Protein AF-A0A9N8E3M7-F1 (afdb_monomer)

Sequence (1179 aa):
MCIEVHVEDGETLLNVTFSAESSWKFISLEYWIGENVSSVPTESDGTIDTDRFPYYWCNSSGVYEWTDRVELKWEYNCEEASTFDLSVVSQTTFVQVYENGTVIDESEVTLFATEYQEDLYGWFDFELNCECPPLEPCTDFNQTLPPVDVEIEICIDTVDGSMEECHDILAGDSMVLGSVCTRIAEENGTDVLEVTFTALENWSFVTNEIWVGENISAVPLDEDDLDTDAFPYYWCNSSGLSVWTTTIPLKWTYLCEGMESFSLAIVAQSTLGRLLPSGAVDKDSEIVAYVYENQDVGSLYSWYDVDIMCECPPNVTTNVTDRTTPGEICIETDDQSSKDCYQIMANQTSVGGTMCLEIIGPSVLEVTFTAAESWVFVSYESWIGENIEDIPKEDDGSLDSENFPYFWCNSSGVTSVVDRIDFKWSYNCEEMQQFGLHMMTQVTLAQLQEDGAVDADTELLAFVQEYLSQSSEGSFGWFDFIVDCDCPESILSLPPTPAPTADDAEICIDTSDGSRKECYDILANNSFVAGSMCFEVFNGEDFEVSFTATRGWTFVSSEYWIGESIDDIPVDEDDSLDIEKFPYFWCNSTGLSTVKEFVEMKWSYNCEDLGTFDLKVLAHFTMAQLQDDGTIAPDTELVAFAEEYRGHTSDGGSYGWFDFVIDCDCPPIATAGAGCESEIVLLDEDFEAEENEESWHEGFEYSWSGGITSESALMSHFLGRLGQGKEEVSQSFDIPLSGDVSADRVTLEFTLYQIDRWTSEDDAFLVMIGTSNGTQISLGDMSMDTESQYLEEDVDGVSWYRNMTVSGVNLGFLEDHDAKHFVHIDIPASKFASAGALEITFRAVTSLDIDEQSAGIDDIKVTAHYSGCDQEGARQLEDNCHRVSPLAQEDYESGVDLGWTNGLISHDSELGHFLGRFGEENPRASKVFTEVPTDADLVTVDFKLYEFGIWDPSDDRLLLTIGSTDVDVLGGAHPSGSLNGIVWSRRALKEEEEEGGQYAISLTLPSHVYVSGKLRLSFWFDLSGSIGVKSGGIDDLSIAAHYDLCDGDGVGSGMPLHVESTHFGMANFNHKKKTEQQQQQQQQDKENKLVSERGAEEEGGPLEEGEDGPAEGPLCSASDFPCGEEGKVYVCHYSVFKGYSTFCVKEEDTDIIRFYPNDYCGPCTGGYGNTLKQANPEE

Organism: NCBI:txid568900

Mean predicted aligned error: 22.49 Å

pLDDT: mean 81.47, std 19.09, range [27.0, 98.19]

Foldseek 3Di:
DDWDFDQDPNFTKIKDKDAADDQKFWFKKFKAKDQDPVPQDADPVRAGPRVPGLDIDGDPLGDRMDIDIHGDPVVVVVVVDQKGKMKMKMKIWMFGADPVSHTDPPRIDIAIDAPDDDPRGHIDMDMDGSDDDDDDDDDDDDDDDDDPPDPFDKFFDDPVPPSKDKFFWDFPLFRGQWMKMWHWDQDPNATWIKIKIAGPDQKFFQKKQKAKAQDPVPQDDDPNAGPSVPGSDMDGDQLTDRMDMDIHGCPPLVVLVPDQKGKMKMWMKTWMAGQDPVSGGPPVRTTIIIGDDADDPPRRTHIDMIMMGRHDDPPPPDDDDDDDDQAAKAWDDPVLPSKDKFFWDFPNPDGQWMWIWHDDPRWKIKIKTAGPDFKFFFKKAKAKFQDPVSQDADPQQHGPSVSGPDIDGARFGDRMDIDIDGRPCSVVLVVDQKGKMKMKMKTWMFGADPVSGTPPVRTTIIIRAPDWDAGPVGIGHMDMIMMGSRRDPDPDDDDDDDDDDDDQQQKAWPDPVLPSKDKFFWDFPNDDRQWIWMWHDDPRFKIKIKIAGDPQKFFQKKAKAKDQDPVPFDADPQQHGPRVNRPDIDGDQQRDRMDIDIGGPPCLVVLVPDQKGKMKMWMKTFMAGQDLLSHGDPPRTTIIIRAPDWDAGPVGDIGGMDMIMMGRNPDPPPPPFQQQDQKDWQDWFQQQDDPPCVQVVPDPQVQKDLWDWDDFPQGHIFTDFDEVPSFKIKHKTQQDARGPFGFFKKKKKWKKKWAAAQDDPQWWKWKFKAPPVGFIDTQDRPGLVDPPQKDWDATPNKTKMKGWPDWQPHRGQDPGIMTMIIMMIMGGCVRPVVPSMMMIMIGTYGPDGSSRTTMTIGRIIMMTGTPPNCCVVVVVPPDDQKDKAWQDWFQCLVVDPPAKDLWHWDQDSSRHIFTDQADPVRFKIKHKRQQADLQFQKKKKKWKKKKFADADLVQKFKWKCKQNDTDTCSNDPAQWDDDPNKTKGKDWPDPDDRTTTMIMIMIIGGSVSCNNSMIMIMIGIRGPDGSVRIGMTIGGIIMMTIHRPPPPDDDDDDDDDDDDDDDDDDDDDDDDDDDDPVVPVVVPVVPPPDDDDDDDDDDDDDDDDDDDDDDDDDDDDCVVAPDPDPQWAWFWDQDPVPGTDIDTDHPVPDPPCVVCVVRHPDDDDDDPDDDDDDDDDDD

Solvent-accessible surface area (backbone atoms only — not comparable to full-atom values): 67851 Å² total; per-residue (Å²): 110,48,78,43,84,42,76,61,100,84,47,59,31,37,35,43,33,42,64,47,67,89,52,33,22,38,35,36,38,36,33,41,76,43,71,44,72,87,71,54,53,54,43,99,86,70,48,75,34,66,92,68,33,88,41,75,48,77,38,96,86,42,44,48,64,50,70,48,77,43,76,60,92,52,64,70,54,54,76,78,34,65,57,52,57,33,25,38,38,32,44,36,30,32,36,34,36,48,100,86,68,50,72,44,88,92,41,71,46,77,45,55,49,64,78,44,75,58,102,88,53,23,25,40,74,50,76,49,61,64,64,75,77,85,75,84,87,83,82,88,82,91,77,93,75,81,85,73,88,70,85,74,50,63,35,38,70,40,90,87,65,72,38,51,53,74,42,46,22,29,33,81,99,72,42,75,44,24,36,38,34,36,31,64,40,74,58,96,88,39,65,21,40,34,39,36,36,38,36,44,88,58,31,14,39,35,32,40,34,35,40,76,39,80,45,72,90,70,58,56,63,48,100,87,39,74,28,62,91,68,33,88,41,73,49,77,40,81,60,40,42,44,63,52,74,49,75,41,76,53,85,57,64,70,60,46,77,86,36,68,56,52,58,35,30,36,36,40,47,33,31,32,14,36,49,38,99,84,60,40,44,35,77,94,52,58,43,69,25,29,34,61,75,42,73,54,101,78,79,73,57,31,25,44,74,48,42,35,26,41,63,56,80,74,84,76,91,62,100,65,91,89,70,84,73,79,63,56,49,28,34,66,36,102,81,72,72,31,54,46,75,45,46,21,29,32,81,85,76,41,74,44,23,36,38,31,41,31,50,60,66,92,48,29,36,35,41,37,38,36,37,29,104,60,36,17,40,31,32,39,35,32,41,76,43,76,48,79,84,72,56,55,54,42,100,72,50,32,77,33,66,87,73,34,88,40,74,50,75,32,85,67,44,39,53,58,50,76,47,79,41,77,40,83,67,58,59,56,48,78,85,28,71,56,51,64,40,27,40,36,35,46,32,35,32,24,31,56,43,100,87,64,47,57,35,74,95,49,59,41,71,21,19,37,46,77,43,77,50,79,42,77,80,48,68,51,30,25,41,73,51,40,40,25,34,70,50,74,83,74,94,68,86,71,79,83,80,77,78,92,70,96,72,84,65,50,44,36,40,70,38,97,82,69,74,29,53,52,74,38,50,19,31,29,85,89,75,40,72,45,24,38,40,32,42,31,60,40,98,62,56,32,30,41,38,36,38,37,38,34,94,60,33,16,44,41,32,41,35,32,40,78,41,76,47,83,87,70,57,57,54,40,100,67,45,40,78,33,64,85,54,33,87,40,72,49,77,52,84,80,49,54,41,63,51,78,49,79,45,78,46,87,60,60,71,49,49,80,82,31,66,55,53,58,41,31,36,39,36,46,29,37,31,26,31,47,39,99,84,62,43,73,36,84,93,42,69,40,66,26,19,33,44,80,42,77,52,67,33,78,81,69,50,70,47,30,23,38,72,52,41,37,26,33,69,51,71,76,77,69,86,72,64,55,71,44,47,48,62,47,80,78,44,77,43,51,64,66,76,72,96,59,70,88,44,72,87,74,68,60,57,84,63,26,54,70,47,43,80,40,72,38,96,67,37,68,45,19,51,25,71,20,4,49,95,43,34,53,30,32,39,74,43,78,59,68,59,36,43,95,37,65,45,53,32,34,39,41,36,29,34,37,39,41,39,36,64,48,78,51,96,79,27,35,49,32,42,31,46,28,68,102,82,36,51,75,41,70,78,49,80,62,35,84,88,58,87,67,52,64,50,76,56,71,54,96,71,31,37,36,39,39,35,58,77,42,75,75,44,61,51,60,84,59,97,44,46,19,34,36,27,44,35,41,37,44,38,43,27,91,69,23,66,90,72,45,37,41,31,44,31,47,32,33,42,45,92,45,51,42,92,58,18,26,32,30,37,28,55,35,35,33,37,37,31,23,84,72,32,67,56,66,67,63,74,76,54,90,79,62,67,67,50,72,42,81,75,46,77,46,52,30,71,86,65,57,53,88,76,39,48,67,50,38,61,32,76,40,99,89,72,48,29,22,47,22,71,23,6,55,86,47,29,52,31,36,36,72,46,67,82,41,66,61,80,29,57,33,33,40,44,36,29,37,38,40,38,40,29,85,78,48,66,89,69,31,41,43,34,37,33,49,59,90,44,76,43,62,76,51,66,54,101,53,59,52,54,72,58,98,70,33,35,38,39,48,43,75,76,45,80,76,52,95,64,28,40,34,29,42,36,40,35,42,38,43,39,88,60,28,62,85,19,38,39,38,44,26,50,33,38,47,43,87,40,50,50,94,61,27,25,34,32,39,29,54,37,36,30,32,36,32,35,79,78,72,82,87,71,92,75,85,88,83,88,79,89,82,92,82,91,80,88,88,81,93,75,89,88,89,84,93,89,91,87,88,72,77,75,68,64,75,62,60,77,71,70,78,83,77,84,90,89,88,87,79,90,82,90,81,88,87,90,81,91,80,91,81,85,90,82,85,84,91,85,87,59,63,84,79,62,62,50,95,48,95,61,19,37,63,35,39,46,75,38,98,92,70,45,80,43,81,43,77,43,43,73,92,74,49,70,60,59,77,78,44,64,82,36,42,77,62,94,86,86,84,77,98,67,94,76,90,73,86,78,83,90,90,136

Radius of gyration: 39.37 Å; Cα contacts (8 Å, |Δi|>4): 2421; chains: 1; bounding box: 108×127×98 Å

Structure (mmCIF, N/CA/C/O backbone):
data_AF-A0A9N8E3M7-F1
#
_entry.id   AF-A0A9N8E3M7-F1
#
loop_
_atom_site.group_PDB
_atom_site.id
_atom_site.type_symbol
_atom_site.label_atom_id
_atom_site.label_alt_id
_atom_site.label_comp_id
_atom_site.label_asym_id
_atom_site.label_entity_id
_atom_site.label_seq_id
_atom_site.pdbx_PDB_ins_code
_atom_site.Cartn_x
_atom_site.Cartn_y
_atom_site.Cartn_z
_atom_site.occupancy
_atom_site.B_iso_or_equiv
_atom_site.auth_seq_id
_atom_site.auth_comp_id
_atom_site.auth_asym_id
_atom_site.auth_atom_id
_atom_site.pdbx_PDB_model_num
ATOM 1 N N . MET A 1 1 ? -0.863 45.036 28.788 1.00 87.56 1 MET A N 1
ATOM 2 C CA . MET A 1 1 ? -1.754 43.979 28.302 1.00 87.56 1 MET A CA 1
ATOM 3 C C . MET A 1 1 ? -3.156 44.309 28.768 1.00 87.56 1 MET A C 1
ATOM 5 O O . MET A 1 1 ? -3.322 44.671 29.930 1.00 87.56 1 MET A O 1
ATOM 9 N N . CYS A 1 2 ? -4.110 44.286 27.854 1.00 90.12 2 CYS A N 1
ATOM 10 C CA . CYS A 1 2 ? -5.515 44.587 28.068 1.00 90.12 2 CYS A CA 1
ATOM 11 C C . CYS A 1 2 ? -6.318 43.437 27.473 1.00 90.12 2 CYS A C 1
ATOM 13 O O . CYS A 1 2 ? -5.995 42.986 26.382 1.00 90.12 2 CYS A O 1
ATOM 15 N N . ILE A 1 3 ? -7.343 42.990 28.185 1.00 88.88 3 ILE A N 1
ATOM 16 C CA . ILE A 1 3 ? -8.259 41.960 27.712 1.00 88.88 3 ILE A CA 1
ATOM 17 C C . ILE A 1 3 ? -9.648 42.582 27.627 1.00 88.88 3 ILE A C 1
ATOM 19 O O . ILE A 1 3 ? -10.120 43.176 28.601 1.00 88.88 3 ILE A O 1
ATOM 23 N N . GLU A 1 4 ? -10.280 42.483 26.464 1.00 91.50 4 GLU A N 1
ATOM 24 C CA . GLU A 1 4 ? -11.634 42.971 26.218 1.00 91.50 4 GLU A CA 1
ATOM 25 C C . GLU A 1 4 ? -12.465 41.877 25.552 1.00 91.50 4 GLU A C 1
ATOM 27 O O . GLU A 1 4 ? -12.067 41.321 24.537 1.00 91.50 4 GLU A O 1
ATOM 32 N N . VAL A 1 5 ? -13.636 41.582 26.115 1.00 84.88 5 VAL A N 1
ATOM 33 C CA . VAL A 1 5 ? -14.606 40.697 25.466 1.00 84.88 5 VAL A CA 1
ATOM 34 C C . VAL A 1 5 ? -15.311 41.487 24.371 1.00 84.88 5 VAL A C 1
ATOM 36 O O . VAL A 1 5 ? -15.921 42.528 24.642 1.00 84.88 5 VAL A O 1
ATOM 39 N N . HIS A 1 6 ? -15.231 40.996 23.144 1.00 85.25 6 HIS A N 1
ATOM 40 C CA . HIS A 1 6 ? -15.900 41.541 21.979 1.00 85.25 6 HIS A CA 1
ATOM 41 C C . HIS A 1 6 ? -16.961 40.555 21.498 1.00 85.25 6 HIS A C 1
ATOM 43 O O . HIS A 1 6 ? -16.708 39.361 21.444 1.00 85.25 6 HIS A O 1
ATOM 49 N N . VAL A 1 7 ? -18.155 41.050 21.177 1.00 80.00 7 VAL A N 1
ATOM 50 C CA . VAL A 1 7 ? -19.194 40.231 20.544 1.00 80.00 7 VAL A CA 1
ATOM 51 C C . VAL A 1 7 ? -19.377 40.771 19.136 1.00 80.00 7 VAL A C 1
ATOM 53 O O . VAL A 1 7 ? -19.885 41.887 18.976 1.00 80.00 7 VAL A O 1
ATOM 56 N N . GLU A 1 8 ? -18.917 40.012 18.152 1.00 81.38 8 GLU A N 1
ATOM 57 C CA . GLU A 1 8 ? -19.028 40.303 16.722 1.00 81.38 8 GLU A CA 1
ATOM 58 C C . GLU A 1 8 ? -19.829 39.147 16.113 1.00 81.38 8 GLU A C 1
ATOM 60 O O . GLU A 1 8 ? -19.568 37.991 16.410 1.00 81.38 8 GLU A O 1
ATOM 65 N N . ASP A 1 9 ? -20.925 39.474 15.430 1.00 80.94 9 ASP A N 1
ATOM 66 C CA . ASP A 1 9 ? -21.800 38.518 14.728 1.00 80.94 9 ASP A CA 1
ATOM 67 C C . ASP A 1 9 ? -22.384 37.339 15.536 1.00 80.94 9 ASP A C 1
ATOM 69 O O . ASP A 1 9 ? -22.969 36.416 14.987 1.00 80.94 9 ASP A O 1
ATOM 73 N N . GLY A 1 10 ? -22.389 37.453 16.867 1.00 77.00 10 GLY A N 1
ATOM 74 C CA . GLY A 1 10 ? -22.982 36.462 17.774 1.00 77.00 10 GLY A CA 1
ATOM 75 C C . GLY A 1 10 ? -21.941 35.608 18.486 1.00 77.00 10 GLY A C 1
ATOM 76 O O . GLY A 1 10 ? -22.247 35.062 19.545 1.00 77.00 10 GLY A O 1
ATOM 77 N N . GLU A 1 11 ? -20.709 35.609 17.991 1.00 74.50 11 GLU A N 1
ATOM 78 C CA . GLU A 1 11 ? -19.569 34.958 18.618 1.00 74.50 11 GLU A CA 1
ATOM 79 C C . GLU A 1 11 ? -18.949 35.854 19.688 1.00 74.50 11 GLU A C 1
ATOM 81 O O . GLU A 1 11 ? -18.888 37.084 19.568 1.00 74.50 11 GLU A O 1
ATOM 86 N N . THR A 1 12 ? -18.498 35.233 20.776 1.00 77.81 12 THR A N 1
ATOM 87 C CA . THR A 1 12 ? -17.832 35.933 21.877 1.00 77.81 12 THR A CA 1
ATOM 88 C C . THR A 1 12 ? -16.322 35.757 21.748 1.00 77.81 12 THR A C 1
ATOM 90 O O . THR A 1 12 ? -15.764 34.731 22.126 1.00 77.81 12 THR A O 1
ATOM 93 N N . LEU A 1 13 ? -15.655 36.791 21.244 1.00 88.62 13 LEU A N 1
ATOM 94 C CA . LEU A 1 13 ? -14.208 36.848 21.067 1.00 88.62 13 LEU A CA 1
ATOM 95 C C . LEU A 1 13 ? -13.540 37.556 22.251 1.00 88.62 13 LEU A C 1
ATOM 97 O O . LEU A 1 13 ? -14.092 38.477 22.861 1.00 88.62 13 LEU A O 1
ATOM 101 N N . LEU A 1 14 ? -12.308 37.173 22.556 1.00 91.00 14 LEU A N 1
ATOM 102 C CA . LEU A 1 14 ? -11.455 37.830 23.532 1.00 91.00 14 LEU A CA 1
ATOM 103 C C . LEU A 1 14 ? -10.34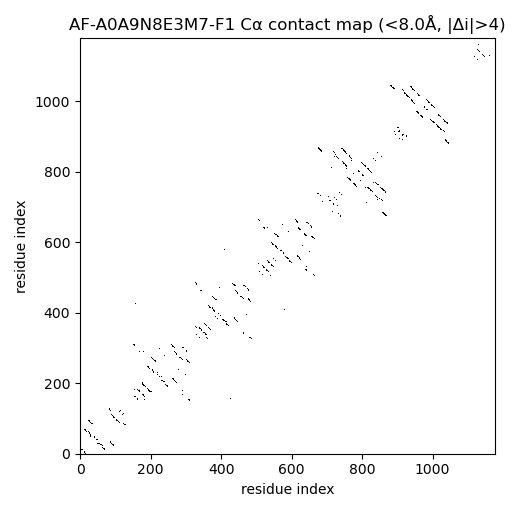4 38.593 22.805 1.00 91.00 14 LEU A C 1
ATOM 105 O O . LEU A 1 14 ? -9.393 38.006 22.297 1.00 91.00 14 LEU A O 1
ATOM 109 N N . ASN A 1 15 ? -10.436 39.920 22.789 1.00 92.31 15 ASN A N 1
ATOM 110 C CA . ASN A 1 15 ? -9.374 40.775 22.273 1.00 92.31 15 ASN A CA 1
ATOM 111 C C . ASN A 1 15 ? -8.267 40.904 23.323 1.00 92.31 15 ASN A C 1
ATOM 113 O O . ASN A 1 15 ? -8.472 41.526 24.373 1.00 92.31 15 ASN A O 1
ATOM 117 N N . VAL A 1 16 ? -7.087 40.359 23.034 1.00 93.06 16 VAL A N 1
ATOM 118 C CA . VAL A 1 16 ? -5.906 40.435 23.902 1.00 93.06 16 VAL A CA 1
ATOM 119 C C . VAL A 1 16 ? -4.927 41.452 23.319 1.00 93.06 16 VAL A C 1
ATOM 121 O O . VAL A 1 16 ? -4.151 41.165 22.412 1.00 93.06 16 VAL A O 1
ATOM 124 N N . THR A 1 17 ? -4.958 42.679 23.838 1.00 93.69 17 THR A N 1
ATOM 125 C CA . THR A 1 17 ? -4.131 43.792 23.356 1.00 93.69 17 THR A CA 1
ATOM 126 C C . THR A 1 17 ? -2.861 43.971 24.187 1.00 93.69 17 THR A C 1
ATOM 128 O O . THR A 1 17 ? -2.889 44.253 25.392 1.00 93.69 17 THR A O 1
ATOM 131 N N . PHE A 1 18 ? -1.713 43.930 23.527 1.00 93.19 18 PHE A N 1
ATOM 132 C CA . PHE A 1 18 ? -0.399 44.233 24.072 1.00 93.19 18 PHE A CA 1
ATOM 133 C C . PHE A 1 18 ? 0.035 45.610 23.581 1.00 93.19 18 PHE A C 1
ATOM 135 O O . PHE A 1 18 ? 0.045 45.877 22.389 1.00 93.19 18 PHE A O 1
ATOM 142 N N . SER A 1 19 ? 0.404 46.503 24.502 1.00 93.69 19 SER A N 1
ATOM 143 C CA . SER A 1 19 ? 0.885 47.854 24.181 1.00 93.69 19 SER A CA 1
ATOM 144 C C . SER A 1 19 ? 2.250 48.122 24.824 1.00 93.69 19 SER A C 1
ATOM 146 O O . SER A 1 19 ? 2.382 48.009 26.047 1.00 93.69 19 SER A O 1
ATOM 148 N N . ALA A 1 20 ? 3.254 48.480 24.025 1.00 91.94 20 ALA A N 1
ATOM 149 C CA . ALA A 1 20 ? 4.595 48.829 24.475 1.00 91.94 20 ALA A CA 1
ATOM 150 C C . ALA A 1 20 ? 4.681 50.341 24.711 1.00 91.94 20 ALA A C 1
ATOM 152 O O . ALA A 1 20 ? 4.216 51.153 23.909 1.00 91.94 20 ALA A O 1
ATOM 153 N N . GLU A 1 21 ? 5.282 50.751 25.829 1.00 90.62 21 GLU A N 1
ATOM 154 C CA . GLU A 1 21 ? 5.423 52.169 26.150 1.00 90.62 21 GLU A CA 1
ATOM 155 C C . GLU A 1 21 ? 6.752 52.760 25.663 1.00 90.62 21 GLU A C 1
ATOM 157 O O . GLU A 1 21 ? 7.825 52.163 25.753 1.00 90.62 21 GLU A O 1
ATOM 162 N N . SER A 1 22 ? 6.705 54.041 25.292 1.00 90.62 22 SER A N 1
ATOM 163 C CA . SER A 1 22 ? 7.885 54.864 25.003 1.00 90.62 22 SER A CA 1
ATOM 164 C C . SER A 1 22 ? 8.682 54.386 23.779 1.00 90.62 22 SER A C 1
ATOM 166 O O . SER A 1 22 ? 8.161 54.369 22.671 1.00 90.62 22 SER A O 1
ATOM 168 N N . SER A 1 23 ? 9.975 54.103 23.952 1.00 91.31 23 SER A N 1
ATOM 169 C CA . SER A 1 23 ? 10.891 53.686 22.892 1.00 91.31 23 SER A CA 1
ATOM 170 C C . SER A 1 23 ? 11.006 52.165 22.783 1.00 91.31 23 SER A C 1
ATOM 172 O O . SER A 1 23 ? 12.005 51.700 22.256 1.00 91.31 23 SER A O 1
ATOM 174 N N . TRP A 1 24 ? 10.079 51.402 23.357 1.00 94.56 24 TRP A N 1
ATOM 175 C CA . TRP A 1 24 ? 10.092 49.943 23.305 1.00 94.56 24 TRP A CA 1
ATOM 176 C C . TRP A 1 24 ? 9.133 49.442 22.235 1.00 94.56 24 TRP A C 1
ATOM 178 O O . TRP A 1 24 ? 8.088 50.053 22.009 1.00 94.56 24 TRP A O 1
ATOM 188 N N . LYS A 1 25 ? 9.502 48.341 21.595 1.00 93.12 25 LYS A N 1
ATOM 189 C CA . LYS A 1 25 ? 8.673 47.589 20.660 1.00 93.12 25 LYS A CA 1
ATOM 190 C C . LYS A 1 25 ? 8.683 46.117 21.053 1.00 93.12 25 LYS A C 1
ATOM 192 O O . LYS A 1 25 ? 9.690 45.647 21.576 1.00 93.12 25 LYS A O 1
ATOM 197 N N . PHE A 1 26 ? 7.584 45.427 20.792 1.00 90.31 26 PHE A N 1
ATOM 198 C CA . PHE A 1 26 ? 7.507 43.969 20.866 1.00 90.31 26 PHE A CA 1
ATOM 199 C C . PHE A 1 26 ? 8.231 43.365 19.672 1.00 90.31 26 PHE A C 1
ATOM 201 O O . PHE A 1 26 ? 8.029 43.880 18.576 1.00 90.31 26 PHE A O 1
ATOM 208 N N . ILE A 1 27 ? 9.027 42.318 19.874 1.00 90.06 27 ILE A N 1
ATOM 209 C CA . ILE A 1 27 ? 9.604 41.521 18.777 1.00 90.06 27 ILE A CA 1
ATOM 210 C C . ILE A 1 27 ? 9.124 40.076 18.791 1.00 90.06 27 ILE A C 1
ATOM 212 O O . ILE A 1 27 ? 9.002 39.492 17.727 1.00 90.06 27 ILE A O 1
ATOM 216 N N . SER A 1 28 ? 8.790 39.537 19.963 1.00 91.62 28 SER A N 1
ATOM 217 C CA . SER A 1 28 ? 8.071 38.275 20.084 1.00 91.62 28 SER A CA 1
ATOM 218 C C . SER A 1 28 ? 7.124 38.311 21.277 1.00 91.62 28 SER A C 1
ATOM 220 O O . SER A 1 28 ? 7.316 39.081 22.232 1.00 91.62 28 SER A O 1
ATOM 222 N N . LEU A 1 29 ? 6.069 37.516 21.196 1.00 92.62 29 LEU A N 1
ATOM 223 C CA . LEU A 1 29 ? 5.022 37.398 22.188 1.00 92.62 29 LEU A CA 1
ATOM 224 C C . LEU A 1 29 ? 4.448 35.988 22.148 1.00 92.62 29 LEU A C 1
ATOM 226 O O . LEU A 1 29 ? 4.032 35.519 21.099 1.00 92.62 29 LEU A O 1
ATOM 230 N N . GLU A 1 30 ? 4.341 35.383 23.318 1.00 94.19 30 GLU A N 1
ATOM 231 C CA . GLU A 1 30 ? 3.770 34.057 23.503 1.00 94.19 30 GLU A CA 1
ATOM 232 C C . GLU A 1 30 ? 2.808 34.146 24.680 1.00 94.19 30 GLU A C 1
ATOM 234 O O . GLU A 1 30 ? 3.105 34.797 25.697 1.00 94.19 30 GLU A O 1
ATOM 23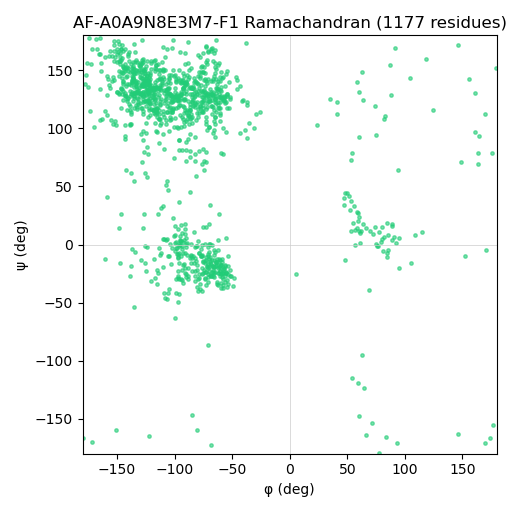9 N N . TYR A 1 31 ? 1.629 33.544 24.569 1.00 95.69 31 TYR A N 1
ATOM 240 C CA . TYR A 1 31 ? 0.723 33.472 25.706 1.00 95.69 31 TYR A CA 1
ATOM 241 C C . TYR A 1 31 ? -0.182 32.240 25.704 1.00 95.69 31 TYR A C 1
ATOM 243 O O . TYR A 1 31 ? -0.465 31.622 24.685 1.00 95.69 31 TYR A O 1
ATOM 251 N N . TRP A 1 32 ? -0.641 31.898 26.901 1.00 95.75 32 TRP A N 1
ATOM 252 C CA . TRP A 1 32 ? -1.529 30.786 27.198 1.00 95.75 32 TRP A CA 1
ATOM 253 C C . TRP A 1 32 ? -2.704 31.294 28.034 1.00 95.75 32 TRP A C 1
ATOM 255 O O . TRP A 1 32 ? -2.495 32.063 28.978 1.00 95.75 32 TRP A O 1
ATOM 265 N N . ILE A 1 33 ? -3.924 30.860 27.710 1.00 94.50 33 ILE A N 1
ATOM 266 C CA . ILE A 1 33 ? -5.148 31.150 28.470 1.00 94.50 33 ILE A CA 1
ATOM 267 C C . ILE A 1 33 ? -5.793 29.822 28.865 1.00 94.50 33 ILE A C 1
ATOM 269 O O . ILE A 1 33 ? -6.021 28.971 28.010 1.00 94.50 33 ILE A O 1
ATOM 273 N N . GLY A 1 34 ? -6.152 29.665 30.136 1.00 92.44 34 GLY A N 1
ATOM 274 C CA . GLY A 1 34 ? -6.962 28.533 30.583 1.00 92.44 34 GLY A CA 1
ATOM 275 C C . GLY A 1 34 ? -7.549 28.736 31.973 1.00 92.44 34 GLY A C 1
ATOM 276 O O . GLY A 1 34 ? -7.314 29.753 32.619 1.00 92.44 34 GLY A O 1
ATOM 277 N N . GLU A 1 35 ? -8.333 27.768 32.441 1.00 90.00 35 GLU A N 1
ATOM 278 C CA . GLU A 1 35 ? -9.117 27.889 33.683 1.00 90.00 35 GLU A CA 1
ATOM 279 C C . GLU A 1 35 ? -8.263 27.975 34.953 1.00 90.00 35 GLU A C 1
ATOM 281 O O . GLU A 1 35 ? -8.691 28.514 35.974 1.00 90.00 35 GLU A O 1
ATOM 286 N N . ASN A 1 36 ? -7.055 27.410 34.927 1.00 89.31 36 ASN A N 1
ATOM 287 C CA . ASN A 1 36 ? -6.184 27.378 36.091 1.00 89.31 36 ASN A CA 1
ATOM 288 C C . ASN A 1 36 ? -4.718 27.421 35.680 1.00 89.31 36 ASN A C 1
ATOM 290 O O . ASN A 1 36 ? -4.267 26.591 34.902 1.00 89.31 36 ASN A O 1
ATOM 294 N N . VAL A 1 37 ? -3.933 28.310 36.286 1.00 92.62 37 VAL A N 1
ATOM 295 C CA . VAL A 1 37 ? -2.480 28.375 36.064 1.00 92.62 37 VAL A CA 1
ATOM 296 C C . VAL A 1 37 ? -1.752 27.030 36.253 1.00 92.62 37 VAL A C 1
ATOM 298 O O . VAL A 1 37 ? -0.679 26.842 35.697 1.00 92.62 37 VAL A O 1
ATOM 301 N N . SER A 1 38 ? -2.312 26.065 36.995 1.00 91.25 38 SER A N 1
ATOM 302 C CA . SER A 1 38 ? -1.727 24.722 37.129 1.00 91.25 38 SER A CA 1
ATOM 303 C C . SER A 1 38 ? -1.778 23.865 35.861 1.00 91.25 38 SER A C 1
ATOM 305 O O . SER A 1 38 ? -1.113 22.836 35.831 1.00 91.25 38 SER A O 1
ATOM 307 N N . SER A 1 39 ? -2.590 24.231 34.866 1.00 93.19 39 SER A N 1
ATOM 308 C CA . SER A 1 39 ? -2.639 23.565 33.558 1.00 93.19 39 SER A CA 1
ATOM 309 C C . SER A 1 39 ? -1.774 24.261 32.510 1.00 93.19 39 SER A C 1
ATOM 311 O O . SER A 1 39 ? -1.854 23.901 31.339 1.00 93.19 39 SER A O 1
ATOM 313 N N . VAL A 1 40 ? -0.976 25.264 32.900 1.00 94.31 40 VAL A N 1
ATOM 314 C CA . VAL A 1 40 ? 0.017 25.827 31.985 1.00 94.31 40 VAL A CA 1
ATOM 315 C C . VAL A 1 40 ? 0.978 24.709 31.563 1.00 94.31 40 VAL A C 1
ATOM 317 O O . VAL A 1 40 ? 1.390 23.925 32.424 1.00 94.31 40 VAL A O 1
ATOM 320 N N . PRO A 1 41 ? 1.330 24.598 30.272 1.00 92.88 41 PRO A N 1
ATOM 321 C CA . PRO A 1 41 ? 2.327 23.635 29.837 1.00 92.88 41 PRO A CA 1
ATOM 322 C C . PRO A 1 41 ? 3.637 23.818 30.614 1.00 92.88 41 PRO A C 1
ATOM 324 O O . PRO A 1 41 ? 4.148 24.932 30.752 1.00 92.88 41 PRO A O 1
ATOM 327 N N . THR A 1 42 ? 4.164 22.723 31.161 1.00 92.00 42 THR A N 1
ATOM 328 C CA . THR A 1 42 ? 5.440 22.714 31.884 1.00 92.00 42 THR A CA 1
ATOM 329 C C . THR A 1 42 ? 6.348 21.619 31.363 1.00 92.00 42 THR A C 1
ATOM 331 O O . THR A 1 42 ? 5.890 20.501 31.115 1.00 92.00 42 THR A O 1
ATOM 334 N N . GLU A 1 43 ? 7.642 21.906 31.307 1.00 89.94 43 GLU A N 1
ATOM 335 C CA . GLU A 1 43 ? 8.672 20.921 31.029 1.00 89.94 43 GLU A CA 1
ATOM 336 C C . GLU A 1 43 ? 8.792 19.897 32.171 1.00 89.94 43 GLU A C 1
ATOM 338 O O . GLU A 1 43 ? 8.284 20.064 33.286 1.00 89.94 43 GLU A O 1
ATOM 343 N N . SER A 1 44 ? 9.551 18.829 31.916 1.00 88.50 44 SER A N 1
ATOM 344 C CA . SER A 1 44 ? 9.837 17.780 32.905 1.00 88.50 44 SER A CA 1
ATOM 345 C C . SER A 1 44 ? 10.498 18.281 34.203 1.00 88.50 44 SER A C 1
ATOM 347 O O . SER A 1 44 ? 10.429 17.600 35.231 1.00 88.50 44 SER A O 1
ATOM 349 N N . ASP A 1 45 ? 11.129 19.458 34.184 1.00 87.81 45 ASP A N 1
ATOM 350 C CA . ASP A 1 45 ? 11.769 20.079 35.346 1.00 87.81 45 ASP A CA 1
ATOM 351 C C . ASP A 1 45 ? 10.858 21.064 36.113 1.00 87.81 45 ASP A C 1
ATOM 353 O O . ASP A 1 45 ? 11.254 21.588 37.161 1.00 87.81 45 ASP A O 1
ATOM 357 N N . GLY A 1 46 ? 9.621 21.257 35.640 1.00 85.88 46 GLY A N 1
ATOM 358 C CA . GLY A 1 46 ? 8.621 22.157 36.211 1.00 85.88 46 GLY A CA 1
ATOM 359 C C . GLY A 1 46 ? 8.769 23.623 35.798 1.00 85.88 46 GLY A C 1
ATOM 360 O O . GLY A 1 46 ? 8.070 24.471 36.358 1.00 85.88 46 GLY A O 1
ATOM 361 N N . THR A 1 47 ? 9.673 23.947 34.871 1.00 89.31 47 THR A N 1
ATOM 362 C CA . THR A 1 47 ? 9.666 25.241 34.178 1.00 89.31 47 THR A CA 1
ATOM 363 C C . THR A 1 47 ? 8.513 25.296 33.178 1.00 89.31 47 THR A C 1
ATOM 365 O O . THR A 1 47 ? 7.963 24.264 32.804 1.00 89.31 47 THR A O 1
ATOM 368 N N . ILE A 1 48 ? 8.074 26.501 32.814 1.00 91.69 48 ILE A N 1
ATOM 369 C CA . ILE A 1 48 ? 7.016 26.655 31.813 1.00 91.69 48 ILE A CA 1
ATOM 370 C C . ILE A 1 48 ? 7.588 26.315 30.444 1.00 91.69 48 ILE A C 1
ATOM 372 O O . ILE A 1 48 ? 8.622 26.864 30.074 1.00 91.69 48 ILE A O 1
ATOM 376 N N . ASP A 1 49 ? 6.874 25.456 29.727 1.00 92.94 49 ASP A N 1
ATOM 377 C CA . ASP A 1 49 ? 7.159 25.086 28.346 1.00 92.94 49 ASP A CA 1
ATOM 378 C C . ASP A 1 49 ? 6.433 26.080 27.432 1.00 92.94 49 ASP A C 1
ATOM 380 O O . ASP A 1 49 ? 5.237 25.939 27.159 1.00 92.94 49 ASP A O 1
ATOM 384 N N . THR A 1 50 ? 7.120 27.166 27.074 1.00 90.69 50 THR A N 1
ATOM 385 C CA . THR A 1 50 ? 6.527 28.249 26.276 1.00 90.69 50 THR A CA 1
ATOM 386 C C . THR A 1 50 ? 6.398 27.882 24.802 1.00 90.69 50 THR A C 1
ATOM 388 O O . THR A 1 50 ? 5.503 28.398 24.142 1.00 90.69 50 THR A O 1
ATOM 391 N N . ASP A 1 51 ? 7.156 26.888 24.335 1.00 87.38 51 ASP A N 1
ATOM 392 C CA . ASP A 1 51 ? 7.033 26.318 22.987 1.00 87.38 51 ASP A CA 1
ATOM 393 C C . ASP A 1 51 ? 5.679 25.608 22.791 1.00 87.38 51 ASP A C 1
ATOM 395 O O . ASP A 1 51 ? 5.211 25.417 21.672 1.00 87.38 51 ASP A O 1
ATOM 399 N N . ARG A 1 52 ? 4.999 25.251 23.889 1.00 88.06 52 ARG A N 1
ATOM 400 C CA . ARG A 1 52 ? 3.632 24.702 23.885 1.00 88.06 52 ARG A CA 1
ATOM 401 C C . ARG A 1 52 ? 2.542 25.756 24.070 1.00 88.06 52 ARG A C 1
ATOM 403 O O . ARG A 1 52 ? 1.390 25.400 24.341 1.00 88.06 52 ARG A O 1
ATOM 410 N N . PHE A 1 53 ? 2.866 27.046 24.011 1.00 94.06 53 PHE A N 1
ATOM 411 C CA . PHE A 1 53 ? 1.848 28.087 24.107 1.00 94.06 53 PHE A CA 1
ATOM 412 C C . PHE A 1 53 ? 1.069 28.164 22.790 1.00 94.06 53 PHE A C 1
ATOM 414 O O . PHE A 1 53 ? 1.668 28.366 21.740 1.00 94.06 53 PHE A O 1
ATOM 421 N N . PRO A 1 54 ? -0.270 28.042 22.824 1.00 86.44 54 PRO A N 1
ATOM 422 C CA . PRO A 1 54 ? -1.076 27.968 21.606 1.00 86.44 54 PRO A CA 1
ATOM 423 C C . PRO A 1 54 ? -1.145 29.295 20.837 1.00 86.44 54 PRO A C 1
ATOM 425 O O . PRO A 1 54 ? -1.608 29.311 19.702 1.00 86.44 54 PRO A O 1
ATOM 428 N N . TYR A 1 55 ? -0.719 30.408 21.446 1.00 89.00 55 TYR A N 1
ATOM 429 C CA . TYR A 1 55 ? -0.738 31.724 20.819 1.00 89.00 55 TYR A CA 1
ATOM 430 C C . TYR A 1 55 ? 0.673 32.313 20.779 1.00 89.00 55 TYR A C 1
ATOM 432 O O . TYR A 1 55 ? 1.230 32.687 21.818 1.00 89.00 55 TYR A O 1
ATOM 440 N N . TYR A 1 56 ? 1.221 32.425 19.569 1.00 89.62 56 TYR A N 1
ATOM 441 C CA . TYR A 1 56 ? 2.557 32.940 19.281 1.00 89.62 56 TYR A CA 1
ATOM 442 C C . TYR A 1 56 ? 2.496 34.073 18.251 1.00 89.62 56 TYR A C 1
ATOM 444 O O . TYR A 1 56 ? 1.723 34.038 17.296 1.00 89.62 56 TYR A O 1
ATOM 452 N N . TRP A 1 57 ? 3.331 35.092 18.435 1.00 88.38 57 TRP A N 1
ATOM 453 C CA . TRP A 1 57 ? 3.524 36.170 17.475 1.00 88.38 57 TRP A CA 1
ATOM 454 C C . TRP A 1 57 ? 4.978 36.645 17.466 1.00 88.38 57 TRP A C 1
ATOM 456 O O . TRP A 1 57 ? 5.529 36.981 18.516 1.00 88.38 57 TRP A O 1
ATOM 466 N N . CYS A 1 58 ? 5.573 36.774 16.277 1.00 83.62 58 CYS A N 1
ATOM 467 C CA . CYS A 1 58 ? 6.916 37.319 16.072 1.00 83.62 58 CYS A CA 1
ATOM 468 C C . CYS A 1 58 ? 6.918 38.427 15.011 1.00 83.62 58 CYS A C 1
ATOM 470 O O . CYS A 1 58 ? 6.179 38.389 14.031 1.00 83.62 58 CYS A O 1
ATOM 472 N N . ASN A 1 59 ? 7.739 39.458 15.215 1.00 79.94 59 ASN A N 1
ATOM 473 C CA . ASN A 1 59 ? 7.998 40.500 14.226 1.00 79.94 59 ASN A CA 1
ATOM 474 C C . ASN A 1 59 ? 9.362 41.152 14.473 1.00 79.94 59 ASN A C 1
ATOM 476 O O . ASN A 1 59 ? 9.519 41.998 15.363 1.00 79.94 59 ASN A O 1
ATOM 480 N N . SER A 1 60 ? 10.326 40.843 13.609 1.00 65.62 60 SER A N 1
ATOM 481 C CA . SER A 1 60 ? 11.703 41.355 13.665 1.00 65.62 60 SER A CA 1
ATOM 482 C C . SER A 1 60 ? 11.806 42.891 13.594 1.00 65.62 60 SER A C 1
ATOM 484 O O . SER A 1 60 ? 12.710 43.500 14.172 1.00 65.62 60 SER A O 1
ATOM 486 N N . SER A 1 61 ? 10.844 43.563 12.951 1.00 72.31 61 SER A N 1
ATOM 487 C CA . SER A 1 61 ? 10.774 45.033 12.838 1.00 72.31 61 SER A CA 1
ATOM 488 C C . SER A 1 61 ? 10.140 45.721 14.058 1.00 72.31 61 SER A C 1
ATOM 490 O O . SER A 1 61 ? 10.263 46.946 14.253 1.00 72.31 61 SER A O 1
ATOM 492 N N . GLY A 1 62 ? 9.451 44.924 14.868 1.00 81.19 62 GLY A N 1
ATOM 493 C CA . GLY A 1 62 ? 8.745 45.234 16.093 1.00 81.19 62 GLY A CA 1
ATOM 494 C C . GLY A 1 62 ? 7.569 46.210 15.989 1.00 81.19 62 GLY A C 1
ATOM 495 O O . GLY A 1 62 ? 7.577 47.188 15.227 1.00 81.19 62 GLY A O 1
ATOM 496 N N . VAL A 1 63 ? 6.568 46.011 16.847 1.00 87.56 63 VAL A N 1
ATOM 497 C CA . VAL A 1 63 ? 5.343 46.833 16.901 1.00 87.56 63 VAL A CA 1
ATOM 498 C C . VAL A 1 63 ? 5.152 47.492 18.265 1.00 87.56 63 VAL A C 1
ATOM 500 O O . VAL A 1 63 ? 5.716 47.070 19.272 1.00 87.56 63 VAL A O 1
ATOM 503 N N . TYR A 1 64 ? 4.382 48.581 18.294 1.00 89.88 64 TYR A N 1
ATOM 504 C CA . TYR A 1 64 ? 4.027 49.275 19.540 1.00 89.88 64 TYR A CA 1
ATOM 505 C C . TYR A 1 64 ? 2.743 48.748 20.164 1.00 89.88 64 TYR A C 1
ATOM 507 O O . TYR A 1 64 ? 2.532 48.907 21.362 1.00 89.88 64 TYR A O 1
ATOM 515 N N . GLU A 1 65 ? 1.873 48.177 19.346 1.00 92.75 65 GLU A N 1
ATOM 516 C CA . GLU A 1 65 ? 0.588 47.652 19.757 1.00 92.75 65 GLU A CA 1
ATOM 517 C C . GLU A 1 65 ? 0.285 46.442 18.886 1.00 92.75 65 GLU A C 1
ATOM 519 O O . GLU A 1 65 ? 0.487 46.495 17.672 1.00 92.75 65 GLU A O 1
ATOM 524 N N . TRP A 1 66 ? -0.153 45.368 19.521 1.00 91.25 66 TRP A N 1
ATOM 525 C CA . TRP A 1 66 ? -0.603 44.149 18.870 1.00 91.25 66 TRP A CA 1
ATOM 526 C C . TRP A 1 66 ? -1.872 43.684 19.572 1.00 91.25 66 TRP A C 1
ATOM 528 O O . TRP A 1 66 ? -1.989 43.843 20.787 1.00 91.25 66 TRP A O 1
ATOM 538 N N . THR A 1 67 ? -2.854 43.203 18.821 1.00 92.56 67 THR A N 1
ATOM 539 C CA . THR A 1 67 ? -4.105 42.681 19.378 1.00 92.56 67 THR A CA 1
ATOM 540 C C . THR A 1 67 ? -4.384 41.347 18.733 1.00 92.56 67 THR A C 1
ATOM 542 O O . THR A 1 67 ? -4.536 41.305 17.515 1.00 92.56 67 THR A O 1
ATOM 545 N N . ASP A 1 68 ? -4.474 40.313 19.558 1.00 92.00 68 ASP A N 1
ATOM 546 C CA . ASP A 1 68 ? -4.995 39.024 19.132 1.00 92.00 68 ASP A CA 1
ATOM 547 C C . ASP A 1 68 ? -6.499 38.939 19.357 1.00 92.00 68 ASP A C 1
ATOM 549 O O . ASP A 1 68 ? -7.029 39.612 20.251 1.00 92.00 68 ASP A O 1
ATOM 553 N N . ARG A 1 69 ? -7.164 38.083 18.586 1.00 91.69 69 ARG A N 1
ATOM 554 C CA . ARG A 1 69 ? -8.571 37.726 18.770 1.00 91.69 69 ARG A CA 1
ATOM 555 C C . ARG A 1 69 ? -8.649 36.241 19.093 1.00 91.69 69 ARG A C 1
ATOM 557 O O . ARG A 1 69 ? -8.505 35.408 18.208 1.00 91.69 69 ARG A O 1
ATOM 564 N N . VAL A 1 70 ? -8.892 35.927 20.360 1.00 89.44 70 VAL A N 1
ATOM 565 C CA . VAL A 1 70 ? -9.032 34.544 20.819 1.00 89.44 70 VAL A CA 1
ATOM 566 C C . VAL A 1 70 ? -10.503 34.169 20.845 1.00 89.44 70 VAL A C 1
ATOM 568 O O . VAL A 1 70 ? -11.295 34.794 21.553 1.00 89.44 70 VAL A O 1
ATOM 571 N N . GLU A 1 71 ? -10.868 33.147 20.087 1.00 85.69 71 GLU A N 1
ATOM 572 C CA . GLU A 1 71 ? -12.208 32.578 20.122 1.00 85.69 71 GLU A CA 1
ATOM 573 C C . GLU A 1 71 ? -12.406 31.789 21.422 1.00 85.69 71 GLU A C 1
ATOM 575 O O . GLU A 1 71 ? -11.596 30.934 21.790 1.00 85.69 71 GLU A O 1
ATOM 580 N N . LEU A 1 72 ? -13.470 32.096 22.163 1.00 74.75 72 LEU A N 1
ATOM 581 C CA . LEU A 1 72 ? -13.769 31.404 23.411 1.00 74.75 72 LEU A CA 1
ATOM 582 C C . LEU A 1 72 ? -14.661 30.192 23.126 1.00 74.75 72 LEU A C 1
ATOM 584 O O . LEU A 1 72 ? -15.878 30.280 23.271 1.00 74.75 72 LEU A O 1
ATOM 588 N N . LYS A 1 73 ? -14.061 29.034 22.824 1.00 68.94 73 LYS A N 1
ATOM 589 C CA . LYS A 1 73 ? -14.761 27.733 22.694 1.00 68.94 73 LYS A CA 1
ATOM 590 C C . LYS A 1 73 ? -15.287 27.170 24.034 1.00 68.94 73 LYS A C 1
ATOM 592 O O . LYS A 1 73 ? -15.281 25.967 24.270 1.00 68.94 73 LYS A O 1
ATOM 597 N N . TRP A 1 74 ? -15.713 28.030 24.961 1.00 67.19 74 TRP A N 1
ATOM 598 C CA . TRP A 1 74 ? -16.135 27.671 26.325 1.00 67.19 74 TRP A CA 1
ATOM 599 C C . TRP A 1 74 ? -17.618 27.941 26.583 1.00 67.19 74 TRP A C 1
ATOM 601 O O . TRP A 1 74 ? -18.024 28.148 27.728 1.00 67.19 74 TRP A O 1
ATOM 611 N N . GLU A 1 75 ? -18.446 27.924 25.537 1.00 59.69 75 GLU A N 1
ATOM 612 C CA . GLU A 1 75 ? -19.898 28.117 25.652 1.00 59.69 75 GLU A CA 1
ATOM 613 C C . GLU A 1 75 ? -20.536 27.148 26.661 1.00 59.69 75 GLU A C 1
ATOM 615 O O . GLU A 1 75 ? -21.409 27.550 27.434 1.00 59.69 75 GLU A O 1
ATOM 620 N N . TYR A 1 76 ? -19.999 25.926 26.767 1.00 57.59 76 TYR A N 1
ATOM 621 C CA . TYR A 1 76 ? -20.414 24.920 27.749 1.00 57.59 76 TYR A CA 1
ATOM 622 C C . TYR A 1 76 ? -20.289 25.408 29.209 1.00 57.59 76 TYR A C 1
ATOM 624 O O . TYR A 1 76 ? -21.170 25.172 30.039 1.00 57.59 76 TYR A O 1
ATOM 632 N N . ASN A 1 77 ? -19.253 26.188 29.535 1.00 67.06 77 ASN A N 1
ATOM 633 C CA . ASN A 1 77 ? -19.041 26.685 30.898 1.00 67.06 77 ASN A CA 1
ATOM 634 C C . ASN A 1 77 ? -20.060 27.761 31.300 1.00 67.06 77 ASN A C 1
ATOM 636 O O . ASN A 1 77 ? -20.404 27.879 32.481 1.00 67.06 77 ASN A O 1
ATOM 640 N N . CYS A 1 78 ? -20.594 28.512 30.330 1.00 71.94 78 CYS A N 1
ATOM 641 C CA . CYS A 1 78 ? -21.672 29.469 30.578 1.00 71.94 78 CYS A CA 1
ATOM 642 C C . CYS A 1 78 ? -23.041 28.803 30.789 1.00 71.94 78 CYS A C 1
ATOM 644 O O . CYS A 1 78 ? -23.952 29.448 31.322 1.00 71.94 78 CYS A O 1
ATOM 646 N N . GLU A 1 79 ? -23.199 27.522 30.442 1.00 73.44 79 GLU A N 1
ATOM 647 C CA . GLU A 1 79 ? -24.390 26.744 30.796 1.00 73.44 79 GLU A CA 1
ATOM 648 C C . GLU A 1 79 ? -24.365 26.283 32.262 1.00 73.44 79 GLU A C 1
ATOM 650 O O . GLU A 1 79 ? -25.410 26.234 32.924 1.00 73.44 79 GLU A O 1
ATOM 655 N N . GLU A 1 80 ? -23.175 25.989 32.798 1.00 75.44 80 GLU A N 1
ATOM 656 C CA . GLU A 1 80 ? -23.003 25.438 34.146 1.00 75.44 80 GLU A CA 1
ATOM 657 C C . GLU A 1 80 ? -22.764 26.498 35.238 1.00 75.44 80 GLU A C 1
ATOM 659 O O . GLU A 1 80 ? -23.193 26.310 36.388 1.00 75.44 80 GLU A O 1
ATOM 664 N N . ALA A 1 81 ? -22.135 27.633 34.908 1.00 78.00 81 ALA A N 1
ATOM 665 C CA . ALA A 1 81 ? -21.794 28.689 35.862 1.00 78.00 81 ALA A CA 1
ATOM 666 C C . ALA A 1 81 ? -22.096 30.104 35.336 1.00 78.00 81 ALA A C 1
ATOM 668 O O . ALA A 1 81 ? -21.890 30.434 34.177 1.00 78.00 81 ALA A O 1
ATOM 669 N N . SER A 1 82 ? -22.562 30.994 36.224 1.00 81.81 82 SER A N 1
ATOM 670 C CA . SER A 1 82 ? -22.818 32.402 35.867 1.00 81.81 82 SER A CA 1
ATOM 671 C C . SER A 1 82 ? -21.538 33.226 35.701 1.00 81.81 82 SER A C 1
ATOM 673 O O . SER A 1 82 ? -21.564 34.272 35.057 1.00 81.81 82 SER A O 1
ATOM 675 N N . THR A 1 83 ? -20.448 32.793 36.338 1.00 83.81 83 THR A N 1
ATOM 676 C CA . THR A 1 83 ? -19.111 33.377 36.215 1.00 83.81 83 THR A CA 1
ATOM 677 C C . THR A 1 83 ? -18.059 32.273 36.327 1.00 83.81 83 THR A C 1
ATOM 679 O O . THR A 1 83 ? -18.289 31.295 37.044 1.00 83.81 83 THR A O 1
ATOM 682 N N . PHE A 1 84 ? -16.929 32.420 35.637 1.00 87.38 84 PHE A N 1
ATOM 683 C CA . PHE A 1 84 ? -15.763 31.541 35.773 1.00 87.38 84 PHE A CA 1
ATOM 684 C C . PHE A 1 84 ? -14.461 32.344 35.668 1.00 87.38 84 PHE A C 1
ATOM 686 O O . PHE A 1 84 ? -14.429 33.416 35.059 1.00 87.38 84 PHE A O 1
ATOM 693 N N . ASP A 1 85 ? -13.415 31.845 36.324 1.00 90.62 85 ASP A N 1
ATOM 694 C CA . ASP A 1 85 ? -12.102 32.485 36.387 1.00 90.62 85 ASP A CA 1
ATOM 695 C C . ASP A 1 85 ? -11.193 31.909 35.297 1.00 90.62 85 ASP A C 1
ATOM 697 O O . ASP A 1 85 ? -11.185 30.703 35.057 1.00 90.62 85 ASP A O 1
ATOM 701 N N . LEU A 1 86 ? -10.417 32.778 34.658 1.00 92.88 86 LEU A N 1
ATOM 702 C CA . LEU A 1 86 ? -9.394 32.408 33.690 1.00 92.88 86 LEU A CA 1
ATOM 703 C C . LEU A 1 86 ? -8.056 32.994 34.099 1.00 92.88 86 LEU A C 1
ATOM 705 O O . LEU A 1 86 ? -7.988 34.147 34.526 1.00 92.88 86 LEU A O 1
ATOM 709 N N . SER A 1 87 ? -6.998 32.223 33.901 1.00 94.69 87 SER A N 1
ATOM 710 C CA . SER A 1 87 ? -5.612 32.636 34.076 1.00 94.69 87 SER A CA 1
ATOM 711 C C . SER A 1 87 ? -4.963 32.865 32.713 1.00 94.69 87 SER A C 1
ATOM 713 O O . SER A 1 87 ? -5.140 32.063 31.796 1.00 94.69 87 SER A O 1
ATOM 715 N N . VAL A 1 88 ? -4.162 33.927 32.592 1.00 94.56 88 VAL A N 1
ATOM 716 C CA . VAL A 1 88 ? -3.295 34.146 31.423 1.00 94.56 88 VAL A CA 1
ATOM 717 C C . VAL A 1 88 ? -1.840 34.182 31.838 1.00 94.56 88 VAL A C 1
ATOM 719 O O . VAL A 1 88 ? -1.455 34.983 32.694 1.00 94.56 88 VAL A O 1
ATOM 722 N N . VAL A 1 89 ? -1.027 33.357 31.187 1.00 95.69 89 VAL A N 1
ATOM 723 C CA . VAL A 1 89 ? 0.433 33.404 31.270 1.00 95.69 89 VAL A CA 1
ATOM 724 C C . VAL A 1 89 ? 0.939 33.957 29.950 1.00 95.69 89 VAL A C 1
ATOM 726 O O . VAL A 1 89 ? 0.589 33.440 28.901 1.00 95.69 89 VAL A O 1
ATOM 729 N N . SER A 1 90 ? 1.740 35.019 29.981 1.00 95.56 90 SER A N 1
ATOM 730 C CA . SER A 1 90 ? 2.309 35.589 28.759 1.00 95.56 90 SER A CA 1
ATOM 731 C C . SER A 1 90 ? 3.766 35.948 28.961 1.00 95.56 90 SER A C 1
ATOM 733 O O . SER A 1 90 ? 4.094 36.623 29.942 1.00 95.56 90 SER A O 1
ATOM 735 N N . GLN A 1 91 ? 4.604 35.524 28.021 1.00 95.25 91 GLN A N 1
ATOM 736 C CA . GLN A 1 91 ? 5.998 35.908 27.887 1.00 95.25 91 GLN A CA 1
ATOM 737 C C . GLN A 1 91 ? 6.140 36.836 26.678 1.00 95.25 91 GLN A C 1
ATOM 739 O O . GLN A 1 91 ? 5.603 36.587 25.606 1.00 95.25 91 GLN A O 1
ATOM 744 N N . THR A 1 92 ? 6.829 37.958 26.846 1.00 93.62 92 THR A N 1
ATOM 745 C CA . THR A 1 92 ? 6.970 38.961 25.790 1.00 93.62 92 THR A CA 1
ATOM 746 C C . THR A 1 92 ? 8.399 39.467 25.723 1.00 93.62 92 THR A C 1
ATOM 748 O O . THR A 1 92 ? 8.948 39.916 26.736 1.00 93.62 92 THR A O 1
ATOM 751 N N . THR A 1 93 ? 8.983 39.469 24.528 1.00 94.12 93 THR A N 1
ATOM 752 C CA . THR A 1 93 ? 10.317 40.015 24.277 1.00 94.12 93 THR A CA 1
ATOM 753 C C . THR A 1 93 ? 10.218 41.409 23.674 1.00 94.12 93 THR A C 1
ATOM 755 O O . THR A 1 93 ? 9.539 41.657 22.674 1.00 94.12 93 THR A O 1
ATOM 758 N N . PHE A 1 94 ? 10.908 42.352 24.310 1.00 93.56 94 PHE A N 1
ATOM 759 C CA . PHE A 1 94 ? 10.943 43.751 23.921 1.00 93.56 94 PHE A CA 1
ATOM 760 C C . PHE A 1 94 ? 12.330 44.157 23.449 1.00 93.56 94 PHE A C 1
ATOM 762 O O . PHE A 1 94 ? 13.331 43.761 24.042 1.00 93.56 94 PHE A O 1
ATOM 769 N N . VAL A 1 95 ? 12.380 45.076 22.489 1.00 94.12 95 VAL A N 1
ATOM 770 C CA . VAL A 1 95 ? 13.602 45.800 22.121 1.00 94.12 95 VAL A CA 1
ATOM 771 C C . VAL A 1 95 ? 13.401 47.299 22.231 1.00 94.12 95 VAL A C 1
ATOM 773 O O . VAL A 1 95 ? 12.312 47.835 21.997 1.00 94.12 95 VAL A O 1
ATOM 776 N N . GLN A 1 96 ? 14.466 48.008 22.581 1.00 94.50 96 GLN A N 1
ATOM 777 C CA . GLN A 1 96 ? 14.477 49.459 22.566 1.00 94.50 96 GLN A CA 1
ATOM 778 C C . GLN A 1 96 ? 14.857 49.955 21.167 1.00 94.50 96 GLN A C 1
ATOM 780 O O . GLN A 1 96 ? 15.822 49.488 20.574 1.00 94.50 96 GLN A O 1
ATOM 785 N N . VAL A 1 97 ? 14.141 50.951 20.647 1.00 89.38 97 VAL A N 1
ATOM 786 C CA . VAL A 1 97 ? 14.452 51.625 19.381 1.00 89.38 97 VAL A CA 1
ATOM 787 C C . VAL A 1 97 ? 14.866 53.079 19.596 1.00 89.38 97 VAL A C 1
ATOM 789 O O . VAL A 1 97 ? 14.334 53.799 20.444 1.00 89.38 97 VAL A O 1
ATOM 792 N N . TYR A 1 98 ? 15.824 53.547 18.803 1.00 86.44 98 TYR A N 1
ATOM 793 C CA . TYR A 1 98 ? 16.173 54.963 18.704 1.00 86.44 98 TYR A CA 1
ATOM 794 C C . TYR A 1 98 ? 15.041 55.776 18.034 1.00 86.44 98 TYR A C 1
ATOM 796 O O . TYR A 1 98 ? 14.154 55.227 17.387 1.00 86.44 98 TYR A O 1
ATOM 804 N N . GLU A 1 99 ? 15.083 57.116 18.121 1.00 85.94 99 GLU A N 1
ATOM 805 C CA . GLU A 1 99 ? 14.075 58.002 17.488 1.00 85.94 99 GLU A CA 1
ATOM 806 C C . GLU A 1 99 ? 13.952 57.825 15.958 1.00 85.94 99 GLU A C 1
ATOM 808 O O . GLU A 1 99 ? 12.948 58.215 15.368 1.00 85.94 99 GLU A O 1
ATOM 813 N N . ASN A 1 100 ? 14.972 57.267 15.304 1.00 84.81 100 ASN A N 1
ATOM 814 C CA . ASN A 1 100 ? 14.994 56.942 13.875 1.00 84.81 100 ASN A CA 1
ATOM 815 C C . ASN A 1 100 ? 14.485 55.521 13.557 1.00 84.81 100 ASN A C 1
ATOM 817 O O . ASN A 1 100 ? 14.583 55.117 12.404 1.00 84.81 100 ASN A O 1
ATOM 821 N N . GLY A 1 101 ? 13.980 54.772 14.543 1.00 81.00 101 GLY A N 1
ATOM 822 C CA . GLY A 1 101 ? 13.404 53.435 14.368 1.00 81.00 101 GLY A CA 1
ATOM 823 C C . GLY A 1 101 ? 14.404 52.276 14.388 1.00 81.00 101 GLY A C 1
ATOM 824 O O . GLY A 1 101 ? 13.971 51.133 14.377 1.00 81.00 101 GLY A O 1
ATOM 825 N N . THR A 1 102 ? 15.714 52.536 14.456 1.00 82.31 102 THR A N 1
ATOM 826 C CA . THR A 1 102 ? 16.727 51.469 14.556 1.00 82.31 102 THR A CA 1
ATOM 827 C C . THR A 1 102 ? 16.753 50.865 15.957 1.00 82.31 102 THR A C 1
ATOM 829 O O . THR A 1 102 ? 16.798 51.623 16.933 1.00 82.31 102 THR A O 1
ATOM 832 N N . VAL A 1 103 ? 16.766 49.534 16.037 1.00 82.69 103 VAL A N 1
ATOM 833 C CA . VAL A 1 103 ? 16.926 48.761 17.277 1.00 82.69 103 VAL A CA 1
ATOM 834 C C . VAL A 1 103 ? 18.267 49.091 17.937 1.00 82.69 103 VAL A C 1
ATOM 836 O O . VAL A 1 103 ? 19.267 49.350 17.266 1.00 82.69 103 VAL A O 1
ATOM 839 N N . ILE A 1 104 ? 18.267 49.183 19.263 1.00 90.00 104 ILE A N 1
ATOM 840 C CA . ILE A 1 104 ? 19.471 49.347 20.071 1.00 90.00 104 ILE A CA 1
ATOM 841 C C . ILE A 1 104 ? 20.008 47.946 20.365 1.00 90.00 104 ILE A C 1
ATOM 843 O O . ILE A 1 104 ? 19.360 47.183 21.081 1.00 90.00 104 ILE A O 1
ATOM 847 N N . ASP A 1 105 ? 21.190 47.624 19.847 1.00 82.19 105 ASP A N 1
ATOM 848 C CA . ASP A 1 105 ? 21.867 46.361 20.155 1.00 82.19 105 ASP A CA 1
ATOM 849 C C . ASP A 1 105 ? 21.980 46.163 21.681 1.00 82.19 105 ASP A C 1
ATOM 851 O O . ASP A 1 105 ? 22.244 47.118 22.419 1.00 82.19 105 ASP A O 1
ATOM 855 N N . GLU A 1 106 ? 21.773 44.929 22.155 1.00 88.44 106 GLU A N 1
ATOM 856 C CA . GLU A 1 106 ? 21.747 44.546 23.583 1.00 88.44 106 GLU A CA 1
ATOM 857 C C . GLU A 1 106 ? 20.585 45.140 24.411 1.00 88.44 106 GLU A C 1
ATOM 859 O O . GLU A 1 106 ? 20.626 45.117 25.644 1.00 88.44 106 GLU A O 1
ATOM 864 N N . SER A 1 107 ? 19.546 45.690 23.772 1.00 92.50 107 SER A N 1
ATOM 865 C CA . SER A 1 107 ? 18.349 46.177 24.479 1.00 92.50 107 SER A CA 1
ATOM 866 C C . SER A 1 107 ? 17.233 45.146 24.623 1.00 92.50 107 SER A C 1
ATOM 868 O O . SER A 1 107 ? 16.176 45.488 25.143 1.00 92.50 107 SER A O 1
ATOM 870 N N . GLU A 1 108 ? 17.465 43.916 24.178 1.00 93.56 108 GLU A N 1
ATOM 871 C CA . GLU A 1 108 ? 16.493 42.834 24.241 1.00 93.56 108 GLU A CA 1
ATOM 872 C C . GLU A 1 108 ? 16.207 42.422 25.688 1.00 93.56 108 GLU A C 1
ATOM 874 O O . GLU A 1 108 ? 17.121 42.174 26.483 1.00 93.56 108 GLU A O 1
ATOM 879 N N . VAL A 1 109 ? 14.926 42.394 26.050 1.00 94.38 109 VAL A N 1
ATOM 880 C CA . VAL A 1 109 ? 14.472 41.963 27.371 1.00 94.38 109 VAL A CA 1
ATOM 881 C C . VAL A 1 109 ? 13.188 41.159 27.232 1.00 94.38 109 VAL A C 1
ATOM 883 O O . VAL A 1 109 ? 12.179 41.683 26.767 1.00 94.38 109 VAL A O 1
ATOM 886 N N . THR A 1 110 ? 13.210 39.932 27.739 1.00 93.00 110 THR A N 1
ATOM 887 C CA . THR A 1 110 ? 12.032 39.070 27.861 1.00 93.00 110 THR A CA 1
ATOM 888 C C . THR A 1 110 ? 11.408 39.213 29.247 1.00 93.00 110 THR A C 1
ATOM 890 O O . THR A 1 110 ? 12.098 39.155 30.269 1.00 93.00 110 THR A O 1
ATOM 893 N N . LEU A 1 111 ? 10.100 39.456 29.296 1.00 92.81 111 LEU A N 1
ATOM 894 C CA . LEU A 1 111 ? 9.339 39.728 30.514 1.00 92.81 111 LEU A CA 1
ATOM 895 C C . LEU A 1 111 ? 8.030 38.943 30.507 1.00 92.81 111 LEU A C 1
ATOM 897 O O . LEU A 1 111 ? 7.413 38.794 29.461 1.00 92.81 111 LEU A O 1
ATOM 901 N N . PHE A 1 112 ? 7.567 38.533 31.686 1.00 93.12 112 PHE A N 1
ATOM 902 C CA . PHE A 1 112 ? 6.213 38.007 31.846 1.00 93.12 112 PHE A CA 1
ATOM 903 C C . PHE A 1 112 ? 5.213 39.125 32.164 1.00 93.12 112 PHE A C 1
ATOM 905 O O . PHE A 1 112 ? 5.544 40.078 32.883 1.00 93.12 112 PHE A O 1
ATOM 912 N N . ALA A 1 113 ? 3.977 38.998 31.682 1.00 88.69 113 ALA A N 1
ATOM 913 C CA . ALA A 1 113 ? 2.857 39.800 32.171 1.00 88.69 113 ALA A CA 1
ATOM 914 C C . ALA A 1 113 ? 2.469 39.316 33.578 1.00 88.69 113 ALA A C 1
ATOM 916 O O . ALA A 1 113 ? 2.179 38.139 33.765 1.00 88.69 113 ALA A O 1
ATOM 917 N N . THR A 1 114 ? 2.494 40.192 34.592 1.00 89.06 114 THR A N 1
ATOM 918 C CA . THR A 1 114 ? 2.282 39.758 35.985 1.00 89.06 114 THR A CA 1
ATOM 919 C C . THR A 1 114 ? 1.269 40.629 36.738 1.00 89.06 114 THR A C 1
ATOM 921 O O . THR A 1 114 ? 1.414 41.850 36.844 1.00 89.06 114 THR A O 1
ATOM 924 N N . GLU A 1 115 ? 0.245 39.988 37.304 1.00 88.69 115 GLU A N 1
ATOM 925 C CA . GLU A 1 115 ? -0.503 40.470 38.478 1.00 88.69 115 GLU A CA 1
ATOM 926 C C . GLU A 1 115 ? -0.114 39.641 39.709 1.00 88.69 115 GLU A C 1
ATOM 928 O O . GLU A 1 115 ? 0.143 40.184 40.790 1.00 88.69 115 GLU A O 1
ATOM 933 N N . TYR A 1 116 ? 0.013 38.330 39.497 1.00 89.12 116 TYR A N 1
ATOM 934 C CA . TYR A 1 116 ? 0.576 37.338 40.398 1.00 89.12 116 TYR A CA 1
ATOM 935 C C . TYR A 1 116 ? 1.935 36.866 39.865 1.00 89.12 116 TYR A C 1
ATOM 937 O O . TYR A 1 116 ? 2.201 36.899 38.663 1.00 89.12 116 TYR A O 1
ATOM 945 N N . GLN A 1 117 ? 2.832 36.480 40.772 1.00 87.38 117 GLN A N 1
ATOM 946 C CA . GLN A 1 117 ? 4.177 36.037 40.417 1.00 87.38 117 GLN A CA 1
ATOM 947 C C . GLN A 1 117 ? 4.615 34.899 41.339 1.00 87.38 117 GLN A C 1
ATOM 949 O O . GLN A 1 117 ? 4.599 35.053 42.566 1.00 87.38 117 GLN A O 1
ATOM 954 N N . GLU A 1 118 ? 5.061 33.803 40.734 1.00 84.06 118 GLU A N 1
ATOM 955 C CA . GLU A 1 118 ? 5.877 32.771 41.372 1.00 84.06 118 GLU A CA 1
ATOM 956 C C . GLU A 1 118 ? 7.319 32.869 40.858 1.00 84.06 118 GLU A C 1
ATOM 958 O O . GLU A 1 118 ? 7.609 33.641 39.946 1.00 84.06 118 GLU A O 1
ATOM 963 N N . ASP A 1 119 ? 8.262 32.175 41.501 1.00 79.50 119 ASP A N 1
ATOM 964 C CA . ASP A 1 119 ? 9.704 32.419 41.323 1.00 79.50 119 ASP A CA 1
ATOM 965 C C . ASP A 1 119 ? 10.194 32.324 39.854 1.00 79.50 119 ASP A C 1
ATOM 967 O O . ASP A 1 119 ? 11.266 32.854 39.554 1.00 79.50 119 ASP A O 1
ATOM 971 N N . LEU A 1 120 ? 9.424 31.703 38.947 1.00 78.25 120 LEU A N 1
ATOM 972 C CA . LEU A 1 120 ? 9.790 31.461 37.544 1.00 78.25 120 LEU A CA 1
ATOM 973 C C . LEU A 1 120 ? 8.919 32.185 36.499 1.00 78.25 120 LEU A C 1
ATOM 975 O O . LEU A 1 120 ? 9.398 32.413 35.394 1.00 78.25 120 LEU A O 1
ATOM 979 N N . TYR A 1 121 ? 7.690 32.595 36.825 1.00 88.06 121 TYR A N 1
ATOM 980 C CA . TYR A 1 121 ? 6.759 33.199 35.863 1.00 88.06 121 TYR A CA 1
ATOM 981 C C . TYR A 1 121 ? 5.710 34.072 36.557 1.00 88.06 121 TYR A C 1
ATOM 983 O O . TYR A 1 121 ? 5.538 34.034 37.780 1.00 88.06 121 TYR A O 1
ATOM 991 N N . GLY A 1 122 ? 5.001 34.882 35.775 1.00 89.50 122 GLY A N 1
ATOM 992 C CA . GLY A 1 122 ? 3.828 35.594 36.263 1.00 89.50 122 GLY A CA 1
ATOM 993 C C . GLY A 1 122 ? 2.616 35.369 35.383 1.00 89.50 122 GLY A C 1
ATOM 994 O O . GLY A 1 122 ? 2.731 34.984 34.223 1.00 89.50 122 GLY A O 1
ATOM 995 N N . TRP A 1 123 ? 1.463 35.579 35.997 1.00 94.19 123 TRP A N 1
ATOM 996 C CA . TRP A 1 123 ? 0.159 35.434 35.376 1.00 94.19 123 TRP A CA 1
ATOM 997 C C . TRP A 1 123 ? -0.786 36.476 35.961 1.00 94.19 123 TRP A C 1
ATOM 999 O O . TRP A 1 123 ? -0.456 37.178 36.929 1.00 94.19 123 TRP A O 1
ATOM 1009 N N . PHE A 1 124 ? -1.971 36.593 35.392 1.00 92.31 124 PHE A N 1
ATOM 1010 C CA . PHE A 1 124 ? -3.063 37.328 36.010 1.00 92.31 124 PHE A CA 1
ATOM 1011 C C . PHE A 1 124 ? -4.372 36.598 35.752 1.00 92.31 124 PHE A C 1
ATOM 1013 O O . PHE A 1 124 ? -4.497 35.877 34.761 1.00 92.31 124 PHE A O 1
ATOM 1020 N N . ASP A 1 125 ? -5.314 36.785 36.669 1.00 91.62 125 ASP A N 1
ATOM 1021 C CA . ASP A 1 125 ? -6.607 36.117 36.623 1.00 91.62 125 ASP A CA 1
ATOM 1022 C C . ASP A 1 125 ? -7.687 37.143 36.277 1.00 91.62 125 ASP A C 1
ATOM 1024 O O . ASP A 1 125 ? -7.647 38.291 36.734 1.00 91.62 125 ASP A O 1
ATOM 1028 N N . PHE A 1 126 ? -8.675 36.747 35.486 1.00 90.00 126 PHE A N 1
ATOM 1029 C CA . PHE A 1 126 ? -9.844 37.569 35.215 1.00 90.00 126 PHE A CA 1
ATOM 1030 C C . PHE A 1 126 ? -11.120 36.730 35.256 1.00 90.00 126 PHE A C 1
ATOM 1032 O O . PHE A 1 126 ? -11.153 35.588 34.812 1.00 90.00 126 PHE A O 1
ATOM 1039 N N . GLU A 1 127 ? -12.174 37.317 35.818 1.00 90.88 127 GLU A N 1
ATOM 1040 C CA . GLU A 1 127 ? -13.484 36.678 35.944 1.00 90.88 127 GLU A CA 1
ATOM 1041 C C . GLU A 1 127 ? -14.327 37.042 34.714 1.00 90.88 127 GLU A C 1
ATOM 1043 O O . GLU A 1 127 ? -14.626 38.224 34.486 1.00 90.88 127 GLU A O 1
ATOM 1048 N N . LEU A 1 128 ? -14.725 36.043 33.925 1.00 87.00 128 LEU A N 1
ATOM 1049 C CA . LEU A 1 128 ? -15.722 36.202 32.871 1.00 87.00 128 LEU A CA 1
ATOM 1050 C C . LEU A 1 128 ? -17.121 36.039 33.459 1.00 87.00 128 LEU A C 1
ATOM 1052 O O . LEU A 1 128 ? -17.388 35.129 34.242 1.00 87.00 128 LEU A O 1
ATOM 1056 N N . ASN A 1 129 ? -18.029 36.937 33.078 1.00 86.19 129 ASN A N 1
ATOM 1057 C CA . ASN A 1 129 ? -19.423 36.891 33.503 1.00 86.19 129 ASN A CA 1
ATOM 1058 C C . ASN A 1 129 ? -20.326 36.611 32.304 1.00 86.19 129 ASN A C 1
ATOM 1060 O O . ASN A 1 129 ? -20.440 37.447 31.408 1.00 86.19 129 ASN A O 1
ATOM 1064 N N . CYS A 1 130 ? -20.996 35.461 32.341 1.00 82.38 130 CYS A N 1
ATOM 1065 C CA . CYS A 1 130 ? -21.895 34.996 31.289 1.00 82.38 130 CYS A CA 1
ATOM 1066 C C . CYS A 1 130 ? -23.209 35.797 31.246 1.00 82.38 130 CYS A C 1
ATOM 1068 O O . CYS A 1 130 ? -23.909 35.817 30.236 1.00 82.38 130 CYS A O 1
ATOM 1070 N N . GLU A 1 131 ? -23.556 36.516 32.322 1.00 81.19 131 GLU A N 1
ATOM 1071 C CA . GLU A 1 131 ? -24.694 37.432 32.337 1.00 81.19 131 GLU A CA 1
ATOM 1072 C C . GLU A 1 131 ? -24.241 38.876 32.074 1.00 81.19 131 GLU A C 1
ATOM 1074 O O . GLU A 1 131 ? -23.827 39.608 32.981 1.00 81.19 131 GLU A O 1
ATOM 1079 N N . CYS A 1 132 ? -24.413 39.346 30.833 1.00 61.19 132 CYS A N 1
ATOM 1080 C CA . CYS A 1 132 ? -24.337 40.778 30.545 1.00 61.19 132 CYS A CA 1
ATOM 1081 C C . CYS A 1 132 ? -25.329 41.546 31.449 1.00 61.19 132 CYS A C 1
ATOM 1083 O O . CYS A 1 132 ? -26.539 41.289 31.395 1.00 61.19 132 CYS A O 1
ATOM 1085 N N . PRO A 1 133 ? -24.887 42.521 32.271 1.00 56.16 133 PRO A N 1
ATOM 1086 C CA . PRO A 1 133 ? -25.807 43.294 33.092 1.00 56.16 133 PRO A CA 1
ATOM 1087 C C . PRO A 1 133 ? -26.806 44.029 32.184 1.00 56.16 133 PRO A C 1
ATOM 1089 O O . PRO A 1 133 ? -26.395 44.658 31.207 1.00 56.16 133 PRO A O 1
ATOM 1092 N N . PRO A 1 134 ? -28.119 43.984 32.482 1.00 47.88 134 PRO A N 1
ATOM 1093 C CA . PRO A 1 134 ? -29.150 44.467 31.573 1.00 47.88 134 PRO A CA 1
ATOM 1094 C C . PRO A 1 134 ? -28.956 45.957 31.279 1.00 47.88 134 PRO A C 1
ATOM 1096 O O . PRO A 1 134 ? -29.155 46.811 32.149 1.00 47.88 134 PRO A O 1
ATOM 1099 N N . LEU A 1 135 ? -28.582 46.269 30.038 1.00 44.91 135 LEU A N 1
ATOM 1100 C CA . LEU A 1 135 ? -28.535 47.636 29.535 1.00 44.91 135 LEU A CA 1
ATOM 1101 C C . LEU A 1 135 ? -29.965 48.212 29.512 1.00 44.91 135 LEU A C 1
ATOM 1103 O O . LEU A 1 135 ? -30.904 47.602 29.002 1.00 44.91 135 LEU A O 1
ATOM 1107 N N . GLU A 1 136 ? -30.144 49.391 30.119 1.00 37.50 136 GLU A N 1
ATOM 1108 C CA . GLU A 1 136 ? -31.416 50.128 30.139 1.00 37.50 136 GLU A CA 1
ATOM 1109 C C . GLU A 1 136 ? -31.972 50.381 28.712 1.00 37.50 136 GLU A C 1
ATOM 1111 O O . GLU A 1 136 ? -31.209 50.555 27.762 1.00 37.50 136 GLU A O 1
ATOM 1116 N N . PRO A 1 137 ? -33.309 50.439 28.538 1.00 44.75 137 PRO A N 1
ATOM 1117 C CA . PRO A 1 137 ? -33.963 50.096 27.277 1.00 44.75 137 PRO A CA 1
ATOM 1118 C C . PRO A 1 137 ? -34.010 51.248 26.262 1.00 44.75 137 PRO A C 1
ATOM 1120 O O . PRO A 1 137 ? -34.471 52.351 26.574 1.00 44.75 137 PRO A O 1
ATOM 1123 N N . CYS A 1 138 ? -33.679 50.943 25.005 1.00 30.12 138 CYS A N 1
ATOM 1124 C CA . CYS A 1 138 ? -34.084 51.724 23.835 1.00 30.12 138 CYS A CA 1
ATOM 1125 C C . CYS A 1 138 ? -35.204 51.002 23.070 1.00 30.12 138 CYS A C 1
ATOM 1127 O O . CYS A 1 138 ? -35.301 49.784 23.033 1.00 30.12 138 CYS A O 1
ATOM 1129 N N . THR A 1 139 ? -36.117 51.809 22.546 1.00 36.28 139 THR A N 1
ATOM 1130 C CA . THR A 1 139 ? -37.509 51.506 22.199 1.00 36.28 139 THR A CA 1
ATOM 1131 C C . THR A 1 139 ? -37.732 50.809 20.857 1.00 36.28 139 THR A C 1
ATOM 1133 O O . THR A 1 139 ? -37.203 51.266 19.850 1.00 36.28 139 THR A O 1
ATOM 1136 N N . ASP A 1 140 ? -38.661 49.844 20.876 1.00 38.72 140 ASP A N 1
ATOM 1137 C CA . ASP A 1 140 ? -39.616 49.418 19.837 1.00 38.72 140 ASP A CA 1
ATOM 1138 C C . ASP A 1 140 ? -39.269 49.723 18.365 1.00 38.72 140 ASP A C 1
ATOM 1140 O O . ASP A 1 140 ? -39.602 50.796 17.850 1.00 38.72 140 ASP A O 1
ATOM 1144 N N . PHE A 1 141 ? -38.814 48.700 17.633 1.00 32.81 141 PHE A N 1
ATOM 1145 C CA . PHE A 1 141 ? -39.224 48.503 16.242 1.00 32.81 141 PHE A CA 1
ATOM 1146 C C . PHE A 1 141 ? -39.729 47.076 16.030 1.00 32.81 141 PHE A C 1
ATOM 1148 O O . PHE A 1 141 ? -39.037 46.087 16.220 1.00 32.81 141 PHE A O 1
ATOM 1155 N N . ASN A 1 142 ? -41.004 47.013 15.669 1.00 39.00 142 ASN A N 1
ATOM 1156 C CA . ASN A 1 142 ? -41.780 45.813 15.437 1.00 39.00 142 ASN A CA 1
ATOM 1157 C C . ASN A 1 142 ? -41.721 45.492 13.937 1.00 39.00 142 ASN A C 1
ATOM 1159 O O . ASN A 1 142 ? -42.440 46.132 13.164 1.00 39.00 142 ASN A O 1
ATOM 1163 N N . GLN A 1 143 ? -40.892 44.532 13.528 1.00 34.94 143 GLN A N 1
ATOM 1164 C CA . GLN A 1 143 ? -41.105 43.763 12.302 1.00 34.94 143 GLN A CA 1
ATOM 1165 C C . GLN A 1 143 ? -40.790 42.292 12.559 1.00 34.94 143 GLN A C 1
ATOM 1167 O O . GLN A 1 143 ? -39.665 41.903 12.824 1.00 34.94 143 GLN A O 1
ATOM 1172 N N . THR A 1 144 ? -41.850 41.498 12.506 1.00 42.25 144 THR A N 1
ATOM 1173 C CA . THR A 1 144 ? -41.847 40.041 12.498 1.00 42.25 144 THR A CA 1
ATOM 1174 C C . THR A 1 144 ? -41.494 39.520 11.107 1.00 42.25 144 THR A C 1
ATOM 1176 O O . THR A 1 144 ? -42.307 39.711 10.199 1.00 42.25 144 THR A O 1
ATOM 1179 N N . LEU A 1 145 ? -40.379 38.804 10.990 1.00 36.16 145 LEU A N 1
ATOM 1180 C CA . LEU A 1 145 ? -40.169 37.633 10.128 1.00 36.16 145 LEU A CA 1
ATOM 1181 C C . LEU A 1 145 ? -39.208 36.689 10.888 1.00 36.16 145 LEU A C 1
ATOM 1183 O O . LEU A 1 145 ? -38.370 37.199 11.629 1.00 36.16 145 LEU A O 1
ATOM 1187 N N . PRO A 1 146 ? -39.376 35.358 10.808 1.00 39.06 146 PRO A N 1
ATOM 1188 C CA . PRO A 1 146 ? -38.461 34.422 11.458 1.00 39.06 146 PRO A CA 1
ATOM 1189 C C . PRO A 1 146 ? -37.128 34.391 10.688 1.00 39.06 146 PRO A C 1
ATOM 1191 O O . PRO A 1 146 ? -37.193 34.421 9.455 1.00 39.06 146 PRO A O 1
ATOM 1194 N N . PRO A 1 147 ? -35.958 34.321 11.350 1.00 37.84 147 PRO A N 1
ATOM 1195 C CA . PRO A 1 147 ? -34.796 33.745 10.697 1.00 37.84 147 PRO A CA 1
ATOM 1196 C C . PRO A 1 147 ? -35.132 32.269 10.466 1.00 37.84 147 PRO A C 1
ATOM 1198 O O . PRO A 1 147 ? -35.600 31.565 11.363 1.00 37.84 147 PRO A O 1
ATOM 1201 N N . VAL A 1 148 ? -35.077 31.865 9.208 1.00 40.19 148 VAL A N 1
ATOM 1202 C CA . VAL A 1 148 ? -34.819 30.473 8.880 1.00 40.19 148 VAL A CA 1
ATOM 1203 C C . VAL A 1 148 ? -33.303 30.451 8.860 1.00 40.19 148 VAL A C 1
ATOM 1205 O O . VAL A 1 148 ? -32.741 31.155 8.024 1.00 40.19 148 VAL A O 1
ATOM 1208 N N . ASP A 1 149 ? -32.684 29.784 9.829 1.00 43.50 149 ASP A N 1
ATOM 1209 C CA . ASP A 1 149 ? -31.273 29.422 9.727 1.00 43.50 149 ASP A CA 1
ATOM 1210 C C . ASP A 1 149 ? -31.189 28.536 8.483 1.00 43.50 149 ASP A C 1
ATOM 1212 O O . ASP A 1 149 ? -31.799 27.466 8.423 1.00 43.50 149 ASP A O 1
ATOM 1216 N N . VAL A 1 150 ? -30.636 29.100 7.415 1.00 53.00 150 VAL A N 1
ATOM 1217 C CA . VAL A 1 150 ? -30.297 28.357 6.210 1.00 53.00 150 VAL A CA 1
ATOM 1218 C C . VAL A 1 150 ? -28.857 27.959 6.463 1.00 53.00 150 VAL A C 1
ATOM 1220 O O . VAL A 1 150 ? -28.000 28.835 6.474 1.00 53.00 150 VAL A O 1
ATOM 1223 N N . GLU A 1 151 ? -28.639 26.686 6.780 1.00 70.75 151 GLU A N 1
ATOM 1224 C CA . GLU A 1 151 ? -27.306 26.084 6.754 1.00 70.75 151 GLU A CA 1
ATOM 1225 C C . GLU A 1 151 ? -26.744 26.348 5.350 1.00 70.75 151 GLU A C 1
ATOM 1227 O O . GLU A 1 151 ? -27.394 26.024 4.349 1.00 70.75 151 GLU A O 1
ATOM 1232 N N . ILE A 1 152 ? -25.641 27.092 5.288 1.00 75.75 152 ILE A N 1
ATOM 1233 C CA . ILE A 1 152 ? -24.929 27.379 4.045 1.00 75.75 152 ILE A CA 1
ATOM 1234 C C . ILE A 1 152 ? -23.996 26.190 3.853 1.00 75.75 152 ILE A C 1
ATOM 1236 O O . ILE A 1 152 ? -23.107 25.988 4.665 1.00 75.75 152 ILE A O 1
ATOM 1240 N N . GLU A 1 153 ? -24.263 25.386 2.832 1.00 85.81 153 GLU A N 1
ATOM 1241 C CA . GLU A 1 153 ? -23.434 24.242 2.453 1.00 85.81 153 GLU A CA 1
ATOM 1242 C C . GLU A 1 153 ? -22.329 24.758 1.520 1.00 85.81 153 GLU A C 1
ATOM 1244 O O . GLU A 1 153 ? -22.639 25.288 0.445 1.00 85.81 153 GLU A O 1
ATOM 1249 N N . ILE A 1 154 ? -21.075 24.661 1.967 1.00 91.06 154 ILE A N 1
ATOM 1250 C CA . ILE A 1 154 ? -19.868 25.054 1.225 1.00 91.06 154 ILE A CA 1
ATOM 1251 C C . ILE A 1 154 ? -19.123 23.813 0.707 1.00 91.06 154 ILE A C 1
ATOM 1253 O O . ILE A 1 154 ? -19.130 22.771 1.355 1.00 91.06 154 ILE A O 1
ATOM 1257 N N . CYS A 1 155 ? -18.492 23.911 -0.462 1.00 92.44 155 CYS A N 1
ATOM 1258 C CA . CYS A 1 155 ? -17.737 22.821 -1.104 1.00 92.44 155 CYS A CA 1
ATOM 1259 C C . CYS A 1 155 ? -16.661 23.393 -2.030 1.00 92.44 155 CYS A C 1
ATOM 1261 O O . CYS A 1 155 ? -16.740 24.562 -2.405 1.00 92.44 155 CYS A O 1
ATOM 1263 N N . ILE A 1 156 ? -15.675 22.573 -2.400 1.00 93.56 156 ILE A N 1
ATOM 1264 C CA . ILE A 1 156 ? -14.661 22.940 -3.396 1.00 93.56 156 ILE A CA 1
ATOM 1265 C C . ILE A 1 156 ? -15.248 22.787 -4.801 1.00 93.56 156 ILE A C 1
ATOM 1267 O O . ILE A 1 156 ? -15.939 21.799 -5.081 1.00 93.56 156 ILE A O 1
ATOM 1271 N N . ASP A 1 157 ? -15.013 23.776 -5.660 1.00 90.06 157 ASP A N 1
ATOM 1272 C CA . ASP A 1 157 ? -15.338 23.694 -7.082 1.00 90.06 157 ASP A CA 1
ATOM 1273 C C . ASP A 1 157 ? -14.310 22.793 -7.768 1.00 90.06 157 ASP A C 1
ATOM 1275 O O . ASP A 1 157 ? -13.124 23.095 -7.793 1.00 90.06 157 ASP A O 1
ATOM 1279 N N . THR A 1 158 ? -14.755 21.642 -8.263 1.00 85.50 158 THR A N 1
ATOM 1280 C CA . THR A 1 158 ? -13.889 20.651 -8.914 1.00 85.50 158 THR A CA 1
ATOM 1281 C C . THR A 1 158 ? -14.519 20.246 -10.234 1.00 85.50 158 THR A C 1
ATOM 1283 O O . THR A 1 158 ? -15.720 19.962 -10.305 1.00 85.50 158 THR A O 1
ATOM 1286 N N . VAL A 1 159 ? -13.710 20.181 -11.291 1.00 74.81 159 VAL A N 1
ATOM 1287 C CA . VAL A 1 159 ? -14.185 19.906 -12.661 1.00 74.81 159 VAL A CA 1
ATOM 1288 C C . VAL A 1 159 ? -14.812 18.521 -12.796 1.00 74.81 159 VAL A C 1
ATOM 1290 O O . VAL A 1 159 ? -15.732 18.302 -13.589 1.00 74.81 159 VAL A O 1
ATOM 1293 N N . ASP A 1 160 ? -14.288 17.560 -12.043 1.00 75.44 160 ASP A N 1
ATOM 1294 C CA . ASP A 1 160 ? -14.742 16.172 -12.018 1.00 75.44 160 ASP A CA 1
ATOM 1295 C C . ASP A 1 160 ? -15.910 15.943 -11.041 1.00 75.44 160 ASP A C 1
ATOM 1297 O O . ASP A 1 160 ? -16.563 14.897 -11.088 1.00 75.44 160 ASP A O 1
ATOM 1301 N N . GLY A 1 161 ? -16.234 16.943 -10.215 1.00 78.56 161 GLY A N 1
ATOM 1302 C CA . GLY A 1 161 ? -17.255 16.874 -9.177 1.00 78.56 161 GLY A CA 1
ATOM 1303 C C . GLY A 1 161 ? -16.851 16.047 -7.954 1.00 78.56 161 GLY A C 1
ATOM 1304 O O . GLY A 1 161 ? -17.741 15.684 -7.179 1.00 78.56 161 GLY A O 1
ATOM 1305 N N . SER A 1 162 ? -15.561 15.739 -7.783 1.00 78.12 162 SER A N 1
ATOM 1306 C CA . SER A 1 162 ? -15.022 14.939 -6.673 1.00 78.12 162 SER A CA 1
ATOM 1307 C C . SER A 1 162 ? -15.079 15.652 -5.313 1.00 78.12 162 SER A C 1
ATOM 1309 O O . SER A 1 162 ? -14.924 15.007 -4.281 1.00 78.12 162 SER A O 1
ATOM 1311 N N . MET A 1 163 ? -15.386 16.958 -5.282 1.00 86.25 163 MET A N 1
ATOM 1312 C CA . MET A 1 163 ? -15.332 17.823 -4.085 1.00 86.25 163 MET A CA 1
ATOM 1313 C C . MET A 1 163 ? -13.948 17.858 -3.408 1.00 86.25 163 MET A C 1
ATOM 1315 O O . MET A 1 163 ? -13.831 18.377 -2.293 1.00 86.25 163 MET A O 1
ATOM 1319 N N . GLU A 1 164 ? -12.921 17.340 -4.083 1.00 91.88 164 GLU A N 1
ATOM 1320 C CA . GLU A 1 164 ? -11.538 17.256 -3.635 1.00 91.88 164 GLU A CA 1
ATOM 1321 C C . GLU A 1 164 ? -10.592 17.707 -4.758 1.00 91.88 164 GLU A C 1
ATOM 1323 O O . GLU A 1 164 ? -10.712 17.280 -5.901 1.00 91.88 164 GLU A O 1
ATOM 1328 N N . GLU A 1 165 ? -9.647 18.588 -4.447 1.00 93.19 165 GLU A N 1
ATOM 1329 C CA . GLU A 1 165 ? -8.697 19.129 -5.420 1.00 93.19 165 GLU A CA 1
ATOM 1330 C C . GLU A 1 165 ? -7.269 18.706 -5.065 1.00 93.19 165 GLU A C 1
ATOM 1332 O O . GLU A 1 165 ? -6.803 18.988 -3.958 1.00 93.19 165 GLU A O 1
ATOM 1337 N N . CYS A 1 166 ? -6.586 18.020 -5.990 1.00 94.44 166 CYS A N 1
ATOM 1338 C CA . CYS A 1 166 ? -5.264 17.428 -5.775 1.00 94.44 166 CYS A CA 1
ATOM 1339 C C . CYS A 1 166 ? -4.177 18.020 -6.686 1.00 94.44 166 CYS A C 1
ATOM 1341 O O . CYS A 1 166 ? -4.376 18.185 -7.889 1.00 94.44 166 CYS A O 1
ATOM 1343 N N . HIS A 1 167 ? -2.980 18.228 -6.131 1.00 94.75 167 HIS A N 1
ATOM 1344 C CA . HIS A 1 167 ? -1.803 18.758 -6.824 1.00 94.75 167 HIS A CA 1
ATOM 1345 C C . HIS A 1 167 ? -0.543 17.946 -6.509 1.00 94.75 167 HIS A C 1
ATOM 1347 O O . HIS A 1 167 ? -0.386 17.419 -5.408 1.00 94.75 167 HIS A O 1
ATOM 1353 N N . ASP A 1 168 ? 0.395 17.888 -7.455 1.00 94.94 168 ASP A N 1
ATOM 1354 C CA . ASP A 1 168 ? 1.662 17.174 -7.282 1.00 94.94 168 ASP A CA 1
ATOM 1355 C C . ASP A 1 168 ? 2.628 17.942 -6.355 1.00 94.94 168 ASP A C 1
ATOM 1357 O O . ASP A 1 168 ? 2.758 19.170 -6.411 1.00 94.94 168 ASP A O 1
ATOM 1361 N N . ILE A 1 169 ? 3.360 17.200 -5.522 1.00 95.50 169 ILE A N 1
ATOM 1362 C CA . ILE A 1 169 ? 4.475 17.688 -4.704 1.00 95.50 169 ILE A CA 1
ATOM 1363 C C . ILE A 1 169 ? 5.768 17.414 -5.470 1.00 95.50 169 ILE A C 1
ATOM 1365 O O . ILE A 1 169 ? 6.174 16.259 -5.625 1.00 95.50 169 ILE A O 1
ATOM 1369 N N . LEU A 1 170 ? 6.436 18.469 -5.935 1.00 92.31 170 LEU A N 1
ATOM 1370 C CA . LEU A 1 170 ? 7.633 18.375 -6.765 1.00 92.31 170 LEU A CA 1
ATOM 1371 C C . LEU A 1 170 ? 8.891 18.772 -5.989 1.00 92.31 170 LEU A C 1
ATOM 1373 O O . LEU A 1 170 ? 8.949 19.832 -5.363 1.00 92.31 170 LEU A O 1
ATOM 1377 N N . ALA A 1 171 ? 9.941 17.962 -6.090 1.00 91.00 171 ALA A N 1
ATOM 1378 C CA . ALA A 1 171 ? 11.295 18.379 -5.752 1.00 91.00 171 ALA A CA 1
ATOM 1379 C C . ALA A 1 171 ? 12.081 18.715 -7.019 1.00 91.00 171 ALA A C 1
ATOM 1381 O O . ALA A 1 171 ? 12.179 17.898 -7.930 1.00 91.00 171 ALA A O 1
ATOM 1382 N N . GLY A 1 172 ? 12.675 19.910 -7.056 1.00 78.19 172 GLY A N 1
ATOM 1383 C CA . GLY A 1 172 ? 13.485 20.370 -8.185 1.00 78.19 172 GLY A CA 1
ATOM 1384 C C . GLY A 1 172 ? 12.750 20.269 -9.522 1.00 78.19 172 GLY A C 1
ATOM 1385 O O . GLY A 1 172 ? 13.072 19.384 -10.297 1.00 78.19 172 GLY A O 1
ATOM 1386 N N . ASP A 1 173 ? 11.777 21.155 -9.755 1.00 76.06 173 ASP A N 1
ATOM 1387 C CA . ASP A 1 173 ? 10.991 21.409 -10.982 1.00 76.06 173 ASP A CA 1
ATOM 1388 C C . ASP A 1 173 ? 10.362 20.213 -11.753 1.00 76.06 173 ASP A C 1
ATOM 1390 O O . ASP A 1 173 ? 9.499 20.452 -12.594 1.00 76.06 173 ASP A O 1
ATOM 1394 N N . SER A 1 174 ? 10.723 18.946 -11.505 1.00 80.44 174 SER A N 1
ATOM 1395 C CA . SER A 1 174 ? 10.230 17.789 -12.273 1.00 80.44 174 SER A CA 1
ATOM 1396 C C . SER A 1 174 ? 10.075 16.476 -11.497 1.00 80.44 174 SER A C 1
ATOM 1398 O O . SER A 1 174 ? 9.387 15.575 -11.979 1.00 80.44 174 SER A O 1
ATOM 1400 N N . MET A 1 175 ? 10.666 16.320 -10.305 1.00 90.62 175 MET A N 1
ATOM 1401 C CA . MET A 1 175 ? 10.563 15.060 -9.559 1.00 90.62 175 MET A CA 1
ATOM 1402 C C . MET A 1 175 ? 9.310 15.038 -8.680 1.00 90.62 175 MET A C 1
ATOM 1404 O O . MET A 1 175 ? 9.301 15.643 -7.611 1.00 90.62 175 MET A O 1
ATOM 1408 N N . VAL A 1 176 ? 8.277 14.303 -9.100 1.00 93.75 176 VAL A N 1
ATOM 1409 C CA . VAL A 1 176 ? 7.078 14.054 -8.283 1.00 93.75 176 VAL A CA 1
ATOM 1410 C C . VAL A 1 176 ? 7.444 13.153 -7.105 1.00 93.75 176 VAL A C 1
ATOM 1412 O O . VAL A 1 176 ? 7.913 12.031 -7.291 1.00 93.75 176 VAL A O 1
ATOM 1415 N N . LEU A 1 177 ? 7.250 13.656 -5.889 1.00 95.38 177 LEU A N 1
ATOM 1416 C CA . LEU A 1 177 ? 7.524 12.944 -4.638 1.00 95.38 177 LEU A CA 1
ATOM 1417 C C . LEU A 1 177 ? 6.262 12.589 -3.855 1.00 95.38 177 LEU A C 1
ATOM 1419 O O . LEU A 1 177 ? 6.350 11.893 -2.845 1.00 95.38 177 LEU A O 1
ATOM 1423 N N . GLY A 1 178 ? 5.109 13.076 -4.296 1.00 96.06 178 GLY A N 1
ATOM 1424 C CA . GLY A 1 178 ? 3.828 12.897 -3.637 1.00 96.06 178 GLY A CA 1
ATOM 1425 C C . GLY A 1 178 ? 2.751 13.784 -4.248 1.00 96.06 178 GLY A C 1
ATOM 1426 O O . GLY A 1 178 ? 2.993 14.438 -5.261 1.00 96.06 178 GLY A O 1
ATOM 1427 N N . SER A 1 179 ? 1.599 13.844 -3.600 1.00 96.12 179 SER A N 1
ATOM 1428 C CA . SER A 1 179 ? 0.492 14.745 -3.895 1.00 96.12 179 SER A CA 1
ATOM 1429 C C . SER A 1 179 ? -0.017 15.413 -2.617 1.00 96.12 179 SER A C 1
ATOM 1431 O O . SER A 1 179 ? 0.196 14.921 -1.508 1.00 96.12 179 SER A O 1
ATOM 1433 N N . VAL A 1 180 ? -0.672 16.560 -2.764 1.00 96.88 180 VAL A N 1
ATOM 1434 C CA . VAL A 1 180 ? -1.507 17.173 -1.731 1.00 96.88 180 VAL A CA 1
ATOM 1435 C C . VAL A 1 180 ? -2.926 17.288 -2.268 1.00 96.88 180 VAL A C 1
ATOM 1437 O O . VAL A 1 180 ? -3.105 17.723 -3.397 1.00 96.88 180 VAL A O 1
ATOM 1440 N N . CYS A 1 181 ? -3.916 16.915 -1.473 1.00 96.50 181 CYS A N 1
ATOM 1441 C CA . CYS A 1 181 ? -5.331 17.009 -1.797 1.00 96.50 181 CYS A CA 1
ATOM 1442 C C . CYS A 1 181 ? -6.041 17.879 -0.763 1.00 96.50 181 CYS A C 1
ATOM 1444 O O . CYS A 1 181 ? -5.712 17.837 0.425 1.00 96.50 181 CYS A O 1
ATOM 1446 N N . THR A 1 182 ? -7.003 18.680 -1.202 1.00 96.50 182 THR A N 1
ATOM 1447 C CA . THR A 1 182 ? -7.807 19.549 -0.339 1.00 96.50 182 THR A CA 1
ATOM 1448 C C . THR A 1 182 ? -9.282 19.266 -0.510 1.00 96.50 182 THR A C 1
ATOM 1450 O O . THR A 1 182 ? -9.735 19.075 -1.630 1.00 96.50 182 THR A O 1
ATOM 1453 N N . ARG A 1 183 ? -10.041 19.254 0.591 1.00 95.31 183 ARG A N 1
ATOM 1454 C CA . ARG A 1 183 ? -11.510 19.143 0.585 1.00 95.31 183 ARG A CA 1
ATOM 1455 C C . ARG A 1 183 ? -12.146 19.902 1.746 1.00 95.31 183 ARG A C 1
ATOM 1457 O O . ARG A 1 183 ? -11.489 20.207 2.742 1.00 95.31 183 ARG A O 1
ATOM 1464 N N . ILE A 1 184 ? -13.441 20.202 1.637 1.00 94.75 184 ILE A N 1
ATOM 1465 C CA . ILE A 1 184 ? -14.227 20.703 2.775 1.00 94.75 184 ILE A CA 1
ATOM 1466 C C . ILE A 1 184 ? -14.765 19.503 3.561 1.00 94.75 184 ILE A C 1
ATOM 1468 O O . ILE A 1 184 ? -15.504 18.688 3.012 1.00 94.75 184 ILE A O 1
ATOM 1472 N N . ALA A 1 185 ? -14.421 19.410 4.843 1.00 92.62 185 ALA A N 1
ATOM 1473 C CA . ALA A 1 185 ? -14.922 18.394 5.767 1.00 92.62 185 ALA A CA 1
ATOM 1474 C C . ALA A 1 185 ? -15.708 19.043 6.918 1.00 92.62 185 ALA A C 1
ATOM 1476 O O . ALA A 1 185 ? -15.512 20.214 7.235 1.00 92.62 185 ALA A O 1
ATOM 1477 N N . GLU A 1 186 ? -16.592 18.285 7.572 1.00 89.88 186 GLU A N 1
ATOM 1478 C CA . GLU A 1 186 ? -17.334 18.749 8.751 1.00 89.88 186 GLU A CA 1
ATOM 1479 C C . GLU A 1 186 ? -16.723 18.134 10.018 1.00 89.88 186 GLU A C 1
ATOM 1481 O O . GLU A 1 186 ? -16.901 16.949 10.302 1.00 89.88 186 GLU A O 1
ATOM 1486 N N . GLU A 1 187 ? -16.026 18.940 10.823 1.00 87.69 187 GLU A N 1
ATOM 1487 C CA . GLU A 1 187 ? -15.447 18.497 12.093 1.00 87.69 187 GLU A CA 1
ATOM 1488 C C . GLU A 1 187 ? -16.211 19.140 13.258 1.00 87.69 187 GLU A C 1
ATOM 1490 O O . GLU A 1 187 ? -16.205 20.357 13.452 1.00 87.69 187 GLU A O 1
ATOM 1495 N N . ASN A 1 188 ? -16.903 18.324 14.060 1.00 85.56 188 ASN A N 1
ATOM 1496 C CA . ASN A 1 188 ? -17.727 18.788 15.188 1.00 85.56 188 ASN A CA 1
ATOM 1497 C C . ASN A 1 188 ? -18.816 19.818 14.809 1.00 85.56 188 ASN A C 1
ATOM 1499 O O . ASN A 1 188 ? -19.153 20.691 15.614 1.00 85.56 188 ASN A O 1
ATOM 1503 N N . GLY A 1 189 ? -19.389 19.717 13.607 1.00 83.00 189 GLY A N 1
ATOM 1504 C CA . GLY A 1 189 ? -20.433 20.635 13.140 1.00 83.00 189 GLY A CA 1
ATOM 1505 C C . GLY A 1 189 ? -19.911 21.974 12.621 1.00 83.00 189 GLY A C 1
ATOM 1506 O O . GLY A 1 189 ? -20.674 22.934 12.541 1.00 83.00 189 GLY A O 1
ATOM 1507 N N . THR A 1 190 ? -18.606 22.072 12.358 1.00 82.94 190 THR A N 1
ATOM 1508 C CA . THR A 1 190 ? -17.959 23.242 11.760 1.00 82.94 190 THR A CA 1
ATOM 1509 C C . THR A 1 190 ? -17.232 22.802 10.499 1.00 82.94 190 THR A C 1
ATOM 1511 O O . THR A 1 190 ? -16.490 21.821 10.535 1.00 82.94 190 THR A O 1
ATOM 1514 N N . ASP A 1 191 ? -17.414 23.544 9.411 1.00 90.44 191 ASP A N 1
ATOM 1515 C CA . ASP A 1 191 ? -16.682 23.291 8.175 1.00 90.44 191 ASP A CA 1
ATOM 1516 C C . ASP A 1 191 ? -15.188 23.600 8.365 1.00 90.44 191 ASP A C 1
ATOM 1518 O O . ASP A 1 191 ? -14.791 24.673 8.842 1.00 90.44 191 ASP A O 1
ATOM 1522 N N . VAL A 1 192 ? -14.343 22.650 7.985 1.00 94.75 192 VAL A N 1
ATOM 1523 C CA . VAL A 1 192 ? -12.884 22.749 7.996 1.00 94.75 192 VAL A CA 1
ATOM 1524 C C . VAL A 1 192 ? -12.341 22.429 6.608 1.00 94.75 192 VAL A C 1
ATOM 1526 O O . VAL A 1 192 ? -12.914 21.635 5.869 1.00 94.75 192 VAL A O 1
ATOM 1529 N N . LEU A 1 193 ? -11.231 23.066 6.244 1.00 96.25 193 LEU A N 1
ATOM 1530 C CA . LEU A 1 193 ? -10.462 22.720 5.058 1.00 96.25 193 LEU A CA 1
ATOM 1531 C C . LEU A 1 193 ? -9.510 21.594 5.449 1.00 96.25 193 LEU A C 1
ATOM 1533 O O . LEU A 1 193 ? -8.539 21.821 6.171 1.00 96.25 193 LEU A O 1
ATOM 1537 N N . GLU A 1 194 ? -9.821 20.378 5.036 1.00 96.19 194 GLU A N 1
ATOM 1538 C CA . GLU A 1 194 ? -8.948 19.227 5.214 1.00 96.19 194 GLU A CA 1
ATOM 1539 C C . GLU A 1 194 ? -7.901 19.216 4.099 1.00 96.19 194 GLU A C 1
ATOM 1541 O O . GLU A 1 194 ? -8.244 19.337 2.925 1.00 96.19 194 GLU A O 1
ATOM 1546 N N . VAL A 1 195 ? -6.625 19.116 4.473 1.00 96.25 195 VAL A N 1
ATOM 1547 C CA . VAL A 1 195 ? -5.478 19.068 3.561 1.00 96.25 195 VAL A CA 1
ATOM 1548 C C . VAL A 1 195 ? -4.714 17.771 3.825 1.00 96.25 195 VAL A C 1
ATOM 1550 O O . VAL A 1 195 ? -4.170 17.588 4.917 1.00 96.25 195 VAL A O 1
ATOM 1553 N N . THR A 1 196 ? -4.665 16.885 2.835 1.00 96.38 196 THR A N 1
ATOM 1554 C CA . THR A 1 196 ? -4.044 15.556 2.907 1.00 96.38 196 THR A CA 1
ATOM 1555 C C . THR A 1 196 ? -2.825 15.497 2.002 1.00 96.38 196 THR A C 1
ATOM 1557 O O . THR A 1 196 ? -2.926 15.741 0.811 1.00 96.38 196 THR A O 1
ATOM 1560 N N . PHE A 1 197 ? -1.667 15.165 2.557 1.00 96.62 197 PHE A N 1
ATOM 1561 C CA . PHE A 1 197 ? -0.411 14.979 1.840 1.00 96.62 197 PHE A CA 1
ATOM 1562 C C . PHE A 1 197 ? -0.119 13.486 1.726 1.00 96.62 197 PHE A C 1
ATOM 1564 O O . PHE A 1 197 ? -0.082 12.802 2.748 1.00 96.62 197 PHE A O 1
ATOM 1571 N N . THR A 1 198 ? 0.172 13.002 0.523 1.00 96.19 198 THR A N 1
ATOM 1572 C CA . THR A 1 198 ? 0.483 11.597 0.231 1.00 96.19 198 THR A CA 1
ATOM 1573 C C . THR A 1 198 ? 1.834 11.512 -0.465 1.00 96.19 198 THR A C 1
ATOM 1575 O O . THR A 1 198 ? 2.027 12.088 -1.525 1.00 96.19 198 THR A O 1
ATOM 1578 N N . ALA A 1 199 ? 2.808 10.830 0.127 1.00 95.44 199 ALA A N 1
ATOM 1579 C CA . ALA A 1 199 ? 4.132 10.616 -0.438 1.00 95.44 199 ALA A CA 1
ATOM 1580 C C . ALA A 1 199 ? 4.099 9.430 -1.411 1.00 95.44 199 ALA A C 1
ATOM 1582 O O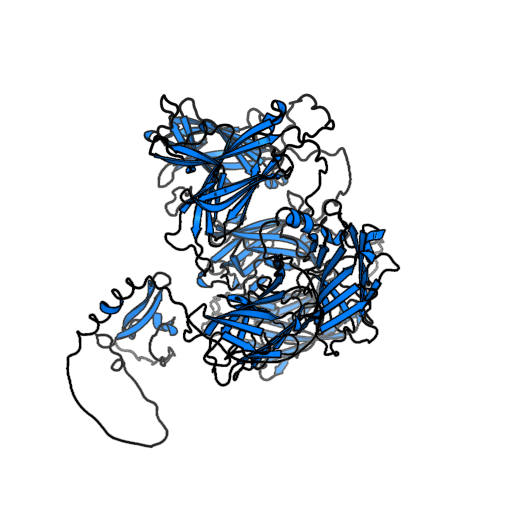 . ALA A 1 199 ? 3.467 8.411 -1.142 1.00 95.44 199 ALA A O 1
ATOM 1583 N N . LEU A 1 200 ? 4.803 9.547 -2.533 1.00 95.44 200 LEU A N 1
ATOM 1584 C CA . LEU A 1 200 ? 4.845 8.532 -3.580 1.00 95.44 200 LEU A CA 1
ATOM 1585 C C . LEU A 1 200 ? 5.893 7.449 -3.256 1.00 95.44 200 LEU A C 1
ATOM 1587 O O . LEU A 1 200 ? 7.032 7.751 -2.893 1.00 95.44 200 LEU A O 1
ATOM 1591 N N . GLU A 1 201 ? 5.537 6.177 -3.454 1.00 91.12 201 GLU A N 1
ATOM 1592 C CA . GLU A 1 201 ? 6.431 5.014 -3.323 1.00 91.12 201 GLU A CA 1
ATOM 1593 C C . GLU A 1 201 ? 7.157 4.908 -1.963 1.00 91.12 201 GLU A C 1
ATOM 1595 O O . GLU A 1 201 ? 6.556 4.634 -0.930 1.00 91.12 201 GLU A O 1
ATOM 1600 N N . ASN A 1 202 ? 8.491 5.039 -1.974 1.00 90.38 202 ASN A N 1
ATOM 1601 C CA . ASN A 1 202 ? 9.355 4.879 -0.818 1.00 90.38 202 ASN A CA 1
ATOM 1602 C C . ASN A 1 202 ? 9.760 6.213 -0.198 1.00 90.38 202 ASN A C 1
ATOM 1604 O O . ASN A 1 202 ? 10.731 6.247 0.554 1.00 90.38 202 ASN A O 1
ATOM 1608 N N . TRP A 1 203 ? 9.065 7.299 -0.522 1.00 94.81 203 TRP A N 1
ATOM 1609 C CA . TRP A 1 203 ? 9.229 8.587 0.134 1.00 94.81 203 TRP A CA 1
ATOM 1610 C C . TRP A 1 203 ? 8.323 8.694 1.348 1.00 94.81 203 TRP A C 1
ATOM 1612 O O . TRP A 1 203 ? 7.316 8.007 1.483 1.00 94.81 203 TRP A O 1
ATOM 1622 N N . SER A 1 204 ? 8.718 9.555 2.271 1.00 94.50 204 SER A N 1
ATOM 1623 C CA . SER A 1 204 ? 7.963 9.784 3.480 1.00 94.50 204 SER A CA 1
ATOM 1624 C C . SER A 1 204 ? 8.209 11.182 4.016 1.00 94.50 204 SER A C 1
ATOM 1626 O O . SER A 1 204 ? 9.332 11.688 3.962 1.00 94.50 204 SER A O 1
ATOM 1628 N N . PHE A 1 205 ? 7.160 11.808 4.539 1.00 94.00 205 PHE A N 1
ATOM 1629 C CA . PHE A 1 205 ? 7.238 13.154 5.075 1.00 94.00 205 PHE A CA 1
ATOM 1630 C C . PHE A 1 205 ? 8.032 13.188 6.382 1.00 94.00 205 PHE A C 1
ATOM 1632 O O . PHE A 1 205 ? 7.758 12.449 7.331 1.00 94.00 205 PHE A O 1
ATOM 1639 N N . VAL A 1 206 ? 8.999 14.100 6.432 1.00 91.62 206 VAL A N 1
ATOM 1640 C CA . VAL A 1 206 ? 9.772 14.468 7.623 1.00 91.62 206 VAL A CA 1
ATOM 1641 C C . VAL A 1 206 ? 9.170 15.709 8.263 1.00 91.62 206 VAL A C 1
ATOM 1643 O O . VAL A 1 206 ? 8.900 15.716 9.467 1.00 91.62 206 VAL A O 1
ATOM 1646 N N . THR A 1 207 ? 8.930 16.743 7.454 1.00 93.50 207 THR A N 1
ATOM 1647 C CA . THR A 1 207 ? 8.237 17.967 7.863 1.00 93.50 207 THR A CA 1
ATOM 1648 C C . THR A 1 207 ? 7.251 18.407 6.793 1.00 93.50 207 THR A C 1
ATOM 1650 O O . THR A 1 207 ? 7.485 18.189 5.607 1.00 93.50 207 THR A O 1
ATOM 1653 N N . ASN A 1 208 ? 6.172 19.052 7.219 1.00 93.25 208 ASN A N 1
ATOM 1654 C CA . ASN A 1 208 ? 5.245 19.759 6.350 1.00 93.25 208 ASN A CA 1
ATOM 1655 C C . ASN A 1 208 ? 4.923 21.118 6.972 1.00 93.25 208 ASN A C 1
ATOM 1657 O O . ASN A 1 208 ? 4.549 21.212 8.143 1.00 93.25 208 ASN A O 1
ATOM 1661 N N . GLU A 1 209 ? 5.079 22.167 6.181 1.00 94.06 209 GLU A N 1
ATOM 1662 C CA . GLU A 1 209 ? 4.839 23.559 6.543 1.00 94.06 209 GLU A CA 1
ATOM 1663 C C . GLU A 1 209 ? 3.766 24.095 5.599 1.00 94.06 209 GLU A C 1
ATOM 1665 O O . GLU A 1 209 ? 4.001 24.162 4.394 1.00 94.06 209 GLU A O 1
ATOM 1670 N N . ILE A 1 210 ? 2.600 24.486 6.125 1.00 96.19 210 ILE A N 1
ATOM 1671 C CA . ILE A 1 210 ? 1.483 25.009 5.325 1.00 96.19 210 ILE A CA 1
ATOM 1672 C C . ILE A 1 210 ? 1.114 26.429 5.750 1.00 96.19 210 ILE A C 1
ATOM 1674 O O . ILE A 1 210 ? 0.894 26.736 6.928 1.00 96.19 210 ILE A O 1
ATOM 1678 N N . TRP A 1 211 ? 0.944 27.286 4.754 1.00 96.56 211 TRP A N 1
ATOM 1679 C CA . TRP A 1 211 ? 0.294 28.576 4.874 1.00 96.56 211 TRP A CA 1
ATOM 1680 C C . TRP A 1 211 ? -0.953 28.613 3.986 1.00 96.56 211 TRP A C 1
ATOM 1682 O O . TRP A 1 211 ? -0.906 28.216 2.827 1.00 96.56 211 TRP A O 1
ATOM 1692 N N . VAL A 1 212 ? -2.064 29.114 4.532 1.00 95.88 212 VAL A N 1
ATOM 1693 C CA . VAL A 1 212 ? -3.331 29.301 3.807 1.00 95.88 212 VAL A CA 1
ATOM 1694 C C . VAL A 1 212 ? -3.800 30.736 3.996 1.00 95.88 212 VAL A C 1
ATOM 1696 O O . VAL A 1 212 ? -3.865 31.228 5.131 1.00 95.88 212 VAL A O 1
ATOM 1699 N N . GLY A 1 213 ? -4.171 31.411 2.910 1.00 93.88 213 GLY A N 1
ATOM 1700 C CA . GLY A 1 213 ? -4.757 32.744 2.991 1.00 93.88 213 GLY A CA 1
ATOM 1701 C C . GLY A 1 213 ? -5.392 33.234 1.695 1.00 93.88 213 GLY A C 1
ATOM 1702 O O . GLY A 1 213 ? -5.191 32.681 0.629 1.00 93.88 213 GLY A O 1
ATOM 1703 N N . GLU A 1 214 ? -6.141 34.334 1.774 1.00 92.12 214 GLU A N 1
ATOM 1704 C CA . GLU A 1 214 ? -6.897 34.901 0.637 1.00 92.12 214 GLU A CA 1
ATOM 1705 C C . GLU A 1 214 ? -6.015 35.393 -0.527 1.00 92.12 214 GLU A C 1
ATOM 1707 O O . GLU A 1 214 ? -6.514 35.735 -1.598 1.00 92.12 214 GLU A O 1
ATOM 1712 N N . ASN A 1 215 ? -4.711 35.580 -0.298 1.00 88.06 215 ASN A N 1
ATOM 1713 C CA . ASN A 1 215 ? -3.814 36.111 -1.314 1.00 88.06 215 ASN A CA 1
ATOM 1714 C C . ASN A 1 215 ? -2.353 35.764 -1.033 1.00 88.06 215 ASN A C 1
ATOM 1716 O O . ASN A 1 215 ? -1.836 36.133 0.022 1.00 88.06 215 ASN A O 1
ATOM 1720 N N . ILE A 1 216 ? -1.659 35.213 -2.030 1.00 92.50 216 ILE A N 1
ATOM 1721 C CA . ILE A 1 216 ? -0.237 34.852 -1.951 1.00 92.50 216 ILE A CA 1
ATOM 1722 C C . ILE A 1 216 ? 0.682 35.992 -1.473 1.00 92.50 216 ILE A C 1
ATOM 1724 O O . ILE A 1 216 ? 1.686 35.757 -0.814 1.00 92.50 216 ILE A O 1
ATOM 1728 N N . SER A 1 217 ? 0.316 37.263 -1.694 1.00 89.31 217 SER A N 1
ATOM 1729 C CA . SER A 1 217 ? 1.092 38.417 -1.200 1.00 89.31 217 SER A CA 1
ATOM 1730 C C . SER A 1 217 ? 1.133 38.566 0.328 1.00 89.31 217 SER A C 1
ATOM 1732 O O . SER A 1 217 ? 1.864 39.421 0.835 1.00 89.31 217 SER A O 1
ATOM 1734 N N . ALA A 1 218 ? 0.332 37.784 1.053 1.00 90.44 218 ALA A N 1
ATOM 1735 C CA . ALA A 1 218 ? 0.337 37.709 2.507 1.00 90.44 218 ALA A CA 1
ATOM 1736 C C . ALA A 1 218 ? 1.194 36.553 3.051 1.00 90.44 218 ALA A C 1
ATOM 1738 O O . ALA A 1 218 ? 1.283 36.428 4.276 1.00 90.44 218 ALA A O 1
ATOM 1739 N N . VAL A 1 219 ? 1.829 35.753 2.181 1.00 93.62 219 VAL A N 1
ATOM 1740 C CA . VAL A 1 219 ? 2.762 34.711 2.616 1.00 93.62 219 VAL A CA 1
ATOM 1741 C C . VAL A 1 219 ? 3.920 35.355 3.399 1.00 93.62 219 VAL A C 1
ATOM 1743 O O . VAL A 1 219 ? 4.451 36.393 2.979 1.00 93.62 219 VAL A O 1
ATOM 1746 N N . PRO A 1 220 ? 4.288 34.821 4.575 1.00 90.00 220 PRO A N 1
ATOM 1747 C CA . PRO A 1 220 ? 5.447 35.292 5.318 1.00 90.00 220 PRO A CA 1
ATOM 1748 C C . PRO A 1 220 ? 6.737 35.102 4.510 1.00 90.00 220 PRO A C 1
ATOM 1750 O O . PRO A 1 220 ? 7.004 34.013 4.008 1.00 90.00 220 PRO A O 1
ATOM 1753 N N . LEU A 1 221 ? 7.535 36.168 4.394 1.00 89.56 221 LEU A N 1
ATOM 1754 C CA . LEU A 1 221 ? 8.835 36.156 3.719 1.00 89.56 221 LEU A CA 1
ATOM 1755 C C . LEU A 1 221 ? 9.919 36.727 4.648 1.00 89.56 221 LEU A C 1
ATOM 1757 O O . LEU A 1 221 ? 9.704 37.793 5.243 1.00 89.56 221 LEU A O 1
ATOM 1761 N N . ASP A 1 222 ? 11.088 36.083 4.705 1.00 87.25 222 ASP A N 1
ATOM 1762 C CA . ASP A 1 222 ? 12.304 36.574 5.367 1.00 87.25 222 ASP A CA 1
ATOM 1763 C C . ASP A 1 222 ? 13.427 36.769 4.340 1.00 87.25 222 ASP A C 1
ATOM 1765 O O . ASP A 1 222 ? 13.773 35.873 3.584 1.00 87.25 222 ASP A O 1
ATOM 1769 N N . GLU A 1 223 ? 13.983 37.980 4.280 1.00 86.88 223 GLU A N 1
ATOM 1770 C CA . GLU A 1 223 ? 15.039 38.371 3.324 1.00 86.88 223 GLU A CA 1
ATOM 1771 C C . GLU A 1 223 ? 14.814 37.969 1.840 1.00 86.88 223 GLU A C 1
ATOM 1773 O O . GLU A 1 223 ? 15.781 37.788 1.106 1.00 86.88 223 GLU A O 1
ATOM 1778 N N . ASP A 1 224 ? 13.552 37.970 1.390 1.00 82.69 224 ASP A N 1
ATOM 1779 C CA . ASP A 1 224 ? 13.054 37.550 0.062 1.00 82.69 224 ASP A CA 1
ATOM 1780 C C . ASP A 1 224 ? 12.788 36.031 -0.094 1.00 82.69 224 ASP A C 1
ATOM 1782 O O . ASP A 1 224 ? 12.152 35.666 -1.077 1.00 82.69 224 ASP A O 1
ATOM 1786 N N . ASP A 1 225 ? 13.145 35.180 0.876 1.00 84.69 225 ASP A N 1
ATOM 1787 C CA . ASP A 1 225 ? 12.828 33.737 0.920 1.00 84.69 225 ASP A CA 1
ATOM 1788 C C . ASP A 1 225 ? 11.550 33.458 1.747 1.00 84.69 225 ASP A C 1
ATOM 1790 O O . ASP A 1 225 ? 11.079 34.333 2.478 1.00 84.69 225 ASP A O 1
ATOM 1794 N N . LEU A 1 226 ? 10.962 32.255 1.646 1.00 89.69 226 LEU A N 1
ATOM 1795 C CA . LEU A 1 226 ? 9.841 31.852 2.511 1.00 89.69 226 LEU A CA 1
ATOM 1796 C C . LEU A 1 226 ? 10.268 31.836 3.985 1.00 89.69 226 LEU A C 1
ATOM 1798 O O . LEU A 1 226 ? 11.223 31.155 4.354 1.00 89.69 226 LEU A O 1
ATOM 1802 N N . ASP A 1 227 ? 9.519 32.541 4.834 1.00 91.94 227 ASP A N 1
ATOM 1803 C CA . ASP A 1 227 ? 9.656 32.454 6.291 1.00 91.94 227 ASP A CA 1
ATOM 1804 C C . ASP A 1 227 ? 8.782 31.300 6.793 1.00 91.94 227 ASP A C 1
ATOM 1806 O O . ASP A 1 227 ? 7.673 31.509 7.293 1.00 91.94 227 ASP A O 1
ATOM 1810 N N . THR A 1 228 ? 9.236 30.064 6.575 1.00 90.12 228 THR A N 1
ATOM 1811 C CA . THR A 1 228 ? 8.445 28.880 6.935 1.00 90.12 228 THR A CA 1
ATOM 1812 C C . THR A 1 228 ? 8.270 28.714 8.442 1.00 90.12 228 THR A C 1
ATOM 1814 O O . THR A 1 228 ? 7.250 28.190 8.882 1.00 90.12 228 THR A O 1
ATOM 1817 N N . ASP A 1 229 ? 9.169 29.286 9.248 1.00 86.00 229 ASP A N 1
ATOM 1818 C CA . ASP A 1 229 ? 9.018 29.382 10.705 1.00 86.00 229 ASP A CA 1
ATOM 1819 C C . ASP A 1 229 ? 7.786 30.223 11.112 1.00 86.00 229 ASP A C 1
ATOM 1821 O O . ASP A 1 229 ? 7.288 30.116 12.237 1.00 86.00 229 ASP A O 1
ATOM 1825 N N . ALA A 1 230 ? 7.270 31.066 10.211 1.00 86.94 230 ALA A N 1
ATOM 1826 C CA . ALA A 1 230 ? 6.057 31.853 10.412 1.00 86.94 230 ALA A CA 1
ATOM 1827 C C . ALA A 1 230 ? 4.787 31.192 9.841 1.00 86.94 230 ALA A C 1
ATOM 1829 O O . ALA A 1 230 ? 3.712 31.807 9.886 1.00 86.94 230 ALA A O 1
ATOM 1830 N N . PHE A 1 231 ? 4.872 29.969 9.307 1.00 92.50 231 PHE A N 1
ATOM 1831 C CA . PHE A 1 231 ? 3.704 29.256 8.798 1.00 92.50 231 PHE A CA 1
ATOM 1832 C C . PHE A 1 231 ? 2.832 28.772 9.970 1.00 92.50 231 PHE A C 1
ATOM 1834 O O . PHE A 1 231 ? 3.330 28.161 10.915 1.00 92.50 231 PHE A O 1
ATOM 1841 N N . PRO A 1 232 ? 1.518 29.065 9.958 1.00 81.12 232 PRO A N 1
ATOM 1842 C CA . PRO A 1 232 ? 0.640 28.786 11.093 1.00 81.12 232 PRO A CA 1
ATOM 1843 C C . PRO A 1 232 ? 0.346 27.295 11.289 1.00 81.12 232 PRO A C 1
ATOM 1845 O O . PRO A 1 232 ? -0.077 26.909 12.379 1.00 81.12 232 PRO A O 1
ATOM 1848 N N . TYR A 1 233 ? 0.547 26.474 10.256 1.00 87.75 233 TYR A N 1
ATOM 1849 C CA . TYR A 1 233 ? 0.320 25.036 10.301 1.00 87.75 233 TYR A CA 1
ATOM 1850 C C . TYR A 1 233 ? 1.639 24.323 10.021 1.00 87.75 233 TYR A C 1
ATOM 1852 O O . TYR A 1 233 ? 2.216 24.445 8.942 1.00 87.75 233 TYR A O 1
ATOM 1860 N N . TYR A 1 234 ? 2.120 23.600 11.025 1.00 86.06 234 TYR A N 1
ATOM 1861 C CA . TYR A 1 234 ? 3.399 22.912 10.993 1.00 86.06 234 TYR A CA 1
ATOM 1862 C C . TYR A 1 234 ? 3.239 21.498 11.516 1.00 86.06 234 TYR A C 1
ATOM 1864 O O . TYR A 1 234 ? 2.626 21.270 12.564 1.00 86.06 234 TYR A O 1
ATOM 1872 N N . TRP A 1 235 ? 3.865 20.559 10.825 1.00 85.12 235 TRP A N 1
ATOM 1873 C CA . TRP A 1 235 ? 4.007 19.196 11.281 1.00 85.12 235 TRP A CA 1
ATOM 1874 C C . TRP A 1 235 ? 5.438 18.714 11.096 1.00 85.12 235 TRP A C 1
ATOM 1876 O O . TRP A 1 235 ? 6.083 18.960 10.079 1.00 85.12 235 TRP A O 1
ATOM 1886 N N . CYS A 1 236 ? 5.932 17.999 12.101 1.00 74.19 236 CYS A N 1
ATOM 1887 C CA . CYS A 1 236 ? 7.251 17.394 12.088 1.00 74.19 236 CYS A CA 1
ATOM 1888 C C . CYS A 1 236 ? 7.174 16.030 12.743 1.00 74.19 236 CYS A C 1
ATOM 1890 O O . CYS A 1 236 ? 6.896 15.913 13.941 1.00 74.19 236 CYS A O 1
ATOM 1892 N N . ASN A 1 237 ? 7.447 14.996 11.956 1.00 68.44 237 ASN A N 1
ATOM 1893 C CA . ASN A 1 237 ? 7.591 13.653 12.468 1.00 68.44 237 ASN A CA 1
ATOM 1894 C C . ASN A 1 237 ? 8.765 12.948 11.794 1.00 68.44 237 ASN A C 1
ATOM 1896 O O . ASN A 1 237 ? 8.679 12.423 10.690 1.00 68.44 237 ASN A O 1
ATOM 1900 N N . SER A 1 238 ? 9.866 12.843 12.532 1.00 54.62 238 SER A N 1
ATOM 1901 C CA . SER A 1 238 ? 11.062 12.134 12.070 1.00 54.62 238 SER A CA 1
ATOM 1902 C C . SER A 1 238 ? 10.895 10.610 11.926 1.00 54.62 238 SER A C 1
ATOM 1904 O O . SER A 1 238 ? 11.871 9.940 11.591 1.00 54.62 238 SER A O 1
ATOM 1906 N N . SER A 1 239 ? 9.719 10.040 12.234 1.00 57.41 239 SER A N 1
ATOM 1907 C CA . SER A 1 239 ? 9.449 8.606 12.056 1.00 57.41 239 SER A CA 1
ATOM 1908 C C . SER A 1 239 ? 8.963 8.233 10.656 1.00 57.41 239 SER A C 1
ATOM 1910 O O . SER A 1 239 ? 8.916 7.043 10.377 1.00 57.41 239 SER A O 1
ATOM 1912 N N . GLY A 1 240 ? 8.635 9.213 9.808 1.00 64.94 240 GLY A N 1
ATOM 1913 C CA . GLY A 1 240 ? 8.265 9.003 8.414 1.00 64.94 240 GLY A CA 1
ATOM 1914 C C . GLY A 1 240 ? 6.860 8.429 8.195 1.00 64.94 240 GLY A C 1
ATOM 1915 O O . GLY A 1 240 ? 6.689 7.216 8.137 1.00 64.94 240 GLY A O 1
ATOM 1916 N N . LEU A 1 241 ? 5.869 9.302 7.978 1.00 84.94 241 LEU A N 1
ATOM 1917 C CA . LEU A 1 241 ? 4.557 8.896 7.451 1.00 84.94 241 LEU A CA 1
ATOM 1918 C C . LEU A 1 241 ? 4.516 9.002 5.920 1.00 84.94 241 LEU A C 1
ATOM 1920 O O . LEU A 1 241 ? 5.099 9.930 5.354 1.00 84.94 241 LEU A O 1
ATOM 1924 N N . SER A 1 242 ? 3.855 8.056 5.252 1.00 90.19 242 SER A N 1
ATOM 1925 C CA . SER A 1 242 ? 3.534 8.154 3.821 1.00 90.19 242 SER A CA 1
ATOM 1926 C C . SER A 1 242 ? 2.324 9.052 3.580 1.00 90.19 242 SER A C 1
ATOM 1928 O O . SER A 1 242 ? 2.275 9.716 2.559 1.00 90.19 242 SER A O 1
ATOM 1930 N N . VAL A 1 243 ? 1.398 9.147 4.537 1.00 92.62 243 VAL A N 1
ATOM 1931 C CA . VAL A 1 243 ? 0.226 10.028 4.463 1.00 92.62 243 VAL A CA 1
ATOM 1932 C C . VAL A 1 243 ? 0.172 10.925 5.695 1.00 92.62 243 VAL A C 1
ATOM 1934 O O . VAL A 1 243 ? 0.400 10.476 6.822 1.00 92.62 243 VAL A O 1
ATOM 1937 N N . TRP A 1 244 ? -0.112 12.208 5.497 1.00 92.31 244 TRP A N 1
ATOM 1938 C CA . TRP A 1 244 ? -0.318 13.174 6.568 1.00 92.31 244 TRP A CA 1
ATOM 1939 C C . TRP A 1 244 ? -1.494 14.097 6.252 1.00 92.31 244 TRP A C 1
ATOM 1941 O O . TRP A 1 244 ? -1.440 14.865 5.298 1.00 92.31 244 TRP A O 1
ATOM 1951 N N . THR A 1 245 ? -2.519 14.074 7.101 1.00 93.44 245 THR A N 1
ATOM 1952 C CA . THR A 1 245 ? -3.700 14.937 6.977 1.00 93.44 245 THR A CA 1
ATOM 1953 C C . THR A 1 245 ? -3.740 15.966 8.102 1.00 93.44 245 THR A C 1
ATOM 1955 O O . THR A 1 245 ? -3.421 15.665 9.256 1.00 93.44 245 THR A O 1
ATOM 1958 N N . THR A 1 246 ? -4.151 17.191 7.780 1.00 93.88 246 THR A N 1
ATOM 1959 C CA . THR A 1 246 ? -4.442 18.243 8.757 1.00 93.88 246 THR A CA 1
ATOM 1960 C C . THR A 1 246 ? -5.735 18.966 8.405 1.00 93.88 246 THR A C 1
ATOM 1962 O O . THR A 1 246 ? -6.014 19.222 7.238 1.00 93.88 246 THR A O 1
ATOM 1965 N N . THR A 1 247 ? -6.503 19.360 9.420 1.00 93.69 247 THR A N 1
ATOM 1966 C CA . THR A 1 247 ? -7.687 20.207 9.246 1.00 93.69 247 THR A CA 1
ATOM 1967 C C . THR A 1 247 ? -7.361 21.663 9.580 1.00 93.69 247 THR A C 1
ATOM 1969 O O . THR A 1 247 ? -6.680 21.980 10.560 1.00 93.69 247 THR A O 1
ATOM 1972 N N . ILE A 1 248 ? -7.817 22.577 8.729 1.00 93.19 248 ILE A N 1
ATOM 1973 C CA . ILE A 1 248 ? -7.612 24.021 8.833 1.00 93.19 248 ILE A CA 1
ATOM 1974 C C . ILE A 1 248 ? -8.988 24.667 9.018 1.00 93.19 248 ILE A C 1
ATOM 1976 O O . ILE A 1 248 ? -9.810 24.626 8.104 1.00 93.19 248 ILE A O 1
ATOM 1980 N N . PRO A 1 249 ? -9.281 25.286 10.176 1.00 87.81 249 PRO A N 1
ATOM 1981 C CA . PRO A 1 249 ? -10.576 25.920 10.394 1.00 87.81 249 PRO A CA 1
ATOM 1982 C C . PRO A 1 249 ? -10.867 26.986 9.333 1.00 87.81 249 PRO A C 1
ATOM 1984 O O . PRO A 1 249 ? -10.090 27.937 9.178 1.00 87.81 249 PRO A O 1
ATOM 1987 N N . LEU A 1 250 ? -12.003 26.870 8.640 1.00 87.44 250 LEU A N 1
ATOM 1988 C CA . LEU A 1 250 ? -12.418 27.825 7.614 1.00 87.44 250 LEU A CA 1
ATOM 1989 C C . LEU A 1 250 ? -12.941 29.109 8.255 1.00 87.44 250 LEU A C 1
ATOM 1991 O O . LEU A 1 250 ? -14.136 29.364 8.364 1.00 87.44 250 LEU A O 1
ATOM 1995 N N . LYS A 1 251 ? -12.014 29.991 8.629 1.00 85.56 251 LYS A N 1
ATOM 1996 C CA . LYS A 1 251 ? -12.326 31.329 9.159 1.00 85.56 251 LYS A CA 1
ATOM 1997 C C . LYS A 1 251 ? -12.897 32.279 8.099 1.00 85.56 251 LYS A C 1
ATOM 1999 O O . LYS A 1 251 ? -13.155 33.436 8.413 1.00 85.56 251 LYS A O 1
ATOM 2004 N N . TRP A 1 252 ? -13.062 31.811 6.860 1.00 86.81 252 TRP A N 1
ATOM 2005 C CA . TRP A 1 252 ? -13.446 32.587 5.679 1.00 86.81 252 TRP A CA 1
ATOM 2006 C C . TRP A 1 252 ? -14.882 32.363 5.213 1.00 86.81 252 TRP A C 1
ATOM 2008 O O . TRP A 1 252 ? -15.283 32.957 4.220 1.00 86.81 252 TRP A O 1
ATOM 2018 N N . THR A 1 253 ? -15.696 31.592 5.936 1.00 82.06 253 THR A N 1
ATOM 2019 C CA . THR A 1 253 ? -17.120 31.391 5.597 1.00 82.06 253 THR A CA 1
ATOM 2020 C C . THR A 1 253 ? -17.902 32.706 5.489 1.00 82.06 253 THR A C 1
ATOM 2022 O O . THR A 1 253 ? -18.855 32.807 4.720 1.00 82.06 253 THR A O 1
ATOM 2025 N N . TYR A 1 254 ? -17.451 33.773 6.159 1.00 83.94 254 TYR A N 1
ATOM 2026 C CA . TYR A 1 254 ? -18.001 35.125 6.002 1.00 83.94 254 TYR A CA 1
ATOM 2027 C C . TYR A 1 254 ? -17.873 35.689 4.573 1.00 83.94 254 TYR A C 1
ATOM 2029 O O . TYR A 1 254 ? -18.638 36.577 4.192 1.00 83.94 254 TYR A O 1
ATOM 2037 N N . LEU A 1 255 ? -16.931 35.195 3.762 1.00 85.12 255 LEU A N 1
ATOM 2038 C CA . LEU A 1 255 ? -16.783 35.572 2.354 1.00 85.12 255 LEU A CA 1
ATOM 2039 C C . LEU A 1 255 ? -17.969 35.091 1.506 1.00 85.12 255 LEU A C 1
ATOM 2041 O O . LEU A 1 255 ? -18.295 35.732 0.504 1.00 85.12 255 LEU A O 1
ATOM 2045 N N . CYS A 1 256 ? -18.699 34.072 1.967 1.00 88.25 256 CYS A N 1
ATOM 2046 C CA . CYS A 1 256 ? -19.956 33.645 1.361 1.00 88.25 256 CYS A CA 1
ATOM 2047 C C . CYS A 1 256 ? -21.113 34.627 1.570 1.00 88.25 256 CYS A C 1
ATOM 2049 O O . CYS A 1 256 ? -22.141 34.536 0.893 1.00 88.25 256 CYS A O 1
ATOM 2051 N N . GLU A 1 257 ? -20.958 35.645 2.423 1.00 87.88 257 GLU A N 1
ATOM 2052 C CA . GLU A 1 257 ? -21.924 36.736 2.532 1.00 87.88 257 GLU A CA 1
ATOM 2053 C C . GLU A 1 257 ? -21.827 37.710 1.339 1.00 87.88 257 GLU A C 1
ATOM 2055 O O . GLU A 1 257 ? -21.431 38.873 1.452 1.00 87.88 257 GLU A O 1
ATOM 2060 N N . GLY A 1 258 ? -22.272 37.255 0.166 1.00 82.44 258 GLY A N 1
ATOM 2061 C CA . GLY A 1 258 ? -22.439 38.084 -1.029 1.00 82.44 258 GLY A CA 1
ATOM 2062 C C . GLY A 1 258 ? -21.529 37.750 -2.208 1.00 82.44 258 GLY A C 1
ATOM 2063 O O . GLY A 1 258 ? -21.520 38.534 -3.164 1.00 82.44 258 GLY A O 1
ATOM 2064 N N . MET A 1 259 ? -20.819 36.623 -2.162 1.00 88.25 259 MET A N 1
ATOM 2065 C CA . MET A 1 259 ? -20.079 36.041 -3.288 1.00 88.25 259 MET A CA 1
ATOM 2066 C C . MET A 1 259 ? -20.608 34.627 -3.578 1.00 88.25 259 MET A C 1
ATOM 2068 O O . MET A 1 259 ? -21.174 33.996 -2.690 1.00 88.25 259 MET A O 1
ATOM 2072 N N . GLU A 1 260 ? -20.523 34.188 -4.837 1.00 90.94 260 GLU A N 1
ATOM 2073 C CA . GLU A 1 260 ? -20.952 32.837 -5.254 1.00 90.94 260 GLU A CA 1
ATOM 2074 C C . GLU A 1 260 ? -19.849 31.800 -4.965 1.00 90.94 260 GLU A C 1
ATOM 2076 O O . GLU A 1 260 ? -20.161 30.676 -4.583 1.00 90.94 260 GLU A O 1
ATOM 2081 N N . SER A 1 261 ? -18.584 32.223 -5.040 1.00 93.38 261 SER A N 1
ATOM 2082 C CA . SER A 1 261 ? -17.390 31.478 -4.636 1.00 93.38 261 SER A CA 1
ATOM 2083 C C . SER A 1 261 ? -16.279 32.437 -4.173 1.00 93.38 261 SER A C 1
ATOM 2085 O O . SER A 1 261 ? -16.391 33.661 -4.354 1.00 93.38 261 SER A O 1
ATOM 2087 N N . PHE A 1 262 ? -15.227 31.909 -3.549 1.00 94.06 262 PHE A N 1
ATOM 2088 C CA . PHE A 1 262 ? -13.986 32.621 -3.232 1.00 94.06 262 PHE A CA 1
ATOM 2089 C C . PHE A 1 262 ? -12.785 31.668 -3.264 1.00 94.06 262 PHE A C 1
ATOM 2091 O O . PHE A 1 262 ? -12.932 30.509 -2.902 1.00 94.06 262 PHE A O 1
ATOM 2098 N N . SER A 1 263 ? -11.605 32.178 -3.615 1.00 94.69 263 SER A N 1
ATOM 2099 C CA . SER A 1 263 ? -10.375 31.379 -3.702 1.00 94.69 263 SER A CA 1
ATOM 2100 C C . SER A 1 263 ? -9.484 31.560 -2.468 1.00 94.69 263 SER A C 1
ATOM 2102 O O . SER A 1 263 ? -9.388 32.665 -1.914 1.00 94.69 263 SER A O 1
ATOM 2104 N N . LEU A 1 264 ? -8.801 30.496 -2.051 1.00 95.94 264 LEU A N 1
ATOM 2105 C CA . LEU A 1 264 ? -7.745 30.516 -1.039 1.00 95.94 264 LEU A CA 1
ATOM 2106 C C . LEU A 1 264 ? -6.422 30.066 -1.661 1.00 95.94 264 LEU A C 1
ATOM 2108 O O . LEU A 1 264 ? -6.358 28.995 -2.242 1.00 95.94 264 LEU A O 1
ATOM 2112 N N . ALA A 1 265 ? -5.360 30.844 -1.470 1.00 96.06 265 ALA A N 1
ATOM 2113 C CA . ALA A 1 265 ? -4.012 30.454 -1.865 1.00 96.06 265 ALA A CA 1
ATOM 2114 C C . ALA A 1 265 ? -3.380 29.578 -0.777 1.00 96.06 265 ALA A C 1
ATOM 2116 O O . ALA A 1 265 ? -3.351 29.968 0.401 1.00 96.06 265 ALA A O 1
ATOM 2117 N N . ILE A 1 266 ? -2.830 28.433 -1.178 1.00 96.38 266 ILE A N 1
ATOM 2118 C CA . ILE A 1 266 ? -2.163 27.474 -0.298 1.00 96.38 266 ILE A CA 1
ATOM 2119 C C . ILE A 1 266 ? -0.702 27.330 -0.711 1.00 96.38 266 ILE A C 1
ATOM 2121 O O . ILE A 1 266 ? -0.378 26.933 -1.827 1.00 96.38 266 ILE A O 1
ATOM 2125 N N . VAL A 1 267 ? 0.195 27.639 0.224 1.00 95.81 267 VAL A N 1
ATOM 2126 C CA . VAL A 1 267 ? 1.639 27.435 0.079 1.00 95.81 267 VAL A CA 1
ATOM 2127 C C . VAL A 1 267 ? 2.028 26.298 0.997 1.00 95.81 267 VAL A C 1
ATOM 2129 O O . VAL A 1 267 ? 1.826 26.397 2.208 1.00 95.81 267 VAL A O 1
ATOM 2132 N N . ALA A 1 268 ? 2.607 25.242 0.439 1.00 95.31 268 ALA A N 1
ATOM 2133 C CA . ALA A 1 268 ? 3.110 24.134 1.229 1.00 95.31 268 ALA A CA 1
ATOM 2134 C C . ALA A 1 268 ? 4.554 23.800 0.852 1.00 95.31 268 ALA A C 1
ATOM 2136 O O . ALA A 1 268 ? 4.882 23.626 -0.325 1.00 95.31 268 ALA A O 1
ATOM 2137 N N . GLN A 1 269 ? 5.399 23.713 1.876 1.00 95.25 269 GLN A N 1
ATOM 2138 C CA . GLN A 1 269 ? 6.758 23.203 1.785 1.00 95.25 269 GLN A CA 1
ATOM 2139 C C . GLN A 1 269 ? 6.832 21.887 2.560 1.00 95.25 269 GLN A C 1
ATOM 2141 O O . GLN A 1 269 ? 6.574 21.835 3.764 1.00 95.25 269 GLN A O 1
ATOM 2146 N N . SER A 1 270 ? 7.212 20.824 1.865 1.00 95.50 270 SER A N 1
ATOM 2147 C CA . SER A 1 270 ? 7.341 19.483 2.424 1.00 95.50 270 SER A CA 1
ATOM 2148 C C . SER A 1 270 ? 8.803 19.061 2.387 1.00 95.50 270 SER A C 1
ATOM 2150 O O . SER A 1 270 ? 9.459 19.172 1.356 1.00 95.50 270 SER A O 1
ATOM 2152 N N . THR A 1 271 ? 9.334 18.538 3.488 1.00 95.25 271 THR A N 1
ATOM 2153 C CA . THR A 1 271 ? 10.610 17.811 3.465 1.00 95.25 271 THR A CA 1
ATOM 2154 C C . THR A 1 271 ? 10.292 16.329 3.430 1.00 95.25 271 THR A C 1
ATOM 2156 O O . THR A 1 271 ? 9.702 15.815 4.380 1.00 95.25 271 THR A O 1
ATOM 2159 N N . LEU A 1 272 ? 10.688 15.633 2.368 1.00 95.56 272 LEU A N 1
ATOM 2160 C CA . LEU A 1 272 ? 10.512 14.190 2.237 1.00 95.56 272 LEU A CA 1
ATOM 2161 C C . LEU A 1 272 ? 11.860 13.486 2.328 1.00 95.56 272 LEU A C 1
ATOM 2163 O O . LEU A 1 272 ? 12.856 13.991 1.829 1.00 95.56 272 LEU A O 1
ATOM 2167 N N . GLY A 1 273 ? 11.905 12.304 2.929 1.00 94.94 273 GLY A N 1
ATOM 2168 C CA . GLY A 1 273 ? 13.071 11.428 2.892 1.00 94.94 273 GLY A CA 1
ATOM 2169 C C . GLY A 1 273 ? 12.664 10.015 2.504 1.00 94.94 273 GLY A C 1
ATOM 2170 O O . GLY A 1 273 ? 11.547 9.575 2.768 1.00 94.94 273 GLY A O 1
ATOM 2171 N N . ARG A 1 274 ? 13.571 9.290 1.857 1.00 93.62 274 ARG A N 1
ATOM 2172 C CA . ARG A 1 274 ? 13.352 7.900 1.467 1.00 93.62 274 ARG A CA 1
ATOM 2173 C C . ARG A 1 274 ? 13.322 7.011 2.701 1.00 93.62 274 ARG A C 1
ATOM 2175 O O . ARG A 1 274 ? 14.198 7.086 3.562 1.00 93.62 274 ARG A O 1
ATOM 2182 N N . LEU A 1 275 ? 12.341 6.130 2.770 1.00 87.44 275 LEU A N 1
ATOM 2183 C CA . LEU A 1 275 ? 12.260 5.091 3.777 1.00 87.44 275 LEU A CA 1
ATOM 2184 C C . LEU A 1 275 ? 13.334 4.040 3.503 1.00 87.44 275 LEU A C 1
ATOM 2186 O O . LEU A 1 275 ? 13.405 3.430 2.432 1.00 87.44 275 LEU A O 1
ATOM 2190 N N . LEU A 1 276 ? 14.179 3.811 4.503 1.00 80.94 276 LEU A N 1
ATOM 2191 C CA . LEU A 1 276 ? 15.013 2.623 4.561 1.00 80.94 276 LEU A CA 1
ATOM 2192 C C . LEU A 1 276 ? 14.110 1.393 4.715 1.00 80.94 276 LEU A C 1
ATOM 2194 O O . LEU A 1 276 ? 13.040 1.496 5.315 1.00 80.94 276 LEU A O 1
ATOM 2198 N N . PRO A 1 277 ? 14.573 0.195 4.318 1.00 81.06 277 PRO A N 1
ATOM 2199 C CA . PRO A 1 277 ? 13.853 -1.055 4.580 1.00 81.06 277 PRO A CA 1
ATOM 2200 C C . PRO A 1 277 ? 13.498 -1.280 6.060 1.00 81.06 277 PRO A C 1
ATOM 2202 O O . PRO A 1 277 ? 12.630 -2.080 6.380 1.00 81.06 277 PRO A O 1
ATOM 2205 N N . SER A 1 278 ? 14.161 -0.572 6.980 1.00 81.19 278 SER A N 1
ATOM 2206 C CA . SER A 1 278 ? 13.838 -0.576 8.407 1.00 81.19 278 SER A CA 1
ATOM 2207 C C . SER A 1 278 ? 12.596 0.247 8.785 1.00 81.19 278 SER A C 1
ATOM 2209 O O . SER A 1 278 ? 12.325 0.372 9.977 1.00 81.19 278 SER A O 1
ATOM 2211 N N . GLY A 1 279 ? 11.918 0.887 7.826 1.00 80.19 279 GLY A N 1
ATOM 2212 C CA . GLY A 1 279 ? 10.840 1.856 8.063 1.00 80.19 279 GLY A CA 1
ATOM 2213 C C . GLY A 1 279 ? 11.319 3.184 8.661 1.00 80.19 279 GLY A C 1
ATOM 2214 O O . GLY A 1 279 ? 10.513 3.974 9.127 1.00 80.19 279 GLY A O 1
ATOM 2215 N N . ALA A 1 280 ? 12.633 3.429 8.692 1.00 85.25 280 ALA A N 1
ATOM 2216 C CA . ALA A 1 280 ? 13.196 4.684 9.185 1.00 85.25 280 ALA A CA 1
ATOM 2217 C C . ALA A 1 280 ? 13.534 5.589 8.003 1.00 85.25 280 ALA A C 1
ATOM 2219 O O . ALA A 1 280 ? 14.071 5.106 7.008 1.00 85.25 280 ALA A O 1
ATOM 2220 N N . VAL A 1 281 ? 13.291 6.891 8.133 1.00 86.56 281 VAL A N 1
ATOM 2221 C CA . VAL A 1 281 ? 13.702 7.858 7.112 1.00 86.56 281 VAL A CA 1
ATOM 2222 C C . VAL A 1 281 ? 15.230 7.899 7.014 1.00 86.56 281 VAL A C 1
ATOM 2224 O O . VAL A 1 281 ? 15.929 8.114 8.013 1.00 86.56 281 VAL A O 1
ATOM 2227 N N . ASP A 1 282 ? 15.758 7.693 5.808 1.00 91.56 282 ASP A N 1
ATOM 2228 C CA . ASP A 1 282 ? 17.158 7.933 5.489 1.00 91.56 282 ASP A CA 1
ATOM 2229 C C . ASP A 1 282 ? 17.417 9.439 5.500 1.00 91.56 282 ASP A C 1
ATOM 2231 O O . ASP A 1 282 ? 17.106 10.151 4.545 1.00 91.56 282 ASP A O 1
ATOM 2235 N N . LYS A 1 283 ? 18.011 9.926 6.589 1.00 85.62 283 LYS A N 1
ATOM 2236 C CA . LYS A 1 283 ? 18.320 11.351 6.770 1.00 85.62 283 LYS A CA 1
ATOM 2237 C C . LYS A 1 283 ? 19.218 11.925 5.676 1.00 85.62 283 LYS A C 1
ATOM 2239 O O . LYS A 1 283 ? 19.198 13.128 5.445 1.00 85.62 283 LYS A O 1
ATOM 2244 N N . ASP A 1 284 ? 20.010 11.085 5.010 1.00 87.62 284 ASP A N 1
ATOM 2245 C CA . ASP A 1 284 ? 20.873 11.524 3.909 1.00 87.62 284 ASP A CA 1
ATOM 2246 C C . ASP A 1 284 ? 20.094 11.706 2.590 1.00 87.62 284 ASP A C 1
ATOM 2248 O O . ASP A 1 284 ? 20.649 12.213 1.613 1.00 87.62 284 ASP A O 1
ATOM 2252 N N . SER A 1 285 ? 18.818 11.312 2.559 1.00 91.81 285 SER A N 1
ATOM 2253 C CA . SER A 1 285 ? 17.922 11.422 1.404 1.00 91.81 285 SER A CA 1
ATOM 2254 C C . SER A 1 285 ? 16.850 12.507 1.544 1.00 91.81 285 SER A C 1
ATOM 2256 O O . SER A 1 285 ? 16.005 12.622 0.661 1.00 91.81 285 SER A O 1
ATOM 2258 N N . GLU A 1 286 ? 16.876 13.289 2.629 1.00 94.31 286 GLU A N 1
ATOM 2259 C CA . GLU A 1 286 ? 15.923 14.379 2.853 1.00 94.31 286 GLU A CA 1
ATOM 2260 C C . GLU A 1 286 ? 16.023 15.436 1.739 1.00 94.31 286 GLU A C 1
ATOM 2262 O O . GLU A 1 286 ? 17.102 15.961 1.445 1.00 94.31 286 GLU A O 1
ATOM 2267 N N . ILE A 1 287 ? 14.888 15.749 1.120 1.00 94.88 287 ILE A N 1
ATOM 2268 C CA . ILE A 1 287 ? 14.746 16.715 0.036 1.00 94.88 287 ILE A CA 1
ATOM 2269 C C . ILE A 1 287 ? 13.549 17.624 0.308 1.00 94.88 287 ILE A C 1
ATOM 2271 O O . ILE A 1 287 ? 12.507 17.176 0.780 1.00 94.88 287 ILE A O 1
ATOM 2275 N N . VAL A 1 288 ? 13.720 18.914 0.023 1.00 94.38 288 VAL A N 1
ATOM 2276 C CA . VAL A 1 288 ? 12.648 19.907 0.118 1.00 94.38 288 VAL A CA 1
ATOM 2277 C C . VAL A 1 288 ? 11.878 19.911 -1.198 1.00 94.38 288 VAL A C 1
ATOM 2279 O O . VAL A 1 288 ? 12.478 19.999 -2.271 1.00 94.38 288 VAL A O 1
ATOM 2282 N N . ALA A 1 289 ? 10.563 19.812 -1.095 1.00 94.81 289 ALA A N 1
ATOM 2283 C CA . ALA A 1 289 ? 9.619 19.767 -2.191 1.00 94.81 289 ALA A CA 1
ATOM 2284 C C . ALA A 1 289 ? 8.492 20.775 -1.957 1.00 94.81 289 ALA A C 1
ATOM 2286 O O . ALA A 1 289 ? 8.183 21.132 -0.817 1.00 94.81 289 ALA A O 1
ATOM 2287 N N . TYR A 1 290 ? 7.885 21.229 -3.046 1.00 94.75 290 TYR A N 1
ATOM 2288 C CA . TYR A 1 290 ? 6.824 22.226 -3.032 1.00 94.75 290 TYR A CA 1
ATOM 2289 C C . TYR A 1 290 ? 5.639 21.735 -3.850 1.00 94.75 290 TYR A C 1
ATOM 2291 O O . TYR A 1 290 ? 5.806 20.997 -4.820 1.00 94.75 290 TYR A O 1
ATOM 2299 N N . VAL A 1 291 ? 4.440 22.162 -3.472 1.00 90.75 291 VAL A N 1
ATOM 2300 C CA . VAL A 1 291 ? 3.231 21.870 -4.249 1.00 90.75 291 VAL A CA 1
ATOM 2301 C C . VAL A 1 291 ? 3.198 22.766 -5.475 1.00 90.75 291 VAL A C 1
ATOM 2303 O O . VAL A 1 291 ? 3.328 23.984 -5.337 1.00 90.75 291 VAL A O 1
ATOM 2306 N N . TYR A 1 292 ? 3.051 22.184 -6.662 1.00 81.19 292 TYR A N 1
ATOM 2307 C CA . TYR A 1 292 ? 3.273 22.897 -7.915 1.00 81.19 292 TYR A CA 1
ATOM 2308 C C . TYR A 1 292 ? 1.985 23.074 -8.726 1.00 81.19 292 TYR A C 1
ATOM 2310 O O . TYR A 1 292 ? 1.494 22.136 -9.346 1.00 81.19 292 TYR A O 1
ATOM 2318 N N . GLU A 1 293 ? 1.484 24.308 -8.772 1.00 84.38 293 GLU A N 1
ATOM 2319 C CA . GLU A 1 293 ? 0.481 24.750 -9.750 1.00 84.38 293 GLU A CA 1
ATOM 2320 C C . GLU A 1 293 ? 0.874 26.121 -10.314 1.00 84.38 293 GLU A C 1
ATOM 2322 O O . GLU A 1 293 ? 1.049 26.292 -11.519 1.00 84.38 293 GLU A O 1
ATOM 2327 N N . ASN A 1 294 ? 1.113 27.082 -9.420 1.00 86.44 294 ASN A N 1
ATOM 2328 C CA . ASN A 1 294 ? 1.552 28.433 -9.733 1.00 86.44 294 ASN A CA 1
ATOM 2329 C C . ASN A 1 294 ? 2.961 28.688 -9.172 1.00 86.44 294 ASN A C 1
ATOM 2331 O O . ASN A 1 294 ? 3.283 28.275 -8.056 1.00 86.44 294 ASN A O 1
ATOM 2335 N N . GLN A 1 295 ? 3.808 29.407 -9.917 1.00 80.12 295 GLN A N 1
ATOM 2336 C CA . GLN A 1 295 ? 5.172 29.757 -9.496 1.00 80.12 295 GLN A CA 1
ATOM 2337 C C . GLN A 1 295 ? 5.405 31.272 -9.583 1.00 80.12 295 GLN A C 1
ATOM 2339 O O . GLN A 1 295 ? 5.029 31.919 -10.564 1.00 80.12 295 GLN A O 1
ATOM 2344 N N . ASP A 1 296 ? 6.061 31.863 -8.574 1.00 73.44 296 ASP A N 1
ATOM 2345 C CA . ASP A 1 296 ? 6.471 33.270 -8.656 1.00 73.44 296 ASP A CA 1
ATOM 2346 C C . ASP A 1 296 ? 7.682 33.399 -9.588 1.00 73.44 296 ASP A C 1
ATOM 2348 O O . ASP A 1 296 ? 8.546 32.518 -9.677 1.00 73.44 296 ASP A O 1
ATOM 2352 N N . VAL A 1 297 ? 7.770 34.542 -10.267 1.00 43.81 297 VAL A N 1
ATOM 2353 C CA . VAL A 1 297 ? 8.806 34.888 -11.244 1.00 43.81 297 VAL A CA 1
ATOM 2354 C C . VAL A 1 297 ? 10.125 35.160 -10.505 1.00 43.81 297 VAL A C 1
ATOM 2356 O O . VAL A 1 297 ? 10.578 36.299 -10.371 1.00 43.81 297 VAL A O 1
ATOM 2359 N N . GLY A 1 298 ? 10.731 34.095 -9.983 1.00 57.50 298 GLY A N 1
ATOM 2360 C CA . GLY A 1 298 ? 11.881 34.136 -9.081 1.00 57.50 298 GLY A CA 1
ATOM 2361 C C . GLY A 1 298 ? 12.273 32.802 -8.428 1.00 57.50 298 GLY A C 1
ATOM 2362 O O . GLY A 1 298 ? 13.305 32.790 -7.768 1.00 57.50 298 GLY A O 1
ATOM 2363 N N . SER A 1 299 ? 11.501 31.722 -8.639 1.00 58.09 299 SER A N 1
ATOM 2364 C CA . SER A 1 299 ? 11.776 30.329 -8.222 1.00 58.09 299 SER A CA 1
ATOM 2365 C C . SER A 1 299 ? 11.935 30.065 -6.716 1.00 58.09 299 SER A C 1
ATOM 2367 O O . SER A 1 299 ? 12.605 29.105 -6.347 1.00 58.09 299 SER A O 1
ATOM 2369 N N . LEU A 1 300 ? 11.378 30.903 -5.836 1.00 67.12 300 LEU A N 1
ATOM 2370 C CA . LEU A 1 300 ? 11.555 30.729 -4.384 1.00 67.12 300 LEU A CA 1
ATOM 2371 C C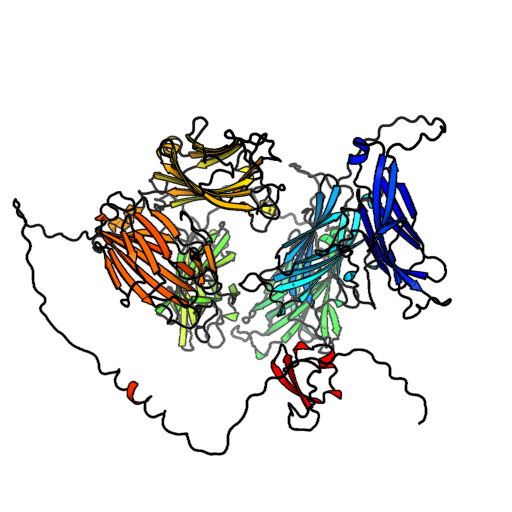 . LEU A 1 300 ? 10.468 29.869 -3.726 1.00 67.12 300 LEU A C 1
ATOM 2373 O O . LEU A 1 300 ? 10.731 29.280 -2.684 1.00 67.12 300 LEU A O 1
ATOM 2377 N N . TYR A 1 301 ? 9.277 29.783 -4.322 1.00 83.88 301 TYR A N 1
ATOM 2378 C CA . TYR A 1 301 ? 8.166 28.956 -3.846 1.00 83.88 301 TYR A CA 1
ATOM 2379 C C . TYR A 1 301 ? 7.096 28.786 -4.931 1.00 83.88 301 TYR A C 1
ATOM 2381 O O . TYR A 1 301 ? 7.062 29.544 -5.909 1.00 83.88 301 TYR A O 1
ATOM 2389 N N . SER A 1 302 ? 6.218 27.807 -4.732 1.00 88.81 302 SER A N 1
ATOM 2390 C CA . SER A 1 302 ? 5.010 27.569 -5.520 1.00 88.81 302 SER A CA 1
ATOM 2391 C C . SER A 1 302 ? 3.783 27.474 -4.608 1.00 88.81 302 SER A C 1
ATOM 2393 O O . SER A 1 302 ? 3.908 27.304 -3.391 1.00 88.81 302 SER A O 1
ATOM 2395 N N . TRP A 1 303 ? 2.604 27.675 -5.186 1.00 94.31 303 TRP A N 1
ATOM 2396 C CA . TRP A 1 303 ? 1.317 27.603 -4.496 1.00 94.31 303 TRP A CA 1
ATOM 2397 C C . TRP A 1 303 ? 0.252 27.060 -5.440 1.00 94.31 303 TRP A C 1
ATOM 2399 O O . TRP A 1 303 ? 0.472 27.005 -6.651 1.00 94.31 303 TRP A O 1
ATOM 2409 N N . TYR A 1 304 ? -0.895 26.709 -4.879 1.00 95.12 304 TYR A N 1
ATOM 2410 C CA . TYR A 1 304 ? -2.111 26.419 -5.626 1.00 95.12 304 TYR A CA 1
ATOM 2411 C C . TYR A 1 304 ? -3.281 27.205 -5.037 1.00 95.12 304 TYR A C 1
ATOM 2413 O O . TYR A 1 304 ? -3.223 27.621 -3.871 1.00 95.12 304 TYR A O 1
ATOM 2421 N N . ASP A 1 305 ? -4.284 27.487 -5.858 1.00 95.00 305 ASP A N 1
ATOM 2422 C CA . ASP A 1 305 ? -5.483 28.217 -5.450 1.00 95.00 305 ASP A CA 1
ATOM 2423 C C . ASP A 1 305 ? -6.662 27.240 -5.347 1.00 95.00 305 ASP A C 1
ATOM 2425 O O . ASP A 1 305 ? -6.931 26.509 -6.283 1.00 95.00 305 ASP A O 1
ATOM 2429 N N . VAL A 1 306 ? -7.370 27.245 -4.216 1.00 94.75 306 VAL A N 1
ATOM 2430 C CA . VAL A 1 306 ? -8.551 26.400 -3.981 1.00 94.75 306 VAL A CA 1
ATOM 2431 C C . VAL A 1 306 ? -9.811 27.248 -4.043 1.00 94.75 306 VAL A C 1
ATOM 2433 O O . VAL A 1 306 ? -9.985 28.156 -3.218 1.00 94.75 306 VAL A O 1
ATOM 2436 N N . ASP A 1 307 ? -10.710 26.940 -4.975 1.00 94.94 307 ASP A N 1
ATOM 2437 C CA . ASP A 1 307 ? -11.977 27.650 -5.153 1.00 94.94 307 ASP A CA 1
ATOM 2438 C C . ASP A 1 307 ? -13.103 27.052 -4.299 1.00 94.94 307 ASP A C 1
ATOM 2440 O O . ASP A 1 307 ? -13.554 25.927 -4.489 1.00 94.94 307 ASP A O 1
ATOM 2444 N N . ILE A 1 308 ? -13.614 27.835 -3.347 1.00 94.31 308 ILE A N 1
ATOM 2445 C CA . ILE A 1 308 ? -14.694 27.434 -2.439 1.00 94.31 308 ILE A CA 1
ATOM 2446 C C . ILE A 1 308 ? -16.016 28.035 -2.915 1.00 94.31 308 ILE A C 1
ATOM 2448 O O . ILE A 1 308 ? -16.206 29.255 -2.895 1.00 94.31 308 ILE A O 1
ATOM 2452 N N . MET A 1 309 ? -16.969 27.179 -3.282 1.00 93.88 309 MET A N 1
ATOM 2453 C CA . MET A 1 309 ? -18.345 27.550 -3.595 1.00 93.88 309 MET A CA 1
ATOM 2454 C C . MET A 1 309 ? -19.183 27.755 -2.335 1.00 93.88 309 MET A C 1
ATOM 2456 O O . MET A 1 309 ? -19.166 26.961 -1.398 1.00 93.88 309 MET A O 1
ATOM 2460 N N . CYS A 1 310 ? -20.001 28.804 -2.361 1.00 93.56 310 CYS A N 1
ATOM 2461 C CA . CYS A 1 310 ? -20.884 29.186 -1.260 1.00 93.56 310 CYS A CA 1
ATOM 2462 C C . CYS A 1 310 ? -22.302 28.606 -1.357 1.00 93.56 310 CYS A C 1
ATOM 2464 O O . CYS A 1 310 ? -23.111 28.781 -0.446 1.00 93.56 310 CYS A O 1
ATOM 2466 N N . GLU A 1 311 ? -22.626 27.959 -2.475 1.00 90.69 311 GLU A N 1
ATOM 2467 C CA . GLU A 1 311 ? -23.842 27.171 -2.651 1.00 90.69 311 GLU A CA 1
ATOM 2468 C C . GLU A 1 311 ? -23.486 25.899 -3.421 1.00 90.69 311 GLU A C 1
ATOM 2470 O O . GLU A 1 311 ? -23.342 25.932 -4.645 1.00 90.69 311 GLU A O 1
ATOM 2475 N N . CYS A 1 312 ? -23.392 24.769 -2.723 1.00 87.00 312 CYS A N 1
ATOM 2476 C CA . CYS A 1 312 ? -23.140 23.502 -3.395 1.00 87.00 312 CYS A CA 1
ATOM 2477 C C . CYS A 1 312 ? -24.287 23.131 -4.344 1.00 87.00 312 CYS A C 1
ATOM 2479 O O . CYS A 1 312 ? -25.471 23.207 -3.971 1.00 87.00 312 CYS A O 1
ATOM 2481 N N . PRO A 1 313 ? -23.991 22.712 -5.587 1.00 80.44 313 PRO A N 1
ATOM 2482 C CA . PRO A 1 313 ? -25.013 22.166 -6.459 1.00 80.44 313 PRO A CA 1
ATOM 2483 C C . PRO A 1 313 ? -25.642 20.949 -5.756 1.00 80.44 313 PRO A C 1
ATOM 2485 O O . PRO A 1 313 ? -24.935 20.028 -5.357 1.00 80.44 313 PRO A O 1
ATOM 2488 N N . PRO A 1 314 ? -26.977 20.914 -5.567 1.00 72.12 314 PRO A N 1
ATOM 2489 C CA . PRO A 1 314 ? -27.614 19.883 -4.757 1.00 72.12 314 PRO A CA 1
ATOM 2490 C C . PRO A 1 314 ? -27.338 18.516 -5.369 1.00 72.12 314 PRO A C 1
ATOM 2492 O O . PRO A 1 314 ? -27.739 18.303 -6.512 1.00 72.12 314 PRO A O 1
ATOM 2495 N N . ASN A 1 315 ? -26.728 17.603 -4.606 1.00 52.59 315 ASN A N 1
ATOM 2496 C CA . ASN A 1 315 ? -26.407 16.231 -5.007 1.00 52.59 315 ASN A CA 1
ATOM 2497 C C . ASN A 1 315 ? -27.576 15.569 -5.766 1.00 52.59 315 ASN A C 1
ATOM 2499 O O . ASN A 1 315 ? -28.545 15.064 -5.181 1.00 52.59 315 ASN A O 1
ATOM 2503 N N . VAL A 1 316 ? -27.539 15.611 -7.106 1.00 39.47 316 VAL A N 1
ATOM 2504 C CA . VAL A 1 316 ? -28.632 15.131 -7.961 1.00 39.47 316 VAL A CA 1
ATOM 2505 C C . VAL A 1 316 ? -28.514 13.618 -8.106 1.00 39.47 316 VAL A C 1
ATOM 2507 O O . VAL A 1 316 ? -28.181 13.089 -9.160 1.00 39.47 316 VAL A O 1
ATOM 2510 N N . THR A 1 317 ? -28.930 12.887 -7.079 1.00 44.28 317 THR A N 1
ATOM 2511 C CA . THR A 1 317 ? -29.280 11.465 -7.202 1.00 44.28 317 THR A CA 1
ATOM 2512 C C . THR A 1 317 ? -30.636 11.310 -7.904 1.00 44.28 317 THR A C 1
ATOM 2514 O O . THR A 1 317 ? -31.613 10.840 -7.326 1.00 44.28 317 THR A O 1
ATOM 2517 N N . THR A 1 318 ? -30.764 11.704 -9.180 1.00 37.44 318 THR A N 1
ATOM 2518 C CA . THR A 1 318 ? -31.917 11.281 -9.999 1.00 37.44 318 THR A CA 1
ATOM 2519 C C . THR A 1 318 ? -31.617 11.129 -11.487 1.00 37.44 318 THR A C 1
ATOM 2521 O O . THR A 1 318 ? -31.225 12.069 -12.166 1.00 37.44 318 THR A O 1
ATOM 2524 N N . ASN A 1 319 ? -32.019 9.962 -12.006 1.00 41.94 319 ASN A N 1
ATOM 2525 C CA . ASN A 1 319 ? -32.503 9.734 -13.368 1.00 41.94 319 ASN A CA 1
ATOM 2526 C C . ASN A 1 319 ? -33.351 10.921 -13.888 1.00 41.94 319 ASN A C 1
ATOM 2528 O O . ASN A 1 319 ? -34.576 10.943 -13.717 1.00 41.94 319 ASN A O 1
ATOM 2532 N N . VAL A 1 320 ? -32.722 11.883 -14.564 1.00 32.16 320 VAL A N 1
ATOM 2533 C CA . VAL A 1 320 ? -33.387 12.935 -15.338 1.00 32.16 320 VAL A CA 1
ATOM 2534 C C . VAL A 1 320 ? -32.769 12.964 -16.727 1.00 32.16 320 VAL A C 1
ATOM 2536 O O . VAL A 1 320 ? -31.777 13.622 -17.003 1.00 32.16 320 VAL A O 1
ATOM 2539 N N . THR A 1 321 ? -33.432 12.262 -17.639 1.00 41.97 321 THR A N 1
ATOM 2540 C CA . THR A 1 321 ? -33.398 12.597 -19.059 1.00 41.97 321 THR A CA 1
ATOM 2541 C C . THR A 1 321 ? -33.815 14.060 -19.238 1.00 41.97 321 THR A C 1
ATOM 2543 O O . THR A 1 321 ? -34.922 14.413 -18.817 1.00 41.97 321 THR A O 1
ATOM 2546 N N . ASP A 1 322 ? -32.991 14.834 -19.950 1.00 42.84 322 ASP A N 1
ATOM 2547 C CA . ASP A 1 322 ? -33.293 16.149 -20.547 1.00 42.84 322 ASP A CA 1
ATOM 2548 C C . ASP A 1 322 ? -32.919 17.393 -19.697 1.00 42.84 322 ASP A C 1
ATOM 2550 O O . ASP A 1 322 ? -33.770 18.208 -19.327 1.00 42.84 322 ASP A O 1
ATOM 2554 N N . ARG A 1 323 ? -31.613 17.568 -19.444 1.00 31.44 323 ARG A N 1
ATOM 2555 C CA . ARG A 1 323 ? -30.922 18.870 -19.396 1.00 31.44 323 ARG A CA 1
ATOM 2556 C C . ARG A 1 323 ? -29.579 18.738 -20.122 1.00 31.44 323 ARG A C 1
ATOM 2558 O O . ARG A 1 323 ? -29.011 17.657 -20.163 1.00 31.44 323 ARG A O 1
ATOM 2565 N N . THR A 1 324 ? -29.201 19.825 -20.781 1.00 40.19 324 THR A N 1
ATOM 2566 C CA . THR A 1 324 ? -28.073 20.007 -21.703 1.00 40.19 324 THR A CA 1
ATOM 2567 C C . THR A 1 324 ? -26.808 19.307 -21.229 1.00 40.19 324 THR A C 1
ATOM 2569 O O . THR A 1 324 ? -26.368 19.555 -20.112 1.00 40.19 324 THR A O 1
ATOM 2572 N N . THR A 1 325 ? -26.271 18.443 -22.089 1.00 44.53 325 THR A N 1
ATOM 2573 C CA . THR A 1 325 ? -24.926 17.876 -21.976 1.00 44.53 325 THR A CA 1
ATOM 2574 C C . THR A 1 325 ? -23.926 18.986 -21.637 1.00 44.53 325 THR A C 1
ATOM 2576 O O . THR A 1 325 ? -24.101 20.090 -22.171 1.00 44.53 325 THR A O 1
ATOM 2579 N N . PRO A 1 326 ? -22.925 18.724 -20.774 1.00 51.66 326 PRO A N 1
ATOM 2580 C CA . PRO A 1 326 ? -21.760 19.596 -20.636 1.00 51.66 326 PRO A CA 1
ATOM 2581 C C . PRO A 1 326 ? -21.290 20.016 -22.030 1.00 51.66 326 PRO A C 1
ATOM 2583 O O . PRO A 1 326 ? -21.347 19.199 -22.959 1.00 51.66 326 PRO A O 1
ATOM 2586 N N . GLY A 1 327 ? -20.963 21.299 -22.202 1.00 59.59 327 GLY A N 1
ATOM 2587 C CA . GLY A 1 327 ? -20.434 21.796 -23.469 1.00 59.59 327 GLY A CA 1
ATOM 2588 C C . GLY A 1 327 ? -19.262 20.914 -23.880 1.00 59.59 327 GLY A C 1
ATOM 2589 O O . GLY A 1 327 ? -18.374 20.652 -23.079 1.00 59.59 327 GLY A O 1
ATOM 2590 N N . GLU A 1 328 ? -19.321 20.358 -25.084 1.00 81.56 328 GLU A N 1
ATOM 2591 C CA . GLU A 1 328 ? -18.227 19.555 -25.620 1.00 81.56 328 GLU A CA 1
ATOM 2592 C C . GLU A 1 328 ? -17.045 20.511 -25.839 1.00 81.56 328 GLU A C 1
ATOM 2594 O O . GLU A 1 328 ? -17.192 21.485 -26.576 1.00 81.56 328 GLU A O 1
ATOM 2599 N N . ILE A 1 329 ? -15.922 20.288 -25.153 1.00 89.44 329 ILE A N 1
ATOM 2600 C CA . ILE A 1 329 ? -14.697 21.082 -25.318 1.00 89.44 329 ILE A CA 1
ATOM 2601 C C . ILE A 1 329 ? -14.073 20.715 -26.670 1.00 89.44 329 ILE A C 1
ATOM 2603 O O . ILE A 1 329 ? -14.053 19.546 -27.057 1.00 89.44 329 ILE A O 1
ATOM 2607 N N . CYS A 1 330 ? -13.564 21.689 -27.421 1.00 92.88 330 CYS A N 1
ATOM 2608 C CA . CYS A 1 330 ? -12.898 21.421 -28.694 1.00 92.88 330 CYS A CA 1
ATOM 2609 C C . CYS A 1 330 ? -11.853 22.480 -29.043 1.00 92.88 330 CYS A C 1
ATOM 2611 O O . CYS A 1 330 ? -11.803 23.557 -28.464 1.00 92.88 330 CYS A O 1
ATOM 2613 N N . ILE A 1 331 ? -11.008 22.185 -30.029 1.00 95.31 331 ILE A N 1
ATOM 2614 C CA . ILE A 1 331 ? -9.980 23.123 -30.488 1.00 95.31 331 ILE A CA 1
ATOM 2615 C C . ILE A 1 331 ? -10.596 24.099 -31.501 1.00 95.31 331 ILE A C 1
ATOM 2617 O O . ILE A 1 331 ? -11.178 23.679 -32.513 1.00 95.31 331 ILE A O 1
ATOM 2621 N N . GLU A 1 332 ? -10.474 25.407 -31.247 1.00 93.56 332 GLU A N 1
ATOM 2622 C CA . GLU A 1 332 ? -10.933 26.450 -32.165 1.00 93.56 332 GLU A CA 1
ATOM 2623 C C . GLU A 1 332 ? -10.119 26.361 -33.458 1.00 93.56 332 GLU A C 1
ATOM 2625 O O . GLU A 1 332 ? -8.921 26.622 -33.500 1.00 93.56 332 GLU A O 1
ATOM 2630 N N . THR A 1 333 ? -10.795 26.007 -34.546 1.00 91.75 333 THR A N 1
ATOM 2631 C CA . THR A 1 333 ? -10.180 25.875 -35.868 1.00 91.75 333 THR A CA 1
ATOM 2632 C C . THR A 1 333 ? -10.889 26.771 -36.869 1.00 91.75 333 THR A C 1
ATOM 2634 O O . THR A 1 333 ? -12.121 26.854 -36.911 1.00 91.75 333 THR A O 1
ATOM 2637 N N . ASP A 1 334 ? -10.118 27.396 -37.763 1.00 88.94 334 ASP A N 1
ATOM 2638 C CA . ASP A 1 334 ? -10.641 28.235 -38.853 1.00 88.94 334 ASP A CA 1
ATOM 2639 C C . ASP A 1 334 ? -11.657 27.488 -39.752 1.00 88.94 334 ASP A C 1
ATOM 2641 O O . ASP A 1 334 ? -12.479 28.111 -40.440 1.00 88.94 334 ASP A O 1
ATOM 2645 N N . ASP A 1 335 ? -11.593 26.151 -39.789 1.00 87.56 335 ASP A N 1
ATOM 2646 C CA . ASP A 1 335 ? -12.442 25.286 -40.608 1.00 87.56 335 ASP A CA 1
ATOM 2647 C C . ASP A 1 335 ? -13.557 24.548 -39.845 1.00 87.56 335 ASP A C 1
ATOM 2649 O O . ASP A 1 335 ? -14.361 23.872 -40.497 1.00 87.56 335 ASP A O 1
ATOM 2653 N N . GLN A 1 336 ? -13.677 24.756 -38.526 1.00 84.38 336 GLN A N 1
ATOM 2654 C CA . GLN A 1 336 ? -14.661 24.113 -37.640 1.00 84.38 336 GLN A CA 1
ATOM 2655 C C . GLN A 1 336 ? -14.562 22.580 -37.621 1.00 84.38 336 GLN A C 1
ATOM 2657 O O . GLN A 1 336 ? -15.574 21.901 -37.433 1.00 84.38 336 GLN A O 1
ATOM 2662 N N . SER A 1 337 ? -13.381 22.025 -37.896 1.00 88.31 337 SER A N 1
ATOM 2663 C CA . SER A 1 337 ? -13.152 20.580 -37.831 1.00 88.31 337 SER A CA 1
ATOM 2664 C C . SER A 1 337 ? -12.871 20.077 -36.418 1.00 88.31 337 SER A C 1
ATOM 2666 O O . SER A 1 337 ? -12.868 18.866 -36.229 1.00 88.31 337 SER A O 1
ATOM 2668 N N . SER A 1 338 ? -12.626 20.986 -35.466 1.00 90.12 338 SER A N 1
ATOM 2669 C CA . SER A 1 338 ? -12.123 20.676 -34.118 1.00 90.12 338 SER A CA 1
ATOM 2670 C C . SER A 1 338 ? -10.755 19.979 -34.118 1.00 90.12 338 SER A C 1
ATOM 2672 O O . SER A 1 338 ? -10.313 19.495 -33.080 1.00 90.12 338 SER A O 1
ATOM 2674 N N . LYS A 1 339 ? -10.079 19.958 -35.279 1.00 95.06 339 LYS A N 1
ATOM 2675 C CA . LYS A 1 339 ? -8.778 19.334 -35.504 1.00 95.06 339 LYS A CA 1
ATOM 2676 C C . LYS A 1 339 ? -7.794 20.350 -36.080 1.00 95.06 339 LYS A C 1
ATOM 2678 O O . LYS A 1 339 ? -7.878 20.676 -37.266 1.00 95.06 339 LYS A O 1
ATOM 2683 N N . ASP A 1 340 ? -6.862 20.851 -35.273 1.00 95.88 340 ASP A N 1
ATOM 2684 C CA . ASP A 1 340 ? -5.846 21.801 -35.751 1.00 95.88 340 ASP A CA 1
ATOM 2685 C C . ASP A 1 340 ? -4.567 21.072 -36.164 1.00 95.88 340 ASP A C 1
ATOM 2687 O O . ASP A 1 340 ? -4.169 20.113 -35.511 1.00 95.88 340 ASP A O 1
ATOM 2691 N N . CYS A 1 341 ? -3.929 21.479 -37.263 1.00 96.38 341 CYS A N 1
ATOM 2692 C CA . CYS A 1 341 ? -2.794 20.764 -37.847 1.00 96.38 341 CYS A CA 1
ATOM 2693 C C . CYS A 1 341 ? -1.622 21.689 -38.194 1.00 96.38 341 CYS A C 1
ATOM 2695 O O . CYS A 1 341 ? -1.723 22.587 -39.034 1.00 96.38 341 CYS A O 1
ATOM 2697 N N . TYR A 1 342 ? -0.446 21.342 -37.682 1.00 96.62 342 TYR A N 1
ATOM 2698 C CA . TYR A 1 342 ? 0.800 22.090 -37.799 1.00 96.62 342 TYR A CA 1
ATOM 2699 C C . TYR A 1 342 ? 1.843 21.333 -38.622 1.00 96.62 342 TYR A C 1
ATOM 2701 O O . TYR A 1 342 ? 1.819 20.107 -38.742 1.00 96.62 342 TYR A O 1
ATOM 2709 N N . GLN A 1 343 ? 2.785 22.062 -39.225 1.00 96.88 343 GLN A N 1
ATOM 2710 C CA . GLN A 1 343 ? 3.879 21.459 -39.992 1.00 96.88 343 GLN A CA 1
ATOM 2711 C C . GLN A 1 343 ? 5.067 21.132 -39.088 1.00 96.88 343 GLN A C 1
ATOM 2713 O O . GLN A 1 343 ? 5.526 21.972 -38.316 1.00 96.88 343 GLN A O 1
ATOM 2718 N N . ILE A 1 344 ? 5.622 19.933 -39.263 1.00 97.12 344 ILE A N 1
ATOM 2719 C CA . ILE A 1 344 ? 6.880 19.517 -38.643 1.00 97.12 344 ILE A CA 1
ATOM 2720 C C . ILE A 1 344 ? 8.014 19.976 -39.560 1.00 97.12 344 ILE A C 1
ATOM 2722 O O . ILE A 1 344 ? 8.115 19.539 -40.711 1.00 97.12 344 ILE A O 1
ATOM 2726 N N . MET A 1 345 ? 8.853 20.888 -39.076 1.00 94.81 345 MET A N 1
ATOM 2727 C CA . MET A 1 345 ? 9.880 21.570 -39.855 1.00 94.81 345 MET A CA 1
ATOM 2728 C C . MET A 1 345 ? 11.273 21.016 -39.553 1.00 94.81 345 MET A C 1
ATOM 2730 O O . MET A 1 345 ? 11.908 21.314 -38.545 1.00 94.81 345 MET A O 1
ATOM 2734 N N . ALA A 1 346 ? 11.792 20.265 -40.515 1.00 90.56 346 ALA A N 1
ATOM 2735 C CA . ALA A 1 346 ? 13.159 19.785 -40.590 1.00 90.56 346 ALA A CA 1
ATOM 2736 C C . ALA A 1 346 ? 14.100 20.913 -41.065 1.00 90.56 346 ALA A C 1
ATOM 2738 O O . ALA A 1 346 ? 13.960 21.441 -42.181 1.00 90.56 346 ALA A O 1
ATOM 2739 N N . ASN A 1 347 ? 15.087 21.288 -40.239 1.00 85.19 347 ASN A N 1
ATOM 2740 C CA . ASN A 1 347 ? 16.111 22.298 -40.566 1.00 85.19 347 ASN A CA 1
ATOM 2741 C C . ASN A 1 347 ? 15.507 23.630 -41.084 1.00 85.19 347 ASN A C 1
ATOM 2743 O O . ASN A 1 347 ? 15.952 24.190 -42.095 1.00 85.19 347 ASN A O 1
ATOM 2747 N N . GLN A 1 348 ? 14.415 24.078 -40.443 1.00 80.00 348 GLN A N 1
ATOM 2748 C CA . GLN A 1 348 ? 13.646 25.312 -40.710 1.00 80.00 348 GLN A CA 1
ATOM 2749 C C . GLN A 1 348 ? 13.079 25.488 -42.134 1.00 80.00 348 GLN A C 1
ATOM 2751 O O . GLN A 1 348 ? 12.484 26.521 -42.445 1.00 80.00 348 GLN A O 1
ATOM 2756 N N . THR A 1 349 ? 13.302 24.546 -43.054 1.00 84.69 349 THR A N 1
ATOM 2757 C CA . THR A 1 349 ? 13.030 24.759 -44.489 1.00 84.69 349 THR A CA 1
ATOM 2758 C C . THR A 1 349 ? 12.373 23.582 -45.189 1.00 84.69 349 THR A C 1
ATOM 2760 O O . THR A 1 349 ? 11.799 23.777 -46.262 1.00 84.69 349 THR A O 1
ATOM 2763 N N . SER A 1 350 ? 12.445 22.383 -44.614 1.00 91.88 350 SER A N 1
ATOM 2764 C CA . SER A 1 350 ? 11.854 21.175 -45.185 1.00 91.88 350 SER A CA 1
ATOM 2765 C C . SER A 1 350 ? 10.697 20.718 -44.309 1.00 91.88 350 SER A C 1
ATOM 2767 O O . SER A 1 350 ? 10.844 20.657 -43.097 1.00 91.88 350 SER A O 1
ATOM 2769 N N . VAL A 1 351 ? 9.555 20.401 -44.915 1.00 95.19 351 VAL A N 1
ATOM 2770 C CA . VAL A 1 351 ? 8.427 19.808 -44.188 1.00 95.19 351 VAL A CA 1
ATOM 2771 C C . VAL A 1 351 ? 8.720 18.320 -44.031 1.00 95.19 351 VAL A C 1
ATOM 2773 O O . VAL A 1 351 ? 8.810 17.602 -45.028 1.00 95.19 351 VAL A O 1
ATOM 2776 N N . GLY A 1 352 ? 8.938 17.898 -42.792 1.00 94.75 352 GLY A N 1
ATOM 2777 C CA . GLY A 1 352 ? 9.192 16.518 -42.398 1.00 94.75 352 GLY A CA 1
ATOM 2778 C C . GLY A 1 352 ? 7.918 15.726 -42.101 1.00 94.75 352 GLY A C 1
ATOM 2779 O O . GLY A 1 352 ? 7.924 14.505 -42.205 1.00 94.75 352 GLY A O 1
ATOM 2780 N N . GLY A 1 353 ? 6.811 16.418 -41.827 1.00 96.56 353 GLY A N 1
ATOM 2781 C CA . GLY A 1 353 ? 5.506 15.831 -41.538 1.00 96.56 353 GLY A CA 1
ATOM 2782 C C . GLY A 1 353 ? 4.478 16.881 -41.118 1.00 96.56 353 GLY A C 1
ATOM 2783 O O . GLY A 1 353 ? 4.698 18.084 -41.285 1.00 96.56 353 GLY A O 1
ATOM 2784 N N . THR A 1 354 ? 3.364 16.420 -40.572 1.00 97.31 354 THR A N 1
ATOM 2785 C CA . THR A 1 354 ? 2.326 17.218 -39.923 1.00 97.31 354 THR A CA 1
ATOM 2786 C C . THR A 1 354 ? 2.001 16.624 -38.561 1.00 97.31 354 THR A C 1
ATOM 2788 O O . THR A 1 354 ? 2.041 15.407 -38.413 1.00 97.31 354 THR A O 1
ATOM 2791 N N . MET A 1 355 ? 1.655 17.466 -37.599 1.00 97.56 355 MET A N 1
ATOM 2792 C CA . MET A 1 355 ? 1.077 17.062 -36.320 1.00 97.56 355 MET A CA 1
ATOM 2793 C C . MET A 1 355 ? -0.317 17.665 -36.222 1.00 97.56 355 MET A C 1
ATOM 2795 O O . MET A 1 355 ? -0.470 18.834 -36.560 1.00 97.56 355 MET A O 1
ATOM 2799 N N . CYS A 1 356 ? -1.313 16.892 -35.811 1.00 97.38 356 CYS A N 1
ATOM 2800 C CA . CYS A 1 356 ? -2.677 17.363 -35.626 1.00 97.38 356 CYS A CA 1
ATOM 2801 C C . CYS A 1 356 ? -3.151 17.105 -34.198 1.00 97.38 356 CYS A C 1
ATOM 2803 O O . CYS A 1 356 ? -2.858 16.046 -33.657 1.00 97.38 356 CYS A O 1
ATOM 2805 N N . LEU A 1 357 ? -3.906 18.042 -33.641 1.00 97.00 357 LEU A N 1
ATOM 2806 C CA . LEU A 1 357 ? -4.506 17.981 -32.313 1.00 97.00 357 LEU A CA 1
ATOM 2807 C C . LEU A 1 357 ? -6.023 17.860 -32.443 1.00 97.00 357 LEU A C 1
ATOM 2809 O O . LEU A 1 357 ? -6.604 18.558 -33.274 1.00 97.00 357 LEU A O 1
ATOM 2813 N N . GLU A 1 358 ? -6.659 17.005 -31.648 1.00 95.94 358 GLU A N 1
ATOM 2814 C CA . GLU A 1 358 ? -8.118 16.840 -31.589 1.00 95.94 358 GLU A CA 1
ATOM 2815 C C . GLU A 1 358 ? -8.532 16.412 -30.178 1.00 95.94 358 GLU A C 1
ATOM 2817 O O . GLU A 1 358 ? -7.950 15.485 -29.629 1.00 95.94 358 GLU A O 1
ATOM 2822 N N . ILE A 1 359 ? -9.530 17.063 -29.581 1.00 91.44 359 ILE A N 1
ATOM 2823 C CA . ILE A 1 359 ? -10.078 16.623 -28.288 1.00 91.44 359 ILE A CA 1
ATOM 2824 C C . ILE A 1 359 ? -11.112 15.526 -28.562 1.00 91.44 359 ILE A C 1
ATOM 2826 O O . ILE A 1 359 ? -12.083 15.755 -29.287 1.00 91.44 359 ILE A O 1
ATOM 2830 N N . ILE A 1 360 ? -10.882 14.326 -28.025 1.00 90.06 360 ILE A N 1
ATOM 2831 C CA . ILE A 1 360 ? -11.744 13.153 -28.197 1.00 90.06 360 ILE A CA 1
ATOM 2832 C C . ILE A 1 360 ? -12.404 12.778 -26.865 1.00 90.06 360 ILE A C 1
ATOM 2834 O O . ILE A 1 360 ? -11.807 12.169 -25.988 1.00 90.06 360 ILE A O 1
ATOM 2838 N N . GLY A 1 361 ? -13.683 13.115 -26.711 1.00 83.38 361 GLY A N 1
ATOM 2839 C CA . GLY A 1 361 ? -14.379 12.934 -25.433 1.00 83.38 361 GLY A CA 1
ATOM 2840 C C . GLY A 1 361 ? -14.127 14.095 -24.459 1.00 83.38 361 GLY A C 1
ATOM 2841 O O . GLY A 1 361 ? -13.700 15.160 -24.896 1.00 83.38 361 GLY A O 1
ATOM 2842 N N . PRO A 1 362 ? -14.457 13.936 -23.163 1.00 78.12 362 PRO A N 1
ATOM 2843 C CA . PRO A 1 362 ? -14.481 15.056 -22.221 1.00 78.12 362 PRO A CA 1
ATOM 2844 C C . PRO A 1 362 ? -13.090 15.558 -21.806 1.00 78.12 362 PRO A C 1
ATOM 2846 O O . PRO A 1 362 ? -12.952 16.749 -21.550 1.00 78.12 362 PRO A O 1
ATOM 2849 N N . SER A 1 363 ? -12.074 14.684 -21.783 1.00 81.25 363 SER A N 1
ATOM 2850 C CA . SER A 1 363 ?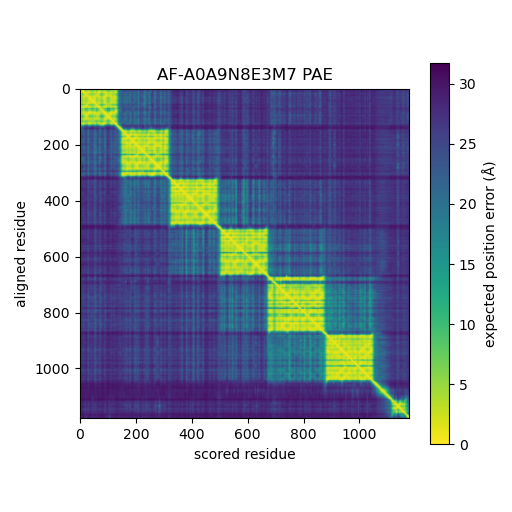 -10.786 15.000 -21.142 1.00 81.25 363 SER A CA 1
ATOM 2851 C C . SER A 1 363 ? -9.572 14.365 -21.829 1.00 81.25 363 SER A C 1
ATOM 2853 O O . SER A 1 363 ? -8.569 14.118 -21.174 1.00 81.25 363 SER A O 1
ATOM 2855 N N . VAL A 1 364 ? -9.626 14.070 -23.134 1.00 89.25 364 VAL A N 1
ATOM 2856 C CA . VAL A 1 364 ? -8.491 13.444 -23.845 1.00 89.25 364 VAL A CA 1
ATOM 2857 C C . VAL A 1 364 ? -8.111 14.254 -25.079 1.00 89.25 364 VAL A C 1
ATOM 2859 O O . VAL A 1 364 ? -8.927 14.459 -25.978 1.00 89.25 364 VAL A O 1
ATOM 2862 N N . LEU A 1 365 ? -6.850 14.680 -25.147 1.00 95.31 365 LEU A N 1
ATOM 2863 C CA . LEU A 1 365 ? -6.237 15.312 -26.310 1.00 95.31 365 LEU A CA 1
ATOM 2864 C C . LEU A 1 365 ? -5.529 14.248 -27.159 1.00 95.31 365 LEU A C 1
ATOM 2866 O O . LEU A 1 365 ? -4.486 13.718 -26.782 1.00 95.31 365 LEU A O 1
ATOM 2870 N N . GLU A 1 366 ? -6.077 13.947 -28.333 1.00 95.94 366 GLU A N 1
ATOM 2871 C CA . GLU A 1 366 ? -5.438 13.091 -29.330 1.00 95.94 366 GLU A CA 1
ATOM 2872 C C . GLU A 1 366 ? -4.429 13.896 -30.161 1.00 95.94 366 GLU A C 1
ATOM 2874 O O . GLU A 1 366 ? -4.778 14.863 -30.848 1.00 95.94 366 GLU A O 1
ATOM 2879 N N . VAL A 1 367 ? -3.169 13.461 -30.151 1.00 96.69 367 VAL A N 1
ATOM 2880 C CA . VAL A 1 367 ? -2.071 14.051 -30.924 1.00 96.69 367 VAL A CA 1
ATOM 2881 C C . VAL A 1 367 ? -1.676 13.089 -32.041 1.00 96.69 367 VAL A C 1
ATOM 2883 O O . VAL A 1 367 ? -1.097 12.032 -31.817 1.00 96.69 367 VAL A O 1
ATOM 2886 N N . THR A 1 368 ? -1.983 13.447 -33.287 1.00 96.75 368 THR A N 1
ATOM 2887 C CA . THR A 1 368 ? -1.670 12.637 -34.471 1.00 96.75 368 THR A CA 1
ATOM 2888 C C . THR A 1 368 ? -0.475 13.197 -35.237 1.00 96.75 368 THR A C 1
ATOM 2890 O O . THR A 1 368 ? -0.572 14.228 -35.902 1.00 96.75 368 THR A O 1
ATOM 2893 N N . PHE A 1 369 ? 0.628 12.463 -35.279 1.00 97.06 369 PHE A N 1
ATOM 2894 C CA . PHE A 1 369 ? 1.775 12.734 -36.139 1.00 97.06 369 PHE A CA 1
ATOM 2895 C C . PHE A 1 369 ? 1.621 12.018 -37.487 1.00 97.06 369 PHE A C 1
ATOM 2897 O O . PHE A 1 369 ? 1.180 10.873 -37.559 1.00 97.06 369 PHE A O 1
ATOM 2904 N N . THR A 1 370 ? 1.991 12.664 -38.593 1.00 97.12 370 THR A N 1
ATOM 2905 C CA . THR A 1 370 ? 2.026 12.077 -39.948 1.00 97.12 370 THR A CA 1
ATOM 2906 C C . THR A 1 370 ? 3.272 12.537 -40.705 1.00 97.12 370 THR A C 1
ATOM 2908 O O . THR A 1 370 ? 3.425 13.720 -40.996 1.00 97.12 370 THR A O 1
ATOM 2911 N N . ALA A 1 371 ? 4.177 11.626 -41.055 1.00 96.25 371 ALA A N 1
ATOM 2912 C CA . ALA A 1 371 ? 5.430 11.954 -41.725 1.00 96.25 371 ALA A CA 1
ATOM 2913 C C . ALA A 1 371 ? 5.195 12.276 -43.213 1.00 96.25 371 ALA A C 1
ATOM 2915 O O . ALA A 1 371 ? 4.293 11.743 -43.864 1.00 96.25 371 ALA A O 1
ATOM 2916 N N . ALA A 1 372 ? 6.005 13.170 -43.780 1.00 95.06 372 ALA A N 1
ATOM 2917 C CA . ALA A 1 372 ? 5.934 13.532 -45.194 1.00 95.06 372 ALA A CA 1
ATOM 2918 C C . ALA A 1 372 ? 6.461 12.397 -46.094 1.00 95.06 372 ALA A C 1
ATOM 2920 O O . ALA A 1 372 ? 7.249 11.566 -45.652 1.00 95.06 372 ALA A O 1
ATOM 2921 N N . GLU A 1 373 ? 6.066 12.386 -47.377 1.00 83.62 373 GLU A N 1
ATOM 2922 C CA . GLU A 1 373 ? 6.416 11.354 -48.378 1.00 83.62 373 GLU A CA 1
ATOM 2923 C C . GLU A 1 373 ? 7.943 11.210 -48.605 1.00 83.62 373 GLU A C 1
ATOM 2925 O O . GLU A 1 373 ? 8.474 11.737 -49.581 1.00 83.62 373 GLU A O 1
ATOM 2930 N N . SER A 1 374 ? 8.641 10.523 -47.695 1.00 88.31 374 SER A N 1
ATOM 2931 C CA . SER A 1 374 ? 10.054 10.080 -47.706 1.00 88.31 374 SER A CA 1
ATOM 2932 C C . SER A 1 374 ? 10.625 9.941 -46.289 1.00 88.31 374 SER A C 1
ATOM 2934 O O . SER A 1 374 ? 11.751 9.472 -46.157 1.00 88.31 374 SER A O 1
ATOM 2936 N N . TRP A 1 375 ? 9.902 10.413 -45.272 1.00 94.75 375 TRP A N 1
ATOM 2937 C CA . TRP A 1 375 ? 10.320 10.437 -43.875 1.00 94.75 375 TRP A CA 1
ATOM 2938 C C . TRP A 1 375 ? 9.496 9.461 -43.037 1.00 94.75 375 TRP A C 1
ATOM 2940 O O . TRP A 1 375 ? 8.368 9.119 -43.394 1.00 94.75 375 TRP A O 1
ATOM 2950 N N . VAL A 1 376 ? 10.067 9.060 -41.912 1.00 95.44 376 VAL A N 1
ATOM 2951 C CA . VAL A 1 376 ? 9.437 8.301 -40.834 1.00 95.44 376 VAL A CA 1
ATOM 2952 C C . VAL A 1 376 ? 9.842 8.899 -39.490 1.00 95.44 376 VAL A C 1
ATOM 2954 O O . VAL A 1 376 ? 10.906 9.513 -39.383 1.00 95.44 376 VAL A O 1
ATOM 2957 N N . PHE A 1 377 ? 8.982 8.746 -38.487 1.00 94.81 377 PHE A N 1
ATOM 2958 C CA . PHE A 1 377 ? 9.229 9.161 -37.109 1.00 94.81 377 PHE A CA 1
ATOM 2959 C C . PHE A 1 377 ? 10.019 8.097 -36.363 1.00 94.81 377 PHE A C 1
ATOM 2961 O O . PHE A 1 377 ? 9.590 6.945 -36.343 1.00 94.81 377 PHE A O 1
ATOM 2968 N N . VAL A 1 378 ? 11.133 8.502 -35.756 1.00 92.81 378 VAL A N 1
ATOM 2969 C CA . VAL A 1 378 ? 11.986 7.659 -34.908 1.00 92.81 378 VAL A CA 1
ATOM 2970 C C . VAL A 1 378 ? 11.672 7.889 -33.432 1.00 92.81 378 VAL A C 1
ATOM 2972 O O . VAL A 1 378 ? 11.578 6.937 -32.675 1.00 92.81 378 VAL A O 1
ATOM 2975 N N . SER A 1 379 ? 11.461 9.138 -33.023 1.00 94.12 379 SER A N 1
ATOM 2976 C CA . SER A 1 379 ? 11.019 9.489 -31.670 1.00 94.12 379 SER A CA 1
ATOM 2977 C C . SER A 1 379 ? 10.335 10.856 -31.659 1.00 94.12 379 SER A C 1
ATOM 2979 O O . SER A 1 379 ? 10.501 11.637 -32.606 1.00 94.12 379 SER A O 1
ATOM 2981 N N . TYR A 1 380 ? 9.577 11.157 -30.606 1.00 95.81 380 TYR A N 1
ATOM 2982 C CA . TYR A 1 380 ? 9.209 12.525 -30.255 1.00 95.81 380 TYR A CA 1
ATOM 2983 C C . TYR A 1 380 ? 9.190 12.734 -28.740 1.00 95.81 380 TYR A C 1
ATOM 2985 O O . TYR A 1 380 ? 8.963 11.807 -27.969 1.00 95.81 380 TYR A O 1
ATOM 2993 N N . GLU A 1 381 ? 9.384 13.988 -28.357 1.00 93.75 381 GLU A N 1
ATOM 2994 C CA . GLU A 1 381 ? 9.286 14.517 -26.999 1.00 93.75 381 GLU A CA 1
ATOM 2995 C C . GLU A 1 381 ? 8.375 15.746 -27.075 1.00 93.75 381 GLU A C 1
ATOM 2997 O O . GLU A 1 381 ? 8.580 16.614 -27.936 1.00 93.75 381 GLU A O 1
ATOM 3002 N N . SER A 1 382 ? 7.358 15.829 -26.218 1.00 95.94 382 SER A N 1
ATOM 3003 C CA . SER A 1 382 ? 6.415 16.950 -26.190 1.00 95.94 382 SER A CA 1
ATOM 3004 C C . SER A 1 382 ? 6.231 17.529 -24.793 1.00 95.94 382 SER A C 1
ATOM 3006 O O . SER A 1 382 ? 6.168 16.813 -23.800 1.00 95.94 382 SER A O 1
ATOM 3008 N N . TRP A 1 383 ? 6.059 18.845 -24.754 1.00 96.50 383 TRP A N 1
ATOM 3009 C CA . TRP A 1 383 ? 5.652 19.620 -23.590 1.00 96.50 383 TRP A CA 1
ATOM 3010 C C . TRP A 1 383 ? 4.417 20.456 -23.951 1.00 96.50 383 TRP A C 1
ATOM 3012 O O . TRP A 1 383 ? 4.343 20.999 -25.060 1.00 96.50 383 TRP A O 1
ATOM 3022 N N . ILE A 1 384 ? 3.457 20.554 -23.029 1.00 96.44 384 ILE A N 1
ATOM 3023 C CA . ILE A 1 384 ? 2.232 21.357 -23.157 1.00 96.44 384 ILE A CA 1
ATOM 3024 C C . ILE A 1 384 ? 2.071 22.161 -21.865 1.00 96.44 384 ILE A C 1
ATOM 3026 O O . ILE A 1 384 ? 2.199 21.592 -20.785 1.00 96.44 384 ILE A O 1
ATOM 3030 N N . GLY A 1 385 ? 1.776 23.454 -21.974 1.00 93.88 385 GLY A N 1
ATOM 3031 C CA . GLY A 1 385 ? 1.506 24.310 -20.819 1.00 93.88 385 GLY A CA 1
ATOM 3032 C C . GLY A 1 385 ? 0.919 25.664 -21.207 1.00 93.88 385 GLY A C 1
ATOM 3033 O O . GLY A 1 385 ? 0.759 25.980 -22.388 1.00 93.88 385 GLY A O 1
ATOM 3034 N N . GLU A 1 386 ? 0.585 26.480 -20.212 1.00 93.12 386 GLU A N 1
ATOM 3035 C CA . GLU A 1 386 ? -0.104 27.763 -20.414 1.00 93.12 386 GLU A CA 1
ATOM 3036 C C . GLU A 1 386 ? 0.828 28.906 -20.832 1.00 93.12 386 GLU A C 1
ATOM 3038 O O . GLU A 1 386 ? 0.382 29.880 -21.444 1.00 93.12 386 GLU A O 1
ATOM 3043 N N . ASN A 1 387 ? 2.131 28.803 -20.551 1.00 92.19 387 ASN A N 1
ATOM 3044 C CA . ASN A 1 387 ? 3.105 29.826 -20.911 1.00 92.19 387 ASN A CA 1
ATOM 3045 C C . ASN A 1 387 ? 4.407 29.220 -21.448 1.00 92.19 387 ASN A C 1
ATOM 3047 O O . ASN A 1 387 ? 5.057 28.381 -20.843 1.00 92.19 387 ASN A O 1
ATOM 3051 N N . ILE A 1 388 ? 4.849 29.719 -22.603 1.00 93.06 388 ILE A N 1
ATOM 3052 C CA . ILE A 1 388 ? 6.084 29.286 -23.271 1.00 93.06 388 ILE A CA 1
ATOM 3053 C C . ILE A 1 388 ? 7.367 29.513 -22.443 1.00 93.06 388 ILE A C 1
ATOM 3055 O O . ILE A 1 388 ? 8.436 28.978 -22.764 1.00 93.06 388 ILE A O 1
ATOM 3059 N N . GLU A 1 389 ? 7.307 30.367 -21.423 1.00 91.31 389 GLU A N 1
ATOM 3060 C CA . GLU A 1 389 ? 8.424 30.594 -20.507 1.00 91.31 389 GLU A CA 1
ATOM 3061 C C . GLU A 1 389 ? 8.708 29.364 -19.632 1.00 91.31 389 GLU A C 1
ATOM 3063 O O . GLU A 1 389 ? 9.889 29.117 -19.370 1.00 91.31 389 GLU A O 1
ATOM 3068 N N . ASP A 1 390 ? 7.691 28.538 -19.378 1.00 92.81 390 ASP A N 1
ATOM 3069 C CA . ASP A 1 390 ? 7.709 27.377 -18.475 1.00 92.81 390 ASP A CA 1
ATOM 3070 C C . ASP A 1 390 ? 8.216 26.097 -19.149 1.00 92.81 390 ASP A C 1
ATOM 3072 O O . ASP A 1 390 ? 8.301 25.046 -18.522 1.00 92.81 390 ASP A O 1
ATOM 3076 N N . ILE A 1 391 ? 8.587 26.165 -20.436 1.00 94.06 391 ILE A N 1
ATOM 3077 C CA . ILE A 1 391 ? 9.275 25.042 -21.080 1.00 94.06 391 ILE A CA 1
ATOM 3078 C C . ILE A 1 391 ? 10.542 24.724 -20.270 1.00 94.06 391 ILE A C 1
ATOM 3080 O O . ILE A 1 391 ? 11.369 25.643 -20.130 1.00 94.06 391 ILE A O 1
ATOM 3084 N N . PRO A 1 392 ? 10.741 23.454 -19.853 1.00 91.38 392 PRO A N 1
ATOM 3085 C CA . PRO A 1 392 ? 11.947 23.008 -19.172 1.00 91.38 392 PRO A CA 1
ATOM 3086 C C . PRO A 1 392 ? 13.205 23.392 -19.953 1.00 91.38 392 PRO A C 1
ATOM 3088 O O . PRO A 1 392 ? 13.334 23.150 -21.163 1.00 91.38 392 PRO A O 1
ATOM 3091 N N . LYS A 1 393 ? 14.124 24.066 -19.263 1.00 90.62 393 LYS A N 1
ATOM 3092 C CA . LYS A 1 393 ? 15.387 24.550 -19.817 1.00 90.62 393 LYS A CA 1
ATOM 3093 C C . LYS A 1 393 ? 16.520 24.213 -18.870 1.00 90.62 393 LYS A C 1
ATOM 3095 O O . LYS A 1 393 ? 16.409 24.425 -17.670 1.00 90.62 393 LYS A O 1
ATOM 3100 N N . GLU A 1 394 ? 17.638 23.821 -19.454 1.00 89.75 394 GLU A N 1
ATOM 3101 C CA . GLU A 1 394 ? 18.905 23.656 -18.754 1.00 89.75 394 GLU A CA 1
ATOM 3102 C C . GLU A 1 394 ? 19.436 25.006 -18.239 1.00 89.75 394 GLU A C 1
ATOM 3104 O O . GLU A 1 394 ? 19.078 26.081 -18.741 1.00 89.75 394 GLU A O 1
ATOM 3109 N N . ASP A 1 395 ? 20.405 24.961 -17.319 1.00 89.12 395 ASP A N 1
ATOM 3110 C CA . ASP A 1 395 ? 21.107 26.134 -16.761 1.00 89.12 395 ASP A CA 1
ATOM 3111 C C . ASP A 1 395 ? 21.670 27.095 -17.828 1.00 89.12 395 ASP A C 1
ATOM 3113 O O . ASP A 1 395 ? 21.878 28.294 -17.595 1.00 89.12 395 ASP A O 1
ATOM 3117 N N . ASP A 1 396 ? 21.986 26.577 -19.015 1.00 85.62 396 ASP A N 1
ATOM 3118 C CA . ASP A 1 396 ? 22.532 27.358 -20.120 1.00 85.62 396 ASP A CA 1
ATOM 3119 C C . ASP A 1 396 ? 21.461 27.956 -21.051 1.00 85.62 396 ASP A C 1
ATOM 3121 O O . ASP A 1 396 ? 21.800 28.668 -22.008 1.00 85.62 396 ASP A O 1
ATOM 3125 N N . GLY A 1 397 ? 20.181 27.723 -20.754 1.00 84.31 397 GLY A N 1
ATOM 3126 C CA . GLY A 1 397 ? 19.014 28.163 -21.509 1.00 84.31 397 GLY A CA 1
ATOM 3127 C C . GLY A 1 397 ? 18.722 27.338 -22.763 1.00 84.31 397 GLY A C 1
ATOM 3128 O O . GLY A 1 397 ? 17.931 27.794 -23.599 1.00 84.31 397 GLY A O 1
ATOM 3129 N N . SER A 1 398 ? 19.389 26.195 -22.954 1.00 88.69 398 SER A N 1
ATOM 3130 C CA . SER A 1 398 ? 18.971 25.166 -23.910 1.00 88.69 398 SER A CA 1
ATOM 3131 C C . SER A 1 398 ? 17.716 24.446 -23.417 1.00 88.69 398 SER A C 1
ATOM 3133 O O . SER A 1 398 ? 17.268 24.668 -22.298 1.00 88.69 398 SER A O 1
ATOM 3135 N N . LEU A 1 399 ? 17.078 23.690 -24.307 1.00 91.62 399 LEU A N 1
ATOM 3136 C CA . LEU A 1 399 ? 15.890 22.927 -23.944 1.00 91.62 399 LEU A CA 1
ATOM 3137 C C . LEU A 1 399 ? 16.317 21.687 -23.179 1.00 91.62 399 LEU A C 1
ATOM 3139 O O . LEU A 1 399 ? 17.185 20.964 -23.663 1.00 91.62 399 LEU A O 1
ATOM 3143 N N . ASP A 1 400 ? 15.659 21.441 -22.059 1.00 91.19 400 ASP A N 1
ATOM 3144 C CA . ASP A 1 400 ? 15.808 20.207 -21.307 1.00 91.19 400 ASP A CA 1
ATOM 3145 C C . ASP A 1 400 ? 14.726 19.225 -21.761 1.00 91.19 400 ASP A C 1
ATOM 3147 O O . ASP A 1 400 ? 13.644 19.140 -21.182 1.00 91.19 400 ASP A O 1
ATOM 3151 N N . SER A 1 401 ? 14.976 18.557 -22.888 1.00 88.69 401 SER A N 1
ATOM 3152 C CA . SER A 1 401 ? 14.000 17.624 -23.454 1.00 88.69 401 SER A CA 1
ATOM 3153 C C . SER A 1 401 ? 13.885 16.318 -22.665 1.00 88.69 401 SER A C 1
ATOM 3155 O O . SER A 1 401 ? 12.917 15.592 -22.871 1.00 88.69 401 SER A O 1
ATOM 3157 N N . GLU A 1 402 ? 14.826 16.028 -21.757 1.00 81.44 402 GLU A N 1
ATOM 3158 C CA . GLU A 1 402 ? 14.762 14.867 -20.858 1.00 81.44 402 GLU A CA 1
ATOM 3159 C C . GLU A 1 402 ? 13.668 15.049 -19.791 1.00 81.44 402 GLU A C 1
ATOM 3161 O O . GLU A 1 402 ? 13.087 14.068 -19.335 1.00 81.44 402 GLU A O 1
ATOM 3166 N N . ASN A 1 403 ? 13.320 16.298 -19.467 1.00 80.62 403 ASN A N 1
ATOM 3167 C CA . ASN A 1 403 ? 12.239 16.661 -18.549 1.00 80.62 403 ASN A CA 1
ATOM 3168 C C . ASN A 1 403 ? 10.873 16.866 -19.238 1.00 80.62 403 ASN A C 1
ATOM 3170 O O . ASN A 1 403 ? 9.978 17.505 -18.681 1.00 80.62 403 ASN A O 1
ATOM 3174 N N . PHE A 1 404 ? 10.680 16.369 -20.465 1.00 91.12 404 PHE A N 1
ATOM 3175 C CA . PHE A 1 404 ? 9.377 16.465 -21.128 1.00 91.12 404 PHE A CA 1
ATOM 3176 C C . PHE A 1 404 ? 8.466 15.313 -20.697 1.00 91.12 404 PHE A C 1
ATOM 3178 O O . PHE A 1 404 ? 8.849 14.154 -20.844 1.00 91.12 404 PHE A O 1
ATOM 3185 N N . PRO A 1 405 ? 7.241 15.604 -20.222 1.00 76.50 405 PRO A N 1
ATOM 3186 C CA . PRO A 1 405 ? 6.366 14.584 -19.647 1.00 76.50 405 PRO A CA 1
ATOM 3187 C C . PRO A 1 405 ? 5.818 13.594 -20.684 1.00 76.50 405 PRO A C 1
ATOM 3189 O O . PRO A 1 405 ? 5.386 12.505 -20.318 1.00 76.50 405 PRO A O 1
ATOM 3192 N N . TYR A 1 406 ? 5.834 13.947 -21.975 1.00 85.81 406 TYR A N 1
ATOM 3193 C CA . TYR A 1 406 ? 5.278 13.115 -23.042 1.00 85.81 406 TYR A CA 1
ATOM 3194 C C . TYR A 1 406 ? 6.376 12.668 -24.009 1.00 85.81 406 TYR A C 1
ATOM 3196 O O . TYR A 1 406 ? 6.958 13.488 -24.726 1.00 85.81 406 TYR A O 1
ATOM 3204 N N . PHE A 1 407 ? 6.631 11.360 -24.067 1.00 88.12 407 PHE A N 1
ATOM 3205 C CA . PHE A 1 407 ? 7.704 10.770 -24.865 1.00 88.12 407 PHE A CA 1
ATOM 3206 C C . PHE A 1 407 ? 7.248 9.519 -25.615 1.00 88.12 407 PHE A C 1
ATOM 3208 O O . PHE A 1 407 ? 6.514 8.685 -25.093 1.00 88.12 407 PHE A O 1
ATOM 3215 N N . TRP A 1 408 ? 7.758 9.353 -26.833 1.00 89.19 408 TRP A N 1
ATOM 3216 C CA . TRP A 1 408 ? 7.577 8.144 -27.626 1.00 89.19 408 TRP A CA 1
ATOM 3217 C C . TRP A 1 408 ? 8.822 7.849 -28.462 1.00 89.19 408 TRP A C 1
ATOM 3219 O O . TRP A 1 408 ? 9.410 8.750 -29.068 1.00 89.19 408 TRP A O 1
ATOM 3229 N N . CYS A 1 409 ? 9.187 6.571 -28.572 1.00 79.50 409 CYS A N 1
ATOM 3230 C CA . CYS A 1 409 ? 10.318 6.110 -29.373 1.00 79.50 409 CYS A CA 1
ATOM 3231 C C . CYS A 1 409 ? 9.973 4.844 -30.165 1.00 79.50 409 CYS A C 1
ATOM 3233 O O . CYS A 1 409 ? 9.324 3.929 -29.665 1.00 79.50 409 CYS A O 1
ATOM 3235 N N . ASN A 1 410 ? 10.427 4.788 -31.415 1.00 76.06 410 ASN A N 1
ATOM 3236 C CA . ASN A 1 410 ? 10.410 3.611 -32.269 1.00 76.06 410 ASN A CA 1
ATOM 3237 C C . ASN A 1 410 ? 11.531 3.697 -33.314 1.00 76.06 410 ASN A C 1
ATOM 3239 O O . ASN A 1 410 ? 11.403 4.337 -34.365 1.00 76.06 410 ASN A O 1
ATOM 3243 N N . SER A 1 411 ? 12.604 2.947 -33.099 1.00 62.31 411 SER A N 1
ATOM 3244 C CA . SER A 1 411 ? 13.784 2.931 -33.969 1.00 62.31 411 SER A CA 1
ATOM 3245 C C . SER A 1 411 ? 13.530 2.368 -35.389 1.00 62.31 411 SER A C 1
ATOM 3247 O O . SER A 1 411 ? 14.446 2.320 -36.207 1.00 62.31 411 SER A O 1
ATOM 3249 N N . SER A 1 412 ? 12.325 1.853 -35.714 1.00 69.94 412 SER A N 1
ATOM 3250 C CA . SER A 1 412 ? 12.005 1.266 -37.036 1.00 69.94 412 SER A CA 1
ATOM 3251 C C . SER A 1 412 ? 11.333 2.253 -37.963 1.00 69.94 412 SER A C 1
ATOM 3253 O O . SER A 1 412 ? 11.190 1.967 -39.152 1.00 69.94 412 SER A O 1
ATOM 3255 N N . GLY A 1 413 ? 10.988 3.431 -37.446 1.00 81.44 413 GLY A N 1
ATOM 3256 C CA . GLY A 1 413 ? 10.372 4.463 -38.241 1.00 81.44 413 GLY A CA 1
ATOM 3257 C C . GLY A 1 413 ? 8.913 4.144 -38.549 1.00 81.44 413 GLY A C 1
ATOM 3258 O O . GLY A 1 413 ? 8.600 3.199 -39.267 1.00 81.44 413 GLY A O 1
ATOM 3259 N N . VAL A 1 414 ? 7.992 4.994 -38.111 1.00 89.25 414 VAL A N 1
ATOM 3260 C CA . VAL A 1 414 ? 6.583 4.901 -38.529 1.00 89.25 414 VAL A CA 1
ATOM 3261 C C . VAL A 1 414 ? 6.163 6.140 -39.301 1.00 89.25 414 VAL A C 1
ATOM 3263 O O . VAL A 1 414 ? 6.662 7.243 -39.089 1.00 89.25 414 VAL A O 1
ATOM 3266 N N . THR A 1 415 ? 5.231 5.979 -40.236 1.00 93.00 415 THR A N 1
ATOM 3267 C CA . THR A 1 415 ? 4.712 7.116 -41.009 1.00 93.00 415 THR A CA 1
ATOM 3268 C C . THR A 1 415 ? 3.636 7.898 -40.264 1.00 93.00 415 THR A C 1
ATOM 3270 O O . THR A 1 415 ? 3.283 8.990 -40.699 1.00 93.00 415 THR A O 1
ATOM 3273 N N . SER A 1 416 ? 3.081 7.348 -39.184 1.00 94.62 416 SER A N 1
ATOM 3274 C CA . SER A 1 416 ? 2.099 8.025 -38.344 1.00 94.62 416 SER A CA 1
ATOM 3275 C C . SER A 1 416 ? 2.131 7.471 -36.925 1.00 94.62 416 SER A C 1
ATOM 3277 O O . SER A 1 416 ? 2.294 6.265 -36.757 1.00 94.62 416 SER A O 1
ATOM 3279 N N . VAL A 1 417 ? 1.984 8.361 -35.946 1.00 91.81 417 VAL A N 1
ATOM 3280 C CA . VAL A 1 417 ? 1.839 8.039 -34.522 1.00 91.81 417 VAL A CA 1
ATOM 3281 C C . VAL A 1 417 ? 0.582 8.734 -34.023 1.00 91.81 417 VAL A C 1
ATOM 3283 O O . VAL A 1 417 ? 0.298 9.847 -34.465 1.00 91.81 417 VAL A O 1
ATOM 3286 N N . VAL A 1 418 ? -0.169 8.078 -33.147 1.00 93.88 418 VAL A N 1
ATOM 3287 C CA . VAL A 1 418 ? -1.294 8.678 -32.431 1.00 93.88 418 VAL A CA 1
ATOM 3288 C C . VAL A 1 418 ? -1.003 8.511 -30.953 1.00 93.88 418 VAL A C 1
ATOM 3290 O O . VAL A 1 418 ? -0.772 7.385 -30.518 1.00 93.88 418 VAL A O 1
ATOM 3293 N N . ASP A 1 419 ? -1.000 9.622 -30.234 1.00 90.94 419 ASP A N 1
ATOM 3294 C CA . ASP A 1 419 ? -0.847 9.672 -28.786 1.00 90.94 419 ASP A CA 1
ATOM 3295 C C . ASP A 1 419 ? -2.109 10.240 -28.145 1.00 90.94 419 ASP A C 1
ATOM 3297 O O . ASP A 1 419 ? -2.852 10.985 -28.795 1.00 90.94 419 ASP A O 1
ATOM 3301 N N . ARG A 1 420 ? -2.358 9.880 -26.890 1.00 90.00 420 ARG A N 1
ATOM 3302 C CA . ARG A 1 420 ? -3.512 10.342 -26.118 1.00 90.00 420 ARG A CA 1
ATOM 3303 C C . ARG A 1 420 ? -3.017 10.906 -24.803 1.00 90.00 420 ARG A C 1
ATOM 3305 O O . ARG A 1 420 ? -2.470 10.178 -23.988 1.00 90.00 420 ARG A O 1
ATOM 3312 N N . ILE A 1 421 ? -3.212 12.206 -24.640 1.00 88.12 421 ILE A N 1
ATOM 3313 C CA . ILE A 1 421 ? -2.775 12.957 -23.471 1.00 88.12 421 ILE A CA 1
ATOM 3314 C C . ILE A 1 421 ? -4.011 13.313 -22.655 1.00 88.12 421 ILE A C 1
ATOM 3316 O O . ILE A 1 421 ? -4.954 13.898 -23.198 1.00 88.12 421 ILE A O 1
ATOM 3320 N N . ASP A 1 422 ? -3.995 12.990 -21.365 1.00 83.19 422 ASP A N 1
ATOM 3321 C CA . ASP A 1 422 ? -5.045 13.423 -20.448 1.00 83.19 422 ASP A CA 1
ATOM 3322 C C . ASP A 1 422 ? -5.055 14.950 -20.364 1.00 83.19 422 ASP A C 1
ATOM 3324 O O . ASP A 1 422 ? -4.051 15.616 -20.095 1.00 83.19 422 ASP A O 1
ATOM 3328 N N . PHE A 1 423 ? -6.208 15.526 -20.680 1.00 85.88 423 PHE A N 1
ATOM 3329 C CA . PHE A 1 423 ? -6.372 16.955 -20.862 1.00 85.88 423 PHE A CA 1
ATOM 3330 C C . PHE A 1 423 ? -6.651 17.630 -19.519 1.00 85.88 423 PHE A C 1
ATOM 3332 O O . PHE A 1 423 ? -7.792 17.945 -19.191 1.00 85.88 423 PHE A O 1
ATOM 3339 N N . LYS A 1 424 ? -5.580 17.872 -18.754 1.00 85.19 424 LYS A N 1
ATOM 3340 C CA . LYS A 1 424 ? -5.642 18.451 -17.401 1.00 85.19 424 LYS A CA 1
ATOM 3341 C C . LYS A 1 424 ? -6.189 19.885 -17.345 1.00 85.19 424 LYS A C 1
ATOM 3343 O O . LYS A 1 424 ? -6.567 20.336 -16.280 1.00 85.19 424 LYS A O 1
ATOM 3348 N N . TRP A 1 425 ? -6.275 20.594 -18.473 1.00 89.75 425 TRP A N 1
ATOM 3349 C CA . TRP A 1 425 ? -6.708 22.000 -18.532 1.00 89.75 425 TRP A CA 1
ATOM 3350 C C . TRP A 1 425 ? -8.212 22.198 -18.748 1.00 89.75 425 TRP A C 1
ATOM 3352 O O . TRP A 1 425 ? -8.636 23.297 -19.100 1.00 89.75 425 TRP A O 1
ATOM 3362 N N . SER A 1 426 ? -9.043 21.163 -18.591 1.00 82.38 426 SER A N 1
ATOM 3363 C CA . SER A 1 426 ? -10.498 21.314 -18.738 1.00 82.38 426 SER A CA 1
ATOM 3364 C C . SER A 1 426 ? -11.111 22.295 -17.728 1.00 82.38 426 SER A C 1
ATOM 3366 O O . SER A 1 426 ? -12.129 22.897 -18.062 1.00 82.38 426 SER A O 1
ATOM 3368 N N . TYR A 1 427 ? -10.474 22.527 -16.568 1.00 81.81 427 TYR A N 1
ATOM 3369 C CA . TYR A 1 427 ? -10.913 23.508 -15.554 1.00 81.81 427 TYR A CA 1
ATOM 3370 C C . TYR A 1 427 ? -11.016 24.933 -16.104 1.00 81.81 427 TYR A C 1
ATOM 3372 O O . TYR A 1 427 ? -11.952 25.669 -15.806 1.00 81.81 427 TYR A O 1
ATOM 3380 N N . ASN A 1 428 ? -10.129 25.305 -17.032 1.00 85.31 428 ASN A N 1
ATOM 3381 C CA . ASN A 1 428 ? -10.136 26.631 -17.646 1.00 85.31 428 ASN A CA 1
ATOM 3382 C C . ASN A 1 428 ? -11.450 26.951 -18.391 1.00 85.31 428 ASN A C 1
ATOM 3384 O O . ASN A 1 428 ? -11.734 28.120 -18.670 1.00 85.31 428 ASN A O 1
ATOM 3388 N N . CYS A 1 429 ? -12.266 25.940 -18.713 1.00 86.00 429 CYS A N 1
ATOM 3389 C CA . CYS A 1 429 ? -13.572 26.122 -19.341 1.00 86.00 429 CYS A CA 1
ATOM 3390 C C . CYS A 1 429 ? -14.687 26.610 -18.415 1.00 86.00 429 CYS A C 1
ATOM 3392 O O . CYS A 1 429 ? -15.760 26.984 -18.902 1.00 86.00 429 CYS A O 1
ATOM 3394 N N . GLU A 1 430 ? -14.450 26.644 -17.110 1.00 83.31 430 GLU A N 1
ATOM 3395 C CA . GLU A 1 430 ? -15.414 27.135 -16.127 1.00 83.31 430 GLU A CA 1
ATOM 3396 C C . GLU A 1 430 ? -15.410 28.667 -16.083 1.00 83.31 430 GLU A C 1
ATOM 3398 O O . GLU A 1 430 ? -16.466 29.311 -16.097 1.00 83.31 430 GLU A O 1
ATOM 3403 N N . GLU A 1 431 ? -14.222 29.267 -16.165 1.00 82.94 431 GLU A N 1
ATOM 3404 C CA . GLU A 1 431 ? -14.045 30.718 -16.110 1.00 82.94 431 GLU A CA 1
ATOM 3405 C C . GLU A 1 431 ? -13.946 31.386 -17.486 1.00 82.94 431 GLU A C 1
ATOM 3407 O O . GLU A 1 431 ? -14.324 32.556 -17.670 1.00 82.94 431 GLU A O 1
ATOM 3412 N N . MET A 1 432 ? -13.423 30.663 -18.479 1.00 85.81 432 MET A N 1
ATOM 3413 C CA . MET A 1 432 ? -13.118 31.206 -19.795 1.00 85.81 432 MET A CA 1
ATOM 3414 C C . MET A 1 432 ? -13.938 30.515 -20.880 1.00 85.81 432 MET A C 1
ATOM 3416 O O . MET A 1 432 ? -14.011 29.301 -20.976 1.00 85.81 432 MET A O 1
ATOM 3420 N N . GLN A 1 433 ? -14.515 31.310 -21.787 1.00 89.62 433 GLN A N 1
ATOM 3421 C CA . GLN A 1 433 ? -15.155 30.746 -22.986 1.00 89.62 433 GLN A CA 1
ATOM 3422 C C . GLN A 1 433 ? -14.135 30.102 -23.934 1.00 89.62 433 GLN A C 1
ATOM 3424 O O . GLN A 1 433 ? -14.496 29.289 -24.774 1.00 89.62 433 GLN A O 1
ATOM 3429 N N . GLN A 1 434 ? -12.879 30.536 -23.836 1.00 93.50 434 GLN A N 1
ATOM 3430 C CA . GLN A 1 434 ? -11.766 30.036 -24.619 1.00 93.50 434 GLN A CA 1
ATOM 3431 C C . GLN A 1 434 ? -10.454 30.334 -23.887 1.00 93.50 434 GLN A C 1
ATOM 3433 O O . GLN A 1 434 ? -10.302 31.431 -23.339 1.00 93.50 434 GLN A O 1
ATOM 3438 N N . PHE A 1 435 ? -9.491 29.423 -23.943 1.00 94.81 435 PHE A N 1
ATOM 3439 C CA . PHE A 1 435 ? -8.144 29.624 -23.404 1.00 94.81 435 PHE A CA 1
ATOM 3440 C C . PHE A 1 435 ? -7.086 29.113 -24.385 1.00 94.81 435 PHE A C 1
ATOM 3442 O O . PHE A 1 435 ? -7.387 28.347 -25.297 1.00 94.81 435 PHE A O 1
ATOM 3449 N N . GLY A 1 436 ? -5.863 29.626 -24.271 1.00 95.12 436 GLY A N 1
ATOM 3450 C CA . GLY A 1 436 ? -4.759 29.269 -25.160 1.00 95.12 436 GLY A CA 1
ATOM 3451 C C . GLY A 1 436 ? -3.762 28.378 -24.439 1.00 95.12 436 GLY A C 1
ATOM 3452 O O . GLY A 1 436 ? -3.366 28.704 -23.326 1.00 95.12 436 GLY A O 1
ATOM 3453 N N . LEU A 1 437 ? -3.332 27.302 -25.088 1.00 96.62 437 LEU A N 1
ATOM 3454 C CA . LEU A 1 437 ? -2.220 26.476 -24.632 1.00 96.62 437 LEU A CA 1
ATOM 3455 C C . LEU A 1 437 ? -1.057 26.588 -25.610 1.00 96.62 437 LEU A C 1
ATOM 3457 O O . LEU A 1 437 ? -1.237 26.784 -26.815 1.00 96.62 437 LEU A O 1
ATOM 3461 N N . HIS A 1 438 ? 0.148 26.442 -25.079 1.00 96.94 438 HIS A N 1
ATOM 3462 C CA . HIS A 1 438 ? 1.389 26.394 -25.826 1.00 96.94 438 HIS A CA 1
ATOM 3463 C C . HIS A 1 438 ? 1.890 24.958 -25.857 1.00 96.94 438 HIS A C 1
ATOM 3465 O O . HIS A 1 438 ? 1.937 24.285 -24.832 1.00 96.94 438 HIS A O 1
ATOM 3471 N N . MET A 1 439 ? 2.312 24.499 -27.030 1.00 96.81 439 MET A N 1
ATOM 3472 C CA . MET A 1 439 ? 2.915 23.182 -27.182 1.00 96.81 439 MET A CA 1
ATOM 3473 C C . MET A 1 439 ? 4.258 23.292 -27.888 1.00 96.81 439 MET A C 1
ATOM 3475 O O . MET A 1 439 ? 4.437 24.022 -28.875 1.00 96.81 439 MET A O 1
ATOM 3479 N N . MET A 1 440 ? 5.220 22.547 -27.360 1.00 96.69 440 MET A N 1
ATOM 3480 C CA . MET A 1 440 ? 6.540 22.388 -27.937 1.00 96.69 440 MET A CA 1
ATOM 3481 C C . MET A 1 440 ? 6.784 20.908 -28.165 1.00 96.69 440 MET A C 1
ATOM 3483 O O . MET A 1 440 ? 6.693 20.111 -27.240 1.00 96.69 440 MET A O 1
ATOM 3487 N N . THR A 1 441 ? 7.089 20.551 -29.408 1.00 96.44 441 THR A N 1
ATOM 3488 C CA . THR A 1 441 ? 7.318 19.158 -29.781 1.00 96.44 441 THR A CA 1
ATOM 3489 C C . THR A 1 441 ? 8.579 19.043 -30.613 1.00 96.44 441 THR A C 1
ATOM 3491 O O . THR A 1 441 ? 8.678 19.605 -31.715 1.00 96.44 441 THR A O 1
ATOM 3494 N N . GLN A 1 442 ? 9.528 18.286 -30.077 1.00 95.69 442 GLN A N 1
ATOM 3495 C CA . GLN A 1 442 ? 10.751 17.861 -30.731 1.00 95.69 442 GLN A CA 1
ATOM 3496 C C . GLN A 1 442 ? 10.521 16.477 -31.337 1.00 95.69 442 GLN A C 1
ATOM 3498 O O . GLN A 1 442 ? 10.020 15.575 -30.681 1.00 95.69 442 GLN A O 1
ATOM 3503 N N . VAL A 1 443 ? 10.859 16.308 -32.612 1.00 96.00 443 VAL A N 1
ATOM 3504 C CA . VAL A 1 443 ? 10.631 15.068 -33.358 1.00 96.00 443 VAL A CA 1
ATOM 3505 C C . VAL A 1 443 ? 11.910 14.657 -34.066 1.00 96.00 443 VAL A C 1
ATOM 3507 O O . VAL A 1 443 ? 12.492 15.450 -34.811 1.00 96.00 443 VAL A O 1
ATOM 3510 N N . THR A 1 444 ? 12.311 13.400 -33.922 1.00 95.88 444 THR A N 1
ATOM 3511 C CA . THR A 1 444 ? 13.401 12.815 -34.704 1.00 95.88 444 THR A CA 1
ATOM 3512 C C . THR A 1 444 ? 12.829 12.144 -35.945 1.00 95.88 444 THR A C 1
ATOM 3514 O O . THR A 1 444 ? 12.013 11.225 -35.870 1.00 95.88 444 THR A O 1
ATOM 3517 N N . LEU A 1 445 ? 13.248 12.621 -37.116 1.00 95.75 445 LEU A N 1
ATOM 3518 C CA . LEU A 1 445 ? 12.835 12.106 -38.418 1.00 95.75 445 LEU A CA 1
ATOM 3519 C C . LEU A 1 445 ? 14.001 11.432 -39.124 1.00 95.75 445 LEU A C 1
ATOM 3521 O O . LEU A 1 445 ? 15.099 11.976 -39.145 1.00 95.75 445 LEU A O 1
ATOM 3525 N N . ALA A 1 446 ? 13.736 10.338 -39.824 1.00 95.50 446 ALA A N 1
ATOM 3526 C CA . ALA A 1 446 ? 14.715 9.693 -40.693 1.00 95.50 446 ALA A CA 1
ATOM 3527 C C . ALA A 1 446 ? 14.094 9.319 -42.044 1.00 95.50 446 ALA A C 1
ATOM 3529 O O . ALA A 1 446 ? 12.873 9.244 -42.187 1.00 95.50 446 ALA A O 1
ATOM 3530 N N . GLN A 1 447 ? 14.916 9.158 -43.079 1.00 94.44 447 GLN A N 1
ATOM 3531 C CA . GLN A 1 447 ? 14.467 8.719 -44.399 1.00 94.44 447 GLN A CA 1
ATOM 3532 C C . GLN A 1 447 ? 14.450 7.200 -44.485 1.00 94.44 447 GLN A C 1
ATOM 3534 O O . GLN A 1 447 ? 15.276 6.527 -43.882 1.00 94.44 447 GLN A O 1
ATOM 3539 N N . LEU A 1 448 ? 13.542 6.660 -45.296 1.00 88.06 448 LEU A N 1
ATOM 3540 C CA . LEU A 1 448 ? 13.562 5.239 -45.632 1.00 88.06 448 LEU A CA 1
ATOM 3541 C C . LEU A 1 448 ? 14.511 4.967 -46.807 1.00 88.06 448 LEU A C 1
ATOM 3543 O O . LEU A 1 448 ? 14.466 5.650 -47.838 1.00 88.06 448 LEU A O 1
ATOM 3547 N N . GLN A 1 449 ? 15.329 3.926 -46.679 1.00 87.50 449 GLN A N 1
ATOM 3548 C CA . GLN A 1 449 ? 16.110 3.341 -47.765 1.00 87.50 449 GLN A CA 1
ATOM 3549 C C . GLN A 1 449 ? 15.187 2.652 -48.796 1.00 87.50 449 GLN A C 1
ATOM 3551 O O . GLN A 1 449 ? 13.989 2.462 -48.576 1.00 87.50 449 GLN A O 1
ATOM 3556 N N . GLU A 1 450 ? 15.716 2.273 -49.972 1.00 87.88 450 GLU A N 1
ATOM 3557 C CA . GLU A 1 450 ? 14.912 1.617 -51.032 1.00 87.88 450 GLU A CA 1
ATOM 3558 C C . GLU A 1 450 ? 14.279 0.279 -50.592 1.00 87.88 450 GLU A C 1
ATOM 3560 O O . GLU A 1 450 ? 13.343 -0.191 -51.244 1.00 87.88 450 GLU A O 1
ATOM 3565 N N . ASP A 1 451 ? 14.793 -0.343 -49.532 1.00 85.25 451 ASP A N 1
ATOM 3566 C CA . ASP A 1 451 ? 14.302 -1.591 -48.944 1.00 85.25 451 ASP A CA 1
ATOM 3567 C C . ASP A 1 451 ? 13.306 -1.391 -47.789 1.00 85.25 451 ASP A C 1
ATOM 3569 O O . ASP A 1 451 ? 12.724 -2.376 -47.341 1.00 85.25 451 ASP A O 1
ATOM 3573 N N . GLY A 1 452 ? 13.036 -0.145 -47.385 1.00 80.94 452 GLY A N 1
ATOM 3574 C CA . GLY A 1 452 ? 12.115 0.180 -46.296 1.00 80.94 452 GLY A CA 1
ATOM 3575 C C . GLY A 1 452 ? 12.755 0.228 -44.908 1.00 80.94 452 GLY A C 1
ATOM 3576 O O . GLY A 1 452 ? 12.020 0.450 -43.955 1.00 80.94 452 GLY A O 1
ATOM 3577 N N . ALA A 1 453 ? 14.077 0.062 -44.784 1.00 82.19 453 ALA A N 1
ATOM 3578 C CA . ALA A 1 453 ? 14.795 0.304 -43.532 1.00 82.19 453 ALA A CA 1
ATOM 3579 C C . ALA A 1 453 ? 15.006 1.807 -43.288 1.00 82.19 453 ALA A C 1
ATOM 3581 O O . ALA A 1 453 ? 15.092 2.592 -44.238 1.00 82.19 453 ALA A O 1
ATOM 3582 N N . VAL A 1 454 ? 15.119 2.211 -42.024 1.00 86.69 454 VAL A N 1
ATOM 3583 C CA . VAL A 1 454 ? 15.487 3.580 -41.642 1.00 86.69 454 VAL A CA 1
ATOM 3584 C C . VAL A 1 454 ? 16.952 3.835 -42.002 1.00 86.69 454 VAL A C 1
ATOM 3586 O O . VAL A 1 454 ? 17.833 3.063 -41.648 1.00 86.69 454 VAL A O 1
ATOM 3589 N N . ASP A 1 455 ? 17.243 4.909 -42.732 1.00 93.00 455 ASP A N 1
ATOM 3590 C CA . ASP A 1 455 ? 18.612 5.363 -42.981 1.00 93.00 455 ASP A CA 1
ATOM 3591 C C . ASP A 1 455 ? 19.084 6.191 -41.777 1.00 93.00 455 ASP A C 1
ATOM 3593 O O . ASP A 1 455 ? 18.832 7.397 -41.719 1.00 93.00 455 ASP A O 1
ATOM 3597 N N . ALA A 1 456 ? 19.744 5.552 -40.807 1.00 85.44 456 ALA A N 1
ATOM 3598 C CA . ALA A 1 456 ? 20.225 6.204 -39.582 1.00 85.44 456 ALA A CA 1
ATOM 3599 C C . ALA A 1 456 ? 21.153 7.409 -39.861 1.00 85.44 456 ALA A C 1
ATOM 3601 O O . ALA A 1 456 ? 21.172 8.382 -39.111 1.00 85.44 456 ALA A O 1
ATOM 3602 N N . ASP A 1 457 ? 21.860 7.428 -41.002 1.00 92.38 457 ASP A N 1
ATOM 3603 C CA . ASP A 1 457 ? 22.685 8.576 -41.418 1.00 92.38 457 ASP A CA 1
ATOM 3604 C C . ASP A 1 457 ? 21.840 9.804 -41.840 1.00 92.38 457 ASP A C 1
ATOM 3606 O O . ASP A 1 457 ? 22.385 10.878 -42.133 1.00 92.38 457 ASP A O 1
ATOM 3610 N N . THR A 1 458 ? 20.513 9.657 -41.915 1.00 93.44 458 THR A N 1
ATOM 3611 C CA . THR A 1 458 ? 19.558 10.711 -42.289 1.00 93.44 458 THR A CA 1
ATOM 3612 C C . THR A 1 458 ? 18.701 11.208 -41.135 1.00 93.44 458 THR A C 1
ATOM 3614 O O . THR A 1 458 ? 17.838 12.059 -41.373 1.00 93.44 458 THR A O 1
ATOM 3617 N N . GLU A 1 459 ? 18.956 10.733 -39.914 1.00 93.75 459 GLU A N 1
ATOM 3618 C CA . GLU A 1 459 ? 18.303 11.244 -38.717 1.00 93.75 459 GLU A CA 1
ATOM 3619 C C . GLU A 1 459 ? 18.480 12.756 -38.602 1.00 93.75 459 GLU A C 1
ATOM 3621 O O . GLU A 1 459 ? 19.569 13.328 -38.746 1.00 93.75 459 GLU A O 1
ATOM 3626 N N . LEU A 1 460 ? 17.358 13.425 -38.393 1.00 93.88 460 LEU A N 1
ATOM 3627 C CA . LEU A 1 460 ? 17.282 14.859 -38.303 1.00 93.88 460 LEU A CA 1
ATOM 3628 C C . LEU A 1 460 ? 16.256 15.241 -37.249 1.00 93.88 460 LEU A C 1
ATOM 3630 O O . LEU A 1 460 ? 15.089 14.864 -37.322 1.00 93.88 460 LEU A O 1
ATOM 3634 N N . LEU A 1 461 ? 16.702 16.096 -36.343 1.00 94.06 461 LEU A N 1
ATOM 3635 C CA . LEU A 1 461 ? 15.8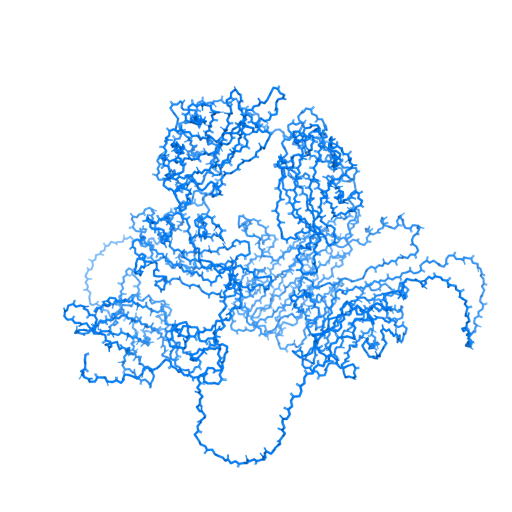47 16.757 -35.381 1.00 94.06 461 LEU A CA 1
ATOM 3636 C C . LEU A 1 461 ? 14.976 17.814 -36.084 1.00 94.06 461 LEU A C 1
ATOM 3638 O O . LEU A 1 461 ? 15.467 18.672 -36.836 1.00 94.06 461 LEU A O 1
ATOM 3642 N N . ALA A 1 462 ? 13.674 17.735 -35.865 1.00 95.94 462 ALA A N 1
ATOM 3643 C CA . ALA A 1 462 ? 12.664 18.630 -36.396 1.00 95.94 462 ALA A CA 1
ATOM 3644 C C . ALA A 1 462 ? 11.756 19.113 -35.265 1.00 95.94 462 ALA A C 1
ATOM 3646 O O . ALA A 1 462 ? 11.622 18.459 -34.241 1.00 95.94 462 ALA A O 1
ATOM 3647 N N . PHE A 1 463 ? 11.119 20.261 -35.470 1.00 96.56 463 PHE A N 1
ATOM 3648 C CA . PHE A 1 463 ? 10.173 20.815 -34.506 1.00 96.56 463 PHE A CA 1
ATOM 3649 C C . PHE A 1 463 ? 8.836 21.048 -35.182 1.00 96.56 463 PHE A C 1
ATOM 3651 O O . PHE A 1 463 ? 8.798 21.454 -36.352 1.00 96.56 463 PHE A O 1
ATOM 3658 N N . VAL A 1 464 ? 7.742 20.849 -34.456 1.00 95.81 464 VAL A N 1
ATOM 3659 C CA . VAL A 1 464 ? 6.462 21.431 -34.863 1.00 95.81 464 VAL A CA 1
ATOM 3660 C C . VAL A 1 464 ? 6.589 22.941 -34.710 1.00 95.81 464 VAL A C 1
ATOM 3662 O O . VAL A 1 464 ? 7.005 23.434 -33.665 1.00 95.81 464 VAL A O 1
ATOM 3665 N N . GLN A 1 465 ? 6.335 23.688 -35.782 1.00 90.56 465 GLN A N 1
ATOM 3666 C CA . GLN A 1 465 ? 6.718 25.095 -35.808 1.00 90.56 465 GLN A CA 1
ATOM 3667 C C . GLN A 1 465 ? 5.636 25.985 -36.414 1.00 90.56 465 GLN A C 1
ATOM 3669 O O . GLN A 1 465 ? 5.437 25.993 -37.631 1.00 90.56 465 GLN A O 1
ATOM 3674 N N . GLU A 1 466 ? 5.063 26.848 -35.578 1.00 93.75 466 GLU A N 1
ATOM 3675 C CA . GLU A 1 466 ? 4.399 28.081 -36.008 1.00 93.75 466 GLU A CA 1
ATOM 3676 C C . GLU A 1 466 ? 5.260 29.306 -35.669 1.00 93.75 466 GLU A C 1
ATOM 3678 O O . GLU A 1 466 ? 5.550 30.145 -36.533 1.00 93.75 466 GLU A O 1
ATOM 3683 N N . TYR A 1 467 ? 5.776 29.346 -34.441 1.00 94.56 467 TYR A N 1
ATOM 3684 C CA . TYR A 1 467 ? 6.705 30.352 -33.942 1.00 94.56 467 TYR A CA 1
ATOM 3685 C C . TYR A 1 467 ? 8.107 29.772 -33.777 1.00 94.56 467 TYR A C 1
ATOM 3687 O O . TYR A 1 467 ? 8.315 28.562 -33.763 1.00 94.56 467 TYR A O 1
ATOM 3695 N N . LEU A 1 468 ? 9.104 30.654 -33.704 1.00 92.62 468 LEU A N 1
ATOM 3696 C CA . LEU A 1 468 ? 10.501 30.271 -33.520 1.00 92.62 468 LEU A CA 1
ATOM 3697 C C . LEU A 1 468 ? 11.106 31.082 -32.376 1.00 92.62 468 LEU A C 1
ATOM 3699 O O . LEU A 1 468 ? 11.179 32.312 -32.469 1.00 92.62 468 LEU A O 1
ATOM 3703 N N . SER A 1 469 ? 11.606 30.390 -31.360 1.00 90.88 469 SER A N 1
ATOM 3704 C CA . SER A 1 469 ? 12.368 30.977 -30.255 1.00 90.88 469 SER A CA 1
ATOM 3705 C C . SER A 1 469 ? 13.866 30.731 -30.453 1.00 90.88 469 SER A C 1
ATOM 3707 O O . SER A 1 469 ? 14.261 29.770 -31.109 1.00 90.88 469 SER A O 1
ATOM 3709 N N . GLN A 1 470 ? 14.722 31.631 -29.954 1.00 88.94 470 GLN A N 1
ATOM 3710 C CA . GLN A 1 470 ? 16.184 31.456 -29.973 1.00 88.94 470 GLN A CA 1
ATOM 3711 C C . GLN A 1 470 ? 16.672 31.111 -28.566 1.00 88.94 470 GLN A C 1
ATOM 3713 O O . GLN A 1 470 ? 16.473 31.913 -27.657 1.00 88.94 470 GLN A O 1
ATOM 3718 N N . SER A 1 471 ? 17.337 29.968 -28.421 1.00 86.81 471 SER A N 1
ATOM 3719 C CA . SER A 1 471 ? 18.099 29.572 -27.236 1.00 86.81 471 SER A CA 1
ATOM 3720 C C . SER A 1 471 ? 19.602 29.787 -27.462 1.00 86.81 471 SER A C 1
ATOM 3722 O O . SER A 1 471 ? 20.049 30.212 -28.535 1.00 86.81 471 SER A O 1
ATOM 3724 N N . SER A 1 472 ? 20.403 29.537 -26.429 1.00 81.31 472 SER A N 1
ATOM 3725 C CA . SER A 1 472 ? 21.870 29.558 -26.492 1.00 81.31 472 SER A CA 1
ATOM 3726 C C . SER A 1 472 ? 22.435 28.506 -27.461 1.00 81.31 472 SER A C 1
ATOM 3728 O O . SER A 1 472 ? 23.416 28.789 -28.159 1.00 81.31 472 SER A O 1
ATOM 3730 N N . GLU A 1 473 ? 21.786 27.343 -27.557 1.00 81.12 473 GLU A N 1
ATOM 3731 C CA . GLU A 1 473 ? 22.208 26.205 -28.383 1.00 81.12 473 GLU A CA 1
ATOM 3732 C C . GLU A 1 473 ? 21.545 26.125 -29.764 1.00 81.12 473 GLU A C 1
ATOM 3734 O O . GLU A 1 473 ? 22.055 25.463 -30.672 1.00 81.12 473 GLU A O 1
ATOM 3739 N N . GLY A 1 474 ? 20.455 26.853 -29.994 1.00 86.31 474 GLY A N 1
ATOM 3740 C CA . GLY A 1 474 ? 19.764 26.771 -31.270 1.00 86.31 474 GLY A CA 1
ATOM 3741 C C . GLY A 1 474 ? 18.502 27.604 -31.339 1.00 86.31 474 GLY A C 1
ATOM 3742 O O . GLY A 1 474 ? 18.343 28.627 -30.683 1.00 86.31 474 GLY A O 1
ATOM 3743 N N . SER A 1 475 ? 17.605 27.199 -32.222 1.00 88.88 475 SER A N 1
ATOM 3744 C CA . SER A 1 475 ? 16.261 27.751 -32.270 1.00 88.88 475 SER A CA 1
ATOM 3745 C C . SER A 1 475 ? 15.284 26.598 -32.284 1.00 88.88 475 SER A C 1
ATOM 3747 O O . SER A 1 475 ? 15.448 25.715 -33.128 1.00 88.88 475 SER A O 1
ATOM 3749 N N . PHE A 1 476 ? 14.281 26.645 -31.424 1.00 93.38 476 PHE A N 1
ATOM 3750 C CA . PHE A 1 476 ? 13.232 25.638 -31.361 1.00 93.38 476 PHE A CA 1
ATOM 3751 C C . PHE A 1 476 ? 11.908 26.213 -31.859 1.00 93.38 476 PHE A C 1
ATOM 3753 O O . PHE A 1 476 ? 11.682 27.431 -31.820 1.00 93.38 476 PHE A O 1
ATOM 3760 N N . GLY A 1 477 ? 11.084 25.328 -32.412 1.00 94.25 477 GLY A N 1
ATOM 3761 C CA . GLY A 1 477 ? 9.734 25.643 -32.856 1.00 94.25 477 GLY A CA 1
ATOM 3762 C C . GLY A 1 477 ? 8.731 25.372 -31.748 1.00 94.25 477 GLY A C 1
ATOM 3763 O O . GLY A 1 477 ? 8.917 24.436 -30.984 1.00 94.25 477 GLY A O 1
ATOM 3764 N N . TRP A 1 478 ? 7.698 26.198 -31.669 1.00 96.06 478 TRP A N 1
ATOM 3765 C CA . TRP A 1 478 ? 6.528 25.973 -30.824 1.00 96.06 478 TRP A CA 1
ATOM 3766 C C . TRP A 1 478 ? 5.297 26.539 -31.533 1.00 96.06 478 TRP A C 1
ATOM 3768 O O . TRP A 1 478 ? 5.429 27.255 -32.539 1.00 96.06 478 TRP A O 1
ATOM 3778 N N . PHE A 1 479 ? 4.112 26.217 -31.043 1.00 97.00 479 PHE A N 1
ATOM 3779 C CA . PHE A 1 479 ? 2.853 26.765 -31.541 1.00 97.00 479 PHE A CA 1
ATOM 3780 C C . PHE A 1 479 ? 1.854 26.923 -30.391 1.00 97.00 479 PHE A C 1
ATOM 3782 O O . PHE A 1 479 ? 2.047 26.342 -29.321 1.00 97.00 479 PHE A O 1
ATOM 3789 N N . ASP A 1 480 ? 0.845 27.764 -30.594 1.00 96.19 480 ASP A N 1
ATOM 3790 C CA . ASP A 1 480 ? -0.289 27.899 -29.689 1.00 96.19 480 ASP A CA 1
ATOM 3791 C C . ASP A 1 480 ? -1.552 27.341 -30.347 1.00 96.19 480 ASP A C 1
ATOM 3793 O O . ASP A 1 480 ? -1.699 27.366 -31.571 1.00 96.19 480 ASP A O 1
ATOM 3797 N N . PHE A 1 481 ? -2.455 26.809 -29.534 1.00 96.38 481 PHE A N 1
ATOM 3798 C CA . PHE A 1 481 ? -3.794 26.422 -29.961 1.00 96.38 481 PHE A CA 1
ATOM 3799 C C . PHE A 1 481 ? -4.813 26.934 -28.950 1.00 96.38 481 PHE A C 1
ATOM 3801 O O . PHE A 1 481 ? -4.518 27.072 -27.763 1.00 96.38 481 PHE A O 1
ATOM 3808 N N . ILE A 1 482 ? -6.003 27.272 -29.443 1.00 95.81 482 ILE A N 1
ATOM 3809 C CA . ILE A 1 482 ? -7.088 27.799 -28.618 1.00 95.81 482 ILE A CA 1
ATOM 3810 C C . ILE A 1 482 ? -8.082 26.674 -28.376 1.00 95.81 482 ILE A C 1
ATOM 3812 O O . ILE A 1 482 ? -8.535 26.020 -29.313 1.00 95.81 482 ILE A O 1
ATOM 3816 N N . VAL A 1 483 ? -8.424 26.468 -27.117 1.00 95.25 483 VAL A N 1
ATOM 3817 C CA . VAL A 1 483 ? -9.457 25.545 -26.671 1.00 95.25 483 VAL A CA 1
ATOM 3818 C C . VAL A 1 483 ? -10.721 26.371 -26.479 1.00 95.25 483 VAL A C 1
ATOM 3820 O O . VAL A 1 483 ? -10.704 27.352 -25.740 1.00 95.25 483 VAL A O 1
ATOM 3823 N N . ASP A 1 484 ? -11.780 26.029 -27.206 1.00 93.94 484 ASP A N 1
ATOM 3824 C CA . ASP A 1 484 ? -13.115 26.616 -27.099 1.00 93.94 484 ASP A CA 1
ATOM 3825 C C . ASP A 1 484 ? -13.970 25.705 -26.214 1.00 93.94 484 ASP A C 1
ATOM 3827 O O . ASP A 1 484 ? -14.066 24.493 -26.427 1.00 93.94 484 ASP A O 1
ATOM 3831 N N . CYS A 1 485 ? -14.578 26.307 -25.206 1.00 92.88 485 CYS A N 1
ATOM 3832 C CA . CYS A 1 485 ? -15.382 25.621 -24.202 1.00 92.88 485 CYS A CA 1
ATOM 3833 C C . CYS A 1 485 ? -16.865 25.553 -24.600 1.00 92.88 485 CYS A C 1
ATOM 3835 O O . CYS A 1 485 ? -17.669 24.886 -23.952 1.00 92.88 485 CYS A O 1
ATOM 3837 N N . ASP A 1 486 ? -17.234 26.236 -25.687 1.00 89.56 486 ASP A N 1
ATOM 3838 C CA . ASP A 1 486 ? -18.595 26.386 -26.195 1.00 89.56 486 ASP A CA 1
ATOM 3839 C C . ASP A 1 486 ? -18.673 25.904 -27.659 1.00 89.56 486 ASP A C 1
ATOM 3841 O O . ASP A 1 486 ? -19.072 26.632 -28.582 1.00 89.56 486 ASP A O 1
ATOM 3845 N N . CYS A 1 487 ? -18.314 24.641 -27.908 1.00 82.81 487 CYS A N 1
ATOM 3846 C CA . CYS A 1 487 ? -18.228 24.164 -29.281 1.00 82.81 487 CYS A CA 1
ATOM 3847 C C . CYS A 1 487 ? -19.593 24.113 -29.976 1.00 82.81 487 CYS A C 1
ATOM 3849 O O . CYS A 1 487 ? -20.566 23.537 -29.475 1.00 82.81 487 CYS A O 1
ATOM 3851 N N . PRO A 1 488 ? -19.714 24.712 -31.175 1.00 74.06 488 PRO A N 1
ATOM 3852 C CA . PRO A 1 488 ? -20.968 24.706 -31.901 1.00 74.06 488 PRO A CA 1
ATOM 3853 C C . PRO A 1 488 ? -21.277 23.276 -32.347 1.00 74.06 488 PRO A C 1
ATOM 3855 O O . PRO A 1 488 ? -20.592 22.784 -33.239 1.00 74.06 488 PRO A O 1
ATOM 3858 N N . GLU A 1 489 ? -22.329 22.661 -31.773 1.00 65.50 489 GLU A N 1
ATOM 3859 C CA . GLU A 1 489 ? -22.847 21.323 -32.126 1.00 65.50 489 GLU A CA 1
ATOM 3860 C C . GLU A 1 489 ? -22.623 21.030 -33.618 1.00 65.50 489 GLU A C 1
ATOM 3862 O O . GLU A 1 489 ? -23.337 21.539 -34.502 1.00 65.50 489 GLU A O 1
ATOM 3867 N N . SER A 1 490 ? -21.580 20.257 -33.919 1.00 50.53 490 SER A N 1
ATOM 3868 C CA . SER A 1 490 ? -21.188 20.039 -35.300 1.00 50.53 490 SER A CA 1
ATOM 3869 C C . SER A 1 490 ? -22.277 19.202 -35.980 1.00 50.53 490 SER A C 1
ATOM 3871 O O . SER A 1 490 ? -22.766 18.187 -35.484 1.00 50.53 490 SER A O 1
ATOM 3873 N N . ILE A 1 491 ? -22.750 19.668 -37.140 1.00 40.12 491 ILE A N 1
ATOM 3874 C CA . ILE A 1 491 ? -23.825 19.028 -37.910 1.00 40.12 491 ILE A CA 1
ATOM 3875 C C . ILE A 1 491 ? -23.249 17.790 -38.622 1.00 40.12 491 ILE A C 1
ATOM 3877 O O . ILE A 1 491 ? -23.130 17.764 -39.848 1.00 40.12 491 ILE A O 1
ATOM 3881 N N . LEU A 1 492 ? -22.903 16.744 -37.875 1.00 39.47 492 LEU A N 1
ATOM 3882 C CA . LEU A 1 492 ? -22.534 15.433 -38.404 1.00 39.47 492 LEU A CA 1
ATOM 3883 C C . LEU A 1 492 ? -23.450 14.364 -37.809 1.00 39.47 492 LEU A C 1
ATOM 3885 O O . LEU A 1 492 ? -23.101 13.585 -36.935 1.00 39.47 492 LEU A O 1
ATOM 3889 N N . SER A 1 493 ? -24.666 14.294 -38.359 1.00 35.53 493 SER A N 1
ATOM 3890 C CA . SER A 1 493 ? -25.564 13.161 -38.143 1.00 35.53 493 SER A CA 1
ATOM 3891 C C . SER A 1 493 ? -24.958 11.885 -38.747 1.00 35.53 493 SER A C 1
ATOM 3893 O O . SER A 1 493 ? -25.173 11.593 -39.933 1.00 35.53 493 SER A O 1
ATOM 3895 N N . LEU A 1 494 ? -24.224 11.110 -37.953 1.00 35.62 494 LEU A N 1
ATOM 3896 C CA . LEU A 1 494 ? -23.984 9.699 -38.242 1.00 35.62 494 LEU A CA 1
ATOM 3897 C C . LEU A 1 494 ? -25.311 8.920 -38.079 1.00 35.62 494 LEU A C 1
ATOM 3899 O O . LEU A 1 494 ? -26.140 9.259 -37.229 1.00 35.62 494 LEU A O 1
ATOM 3903 N N . PRO A 1 495 ? -25.608 7.942 -38.958 1.00 34.53 495 PRO A N 1
ATOM 3904 C CA . PRO A 1 495 ? -26.842 7.167 -38.883 1.00 34.53 495 PRO A CA 1
ATOM 3905 C C . PRO A 1 495 ? -26.882 6.331 -37.592 1.00 34.53 495 PRO A C 1
ATOM 3907 O O . PRO A 1 495 ? -25.839 5.871 -37.143 1.00 34.53 495 PRO A O 1
ATOM 3910 N N . PRO A 1 496 ? -28.078 6.097 -37.020 1.00 32.84 496 PRO A N 1
ATOM 3911 C CA . PRO A 1 496 ? -28.227 5.479 -35.708 1.00 32.84 496 PRO A CA 1
ATOM 3912 C C . PRO A 1 496 ? -27.660 4.059 -35.697 1.00 32.84 496 PRO A C 1
ATOM 3914 O O . PRO A 1 496 ? -28.176 3.180 -36.399 1.00 32.84 496 PRO A O 1
ATOM 3917 N N . THR A 1 497 ? -26.635 3.851 -34.875 1.00 29.48 497 THR A N 1
ATOM 3918 C CA . THR A 1 497 ? -26.153 2.527 -34.484 1.00 29.48 497 THR A CA 1
ATOM 3919 C C . THR A 1 497 ? -27.307 1.787 -33.792 1.00 29.48 497 THR A C 1
ATOM 3921 O O . THR A 1 497 ? -27.976 2.357 -32.923 1.00 29.48 497 THR A O 1
ATOM 3924 N N . PRO A 1 498 ? -27.666 0.573 -34.246 1.00 32.12 498 PRO A N 1
ATOM 3925 C CA . PRO A 1 498 ? -28.772 -0.181 -33.676 1.00 32.12 498 PRO A CA 1
ATOM 3926 C C . PRO A 1 498 ? -28.465 -0.582 -32.229 1.00 32.12 498 PRO A C 1
ATOM 3928 O O . PRO A 1 498 ? -27.328 -0.879 -31.892 1.00 32.12 498 PRO A O 1
ATOM 3931 N N . ALA A 1 499 ? -29.516 -0.591 -31.406 1.00 33.03 499 ALA A N 1
ATOM 3932 C CA . ALA A 1 499 ? -29.491 -1.003 -30.005 1.00 33.03 499 ALA A CA 1
ATOM 3933 C C . ALA A 1 499 ? -28.743 -2.336 -29.790 1.00 33.03 499 ALA A C 1
ATOM 3935 O O . ALA A 1 499 ? -28.919 -3.232 -30.625 1.00 33.03 499 ALA A O 1
ATOM 3936 N N . PRO A 1 500 ? -28.006 -2.490 -28.670 1.00 31.62 500 PRO A N 1
ATOM 3937 C CA . PRO A 1 500 ? -27.252 -3.698 -28.372 1.00 31.62 500 PRO A CA 1
ATOM 3938 C C . PRO A 1 500 ? -28.226 -4.871 -28.287 1.00 31.62 500 PRO A C 1
ATOM 3940 O O . PRO A 1 500 ? -29.149 -4.918 -27.466 1.00 31.62 500 PRO A O 1
ATOM 3943 N N . THR A 1 501 ? -28.087 -5.783 -29.239 1.00 35.38 501 THR A N 1
ATOM 3944 C CA . THR A 1 501 ? -28.718 -7.092 -29.194 1.00 35.38 501 THR A CA 1
ATOM 3945 C C . THR A 1 501 ? -27.749 -8.041 -28.527 1.00 35.38 501 THR A C 1
ATOM 3947 O O . THR A 1 501 ? -26.638 -8.174 -29.012 1.00 35.38 501 THR A O 1
ATOM 3950 N N . ALA A 1 502 ? -28.236 -8.699 -27.476 1.00 40.19 502 ALA A N 1
ATOM 3951 C CA . ALA A 1 502 ? -27.667 -9.882 -26.848 1.00 40.19 502 ALA A CA 1
ATOM 3952 C C . ALA A 1 502 ? -26.877 -10.763 -27.827 1.00 40.19 502 ALA A C 1
ATOM 3954 O O . ALA A 1 502 ? -27.487 -11.319 -28.743 1.00 40.19 502 ALA A O 1
ATOM 3955 N N . ASP A 1 503 ? -25.564 -10.808 -27.617 1.00 44.00 503 ASP A N 1
ATOM 3956 C CA . ASP A 1 503 ? -24.604 -11.895 -27.850 1.00 44.00 503 ASP A CA 1
ATOM 3957 C C . ASP A 1 503 ? -23.213 -11.227 -27.810 1.00 44.00 503 ASP A C 1
ATOM 3959 O O . ASP A 1 503 ? -22.577 -11.056 -28.848 1.00 44.00 503 ASP A O 1
ATOM 3963 N N . ASP A 1 504 ? -22.781 -10.768 -26.627 1.00 50.91 504 ASP A N 1
ATOM 3964 C CA . ASP A 1 504 ? -21.383 -10.367 -26.424 1.00 50.91 504 ASP A CA 1
ATOM 3965 C C . ASP A 1 504 ? -20.570 -11.663 -26.456 1.00 50.91 504 ASP A C 1
ATOM 3967 O O . ASP A 1 504 ? -20.646 -12.491 -25.544 1.00 50.91 504 ASP A O 1
ATOM 3971 N N . ALA A 1 505 ? -19.935 -11.917 -27.599 1.00 56.91 505 ALA A N 1
ATOM 3972 C CA . ALA A 1 505 ? -19.083 -13.074 -27.794 1.00 56.91 505 ALA A CA 1
ATOM 3973 C C . ALA A 1 505 ? -17.872 -12.923 -26.868 1.00 56.91 505 ALA A C 1
ATOM 3975 O O . ALA A 1 505 ? -17.019 -12.069 -27.082 1.00 56.91 505 ALA A O 1
ATOM 3976 N N . GLU A 1 506 ? -17.854 -13.714 -25.800 1.00 79.94 506 GLU A N 1
ATOM 3977 C CA . GLU A 1 506 ? -16.762 -13.750 -24.836 1.00 79.94 506 GLU A CA 1
ATOM 3978 C C . GLU A 1 506 ? -15.517 -14.334 -25.523 1.00 79.94 506 GLU A C 1
ATOM 3980 O O . GLU A 1 506 ? -15.558 -15.465 -26.014 1.00 79.94 506 GLU A O 1
ATOM 3985 N N . ILE A 1 507 ? -14.440 -13.550 -25.591 1.00 87.50 507 ILE A N 1
ATOM 3986 C CA . ILE A 1 507 ? -13.134 -13.954 -26.129 1.00 87.50 507 ILE A CA 1
ATOM 3987 C C . ILE A 1 507 ? -12.362 -14.705 -25.030 1.00 87.50 507 ILE A C 1
ATOM 3989 O O . ILE A 1 507 ? -12.423 -14.328 -23.860 1.00 87.50 507 ILE A O 1
ATOM 3993 N N . CYS A 1 508 ? -11.638 -15.777 -25.361 1.00 90.38 508 CYS A N 1
ATOM 3994 C CA . CYS A 1 508 ? -10.819 -16.526 -24.399 1.00 90.38 508 CYS A CA 1
ATOM 3995 C C . CYS A 1 508 ? -9.615 -17.210 -25.061 1.00 90.38 508 CYS A C 1
ATOM 3997 O O . CYS A 1 508 ? -9.588 -17.413 -26.273 1.00 90.38 508 CYS A O 1
ATOM 3999 N N . ILE A 1 509 ? -8.614 -17.593 -24.263 1.00 93.50 509 ILE A N 1
ATOM 4000 C CA . ILE A 1 509 ? -7.493 -18.425 -24.727 1.00 93.50 509 ILE A CA 1
ATOM 4001 C C . ILE A 1 509 ? -7.961 -19.891 -24.788 1.00 93.50 509 ILE A C 1
ATOM 4003 O O . ILE A 1 509 ? -8.513 -20.405 -23.809 1.00 93.50 509 ILE A O 1
ATOM 4007 N N . ASP A 1 510 ? -7.759 -20.570 -25.924 1.00 91.00 510 ASP A N 1
ATOM 4008 C CA . ASP A 1 510 ? -8.074 -21.997 -26.121 1.00 91.00 510 ASP A CA 1
ATOM 4009 C C . ASP A 1 510 ? -7.065 -22.864 -25.366 1.00 91.00 510 ASP A C 1
ATOM 4011 O O . ASP A 1 510 ? -6.102 -23.397 -25.922 1.00 91.00 510 ASP A O 1
ATOM 4015 N N . THR A 1 511 ? -7.280 -23.000 -24.062 1.00 88.31 511 THR A N 1
ATOM 4016 C CA . THR A 1 511 ? -6.452 -23.860 -23.230 1.00 88.31 511 THR A CA 1
ATOM 4017 C C . THR A 1 511 ? -7.029 -25.268 -23.174 1.00 88.31 511 THR A C 1
ATOM 4019 O O . THR A 1 511 ? -8.228 -25.501 -23.001 1.00 88.31 511 THR A O 1
ATOM 4022 N N . SER A 1 512 ? -6.150 -26.267 -23.268 1.00 82.06 512 SER A N 1
ATOM 4023 C CA . SER A 1 512 ? -6.574 -27.674 -23.226 1.00 82.06 512 SER A CA 1
ATOM 4024 C C . SER A 1 512 ? -7.217 -28.101 -21.894 1.00 82.06 512 SER A C 1
ATOM 4026 O O . SER A 1 512 ? -7.892 -29.136 -21.845 1.00 82.06 512 SER A O 1
ATOM 4028 N N . ASP A 1 513 ? -7.005 -27.324 -20.831 1.00 80.31 513 ASP A N 1
ATOM 4029 C CA . ASP A 1 513 ? -7.541 -27.515 -19.482 1.00 80.31 513 ASP A CA 1
ATOM 4030 C C . ASP A 1 513 ? -8.796 -26.668 -19.190 1.00 80.31 513 ASP A C 1
ATOM 4032 O O . ASP A 1 513 ? -9.451 -26.896 -18.174 1.00 80.31 513 ASP A O 1
ATOM 4036 N N . GLY A 1 514 ? -9.170 -25.742 -20.081 1.00 80.25 514 GLY A N 1
ATOM 4037 C CA . GLY A 1 514 ? -10.312 -24.842 -19.915 1.00 80.25 514 GLY A CA 1
ATOM 4038 C C . GLY A 1 514 ? -10.119 -23.731 -18.879 1.00 80.25 514 GLY A C 1
ATOM 4039 O O . GLY A 1 514 ? -11.096 -23.055 -18.561 1.00 80.25 514 GLY A O 1
ATOM 4040 N N . SER A 1 515 ? -8.904 -23.539 -18.356 1.00 82.69 515 SER A N 1
ATOM 4041 C CA . SER A 1 515 ? -8.576 -22.457 -17.419 1.00 82.69 515 SER A CA 1
ATOM 4042 C C . SER A 1 515 ? -8.631 -21.068 -18.058 1.00 82.69 515 SER A C 1
ATOM 4044 O O . SER A 1 515 ? -8.714 -20.087 -17.330 1.00 82.69 515 SER A O 1
ATOM 4046 N N . ARG A 1 516 ? -8.586 -20.978 -19.400 1.00 88.44 516 ARG A N 1
ATOM 4047 C CA . ARG A 1 516 ? -8.401 -19.723 -20.156 1.00 88.44 516 ARG A CA 1
ATOM 4048 C C . ARG A 1 516 ? -7.099 -18.991 -19.801 1.00 88.44 516 ARG A C 1
ATOM 4050 O O . ARG A 1 516 ? -6.936 -17.834 -20.179 1.00 88.44 516 ARG A O 1
ATOM 4057 N N . LYS A 1 517 ? -6.185 -19.681 -19.112 1.00 93.56 517 LYS A N 1
ATOM 4058 C CA . LYS A 1 517 ? -4.879 -19.197 -18.690 1.00 93.56 517 LYS A CA 1
ATOM 4059 C C . LYS A 1 517 ? -3.789 -20.101 -19.238 1.00 93.56 517 LYS A C 1
ATOM 4061 O O . LYS A 1 517 ? -3.779 -21.301 -18.968 1.00 93.56 517 LYS A O 1
ATOM 4066 N N . GLU A 1 518 ? -2.850 -19.539 -19.982 1.00 94.88 518 GLU A N 1
ATOM 4067 C CA . GLU A 1 518 ? -1.742 -20.311 -20.543 1.00 94.88 518 GLU A CA 1
ATOM 4068 C C . GLU A 1 518 ? -0.403 -19.788 -20.041 1.00 94.88 518 GLU A C 1
ATOM 4070 O O . GLU A 1 518 ? -0.155 -18.587 -20.065 1.00 94.88 518 GLU A O 1
ATOM 4075 N N . CYS A 1 519 ? 0.442 -20.699 -19.555 1.00 95.44 519 CYS A N 1
ATOM 4076 C CA . CYS A 1 519 ? 1.712 -20.383 -18.914 1.00 95.44 519 CYS A CA 1
ATOM 4077 C C . CYS A 1 519 ? 2.881 -21.052 -19.637 1.00 95.44 519 CYS A C 1
ATOM 4079 O O . CYS A 1 519 ? 2.812 -22.227 -20.001 1.00 95.44 519 CYS A O 1
ATOM 4081 N N . TYR A 1 520 ? 3.987 -20.323 -19.747 1.00 96.31 520 TYR A N 1
ATOM 4082 C CA . TYR A 1 520 ? 5.201 -20.733 -20.439 1.00 96.31 520 TYR A CA 1
ATOM 4083 C C . TYR A 1 520 ? 6.419 -20.559 -19.536 1.00 96.31 520 TYR A C 1
ATOM 4085 O O . TYR A 1 520 ? 6.550 -19.553 -18.841 1.00 96.31 520 TYR A O 1
ATOM 4093 N N . ASP A 1 521 ? 7.329 -21.533 -19.558 1.00 96.44 521 ASP A N 1
ATOM 4094 C CA . ASP A 1 521 ? 8.581 -21.457 -18.804 1.00 96.44 521 ASP A CA 1
ATOM 4095 C C . ASP A 1 521 ? 9.500 -20.377 -19.399 1.00 96.44 521 ASP A C 1
ATOM 4097 O O . ASP A 1 521 ? 9.785 -20.365 -20.600 1.00 96.44 521 ASP A O 1
ATOM 4101 N N . ILE A 1 522 ? 10.039 -19.516 -18.539 1.00 96.12 522 ILE A N 1
ATOM 4102 C CA . ILE A 1 522 ? 11.098 -18.562 -18.872 1.00 96.12 522 ILE A CA 1
ATOM 4103 C C . ILE A 1 522 ? 12.435 -19.290 -18.736 1.00 96.12 522 ILE A C 1
ATOM 4105 O O . ILE A 1 522 ? 12.864 -19.647 -17.635 1.00 96.12 522 ILE A O 1
ATOM 4109 N N . LEU A 1 523 ? 13.100 -19.544 -19.862 1.00 94.88 523 LEU A N 1
ATOM 4110 C CA . LEU A 1 523 ? 14.337 -20.308 -19.934 1.00 94.88 523 LEU A CA 1
ATOM 4111 C C . LEU A 1 523 ? 15.559 -19.397 -20.070 1.00 94.88 523 LEU A C 1
ATOM 4113 O O . LEU A 1 523 ? 15.776 -18.735 -21.084 1.00 94.88 523 LEU A O 1
ATOM 4117 N N . ALA A 1 524 ? 16.435 -19.457 -19.073 1.00 91.88 524 ALA A N 1
ATOM 4118 C CA . ALA A 1 524 ? 17.772 -18.892 -19.124 1.00 91.88 524 ALA A CA 1
ATOM 4119 C C . ALA A 1 524 ? 18.782 -19.913 -19.660 1.00 91.88 524 ALA A C 1
ATOM 4121 O O . ALA A 1 524 ? 18.763 -21.103 -19.308 1.00 91.88 524 ALA A O 1
ATOM 4122 N N . ASN A 1 525 ? 19.721 -19.450 -20.493 1.00 87.12 525 ASN A N 1
ATOM 4123 C CA . ASN A 1 525 ? 20.824 -20.263 -21.024 1.00 87.12 525 ASN A CA 1
ATOM 4124 C C . ASN A 1 525 ? 20.360 -21.638 -21.565 1.00 87.12 525 ASN A C 1
ATOM 4126 O O . ASN A 1 525 ? 21.000 -22.676 -21.353 1.00 87.12 525 ASN A O 1
ATOM 4130 N N . ASN A 1 526 ? 19.213 -21.650 -22.252 1.00 80.19 526 ASN A N 1
ATOM 4131 C CA . ASN A 1 526 ? 18.648 -22.788 -22.979 1.00 80.19 526 ASN A CA 1
ATOM 4132 C C . ASN A 1 526 ? 18.298 -24.043 -22.152 1.00 80.19 526 ASN A C 1
ATOM 4134 O O . ASN A 1 526 ? 18.110 -25.108 -22.749 1.00 80.19 526 ASN A O 1
ATOM 4138 N N . SER A 1 527 ? 18.292 -23.989 -20.816 1.00 85.06 527 SER A N 1
ATOM 4139 C CA . SER A 1 527 ? 18.019 -25.186 -19.995 1.00 85.06 527 SER A CA 1
ATOM 4140 C C . SER A 1 527 ? 17.579 -24.933 -18.556 1.00 85.06 527 SER A C 1
ATOM 4142 O O . SER A 1 527 ? 17.164 -25.882 -17.891 1.00 85.06 527 SER A O 1
ATOM 4144 N N . PHE A 1 528 ? 17.709 -23.706 -18.058 1.00 89.56 528 PHE A N 1
ATOM 4145 C CA . PHE A 1 528 ? 17.370 -23.362 -16.687 1.00 89.56 528 PHE A CA 1
ATOM 4146 C C . PHE A 1 528 ? 16.040 -22.613 -16.669 1.00 89.56 528 PHE A C 1
ATOM 4148 O O . PHE A 1 528 ? 15.952 -21.551 -17.272 1.00 89.56 528 PHE A O 1
ATOM 4155 N N . VAL A 1 529 ? 15.030 -23.166 -15.996 1.00 93.56 529 VAL A N 1
ATOM 4156 C CA . VAL A 1 529 ? 13.759 -22.471 -15.759 1.00 93.56 529 VAL A CA 1
ATOM 4157 C C . VAL A 1 529 ? 14.017 -21.399 -14.706 1.00 93.56 529 VAL A C 1
ATOM 4159 O O . VAL A 1 529 ? 14.266 -21.720 -13.544 1.00 93.56 529 VAL A O 1
ATOM 4162 N N . ALA A 1 530 ? 14.048 -20.147 -15.148 1.00 92.81 530 ALA A N 1
ATOM 4163 C CA . ALA A 1 530 ? 14.262 -18.979 -14.307 1.00 92.81 530 ALA A CA 1
ATOM 4164 C C . ALA A 1 530 ? 12.940 -18.375 -13.817 1.00 92.81 530 ALA A C 1
ATOM 4166 O O . ALA A 1 530 ? 12.942 -17.665 -12.818 1.00 92.81 530 ALA A O 1
ATOM 4167 N N . GLY A 1 531 ? 11.817 -18.713 -14.453 1.00 95.06 531 GLY A N 1
ATOM 4168 C CA . GLY A 1 531 ? 10.482 -18.246 -14.098 1.00 95.06 531 GLY A CA 1
ATOM 4169 C C . GLY A 1 531 ? 9.401 -18.828 -15.006 1.00 95.06 531 GLY A C 1
ATOM 4170 O O . GLY A 1 531 ? 9.671 -19.755 -15.769 1.00 95.06 531 GLY A O 1
ATOM 4171 N N . SER A 1 532 ? 8.204 -18.259 -14.947 1.00 96.00 532 SER A N 1
ATOM 4172 C CA . SER A 1 532 ? 7.084 -18.512 -15.850 1.00 96.00 532 SER A CA 1
ATOM 4173 C C . SER A 1 532 ? 6.410 -17.202 -16.255 1.00 96.00 532 SER A C 1
ATOM 4175 O O . SER A 1 532 ? 6.367 -16.266 -15.463 1.00 96.00 532 SER A O 1
ATOM 4177 N N . MET A 1 533 ? 5.872 -17.151 -17.469 1.00 96.06 533 MET A N 1
ATOM 4178 C CA . MET A 1 533 ? 5.039 -16.064 -17.989 1.00 96.06 533 MET A CA 1
ATOM 4179 C C . MET A 1 533 ? 3.662 -16.636 -18.325 1.00 96.06 533 MET A C 1
ATOM 4181 O O . MET A 1 533 ? 3.595 -17.649 -19.019 1.00 96.06 533 MET A O 1
ATOM 4185 N N . CYS A 1 534 ? 2.583 -16.029 -17.839 1.00 96.25 534 CYS A N 1
ATOM 4186 C CA . CYS A 1 534 ? 1.214 -16.484 -18.053 1.00 96.25 534 CYS A CA 1
ATOM 4187 C C . CYS A 1 534 ? 0.344 -15.390 -18.677 1.00 96.25 534 CYS A C 1
ATOM 4189 O O . CYS A 1 534 ? 0.490 -14.221 -18.333 1.00 96.25 534 CYS A O 1
ATOM 4191 N N . PHE A 1 535 ? -0.589 -15.794 -19.538 1.00 95.25 535 PHE A N 1
ATOM 4192 C CA . PHE A 1 535 ? -1.595 -14.935 -20.165 1.00 95.25 535 PHE A CA 1
ATOM 4193 C C . PHE A 1 535 ? -2.988 -15.372 -19.748 1.00 95.25 535 PHE A C 1
ATOM 4195 O O . PHE A 1 535 ? -3.281 -16.568 -19.759 1.00 95.25 535 PHE A O 1
ATOM 4202 N N . GLU A 1 536 ? -3.844 -14.408 -19.436 1.00 94.38 536 GLU A N 1
ATOM 4203 C CA . GLU A 1 536 ? -5.248 -14.608 -19.091 1.00 94.38 536 GLU A CA 1
ATOM 4204 C C . GLU A 1 536 ? -6.082 -13.477 -19.706 1.00 94.38 536 GLU A C 1
ATOM 4206 O O . GLU A 1 536 ? -5.651 -12.329 -19.714 1.00 94.38 536 GLU A O 1
ATOM 4211 N N . VAL A 1 537 ? -7.252 -13.781 -20.275 1.00 89.19 537 VAL A N 1
ATOM 4212 C CA . VAL A 1 537 ? -8.141 -12.726 -20.799 1.00 89.19 537 VAL A CA 1
ATOM 4213 C C . VAL A 1 537 ? -8.877 -12.087 -19.628 1.00 89.19 537 VAL A C 1
ATOM 4215 O O . VAL A 1 537 ? -9.636 -12.762 -18.933 1.00 89.19 537 VAL A O 1
ATOM 4218 N N . PHE A 1 538 ? -8.678 -10.788 -19.441 1.00 83.50 538 PHE A N 1
ATOM 4219 C CA . PHE A 1 538 ? -9.300 -9.983 -18.402 1.00 83.50 538 PHE A CA 1
ATOM 4220 C C . PHE A 1 538 ? -10.388 -9.096 -19.018 1.00 83.50 538 PHE A C 1
ATOM 4222 O O . PHE A 1 538 ? -10.183 -8.458 -20.049 1.00 83.50 538 PHE A O 1
ATOM 4229 N N . ASN A 1 539 ? -11.588 -9.110 -18.432 1.00 79.81 539 ASN A N 1
ATOM 4230 C CA . ASN A 1 539 ? -12.758 -8.322 -18.859 1.00 79.81 539 ASN A CA 1
ATOM 4231 C C . ASN A 1 539 ? -13.196 -8.447 -20.338 1.00 79.81 539 ASN A C 1
ATOM 4233 O O . ASN A 1 539 ? -14.072 -7.712 -20.781 1.00 79.81 539 ASN A O 1
ATOM 4237 N N . GLY A 1 540 ? -12.660 -9.412 -21.091 1.00 79.19 540 GLY A N 1
ATOM 4238 C CA . GLY A 1 540 ? -13.028 -9.675 -22.486 1.00 79.19 540 GLY A CA 1
ATOM 4239 C C . GLY A 1 540 ? -12.369 -8.756 -23.521 1.00 79.19 540 GLY A C 1
ATOM 4240 O O . GLY A 1 540 ? -12.526 -9.014 -24.713 1.00 79.19 540 GLY A O 1
ATOM 4241 N N . GLU A 1 541 ? -11.619 -7.738 -23.091 1.00 79.81 541 GLU A N 1
ATOM 4242 C CA . GLU A 1 541 ? -10.962 -6.757 -23.972 1.00 79.81 541 GLU A CA 1
ATOM 4243 C C . GLU A 1 541 ? -9.447 -6.628 -23.721 1.00 79.81 541 GLU A C 1
ATOM 4245 O O . GLU A 1 541 ? -8.730 -6.188 -24.619 1.00 79.81 541 GLU A O 1
ATOM 4250 N N . ASP A 1 542 ? -8.939 -7.113 -22.582 1.00 87.69 542 ASP A N 1
ATOM 4251 C CA . ASP A 1 542 ? -7.525 -7.012 -22.207 1.00 87.69 542 ASP A CA 1
ATOM 4252 C C . ASP A 1 542 ? -6.903 -8.382 -21.910 1.00 87.69 542 ASP A C 1
ATOM 4254 O O . ASP A 1 542 ? -7.585 -9.355 -21.574 1.00 87.69 542 ASP A O 1
ATOM 4258 N N . PHE A 1 543 ? -5.578 -8.471 -22.012 1.00 91.38 543 PHE A N 1
ATOM 4259 C CA . PHE A 1 543 ? -4.807 -9.567 -21.431 1.00 91.38 543 PHE A CA 1
ATOM 4260 C C . PHE A 1 543 ? -4.211 -9.142 -20.093 1.00 91.38 543 PHE A C 1
ATOM 4262 O O . PHE A 1 543 ? -3.467 -8.170 -20.051 1.00 91.38 543 PHE A O 1
ATOM 4269 N N . GLU A 1 544 ? -4.438 -9.913 -19.031 1.00 93.56 544 GLU A N 1
ATOM 4270 C CA . GLU A 1 544 ? -3.545 -9.909 -17.872 1.00 93.56 544 GLU A CA 1
ATOM 4271 C C . GLU A 1 544 ? -2.324 -10.776 -18.213 1.00 93.56 544 GLU A C 1
ATOM 4273 O O . GLU A 1 544 ? -2.429 -11.989 -18.438 1.00 93.56 544 GLU A O 1
ATOM 4278 N N . VAL A 1 545 ? -1.153 -10.151 -18.257 1.00 95.25 545 VAL A N 1
ATOM 4279 C CA . VAL A 1 545 ? 0.142 -10.807 -18.408 1.00 95.25 545 VAL A CA 1
ATOM 4280 C C . VAL A 1 545 ? 0.799 -10.863 -17.038 1.00 95.25 545 VAL A C 1
ATOM 4282 O O . VAL A 1 545 ? 0.991 -9.840 -16.390 1.00 95.25 545 VAL A O 1
ATOM 4285 N N . SER A 1 546 ? 1.153 -12.059 -16.577 1.00 93.88 546 SER A N 1
ATOM 4286 C CA . SER A 1 546 ? 1.816 -12.249 -15.284 1.00 93.88 546 SER A CA 1
ATOM 4287 C C . SER A 1 546 ? 3.152 -12.961 -15.436 1.00 93.88 546 SER A C 1
ATOM 4289 O O . SER A 1 546 ? 3.287 -13.930 -16.181 1.00 93.88 546 SER A O 1
ATOM 4291 N N . PHE A 1 547 ? 4.151 -12.490 -14.703 1.00 93.62 547 PHE A N 1
ATOM 4292 C CA . PHE A 1 547 ? 5.509 -13.014 -14.684 1.00 93.62 547 PHE A CA 1
ATOM 4293 C C . PHE A 1 547 ? 5.817 -13.509 -13.279 1.00 93.62 547 PHE A C 1
ATOM 4295 O O . PHE A 1 547 ? 5.540 -12.806 -12.315 1.00 93.62 547 PHE A O 1
ATOM 4302 N N . THR A 1 548 ? 6.416 -14.688 -13.137 1.00 94.44 548 THR A N 1
ATOM 4303 C CA . THR A 1 548 ? 6.804 -15.246 -11.834 1.00 94.44 548 THR A CA 1
ATOM 4304 C C . THR A 1 548 ? 8.210 -15.817 -11.911 1.00 94.44 548 THR A C 1
ATOM 4306 O O . THR A 1 548 ? 8.459 -16.763 -12.651 1.00 94.44 548 THR A O 1
ATOM 4309 N N . ALA A 1 549 ? 9.153 -15.275 -11.150 1.00 93.88 549 ALA A N 1
ATOM 4310 C CA . ALA A 1 549 ? 10.515 -15.773 -11.062 1.00 93.88 549 ALA A CA 1
ATOM 4311 C C . ALA A 1 549 ? 10.588 -17.013 -10.153 1.00 93.88 549 ALA A C 1
ATOM 4313 O O . ALA A 1 549 ? 9.896 -17.145 -9.144 1.00 93.88 549 ALA A O 1
ATOM 4314 N N . THR A 1 550 ? 11.460 -17.955 -10.498 1.00 92.06 550 THR A N 1
ATOM 4315 C CA . THR A 1 550 ? 11.746 -19.135 -9.676 1.00 92.06 550 THR A CA 1
ATOM 4316 C C . THR A 1 550 ? 12.672 -18.747 -8.520 1.00 92.06 550 THR A C 1
ATOM 4318 O O . THR A 1 550 ? 13.592 -17.954 -8.704 1.00 92.06 550 THR A O 1
ATOM 4321 N N . ARG A 1 551 ? 12.467 -19.342 -7.332 1.00 84.62 551 ARG A N 1
ATOM 4322 C CA . ARG A 1 551 ? 13.198 -19.033 -6.082 1.00 84.62 551 ARG A CA 1
ATOM 4323 C C . ARG A 1 551 ? 14.688 -18.713 -6.291 1.00 84.62 551 ARG A C 1
ATOM 4325 O O . ARG A 1 551 ? 15.443 -19.557 -6.781 1.00 84.62 551 ARG A O 1
ATOM 4332 N N . GLY A 1 552 ? 15.093 -17.524 -5.839 1.00 86.75 552 GLY A N 1
ATOM 4333 C CA . GLY A 1 552 ? 16.468 -17.012 -5.907 1.00 86.75 552 GLY A CA 1
ATOM 4334 C C . GLY A 1 552 ? 16.787 -16.184 -7.155 1.00 86.75 552 GLY A C 1
ATOM 4335 O O . GLY A 1 552 ? 17.923 -15.740 -7.296 1.00 86.75 552 GLY A O 1
ATOM 4336 N N . TRP A 1 553 ? 15.817 -15.980 -8.047 1.00 91.88 553 TRP A N 1
ATOM 4337 C CA . TRP A 1 553 ? 15.914 -15.073 -9.189 1.00 91.88 553 TRP A CA 1
ATOM 4338 C C . TRP A 1 553 ? 14.887 -13.953 -9.076 1.00 91.88 553 TRP A C 1
ATOM 4340 O O . TRP A 1 553 ? 13.816 -14.148 -8.509 1.00 91.88 553 TRP A O 1
ATOM 4350 N N . THR A 1 554 ? 15.220 -12.812 -9.664 1.00 92.69 554 THR A N 1
ATOM 4351 C CA . THR A 1 554 ? 14.323 -11.677 -9.873 1.00 92.69 554 THR A CA 1
ATOM 4352 C C . THR A 1 554 ? 14.367 -11.235 -11.326 1.00 92.69 554 THR A C 1
ATOM 4354 O O . THR A 1 554 ? 15.374 -11.439 -12.016 1.00 92.69 554 THR A O 1
ATOM 4357 N N . PHE A 1 555 ? 13.293 -10.598 -11.778 1.00 89.62 555 PHE A N 1
ATOM 4358 C CA . PHE A 1 555 ? 13.311 -9.803 -12.998 1.00 89.62 555 PHE A CA 1
ATOM 4359 C C . PHE A 1 555 ? 14.074 -8.494 -12.756 1.00 89.62 555 PHE A C 1
ATOM 4361 O O . PHE A 1 555 ? 14.021 -7.931 -11.663 1.00 89.62 555 PHE A O 1
ATOM 4368 N N . VAL A 1 556 ? 14.830 -8.064 -13.763 1.00 89.00 556 VAL A N 1
ATOM 4369 C CA . VAL A 1 556 ? 15.490 -6.749 -13.843 1.00 89.00 556 VAL A CA 1
ATOM 4370 C C . VAL A 1 556 ? 14.769 -5.902 -14.889 1.00 89.00 556 VAL A C 1
ATOM 4372 O O . VAL A 1 556 ? 14.429 -4.751 -14.639 1.00 89.00 556 VAL A O 1
ATOM 4375 N N . SER A 1 557 ? 14.495 -6.502 -16.048 1.00 91.06 557 SER A N 1
ATOM 4376 C CA . SER A 1 557 ? 13.652 -5.933 -17.095 1.00 91.06 557 SER A CA 1
ATOM 4377 C C . SER A 1 557 ? 12.898 -7.035 -17.835 1.00 91.06 557 SER A C 1
ATOM 4379 O O . SER A 1 557 ? 13.343 -8.192 -17.884 1.00 91.06 557 SER A O 1
ATOM 4381 N N . SER A 1 558 ? 11.767 -6.671 -18.427 1.00 91.56 558 SER A N 1
ATOM 4382 C CA . SER A 1 558 ? 11.025 -7.503 -19.366 1.00 91.56 558 SER A CA 1
ATOM 4383 C C . SER A 1 558 ? 10.580 -6.675 -20.562 1.00 91.56 558 SER A C 1
ATOM 4385 O O . SER A 1 558 ? 9.903 -5.663 -20.419 1.00 91.56 558 SER A O 1
ATOM 4387 N N . GLU A 1 559 ? 10.934 -7.147 -21.747 1.00 93.31 559 GLU A N 1
ATOM 4388 C CA . GLU A 1 559 ? 10.550 -6.586 -23.036 1.00 93.31 559 GLU A CA 1
ATOM 4389 C C . GLU A 1 559 ? 9.811 -7.672 -23.798 1.00 93.31 559 GLU A C 1
ATOM 4391 O O . GLU A 1 559 ? 10.344 -8.769 -23.985 1.00 93.31 559 GLU A O 1
ATOM 4396 N N . TYR A 1 560 ? 8.601 -7.411 -24.276 1.00 94.81 560 TYR A N 1
ATOM 4397 C CA . TYR A 1 560 ? 7.896 -8.411 -25.066 1.00 94.81 560 TYR A CA 1
ATOM 4398 C C . TYR A 1 560 ? 7.124 -7.823 -26.240 1.00 94.81 560 TYR A C 1
ATOM 4400 O O . TYR A 1 560 ? 6.697 -6.672 -26.273 1.00 94.81 560 TYR A O 1
ATOM 4408 N N . TRP A 1 561 ? 6.986 -8.659 -27.261 1.00 95.69 561 TRP A N 1
ATOM 4409 C CA . TRP A 1 561 ? 6.272 -8.371 -28.491 1.00 95.69 561 TRP A CA 1
ATOM 4410 C C . TRP A 1 561 ? 5.175 -9.414 -28.682 1.00 95.69 561 TRP A C 1
ATOM 4412 O O . TRP A 1 561 ? 5.420 -10.607 -28.488 1.00 95.69 561 TRP A O 1
ATOM 4422 N N . ILE A 1 562 ? 3.987 -8.966 -29.088 1.00 95.25 562 ILE A N 1
ATOM 4423 C CA . ILE A 1 562 ? 2.832 -9.812 -29.402 1.00 95.25 562 ILE A CA 1
ATOM 4424 C C . ILE A 1 562 ? 2.377 -9.493 -30.829 1.00 95.25 562 ILE A C 1
ATOM 4426 O O . ILE A 1 562 ? 2.203 -8.326 -31.182 1.00 95.25 562 ILE A O 1
ATOM 4430 N N . GLY A 1 563 ? 2.150 -10.516 -31.651 1.00 94.19 563 GLY A N 1
ATOM 4431 C CA . GLY A 1 563 ? 1.566 -10.338 -32.980 1.00 94.19 563 GLY A CA 1
ATOM 4432 C C . GLY A 1 563 ? 1.267 -11.647 -33.708 1.00 94.19 563 GLY A C 1
ATOM 4433 O O . GLY A 1 563 ? 1.538 -12.734 -33.218 1.00 94.19 563 GLY A O 1
ATOM 4434 N N . GLU A 1 564 ? 0.693 -11.568 -34.907 1.00 93.31 564 GLU A N 1
ATOM 4435 C CA . GLU A 1 564 ? 0.209 -12.752 -35.646 1.00 93.31 564 GLU A CA 1
ATOM 4436 C C . GLU A 1 564 ? 1.346 -13.567 -36.304 1.00 93.31 564 GLU A C 1
ATOM 4438 O O . GLU A 1 564 ? 1.237 -14.776 -36.569 1.00 93.31 564 GLU A O 1
ATOM 4443 N N . SER A 1 565 ? 2.480 -12.922 -36.603 1.00 94.38 565 SER A N 1
ATOM 4444 C CA . SER A 1 565 ? 3.603 -13.553 -37.296 1.00 94.38 565 SER A CA 1
ATOM 4445 C C . SER A 1 565 ? 4.955 -13.232 -36.679 1.00 94.38 565 SER A C 1
ATOM 4447 O O . SER A 1 565 ? 5.335 -12.084 -36.547 1.00 94.38 565 SER A O 1
ATOM 4449 N N . ILE A 1 566 ? 5.753 -14.274 -36.432 1.00 93.81 566 ILE A N 1
ATOM 4450 C CA . ILE A 1 566 ? 7.144 -14.160 -35.974 1.00 93.81 566 ILE A CA 1
ATOM 4451 C C . ILE A 1 566 ? 8.037 -13.416 -36.984 1.00 93.81 566 ILE A C 1
ATOM 4453 O O . ILE A 1 566 ? 9.108 -12.938 -36.638 1.00 93.81 566 ILE A O 1
ATOM 4457 N N . ASP A 1 567 ? 7.597 -13.330 -38.243 1.00 92.25 567 ASP A N 1
ATOM 4458 C CA . ASP A 1 567 ? 8.281 -12.564 -39.287 1.00 92.25 567 ASP A CA 1
ATOM 4459 C C . ASP A 1 567 ? 8.108 -11.040 -39.101 1.00 92.25 567 ASP A C 1
ATOM 4461 O O . ASP A 1 567 ? 8.833 -10.278 -39.735 1.00 92.25 567 ASP A O 1
ATOM 4465 N N . ASP A 1 568 ? 7.165 -10.610 -38.253 1.00 92.81 568 ASP A N 1
ATOM 4466 C CA . ASP A 1 568 ? 6.866 -9.202 -37.958 1.00 92.81 568 ASP A CA 1
ATOM 4467 C C . ASP A 1 568 ? 7.591 -8.701 -36.696 1.00 92.81 568 ASP A C 1
ATOM 4469 O O . ASP A 1 568 ? 7.399 -7.553 -36.290 1.00 92.81 568 ASP A O 1
ATOM 4473 N N . ILE A 1 569 ? 8.421 -9.545 -36.069 1.00 93.94 569 ILE A N 1
ATOM 4474 C CA . ILE A 1 569 ? 9.232 -9.116 -34.931 1.00 93.94 569 ILE A CA 1
ATOM 4475 C C . ILE A 1 569 ? 10.219 -8.044 -35.398 1.00 93.94 569 ILE A C 1
ATOM 4477 O O . ILE A 1 569 ? 10.899 -8.245 -36.412 1.00 93.94 569 ILE A O 1
ATOM 4481 N N . PRO A 1 570 ? 10.359 -6.946 -34.640 1.00 91.62 570 PRO A N 1
ATOM 4482 C CA . PRO A 1 570 ? 11.400 -5.968 -34.894 1.00 91.62 570 PRO A CA 1
ATOM 4483 C C . PRO A 1 570 ? 12.801 -6.601 -34.886 1.00 91.62 570 PRO A C 1
ATOM 4485 O O . PRO A 1 570 ? 13.229 -7.218 -33.908 1.00 91.62 570 PRO A O 1
ATOM 4488 N N . VAL A 1 571 ? 13.517 -6.456 -36.001 1.00 91.62 571 VAL A N 1
ATOM 4489 C CA . VAL A 1 571 ? 14.909 -6.890 -36.159 1.00 91.62 571 VAL A CA 1
ATOM 4490 C C . VAL A 1 571 ? 15.773 -5.736 -36.653 1.00 91.62 571 VAL A C 1
ATOM 4492 O O . VAL A 1 571 ? 15.311 -4.882 -37.416 1.00 91.62 571 VAL A O 1
ATOM 4495 N N . ASP A 1 572 ? 17.028 -5.738 -36.224 1.00 89.19 572 ASP A N 1
ATOM 4496 C CA . ASP A 1 572 ? 18.059 -4.787 -36.615 1.00 89.19 572 ASP A CA 1
ATOM 4497 C C . ASP A 1 572 ? 18.543 -5.031 -38.053 1.00 89.19 572 ASP A C 1
ATOM 4499 O O . ASP A 1 572 ? 18.261 -6.060 -38.677 1.00 89.19 572 ASP A O 1
ATOM 4503 N N . GLU A 1 573 ? 19.347 -4.105 -38.593 1.00 90.94 573 GLU A N 1
ATOM 4504 C CA . GLU A 1 573 ? 19.932 -4.221 -39.942 1.00 90.94 573 GLU A CA 1
ATOM 4505 C C . GLU A 1 573 ? 20.774 -5.498 -40.157 1.00 90.94 573 GLU A C 1
ATOM 4507 O O . GLU A 1 573 ? 21.029 -5.897 -41.299 1.00 90.94 573 GLU A O 1
ATOM 4512 N N . ASP A 1 574 ? 21.246 -6.136 -39.083 1.00 87.75 574 ASP A N 1
ATOM 4513 C CA . ASP A 1 574 ? 22.019 -7.380 -39.124 1.00 87.75 574 ASP A CA 1
ATOM 4514 C C . ASP A 1 574 ? 21.179 -8.657 -38.893 1.00 87.75 574 ASP A C 1
ATOM 4516 O O . ASP A 1 574 ? 21.734 -9.754 -38.754 1.00 87.75 574 ASP A O 1
ATOM 4520 N N . ASP A 1 575 ? 19.848 -8.539 -38.950 1.00 87.31 575 ASP A N 1
ATOM 4521 C CA . ASP A 1 575 ? 18.852 -9.561 -38.603 1.00 87.31 575 ASP A CA 1
ATOM 4522 C C . ASP A 1 575 ? 18.959 -10.053 -37.138 1.00 87.31 575 ASP A C 1
ATOM 4524 O O . ASP A 1 575 ? 18.514 -11.173 -36.848 1.00 87.31 575 ASP A O 1
ATOM 4528 N N . SER A 1 576 ? 19.591 -9.299 -36.227 1.00 90.88 576 SER A N 1
ATOM 4529 C CA . SER A 1 576 ? 19.466 -9.534 -34.781 1.00 90.88 576 SER A CA 1
ATOM 4530 C C . SER A 1 576 ? 18.150 -8.950 -34.250 1.00 90.88 576 SER A C 1
ATOM 4532 O O . SER A 1 576 ? 17.465 -8.227 -34.966 1.00 90.88 576 SER A O 1
ATOM 4534 N N . LEU A 1 577 ? 17.711 -9.361 -33.058 1.00 92.88 577 LEU A N 1
ATOM 4535 C CA . LEU A 1 577 ? 16.465 -8.839 -32.489 1.00 92.88 577 LEU A CA 1
ATOM 4536 C C . LEU A 1 577 ? 16.666 -7.401 -32.025 1.00 92.88 577 LEU A C 1
ATOM 4538 O O . LEU A 1 577 ? 17.567 -7.152 -31.229 1.00 92.88 577 LEU A O 1
ATOM 4542 N N . ASP A 1 578 ? 15.771 -6.517 -32.449 1.00 92.50 578 ASP A N 1
ATOM 4543 C CA . ASP A 1 578 ? 15.775 -5.115 -32.051 1.00 92.50 578 ASP A CA 1
ATOM 4544 C C . ASP A 1 578 ? 14.803 -4.929 -30.887 1.00 92.50 578 ASP A C 1
ATOM 4546 O O . ASP A 1 578 ? 13.618 -4.625 -31.048 1.00 92.50 578 ASP A O 1
ATOM 4550 N N . ILE A 1 579 ? 15.299 -5.264 -29.701 1.00 90.38 579 ILE A N 1
ATOM 4551 C CA . ILE A 1 579 ? 14.482 -5.384 -28.492 1.00 90.38 579 ILE A CA 1
ATOM 4552 C C . ILE A 1 579 ? 13.987 -4.004 -28.024 1.00 90.38 579 ILE A C 1
ATOM 4554 O O . ILE A 1 579 ? 12.898 -3.902 -27.470 1.00 90.38 579 ILE A O 1
ATOM 4558 N N . GLU A 1 580 ? 14.711 -2.929 -28.351 1.00 83.62 580 GLU A N 1
ATOM 4559 C CA . GLU A 1 580 ? 14.325 -1.539 -28.054 1.00 83.62 580 GLU A CA 1
ATOM 4560 C C . GLU A 1 580 ? 13.036 -1.107 -28.783 1.00 83.62 580 GLU A C 1
ATOM 4562 O O . GLU A 1 580 ? 12.420 -0.104 -28.432 1.00 83.62 580 GLU A O 1
ATOM 4567 N N . LYS A 1 581 ? 12.596 -1.870 -29.791 1.00 86.62 581 LYS A N 1
ATOM 4568 C CA . LYS A 1 581 ? 11.334 -1.650 -30.522 1.00 86.62 581 LYS A CA 1
ATOM 4569 C C . LYS A 1 581 ? 10.165 -2.457 -29.991 1.00 86.62 581 LYS A C 1
ATOM 4571 O O . LYS A 1 581 ? 9.102 -2.469 -30.622 1.00 86.62 581 LYS A O 1
ATOM 4576 N N . PHE A 1 582 ? 10.359 -3.216 -28.921 1.00 91.50 582 PHE A N 1
ATOM 4577 C CA . PHE A 1 582 ? 9.281 -4.025 -28.385 1.00 91.50 582 PHE A CA 1
ATOM 4578 C C . PHE A 1 582 ? 8.244 -3.087 -27.760 1.00 91.50 582 PHE A C 1
ATOM 4580 O O . PHE A 1 582 ? 8.600 -2.232 -26.956 1.00 91.50 582 PHE A O 1
ATOM 4587 N N . PRO A 1 583 ? 6.967 -3.187 -28.172 1.00 79.12 583 PRO A N 1
ATOM 4588 C CA . PRO A 1 583 ? 5.949 -2.214 -27.788 1.00 79.12 583 PRO A CA 1
ATOM 4589 C C . PRO A 1 583 ? 5.557 -2.306 -26.311 1.00 79.12 583 PRO A C 1
ATOM 4591 O O . PRO A 1 583 ? 4.946 -1.370 -25.808 1.00 79.12 583 PRO A O 1
ATOM 4594 N N . TYR A 1 584 ? 5.882 -3.419 -25.648 1.00 86.06 584 TYR A N 1
ATOM 4595 C CA . TYR A 1 584 ? 5.617 -3.636 -24.233 1.00 86.06 584 TYR A CA 1
ATOM 4596 C C . TYR A 1 584 ? 6.948 -3.766 -23.501 1.00 86.06 584 TYR A C 1
ATOM 4598 O O . TYR A 1 584 ? 7.749 -4.666 -23.785 1.00 86.06 584 TYR A O 1
ATOM 4606 N N . PHE A 1 585 ? 7.189 -2.826 -22.594 1.00 83.62 585 PHE A N 1
ATOM 4607 C CA . PHE A 1 585 ? 8.428 -2.688 -21.850 1.00 83.62 585 PHE A CA 1
ATOM 4608 C C . PHE A 1 585 ? 8.107 -2.432 -20.388 1.00 83.62 585 PHE A C 1
ATOM 4610 O O . PHE A 1 585 ? 7.397 -1.488 -20.053 1.00 83.62 585 PHE A O 1
ATOM 4617 N N . TRP A 1 586 ? 8.712 -3.231 -19.524 1.00 79.00 586 TRP A N 1
ATOM 4618 C CA . TRP A 1 586 ? 8.690 -3.022 -18.092 1.00 79.00 586 TRP A CA 1
ATOM 4619 C C . TRP A 1 586 ? 10.119 -3.076 -17.555 1.00 79.00 586 TRP A C 1
ATOM 4621 O O . TRP A 1 586 ? 10.889 -4.001 -17.839 1.00 79.00 586 TRP A O 1
ATOM 4631 N N . CYS A 1 587 ? 10.478 -2.072 -16.761 1.00 64.19 587 CYS A N 1
ATOM 4632 C CA . CYS A 1 587 ? 11.759 -1.985 -16.076 1.00 64.19 587 CYS A CA 1
ATOM 4633 C C . CYS A 1 587 ? 11.507 -1.608 -14.625 1.00 64.19 587 CYS A C 1
ATOM 4635 O O . CYS A 1 587 ? 11.005 -0.524 -14.341 1.00 64.19 587 CYS A O 1
ATOM 46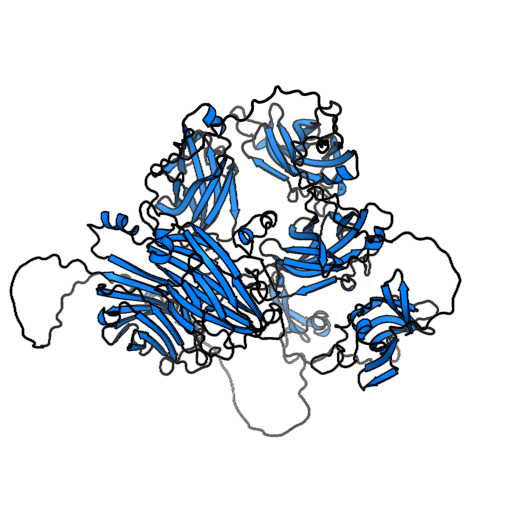37 N N . ASN A 1 588 ? 11.864 -2.500 -13.705 1.00 59.72 588 ASN A N 1
ATOM 4638 C CA . ASN A 1 588 ? 11.875 -2.193 -12.284 1.00 59.72 588 ASN A CA 1
ATOM 4639 C C . ASN A 1 588 ? 13.022 -2.964 -11.620 1.00 59.72 588 ASN A C 1
ATOM 4641 O O . ASN A 1 588 ? 13.054 -4.195 -11.612 1.00 59.72 588 ASN A O 1
ATOM 4645 N N . SER A 1 589 ? 13.982 -2.234 -11.053 1.00 46.97 589 SER A N 1
ATOM 4646 C CA . SER A 1 589 ? 15.209 -2.786 -10.469 1.00 46.97 589 SER A CA 1
ATOM 4647 C C . SER A 1 589 ? 15.052 -3.294 -9.026 1.00 46.97 589 SER A C 1
ATOM 4649 O O . SER A 1 589 ? 16.057 -3.540 -8.361 1.00 46.97 589 SER A O 1
ATOM 4651 N N . THR A 1 590 ? 13.826 -3.408 -8.504 1.00 53.12 590 THR A N 1
ATOM 4652 C CA . THR A 1 590 ? 13.553 -3.601 -7.062 1.00 53.12 590 THR A CA 1
ATOM 4653 C C . THR A 1 590 ? 13.499 -5.051 -6.577 1.00 53.12 590 THR A C 1
ATOM 4655 O O . THR A 1 590 ? 13.307 -5.278 -5.387 1.00 53.12 590 THR A O 1
ATOM 4658 N N . GLY A 1 591 ? 13.721 -6.052 -7.432 1.00 61.38 591 GLY A N 1
ATOM 4659 C CA . GLY A 1 591 ? 13.830 -7.436 -6.952 1.00 61.38 591 GLY A CA 1
ATOM 4660 C C . GLY A 1 591 ? 12.505 -8.215 -6.866 1.00 61.38 591 GLY A C 1
ATOM 4661 O O . GLY A 1 591 ? 12.453 -9.253 -6.201 1.00 61.38 591 GLY A O 1
ATOM 4662 N N . LEU A 1 592 ? 11.432 -7.742 -7.511 1.00 75.25 592 LEU A N 1
ATOM 4663 C CA . LEU A 1 592 ? 10.125 -8.402 -7.477 1.00 75.25 592 LEU A CA 1
ATOM 4664 C C . LEU A 1 592 ? 10.153 -9.792 -8.134 1.00 75.25 592 LEU A C 1
ATOM 4666 O O . LEU A 1 592 ? 10.590 -9.986 -9.272 1.00 75.25 592 LEU A O 1
ATOM 4670 N N . SER A 1 593 ? 9.623 -10.776 -7.406 1.00 83.31 593 SER A N 1
ATOM 4671 C CA . SER A 1 593 ? 9.506 -12.157 -7.886 1.00 83.31 593 SER A CA 1
ATOM 4672 C C . SER A 1 593 ? 8.233 -12.409 -8.691 1.00 83.31 593 SER A C 1
ATOM 4674 O O . SER A 1 593 ? 8.169 -13.410 -9.397 1.00 83.31 593 SER A O 1
ATOM 4676 N N . THR A 1 594 ? 7.234 -11.527 -8.612 1.00 85.56 594 THR A N 1
ATOM 4677 C CA . THR A 1 594 ? 6.013 -11.595 -9.422 1.00 85.56 594 THR A CA 1
ATOM 4678 C C . THR A 1 594 ? 5.641 -10.203 -9.916 1.00 85.56 594 THR A C 1
ATOM 4680 O O . THR A 1 594 ? 5.723 -9.248 -9.151 1.00 85.56 594 THR A O 1
ATOM 4683 N N . VAL A 1 595 ? 5.249 -10.095 -11.184 1.00 81.38 595 VAL A N 1
ATOM 4684 C CA . VAL A 1 595 ? 4.836 -8.843 -11.837 1.00 81.38 595 VAL A CA 1
ATOM 4685 C C . VAL A 1 595 ? 3.574 -9.125 -12.647 1.00 81.38 595 VAL A C 1
ATOM 4687 O O . VAL A 1 595 ? 3.467 -10.198 -13.242 1.00 81.38 595 VAL A O 1
ATOM 4690 N N . LYS A 1 596 ? 2.626 -8.188 -12.666 1.00 90.38 596 LYS A N 1
ATOM 4691 C CA . LYS A 1 596 ? 1.433 -8.235 -13.515 1.00 90.38 596 LYS A CA 1
ATOM 4692 C C . LYS A 1 596 ? 1.342 -6.967 -14.356 1.00 90.38 596 LYS A C 1
ATOM 4694 O O . LYS A 1 596 ? 1.677 -5.894 -13.868 1.00 90.38 596 LYS A O 1
ATOM 4699 N N . GLU A 1 597 ? 0.880 -7.102 -15.589 1.00 89.56 597 GLU A N 1
ATOM 4700 C CA . GLU A 1 597 ? 0.652 -6.000 -16.522 1.00 89.56 597 GLU A CA 1
ATOM 4701 C C . GLU A 1 597 ? -0.601 -6.289 -17.355 1.00 89.56 597 GLU A C 1
ATOM 4703 O O . GLU A 1 597 ? -0.913 -7.451 -17.625 1.00 89.56 597 GLU A O 1
ATOM 4708 N N . PHE A 1 598 ? -1.311 -5.242 -17.769 1.00 89.06 598 PHE A N 1
ATOM 4709 C CA . PHE A 1 598 ? -2.466 -5.361 -18.653 1.00 89.06 598 PHE A CA 1
ATOM 4710 C C . PHE A 1 598 ? -2.104 -4.906 -20.064 1.00 89.06 598 PHE A C 1
ATOM 4712 O O . PHE A 1 598 ? -1.537 -3.834 -20.261 1.00 89.06 598 PHE A O 1
ATOM 4719 N N . VAL A 1 599 ? -2.441 -5.728 -21.055 1.00 87.56 599 VAL A N 1
ATOM 4720 C CA . VAL A 1 599 ? -2.166 -5.462 -22.467 1.00 87.56 599 VAL A CA 1
ATOM 4721 C C . VAL A 1 599 ? -3.472 -5.375 -23.240 1.00 87.56 599 VAL A C 1
ATOM 4723 O O . VAL A 1 599 ? -4.171 -6.378 -23.391 1.00 87.56 599 VAL A O 1
ATOM 4726 N N . GLU A 1 600 ? -3.751 -4.194 -23.792 1.00 84.44 600 GLU A N 1
ATOM 4727 C CA . GLU A 1 600 ? -4.935 -3.950 -24.621 1.00 84.44 600 GLU A CA 1
ATOM 4728 C C . GLU A 1 600 ? -4.959 -4.890 -25.838 1.00 84.44 600 GLU A C 1
ATOM 4730 O O . GLU A 1 600 ? -4.008 -4.954 -26.638 1.00 84.44 600 GLU A O 1
ATOM 4735 N N . MET A 1 601 ? -6.068 -5.615 -26.020 1.00 79.38 601 MET A N 1
ATOM 4736 C CA . MET A 1 601 ? -6.216 -6.577 -27.107 1.00 79.38 601 MET A CA 1
ATOM 4737 C C . MET A 1 601 ? -6.541 -5.868 -28.431 1.00 79.38 601 MET A C 1
ATOM 4739 O O . MET A 1 601 ? -7.666 -5.889 -28.934 1.00 79.38 601 MET A O 1
ATOM 4743 N N . LYS A 1 602 ? -5.508 -5.333 -29.094 1.00 78.12 602 LYS A N 1
ATOM 4744 C CA . LYS A 1 602 ? -5.629 -4.687 -30.418 1.00 78.12 602 LYS A CA 1
ATOM 4745 C C . LYS A 1 602 ? -6.192 -5.598 -31.514 1.00 78.12 602 LYS A C 1
ATOM 4747 O O . LYS A 1 602 ? -6.538 -5.096 -32.575 1.00 78.12 602 LYS A O 1
ATOM 4752 N N . TRP A 1 603 ? -6.281 -6.910 -31.285 1.00 79.25 603 TRP A N 1
ATOM 4753 C CA . TRP A 1 603 ? -6.740 -7.926 -32.242 1.00 79.25 603 TRP A CA 1
ATOM 4754 C C . TRP A 1 603 ? -8.185 -8.387 -32.030 1.00 79.25 603 TRP A C 1
ATOM 4756 O O . TRP A 1 603 ? -8.615 -9.311 -32.718 1.00 79.25 603 TRP A O 1
ATOM 4766 N N . SER A 1 604 ? -8.956 -7.762 -31.137 1.00 75.44 604 SER A N 1
ATOM 4767 C CA . SER A 1 604 ? -10.374 -8.105 -30.924 1.00 75.44 604 SER A CA 1
ATOM 4768 C C . SER A 1 604 ? -11.199 -8.058 -32.223 1.00 75.44 604 SER A C 1
ATOM 4770 O O . SER A 1 604 ? -12.086 -8.884 -32.434 1.00 75.44 604 SER A O 1
ATOM 4772 N N . TYR A 1 605 ? -10.830 -7.190 -33.177 1.00 79.81 605 TYR A N 1
ATOM 4773 C CA . TYR A 1 605 ? -11.446 -7.127 -34.510 1.00 79.81 605 TYR A CA 1
ATOM 4774 C C . TYR A 1 605 ? -11.322 -8.431 -35.316 1.00 79.81 605 TYR A C 1
ATOM 4776 O O . TYR A 1 605 ? -12.153 -8.700 -36.186 1.00 79.81 605 TYR A O 1
ATOM 4784 N N . ASN A 1 606 ? -10.313 -9.268 -35.046 1.00 84.31 606 ASN A N 1
ATOM 4785 C CA . ASN A 1 606 ? -10.166 -10.553 -35.725 1.00 84.31 606 ASN A CA 1
ATOM 4786 C C . ASN A 1 606 ? -11.303 -11.514 -35.370 1.00 84.31 606 ASN A C 1
ATOM 4788 O O . ASN A 1 606 ? -11.639 -12.362 -36.197 1.00 84.31 606 ASN A O 1
ATOM 4792 N N . CYS A 1 607 ? -11.951 -11.343 -34.214 1.00 84.44 607 CYS A N 1
ATOM 4793 C CA . CYS A 1 607 ? -13.107 -12.146 -33.826 1.00 84.44 607 CYS A CA 1
ATOM 4794 C C . CYS A 1 607 ? -14.358 -11.892 -34.674 1.00 84.44 607 CYS A C 1
ATOM 4796 O O . CYS A 1 607 ? -15.259 -12.732 -34.709 1.00 84.44 607 CYS A O 1
ATOM 4798 N N . GLU A 1 608 ? -14.418 -10.789 -35.427 1.00 85.00 608 GLU A N 1
ATOM 4799 C CA . GLU A 1 608 ? -15.516 -10.559 -36.370 1.00 85.00 608 GLU A CA 1
ATOM 4800 C C . GLU A 1 608 ? -15.445 -11.494 -37.592 1.00 85.00 608 GLU A C 1
ATOM 4802 O O . GLU A 1 608 ? -16.477 -11.895 -38.144 1.00 85.00 608 GLU A O 1
ATOM 4807 N N . ASP A 1 609 ? -14.229 -11.857 -38.016 1.00 86.12 609 ASP A N 1
ATOM 4808 C CA . ASP A 1 609 ? -13.965 -12.572 -39.271 1.00 86.12 609 ASP A CA 1
ATOM 4809 C C . ASP A 1 609 ? -13.408 -13.995 -39.070 1.00 86.12 609 ASP A C 1
ATOM 4811 O O . ASP A 1 609 ? -13.569 -14.859 -39.948 1.00 86.12 609 ASP A O 1
ATOM 4815 N N . LEU A 1 610 ? -12.767 -14.262 -37.931 1.00 84.44 610 LEU A N 1
ATOM 4816 C CA . LEU A 1 610 ? -12.100 -15.515 -37.590 1.00 84.44 610 LEU A CA 1
ATOM 4817 C C . LEU A 1 610 ? -12.731 -16.111 -36.326 1.00 84.44 610 LEU A C 1
ATOM 4819 O O . LEU A 1 610 ? -12.947 -15.423 -35.341 1.00 84.44 610 LEU A O 1
ATOM 4823 N N . GLY A 1 611 ? -13.037 -17.412 -36.357 1.00 88.88 611 GLY A N 1
ATOM 4824 C CA . GLY A 1 611 ? -13.533 -18.111 -35.163 1.00 88.88 611 GLY A CA 1
ATOM 4825 C C . GLY A 1 611 ? -12.437 -18.353 -34.126 1.00 88.88 611 GLY A C 1
ATOM 4826 O O . GLY A 1 611 ? -12.724 -18.395 -32.943 1.00 88.88 611 GLY A O 1
ATOM 4827 N N . THR A 1 612 ? -11.191 -18.491 -34.580 1.00 92.00 612 THR A N 1
ATOM 4828 C CA . THR A 1 612 ? -9.997 -18.536 -33.736 1.00 92.00 612 THR A CA 1
ATOM 4829 C C . THR A 1 612 ? -8.847 -17.851 -34.472 1.00 92.00 612 THR A C 1
ATOM 4831 O O . THR A 1 612 ? -8.821 -17.869 -35.713 1.00 92.00 612 THR A O 1
ATOM 4834 N N . PHE A 1 613 ? -7.876 -17.295 -33.754 1.00 92.75 613 PHE A N 1
ATOM 4835 C CA . PHE A 1 613 ? -6.632 -16.790 -34.339 1.00 92.75 613 PHE A CA 1
ATOM 4836 C C . PHE A 1 613 ? -5.437 -17.037 -33.416 1.00 92.75 613 PHE A C 1
ATOM 4838 O O . PHE A 1 613 ? -5.585 -17.093 -32.201 1.00 92.75 613 PHE A O 1
ATOM 4845 N N . ASP A 1 614 ? -4.258 -17.212 -34.013 1.00 93.62 614 ASP A N 1
ATOM 4846 C CA . ASP A 1 614 ? -3.028 -17.516 -33.284 1.00 93.62 614 ASP A CA 1
ATOM 4847 C C . ASP A 1 614 ? -2.258 -16.211 -33.045 1.00 93.62 614 ASP A C 1
ATOM 4849 O O . ASP A 1 614 ? -1.976 -15.473 -33.998 1.00 93.62 614 ASP A O 1
ATOM 4853 N N . LEU A 1 615 ? -1.890 -15.943 -31.796 1.00 95.50 615 LEU A N 1
ATOM 4854 C CA . LEU A 1 615 ? -0.946 -14.891 -31.440 1.00 95.50 615 LEU A CA 1
ATOM 4855 C C . LEU A 1 615 ? 0.389 -15.522 -31.073 1.00 95.50 615 LEU A C 1
ATOM 4857 O O . LEU A 1 615 ? 0.458 -16.587 -30.468 1.00 95.50 615 LEU A O 1
ATOM 4861 N N . LYS A 1 616 ? 1.464 -14.854 -31.469 1.00 96.88 616 LYS A N 1
ATOM 4862 C CA . LYS A 1 616 ? 2.841 -15.231 -31.181 1.00 96.88 616 LYS A CA 1
ATOM 4863 C C . LYS A 1 616 ? 3.427 -14.198 -30.258 1.00 96.88 616 LYS A C 1
ATOM 4865 O O . LYS A 1 616 ? 3.266 -13.001 -30.491 1.00 96.88 616 LYS A O 1
ATOM 4870 N N . VAL A 1 617 ? 4.151 -14.679 -29.264 1.00 96.25 617 VAL A N 1
ATOM 4871 C CA . VAL A 1 617 ? 4.811 -13.835 -28.285 1.00 96.25 617 VAL A CA 1
ATOM 4872 C C . VAL A 1 617 ? 6.296 -14.130 -28.282 1.00 96.25 617 VAL A C 1
ATOM 4874 O O . VAL A 1 617 ? 6.719 -15.286 -28.194 1.00 96.25 617 VAL A O 1
ATOM 4877 N N . LEU A 1 618 ? 7.090 -13.067 -28.366 1.00 97.12 618 LEU A N 1
ATOM 4878 C CA . LEU A 1 618 ? 8.512 -13.100 -28.062 1.00 97.12 618 LEU A CA 1
ATOM 4879 C C . LEU A 1 618 ? 8.730 -12.244 -26.825 1.00 97.12 618 LEU A C 1
ATOM 4881 O O . LEU A 1 618 ? 8.569 -11.032 -26.893 1.00 97.12 618 LEU A O 1
ATOM 4885 N N . ALA A 1 619 ? 9.103 -12.876 -25.716 1.00 95.56 619 ALA A N 1
ATOM 4886 C CA . ALA A 1 619 ? 9.398 -12.181 -24.472 1.00 95.56 619 ALA A CA 1
ATOM 4887 C C . ALA A 1 619 ? 10.875 -12.353 -24.111 1.00 95.56 619 ALA A C 1
ATOM 4889 O O . ALA A 1 619 ? 11.353 -13.477 -23.925 1.00 95.56 619 ALA A O 1
ATOM 4890 N N . HIS A 1 620 ? 11.586 -11.231 -24.065 1.00 95.12 620 HIS A N 1
ATOM 4891 C CA . HIS A 1 620 ? 12.970 -11.085 -23.652 1.00 95.12 620 HIS A CA 1
ATOM 4892 C C . HIS A 1 620 ? 13.009 -10.604 -22.198 1.00 95.12 620 HIS A C 1
ATOM 4894 O O . HIS A 1 620 ? 12.378 -9.617 -21.833 1.00 95.12 620 HIS A O 1
ATOM 4900 N N . PHE A 1 621 ? 13.753 -11.315 -21.359 1.00 94.31 621 PHE A N 1
ATOM 4901 C CA . PHE A 1 621 ? 13.889 -11.000 -19.943 1.00 94.31 621 PHE A CA 1
ATOM 4902 C C . PHE A 1 621 ? 15.354 -10.823 -19.587 1.00 94.31 621 PHE A C 1
ATOM 4904 O O . PHE A 1 621 ? 16.178 -11.685 -19.911 1.00 94.31 621 PHE A O 1
ATOM 4911 N N . THR A 1 622 ? 15.657 -9.782 -18.820 1.00 93.81 622 THR A N 1
ATOM 4912 C CA . THR A 1 622 ? 16.892 -9.724 -18.040 1.00 93.81 622 THR A CA 1
ATOM 4913 C C . THR A 1 622 ? 16.556 -10.161 -16.625 1.00 93.81 622 THR A C 1
ATOM 4915 O O . THR A 1 622 ? 15.737 -9.538 -15.954 1.00 93.81 622 THR A O 1
ATOM 4918 N N . MET A 1 623 ? 17.158 -11.255 -16.164 1.00 93.19 623 MET A N 1
ATOM 4919 C CA . MET A 1 623 ? 16.961 -11.767 -14.806 1.00 93.19 623 MET A CA 1
ATOM 4920 C C . MET A 1 623 ? 18.287 -11.823 -14.072 1.00 93.19 623 MET A C 1
ATOM 4922 O O . MET A 1 623 ? 19.314 -12.121 -14.678 1.00 93.19 623 MET A O 1
ATOM 4926 N N . ALA A 1 624 ? 18.266 -11.615 -12.763 1.00 93.00 624 ALA A N 1
ATOM 4927 C CA . ALA A 1 624 ? 19.456 -11.719 -11.932 1.00 93.00 624 ALA A CA 1
ATOM 4928 C C . ALA A 1 624 ? 19.178 -12.530 -10.666 1.00 93.00 624 ALA A C 1
ATOM 4930 O O . ALA A 1 624 ? 18.026 -12.704 -10.265 1.00 93.00 624 ALA A O 1
ATOM 4931 N N . GLN A 1 625 ? 20.228 -13.075 -10.053 1.00 90.75 625 GLN A N 1
ATOM 4932 C CA . GLN A 1 625 ? 20.085 -13.741 -8.764 1.00 90.75 625 GLN A CA 1
ATOM 4933 C C . GLN A 1 625 ? 19.979 -12.696 -7.669 1.00 90.75 625 GLN A C 1
ATOM 4935 O O . GLN A 1 625 ? 20.757 -11.746 -7.645 1.00 90.75 625 GLN A O 1
ATOM 4940 N N . LEU A 1 626 ? 19.061 -12.913 -6.739 1.00 85.62 626 LEU A N 1
ATOM 4941 C CA . LEU A 1 626 ? 19.048 -12.166 -5.491 1.00 85.62 626 LEU A CA 1
ATOM 4942 C C . LEU A 1 626 ? 20.100 -12.767 -4.556 1.00 85.62 626 LEU A C 1
ATOM 4944 O O . LEU A 1 626 ? 20.197 -13.989 -4.406 1.00 85.62 626 LEU A O 1
ATOM 4948 N N . GLN A 1 627 ? 20.920 -11.908 -3.960 1.00 82.62 627 GLN A N 1
ATOM 4949 C CA . GLN A 1 627 ? 21.718 -12.261 -2.793 1.00 82.62 627 GLN A CA 1
ATOM 4950 C C . GLN A 1 627 ? 20.794 -12.424 -1.582 1.00 82.62 627 GLN A C 1
ATOM 4952 O O . GLN A 1 627 ? 19.644 -11.988 -1.594 1.00 82.62 627 GLN A O 1
ATOM 4957 N N . ASP A 1 628 ? 21.315 -13.035 -0.519 1.00 80.88 628 ASP A N 1
ATOM 4958 C CA . ASP A 1 628 ? 20.565 -13.216 0.729 1.00 80.88 628 ASP A CA 1
ATOM 4959 C C . ASP A 1 628 ? 20.127 -11.869 1.356 1.00 80.88 628 ASP A C 1
ATOM 4961 O O . ASP A 1 628 ? 19.222 -11.856 2.179 1.00 80.88 628 ASP A O 1
ATOM 4965 N N . ASP A 1 629 ? 20.740 -10.744 0.956 1.00 78.94 629 ASP A N 1
ATOM 4966 C CA . ASP A 1 629 ? 20.416 -9.379 1.403 1.00 78.94 629 ASP A CA 1
ATOM 4967 C C . ASP A 1 629 ? 19.367 -8.658 0.528 1.00 78.94 629 ASP A C 1
ATOM 4969 O O . ASP A 1 629 ? 19.166 -7.454 0.673 1.00 78.94 629 ASP A O 1
ATOM 4973 N N . GLY A 1 630 ? 18.730 -9.365 -0.413 1.00 77.81 630 GLY A N 1
ATOM 4974 C CA . GLY A 1 630 ? 17.741 -8.791 -1.331 1.00 77.81 630 GLY A CA 1
ATOM 4975 C C . GLY A 1 630 ? 18.334 -7.934 -2.455 1.00 77.81 630 GLY A C 1
ATOM 4976 O O . GLY A 1 630 ? 17.591 -7.439 -3.299 1.00 77.81 630 GLY A O 1
ATOM 4977 N N . THR A 1 631 ? 19.659 -7.774 -2.533 1.00 82.31 631 THR A N 1
ATOM 4978 C CA . THR A 1 631 ? 20.304 -7.067 -3.646 1.00 82.31 631 THR A CA 1
ATOM 4979 C C . THR A 1 631 ? 20.564 -7.994 -4.826 1.00 82.31 631 THR A C 1
ATOM 4981 O O . THR A 1 631 ? 20.799 -9.196 -4.677 1.00 82.31 631 THR A O 1
ATOM 4984 N N . ILE A 1 632 ? 20.584 -7.430 -6.033 1.00 80.56 632 ILE A N 1
ATOM 4985 C CA . ILE A 1 632 ? 21.003 -8.163 -7.227 1.00 80.56 632 ILE A CA 1
ATOM 4986 C C . ILE A 1 632 ? 22.479 -8.558 -7.081 1.00 80.56 632 ILE A C 1
ATOM 4988 O O . ILE A 1 632 ? 23.363 -7.713 -6.923 1.00 80.56 632 ILE A O 1
ATOM 4992 N N . ALA A 1 633 ? 22.760 -9.859 -7.149 1.00 87.62 633 ALA A N 1
ATOM 4993 C CA . ALA A 1 633 ? 24.116 -10.377 -7.139 1.00 87.62 633 ALA A CA 1
ATOM 4994 C C . ALA A 1 633 ? 24.867 -9.853 -8.374 1.00 87.62 633 ALA A C 1
ATOM 4996 O O . ALA A 1 633 ? 24.453 -10.135 -9.507 1.00 87.62 633 ALA A O 1
ATOM 4997 N N . PRO A 1 634 ? 25.979 -9.115 -8.201 1.00 86.06 634 PRO A N 1
ATOM 4998 C CA . PRO A 1 634 ? 26.722 -8.580 -9.331 1.00 86.06 634 PRO A CA 1
ATOM 4999 C C . PRO A 1 634 ? 27.189 -9.718 -10.244 1.00 86.06 634 PRO A C 1
ATOM 5001 O O . PRO A 1 634 ? 27.553 -10.800 -9.778 1.00 86.06 634 PRO A O 1
ATOM 5004 N N . ASP A 1 635 ? 27.177 -9.467 -11.554 1.00 88.56 635 ASP A N 1
ATOM 5005 C CA . ASP A 1 635 ? 27.522 -10.436 -12.603 1.00 88.56 635 ASP A CA 1
ATOM 5006 C C . ASP A 1 635 ? 26.593 -11.672 -12.693 1.00 88.56 635 ASP A C 1
ATOM 5008 O O . ASP A 1 635 ? 26.980 -12.686 -13.285 1.00 88.56 635 ASP A O 1
ATOM 5012 N N . THR A 1 636 ? 25.384 -11.628 -12.117 1.00 92.44 636 THR A N 1
ATOM 5013 C CA . THR A 1 636 ? 24.388 -12.714 -12.251 1.00 92.44 636 THR A CA 1
ATOM 5014 C C . THR A 1 636 ? 23.275 -12.433 -13.250 1.00 92.44 636 THR A C 1
ATOM 5016 O O . THR A 1 636 ? 22.474 -13.329 -13.518 1.00 92.44 636 THR A O 1
ATOM 5019 N N . GLU A 1 637 ? 23.270 -11.237 -13.839 1.00 92.75 637 GLU A N 1
ATOM 5020 C CA . GLU A 1 637 ? 22.368 -10.881 -14.926 1.00 92.75 637 GLU A CA 1
ATOM 5021 C C . GLU A 1 637 ? 22.528 -11.849 -16.096 1.00 92.75 637 GLU A C 1
ATOM 5023 O O . GLU A 1 637 ? 23.627 -12.119 -16.599 1.00 92.75 637 GLU A O 1
ATOM 5028 N N . LEU A 1 638 ? 21.402 -12.395 -16.525 1.00 93.19 638 LEU A N 1
ATOM 5029 C CA . LEU A 1 638 ? 21.310 -13.241 -17.688 1.00 93.19 638 LEU A CA 1
ATOM 5030 C C . LEU A 1 638 ? 20.091 -12.882 -18.515 1.00 93.19 638 LEU A C 1
ATOM 5032 O O . LEU A 1 638 ? 19.074 -12.415 -18.014 1.00 93.19 638 LEU A O 1
ATOM 5036 N N . VAL A 1 639 ? 20.227 -13.157 -19.803 1.00 93.69 639 VAL A N 1
ATOM 5037 C CA . VAL A 1 639 ? 19.130 -13.081 -20.752 1.00 93.69 639 VAL A CA 1
ATOM 5038 C C . VAL A 1 639 ? 18.363 -14.398 -20.715 1.00 93.69 639 VAL A C 1
ATOM 5040 O O . VAL A 1 639 ? 18.955 -15.486 -20.818 1.00 93.69 639 VAL A O 1
ATOM 5043 N N . ALA A 1 640 ? 17.050 -14.301 -20.571 1.00 95.56 640 ALA A N 1
ATOM 5044 C CA . ALA A 1 640 ? 16.117 -15.410 -20.616 1.00 95.56 640 ALA A CA 1
ATOM 5045 C C . ALA A 1 640 ? 14.978 -15.115 -21.599 1.00 95.56 640 ALA A C 1
ATOM 5047 O O . ALA A 1 640 ? 14.679 -13.963 -21.900 1.00 95.56 640 ALA A O 1
ATOM 5048 N N . PHE A 1 641 ? 14.348 -16.173 -22.103 1.00 96.56 641 PHE A N 1
ATOM 5049 C CA . PHE A 1 641 ? 13.191 -16.068 -22.991 1.00 96.56 641 PHE A CA 1
ATOM 5050 C C . PHE A 1 641 ? 12.090 -17.002 -22.511 1.00 96.56 641 PHE A C 1
ATOM 5052 O O . PHE A 1 641 ? 12.385 -18.140 -22.143 1.00 96.56 641 PHE A O 1
ATOM 5059 N N . ALA A 1 642 ? 10.836 -16.566 -22.566 1.00 95.06 642 ALA A N 1
ATOM 5060 C CA . ALA A 1 642 ? 9.722 -17.509 -22.540 1.00 95.06 642 ALA A CA 1
ATOM 5061 C C . ALA A 1 642 ? 9.697 -18.244 -23.887 1.00 95.06 642 ALA A C 1
ATOM 5063 O O . ALA A 1 642 ? 9.608 -17.611 -24.941 1.00 95.06 642 ALA A O 1
ATOM 5064 N N . GLU A 1 643 ? 9.873 -19.568 -23.882 1.00 92.25 643 GLU A N 1
ATOM 5065 C CA . GLU A 1 643 ? 10.051 -20.315 -25.132 1.00 92.25 643 GLU A CA 1
ATOM 5066 C C . GLU A 1 643 ? 9.298 -21.648 -25.162 1.00 92.25 643 GLU A C 1
ATOM 5068 O O . GLU A 1 643 ? 9.487 -22.522 -24.318 1.00 92.25 643 GLU A O 1
ATOM 5073 N N . GLU A 1 644 ? 8.506 -21.840 -26.215 1.00 93.38 644 GLU A N 1
ATOM 5074 C CA . GLU A 1 644 ? 8.069 -23.157 -26.690 1.00 93.38 644 GLU A CA 1
ATOM 5075 C C . GLU A 1 644 ? 8.839 -23.537 -27.967 1.00 93.38 644 GLU A C 1
ATOM 5077 O O . GLU A 1 644 ? 9.278 -24.679 -28.165 1.00 93.38 644 GLU A O 1
ATOM 5082 N N . TYR A 1 645 ? 9.074 -22.541 -28.820 1.00 94.81 645 TYR A N 1
ATOM 5083 C CA . TYR A 1 645 ? 9.812 -22.633 -30.066 1.00 94.81 645 TYR A CA 1
ATOM 5084 C C . TYR A 1 645 ? 11.078 -21.786 -30.007 1.00 94.81 645 TYR A C 1
ATOM 5086 O O . TYR A 1 645 ? 11.168 -20.784 -29.305 1.00 94.81 645 TYR A O 1
ATOM 5094 N N . ARG A 1 646 ? 12.069 -22.176 -30.816 1.00 92.38 646 ARG A N 1
ATOM 5095 C CA . ARG A 1 646 ? 13.345 -21.464 -30.897 1.00 92.38 646 ARG A CA 1
ATOM 5096 C C . ARG A 1 646 ? 13.638 -20.977 -32.308 1.00 92.38 646 ARG A C 1
ATOM 5098 O O . ARG A 1 646 ? 13.751 -21.779 -33.243 1.00 92.38 646 ARG A O 1
ATOM 5105 N N . GLY A 1 647 ? 13.816 -19.670 -32.438 1.00 90.88 647 GLY A N 1
ATOM 5106 C CA . GLY A 1 647 ? 14.323 -18.993 -33.623 1.00 90.88 647 GLY A CA 1
ATOM 5107 C C . GLY A 1 647 ? 15.843 -18.840 -33.595 1.00 90.88 647 GLY A C 1
ATOM 5108 O O . GLY A 1 647 ? 16.499 -19.052 -32.575 1.00 90.88 647 GLY A O 1
ATOM 5109 N N . HIS A 1 648 ? 16.423 -18.533 -34.753 1.00 90.88 648 HIS A N 1
ATOM 5110 C CA . HIS A 1 648 ? 17.828 -18.141 -34.858 1.00 90.88 648 HIS A CA 1
ATOM 5111 C C . HIS A 1 648 ? 17.908 -16.894 -35.729 1.00 90.88 648 HIS A C 1
ATOM 5113 O O . HIS A 1 648 ? 17.345 -16.885 -36.826 1.00 90.88 648 HIS A O 1
ATOM 5119 N N . THR A 1 649 ? 18.626 -15.890 -35.253 1.00 88.69 649 THR A N 1
ATOM 5120 C CA . THR A 1 649 ? 18.994 -14.692 -36.009 1.00 88.69 649 THR A CA 1
ATOM 5121 C C . THR A 1 649 ? 20.153 -15.014 -36.956 1.00 88.69 649 THR A C 1
ATOM 5123 O O . THR A 1 649 ? 20.833 -16.047 -36.833 1.00 88.69 649 THR A O 1
ATOM 5126 N N . SER A 1 650 ? 20.364 -14.178 -37.974 1.00 85.69 650 SER A N 1
ATOM 5127 C CA . SER A 1 650 ? 21.358 -14.464 -39.020 1.00 85.69 650 SER A CA 1
ATOM 5128 C C . SER A 1 650 ? 22.808 -14.401 -38.505 1.00 85.69 650 SER A C 1
ATOM 5130 O O . SER A 1 650 ? 23.684 -15.119 -39.012 1.00 85.69 650 SER A O 1
ATOM 5132 N N . ASP A 1 651 ? 23.039 -13.612 -37.454 1.00 85.38 651 ASP A N 1
ATOM 5133 C CA . ASP A 1 651 ? 24.298 -13.450 -36.721 1.00 85.38 651 ASP A CA 1
ATOM 5134 C C . ASP A 1 651 ? 24.655 -14.673 -35.842 1.00 85.38 651 ASP A C 1
ATOM 5136 O O . ASP A 1 651 ? 25.798 -14.827 -35.397 1.00 85.38 651 ASP A O 1
ATOM 5140 N N . GLY A 1 652 ? 23.713 -15.607 -35.677 1.00 87.75 652 GLY A N 1
ATOM 5141 C CA . GLY A 1 652 ? 23.857 -16.822 -34.884 1.00 87.75 652 GLY A CA 1
ATOM 5142 C C . GLY A 1 652 ? 23.330 -16.716 -33.453 1.00 87.75 652 GLY A C 1
ATOM 5143 O O . GLY A 1 652 ? 23.500 -17.686 -32.706 1.00 87.75 652 GLY A O 1
ATOM 5144 N N . GLY A 1 653 ? 22.699 -15.599 -33.083 1.00 87.75 653 GLY A N 1
ATOM 5145 C CA . GLY A 1 653 ? 21.857 -15.502 -31.895 1.00 87.75 653 GLY A CA 1
ATOM 5146 C C . GLY A 1 653 ? 20.666 -16.463 -31.968 1.00 87.75 653 GLY A C 1
ATOM 5147 O O . GLY A 1 653 ? 20.258 -16.934 -33.034 1.00 87.75 653 GLY A O 1
ATOM 5148 N N . SER A 1 654 ? 20.135 -16.829 -30.807 1.00 91.06 654 SER A N 1
ATOM 5149 C CA . SER A 1 654 ? 18.915 -17.627 -30.699 1.00 91.06 654 SER A CA 1
ATOM 5150 C C . SER A 1 654 ? 17.939 -16.917 -29.788 1.00 91.06 654 SER A C 1
ATOM 5152 O O . SER A 1 654 ? 18.358 -16.438 -28.739 1.00 91.06 654 SER A O 1
ATOM 5154 N N . TYR A 1 655 ? 16.668 -16.931 -30.161 1.00 94.12 655 TYR A N 1
ATOM 5155 C CA . TYR A 1 655 ? 15.582 -16.383 -29.360 1.00 94.12 655 TYR A CA 1
ATOM 5156 C C . TYR A 1 655 ? 14.483 -17.416 -29.172 1.00 94.12 655 TYR A C 1
ATOM 5158 O O . TYR A 1 655 ? 14.293 -18.303 -30.014 1.00 94.12 655 TYR A O 1
ATOM 5166 N N . GLY A 1 656 ? 13.788 -17.294 -28.053 1.00 94.81 656 GLY A N 1
ATOM 5167 C CA . GLY A 1 656 ? 12.635 -18.101 -27.704 1.00 94.81 656 GLY A CA 1
ATOM 5168 C C . GLY A 1 656 ? 11.337 -17.373 -28.014 1.00 94.81 656 GLY A C 1
ATOM 5169 O O . GLY A 1 656 ? 11.282 -16.162 -27.854 1.00 94.81 656 GLY A O 1
ATOM 5170 N N . TRP A 1 657 ? 10.322 -18.090 -28.480 1.00 96.75 657 TRP A N 1
ATOM 5171 C CA . TRP A 1 657 ? 8.967 -17.563 -28.649 1.00 96.75 657 TRP A CA 1
ATOM 5172 C C . TRP A 1 657 ? 7.946 -18.675 -28.409 1.00 96.75 657 TRP A C 1
ATOM 5174 O O . TRP A 1 657 ? 8.297 -19.860 -28.414 1.00 96.75 657 TRP A O 1
ATOM 5184 N N . PHE A 1 658 ? 6.687 -18.318 -28.213 1.00 96.62 658 PHE A N 1
ATOM 5185 C CA . PHE A 1 658 ? 5.572 -19.261 -28.090 1.00 96.62 658 PHE A CA 1
ATOM 5186 C C . PHE A 1 658 ? 4.339 -18.718 -28.812 1.00 96.62 658 PHE A C 1
ATOM 5188 O O . PHE A 1 658 ? 4.293 -17.533 -29.155 1.00 96.62 658 PHE A O 1
ATOM 5195 N N . ASP A 1 659 ? 3.381 -19.589 -29.111 1.00 95.88 659 ASP A N 1
ATOM 5196 C CA . ASP A 1 659 ? 2.078 -19.189 -29.628 1.00 95.88 659 ASP A CA 1
ATOM 5197 C C . ASP A 1 659 ? 0.954 -19.658 -28.721 1.00 95.88 659 ASP A C 1
ATOM 5199 O O . ASP A 1 659 ? 1.031 -20.728 -28.137 1.00 95.88 659 ASP A O 1
ATOM 5203 N N . PHE A 1 660 ? -0.102 -18.856 -28.638 1.00 93.69 660 PHE A N 1
ATOM 5204 C CA . PHE A 1 660 ? -1.364 -19.268 -28.044 1.00 93.69 660 PHE A CA 1
ATOM 5205 C C . PHE A 1 660 ? -2.518 -18.919 -28.977 1.00 93.69 660 PHE A C 1
ATOM 5207 O O . PHE A 1 660 ? -2.431 -18.016 -29.818 1.00 93.69 660 PHE A O 1
ATOM 5214 N N . VAL A 1 661 ? -3.607 -19.669 -28.848 1.00 94.38 661 VAL A N 1
ATOM 5215 C CA . VAL A 1 661 ? -4.778 -19.541 -29.716 1.00 94.38 661 VAL A CA 1
ATOM 5216 C C . VAL A 1 661 ? -5.866 -18.788 -28.968 1.00 94.38 661 VAL A C 1
ATOM 5218 O O . VAL A 1 661 ? -6.250 -19.176 -27.869 1.00 94.38 661 VAL A O 1
ATOM 5221 N N . ILE A 1 662 ? -6.391 -17.734 -29.581 1.00 93.44 662 ILE A N 1
ATOM 5222 C CA . ILE A 1 662 ? -7.589 -17.040 -29.120 1.00 93.44 662 ILE A CA 1
ATOM 5223 C C . ILE A 1 662 ? -8.806 -17.648 -29.801 1.00 93.44 662 ILE A C 1
ATOM 5225 O O . ILE A 1 662 ? -8.857 -17.714 -31.030 1.00 93.44 662 ILE A O 1
ATOM 5229 N N . ASP A 1 663 ? -9.773 -18.094 -29.002 1.00 93.19 663 ASP A N 1
ATOM 5230 C CA . ASP A 1 663 ? -11.098 -18.515 -29.447 1.00 93.19 663 ASP A CA 1
ATOM 5231 C C . ASP A 1 663 ? -12.090 -17.362 -29.258 1.00 93.19 663 ASP A C 1
ATOM 5233 O O . ASP A 1 663 ? -12.167 -16.734 -28.202 1.00 93.19 663 ASP A O 1
ATOM 5237 N N . CYS A 1 664 ? -12.827 -17.068 -30.323 1.00 91.38 664 CYS A N 1
ATOM 5238 C CA . CYS A 1 664 ? -13.804 -15.987 -30.395 1.00 91.38 664 CYS A CA 1
ATOM 5239 C C . CYS A 1 664 ? -15.243 -16.484 -30.193 1.00 91.38 664 CYS A C 1
ATOM 5241 O O . CYS A 1 664 ? -16.180 -15.689 -30.183 1.00 91.38 664 CYS A O 1
ATOM 5243 N N . ASP A 1 665 ? -15.445 -17.799 -30.089 1.00 88.44 665 ASP A N 1
ATOM 5244 C CA . ASP A 1 665 ? -16.729 -18.428 -29.775 1.00 88.44 665 ASP A CA 1
ATOM 5245 C C . ASP A 1 665 ? -16.531 -19.344 -28.570 1.00 88.44 665 ASP A C 1
ATOM 5247 O O . ASP A 1 665 ? -16.691 -20.570 -28.644 1.00 88.44 665 ASP A O 1
ATOM 5251 N N . CYS A 1 666 ? -16.141 -18.737 -27.447 1.00 80.69 666 CYS A N 1
ATOM 5252 C CA . CYS A 1 666 ? -15.899 -19.483 -26.230 1.00 80.69 666 CYS A CA 1
ATOM 5253 C C . CYS A 1 666 ? -17.198 -20.164 -25.807 1.00 80.69 666 CYS A C 1
ATOM 5255 O O . CYS A 1 666 ? -18.196 -19.490 -25.521 1.00 80.69 666 CYS A O 1
ATOM 5257 N N . PRO A 1 667 ? -17.236 -21.510 -25.760 1.00 73.50 667 PRO A N 1
ATOM 5258 C CA . PRO A 1 667 ? -18.413 -22.187 -25.267 1.00 73.50 667 PRO A CA 1
ATOM 5259 C C . PRO A 1 667 ? -18.668 -21.657 -23.852 1.00 73.50 667 PRO A C 1
ATOM 5261 O O . PRO A 1 667 ? -17.740 -21.697 -23.038 1.00 73.50 667 PRO A O 1
ATOM 5264 N N . PRO A 1 668 ? -19.891 -21.169 -23.547 1.00 60.03 668 PRO A N 1
ATOM 5265 C CA . PRO A 1 668 ? -20.213 -20.655 -22.223 1.00 60.03 668 PRO A CA 1
ATOM 5266 C C . PRO A 1 668 ? -19.833 -21.751 -21.259 1.00 60.03 668 PRO A C 1
ATOM 5268 O O . PRO A 1 668 ? -20.360 -22.857 -21.432 1.00 60.03 668 PRO A O 1
ATOM 5271 N N . ILE A 1 669 ? -18.873 -21.455 -20.372 1.00 50.47 669 ILE A N 1
ATOM 5272 C CA . ILE A 1 669 ? -18.105 -22.434 -19.601 1.00 50.47 669 ILE A CA 1
ATOM 5273 C C . ILE A 1 669 ? -19.062 -23.539 -19.186 1.00 50.47 669 ILE A C 1
ATOM 5275 O O . ILE A 1 669 ? -19.878 -23.393 -18.269 1.00 50.47 669 ILE A O 1
ATOM 5279 N N . ALA A 1 670 ? -19.048 -24.641 -19.945 1.00 43.91 670 ALA A N 1
ATOM 5280 C CA . ALA A 1 670 ? -19.768 -25.819 -19.533 1.00 43.91 670 ALA A CA 1
ATOM 5281 C C . ALA A 1 670 ? -19.008 -26.187 -18.281 1.00 43.91 670 ALA A C 1
ATOM 5283 O O . ALA A 1 670 ? -17.835 -26.515 -18.399 1.00 43.91 670 ALA A O 1
ATOM 5284 N N . THR A 1 671 ? -19.638 -26.013 -17.122 1.00 45.00 671 THR A N 1
ATOM 5285 C CA . THR A 1 671 ? -19.097 -26.246 -15.782 1.00 45.00 671 THR A CA 1
ATOM 5286 C C . THR A 1 671 ? -18.660 -27.710 -15.720 1.00 45.00 671 THR A C 1
ATOM 5288 O O . THR A 1 671 ? -19.388 -28.610 -15.301 1.00 45.00 671 THR A O 1
ATOM 5291 N N . ALA A 1 672 ? -17.511 -27.986 -16.317 1.00 39.44 672 ALA A N 1
ATOM 5292 C CA . ALA A 1 672 ? -16.989 -29.291 -16.634 1.00 39.44 672 ALA A CA 1
ATOM 5293 C C . ALA A 1 672 ? -15.974 -29.570 -15.548 1.00 39.44 672 ALA A C 1
ATOM 5295 O O . ALA A 1 672 ? -14.783 -29.464 -15.775 1.00 39.44 672 ALA A O 1
ATOM 5296 N N . GLY A 1 673 ? -16.504 -29.871 -14.360 1.00 46.31 673 GLY A N 1
ATOM 5297 C CA . GLY A 1 673 ? -15.729 -30.234 -13.183 1.00 46.31 673 GLY A CA 1
ATOM 5298 C C . GLY A 1 673 ? -14.679 -29.188 -12.853 1.00 46.31 673 GLY A C 1
ATOM 5299 O O . GLY A 1 673 ? -13.509 -29.417 -13.138 1.00 46.31 673 GLY A O 1
ATOM 5300 N N . ALA A 1 674 ? -15.106 -28.082 -12.231 1.00 52.12 674 ALA A N 1
ATOM 5301 C CA . ALA A 1 674 ? -14.192 -27.252 -11.456 1.00 52.12 674 ALA A CA 1
ATOM 5302 C C . ALA A 1 674 ? -13.276 -28.195 -10.669 1.00 52.12 674 ALA A C 1
ATOM 5304 O O . ALA A 1 674 ? -13.775 -29.116 -10.001 1.00 52.12 674 ALA A O 1
ATOM 5305 N N . GLY A 1 675 ? -11.965 -28.035 -10.864 1.00 67.06 675 GLY A N 1
ATOM 5306 C CA . GLY A 1 675 ? -10.971 -28.764 -10.097 1.00 67.06 675 GLY A CA 1
ATOM 5307 C C . GLY A 1 675 ? -11.378 -28.703 -8.633 1.00 67.06 675 GLY A C 1
ATOM 5308 O O . GLY A 1 675 ? -11.847 -27.678 -8.149 1.00 67.06 675 GLY A O 1
ATOM 5309 N N . CYS A 1 676 ? -11.328 -29.845 -7.961 1.00 82.00 676 CYS A N 1
ATOM 5310 C CA . CYS A 1 676 ? -11.661 -29.882 -6.552 1.00 82.00 676 CYS A CA 1
ATOM 5311 C C . CYS A 1 676 ? -10.505 -29.185 -5.817 1.00 82.00 676 CYS A C 1
ATOM 5313 O O . CYS A 1 676 ? -9.444 -29.779 -5.638 1.00 82.00 676 CYS A O 1
ATOM 5315 N N . GLU A 1 677 ? -10.680 -27.918 -5.470 1.00 87.25 677 GLU A N 1
ATOM 5316 C CA . GLU A 1 677 ? -9.810 -27.154 -4.580 1.00 87.25 677 GLU A CA 1
ATOM 5317 C C . GLU A 1 677 ? -10.070 -27.579 -3.134 1.00 87.25 677 GLU A C 1
ATOM 5319 O O . GLU A 1 677 ? -11.222 -27.687 -2.703 1.00 87.25 677 GLU A O 1
ATOM 5324 N N . SER A 1 678 ? -9.005 -27.870 -2.386 1.00 89.19 678 SER A N 1
ATOM 5325 C CA . SER A 1 678 ? -9.102 -28.300 -0.987 1.00 89.19 678 SER A CA 1
ATOM 5326 C C . SER A 1 678 ? -9.552 -27.180 -0.053 1.00 89.19 678 SER A C 1
ATOM 5328 O O . SER A 1 678 ? -10.089 -27.476 1.013 1.00 89.19 678 SER A O 1
ATOM 5330 N N . GLU A 1 679 ? -9.365 -25.920 -0.444 1.00 93.12 679 GLU A N 1
ATOM 5331 C CA . GLU A 1 679 ? -9.682 -24.733 0.348 1.00 93.12 679 GLU A CA 1
ATOM 5332 C C . GLU A 1 679 ? -10.182 -23.619 -0.576 1.00 93.12 679 GLU A C 1
ATOM 5334 O O . GLU A 1 679 ? -9.661 -23.459 -1.674 1.00 93.12 679 GLU A O 1
ATOM 5339 N N . ILE A 1 680 ? -11.200 -22.875 -0.141 1.00 92.69 680 ILE A N 1
ATOM 5340 C CA . ILE A 1 680 ? -11.727 -21.694 -0.839 1.00 92.69 680 ILE A CA 1
ATOM 5341 C C . ILE A 1 680 ? -11.897 -20.587 0.202 1.00 92.69 680 ILE A C 1
ATOM 5343 O O . ILE A 1 680 ? -12.652 -20.764 1.164 1.00 92.69 680 ILE A O 1
ATOM 5347 N N . VAL A 1 681 ? -11.207 -19.461 0.017 1.00 94.44 681 VAL A N 1
ATOM 5348 C CA . VAL A 1 681 ? -11.376 -18.258 0.846 1.00 94.44 681 VAL A CA 1
ATOM 5349 C C . VAL A 1 681 ? -12.678 -17.568 0.434 1.00 94.44 681 VAL A C 1
ATOM 5351 O O . VAL A 1 681 ? -12.908 -17.310 -0.744 1.00 94.44 681 VAL A O 1
ATOM 5354 N N . LEU A 1 682 ? -13.574 -17.360 1.396 1.00 93.50 682 LEU A N 1
ATOM 5355 C CA . LEU A 1 682 ? -14.898 -16.757 1.208 1.00 93.50 682 LEU A CA 1
ATOM 5356 C C . LEU A 1 682 ? -14.915 -15.263 1.537 1.00 93.50 682 LEU A C 1
ATOM 5358 O O . LEU A 1 682 ? -15.783 -14.550 1.043 1.00 93.50 682 LEU A O 1
ATOM 5362 N N . LEU A 1 683 ? -14.014 -14.839 2.421 1.00 94.69 683 LEU A N 1
ATOM 5363 C CA . LEU A 1 683 ? -13.787 -13.462 2.841 1.00 94.69 683 LEU A CA 1
ATOM 5364 C C . LEU A 1 683 ? -12.357 -13.373 3.378 1.00 94.69 683 LEU A C 1
ATOM 5366 O O . LEU A 1 683 ? -11.937 -14.276 4.105 1.00 94.69 683 LEU A O 1
ATOM 5370 N N . ASP A 1 684 ? -11.655 -12.313 3.021 1.00 92.75 684 ASP A N 1
ATOM 5371 C CA . ASP A 1 684 ? -10.371 -11.895 3.581 1.00 92.75 684 ASP A CA 1
ATOM 5372 C C . ASP A 1 684 ? -10.462 -10.371 3.606 1.00 92.75 684 ASP A C 1
ATOM 5374 O O . ASP A 1 684 ? -10.478 -9.774 2.536 1.00 92.75 684 ASP A O 1
ATOM 5378 N N . GLU A 1 685 ? -10.705 -9.791 4.777 1.00 90.88 685 GLU A N 1
ATOM 5379 C CA . GLU A 1 685 ? -10.871 -8.347 4.948 1.00 90.88 685 GLU A CA 1
ATOM 5380 C C . GLU A 1 685 ? -10.108 -7.862 6.170 1.00 90.88 685 GLU A C 1
ATOM 5382 O O . GLU A 1 685 ? -10.354 -8.322 7.284 1.00 90.88 685 GLU A O 1
ATOM 5387 N N . ASP A 1 686 ? -9.225 -6.903 5.959 1.00 89.62 686 ASP A N 1
ATOM 5388 C CA . ASP A 1 686 ? -8.549 -6.127 6.998 1.00 89.62 686 ASP A CA 1
ATOM 5389 C C . ASP A 1 686 ? -9.230 -4.770 7.233 1.00 89.62 686 ASP A C 1
ATOM 5391 O O . ASP A 1 686 ? -8.858 -4.055 8.143 1.00 89.62 686 ASP A O 1
ATOM 5395 N N . PHE A 1 687 ? -10.268 -4.433 6.456 1.00 89.94 687 PHE A N 1
ATOM 5396 C CA . PHE A 1 687 ? -10.972 -3.145 6.516 1.00 89.94 687 PHE A CA 1
ATOM 5397 C C . PHE A 1 687 ? -10.090 -1.926 6.209 1.00 89.94 687 PHE A C 1
ATOM 5399 O O . PHE A 1 687 ? -10.570 -0.800 6.336 1.00 89.94 687 PHE A O 1
ATOM 5406 N N . GLU A 1 688 ? -8.867 -2.143 5.726 1.00 84.12 688 GLU A N 1
ATOM 5407 C CA . GLU A 1 688 ? -7.963 -1.110 5.240 1.00 84.12 688 GLU A CA 1
ATOM 5408 C C . GLU A 1 688 ? -8.119 -1.047 3.718 1.00 84.12 688 GLU A C 1
ATOM 5410 O O . GLU A 1 688 ? -7.469 -1.796 2.989 1.00 84.12 688 GLU A O 1
ATOM 5415 N N . ALA A 1 689 ? -9.029 -0.222 3.188 1.00 60.91 689 ALA A N 1
ATOM 5416 C CA . ALA A 1 689 ? -9.149 -0.170 1.732 1.00 60.91 689 ALA A CA 1
ATOM 5417 C C . ALA A 1 689 ? -7.843 0.350 1.108 1.00 60.91 689 ALA A C 1
ATOM 5419 O O . ALA A 1 689 ? -7.243 1.312 1.591 1.00 60.91 689 ALA A O 1
ATOM 5420 N N . GLU A 1 690 ? -7.427 -0.277 0.006 1.00 51.12 690 GLU A N 1
ATOM 5421 C CA . GLU A 1 690 ? -6.360 0.248 -0.843 1.00 51.12 690 GLU A CA 1
ATOM 5422 C C . GLU A 1 690 ? -6.740 1.653 -1.352 1.00 51.12 690 GLU A C 1
ATOM 5424 O O . GLU A 1 690 ? -7.910 1.924 -1.629 1.00 51.12 690 GLU A O 1
ATOM 5429 N N . GLU A 1 691 ? -5.733 2.523 -1.475 1.00 47.25 691 GLU A N 1
ATOM 5430 C CA . GLU A 1 691 ? -5.754 3.999 -1.576 1.00 47.25 691 GLU A CA 1
ATOM 5431 C C . GLU A 1 691 ? -6.493 4.624 -2.791 1.00 47.25 691 GLU A C 1
ATOM 5433 O O . GLU A 1 691 ? -6.186 5.740 -3.201 1.00 47.25 691 GLU A O 1
ATOM 5438 N N . ASN A 1 692 ? -7.479 3.949 -3.385 1.00 44.84 692 ASN A N 1
ATOM 5439 C CA . ASN A 1 692 ? -8.333 4.493 -4.442 1.00 44.84 692 ASN A CA 1
ATOM 5440 C C . ASN A 1 692 ? -9.778 4.624 -3.926 1.00 44.84 692 ASN A C 1
ATOM 5442 O O . ASN A 1 692 ? -10.608 3.715 -4.050 1.00 44.84 692 ASN A O 1
ATOM 5446 N N . GLU A 1 693 ? -10.073 5.764 -3.295 1.00 45.50 693 GLU A N 1
ATOM 5447 C CA . GLU A 1 693 ? -11.269 5.942 -2.464 1.00 45.50 693 GLU A CA 1
ATOM 5448 C C . GLU A 1 693 ? -12.615 6.014 -3.213 1.00 45.50 693 GLU A C 1
ATOM 5450 O O . GLU A 1 693 ? -13.669 5.993 -2.575 1.00 45.50 693 GLU A O 1
ATOM 5455 N N . GLU A 1 694 ? -12.641 5.960 -4.550 1.00 42.12 694 GLU A N 1
ATOM 5456 C CA . GLU A 1 694 ? -13.902 5.797 -5.301 1.00 42.12 694 GLU A CA 1
ATOM 5457 C C . GLU A 1 694 ? -14.643 4.478 -4.962 1.00 42.12 694 GLU A C 1
ATOM 5459 O O . GLU A 1 694 ? -15.828 4.318 -5.266 1.00 42.12 694 GLU A O 1
ATOM 5464 N N . SER A 1 695 ? -13.975 3.536 -4.284 1.00 44.16 695 SER A N 1
ATOM 5465 C CA . SER A 1 695 ? -14.516 2.240 -3.850 1.00 44.16 695 SER A CA 1
ATOM 5466 C C . SER A 1 695 ? -15.273 2.273 -2.504 1.00 44.16 695 SER A C 1
ATOM 5468 O O . SER A 1 695 ? -16.147 1.425 -2.264 1.00 44.16 695 SER A O 1
ATOM 5470 N N . TRP A 1 696 ? -15.018 3.252 -1.622 1.00 48.00 696 TRP A N 1
ATOM 5471 C CA . TRP A 1 696 ? -15.569 3.240 -0.250 1.00 48.00 696 TRP A CA 1
ATOM 5472 C C . TRP A 1 696 ? -17.087 3.380 -0.201 1.00 48.00 696 TRP A C 1
ATOM 5474 O O . TRP A 1 696 ? -17.745 2.852 0.697 1.00 48.00 696 TRP A O 1
ATOM 5484 N N . HIS A 1 697 ? -17.685 4.037 -1.193 1.00 42.12 697 HIS A N 1
ATOM 5485 C CA . HIS A 1 697 ? -19.133 4.202 -1.222 1.00 42.12 697 HIS A CA 1
ATOM 5486 C C . HIS A 1 697 ? -19.897 2.956 -1.703 1.00 42.12 697 HIS A C 1
ATOM 5488 O O . HIS A 1 697 ? -21.122 2.931 -1.553 1.00 42.12 697 HIS A O 1
ATOM 5494 N N . GLU A 1 698 ? -19.224 1.894 -2.183 1.00 45.72 698 GLU A N 1
ATOM 5495 C CA . GLU A 1 698 ? -19.903 0.664 -2.638 1.00 45.72 698 GLU A CA 1
ATOM 5496 C C . GLU A 1 698 ? -19.317 -0.694 -2.157 1.00 45.72 698 GLU A C 1
ATOM 5498 O O . GLU A 1 698 ? -19.978 -1.713 -2.359 1.00 45.72 698 GLU A O 1
ATOM 5503 N N . GLY A 1 699 ? -18.171 -0.759 -1.466 1.00 51.78 699 GLY A N 1
ATOM 5504 C CA . GLY A 1 699 ? -17.389 -2.003 -1.286 1.00 51.78 699 GLY A CA 1
ATOM 5505 C C . GLY A 1 699 ? -17.925 -3.124 -0.373 1.00 51.78 699 GLY A C 1
ATOM 5506 O O . GLY A 1 699 ? -18.519 -4.091 -0.852 1.00 51.78 699 GLY A O 1
ATOM 5507 N N . PHE A 1 700 ? -17.658 -3.088 0.942 1.00 55.88 700 PHE A N 1
ATOM 5508 C CA . PHE A 1 700 ? -17.767 -4.309 1.776 1.00 55.88 700 PHE A CA 1
ATOM 5509 C C . PHE A 1 700 ? -18.394 -4.130 3.164 1.00 55.88 700 PHE A C 1
ATOM 5511 O O . PHE A 1 700 ? -19.069 -5.047 3.641 1.00 55.88 700 PHE A O 1
ATOM 5518 N N . GLU A 1 701 ? -18.322 -2.955 3.790 1.00 59.03 701 GLU A N 1
ATOM 5519 C CA . GLU A 1 701 ? -19.027 -2.681 5.056 1.00 59.03 701 GLU A CA 1
ATOM 5520 C C . GLU A 1 701 ? -20.554 -2.836 4.928 1.00 59.03 701 GLU A C 1
ATOM 5522 O O . GLU A 1 701 ? -21.216 -3.356 5.830 1.00 59.03 701 GLU A O 1
ATOM 5527 N N . TYR A 1 702 ? -21.112 -2.514 3.754 1.00 65.50 702 TYR A N 1
ATOM 5528 C CA . TYR A 1 702 ? -22.527 -2.720 3.431 1.00 65.50 702 TYR A CA 1
ATOM 5529 C C . TYR A 1 702 ? -22.928 -4.198 3.363 1.00 65.50 702 TYR A C 1
ATOM 5531 O O . TYR A 1 702 ? -24.120 -4.519 3.459 1.00 65.50 702 TYR A O 1
ATOM 5539 N N . SER A 1 703 ? -21.961 -5.108 3.198 1.00 83.44 703 SER A N 1
ATOM 5540 C CA . SER A 1 703 ? -22.223 -6.548 3.224 1.00 83.44 703 SER A CA 1
ATOM 5541 C C . SER A 1 703 ? -22.486 -7.061 4.649 1.00 83.44 703 SER A C 1
ATOM 5543 O O . SER A 1 703 ? -23.233 -8.036 4.824 1.00 83.44 703 SER A O 1
ATOM 5545 N N . TRP A 1 704 ? -22.024 -6.322 5.667 1.00 92.25 704 TRP A N 1
ATOM 5546 C CA . TRP A 1 704 ? -22.348 -6.540 7.071 1.00 92.25 704 TRP A CA 1
ATOM 5547 C C . TRP A 1 704 ? -23.618 -5.776 7.470 1.00 92.25 704 TRP A C 1
ATOM 5549 O O . TRP A 1 704 ? -23.658 -4.556 7.621 1.00 92.25 704 TRP A O 1
ATOM 5559 N N . SER A 1 705 ? -24.696 -6.502 7.751 1.00 91.69 705 SER A N 1
ATOM 5560 C CA . SER A 1 705 ? -25.916 -5.922 8.311 1.00 91.69 705 SER A CA 1
ATOM 5561 C C . SER A 1 705 ? -25.645 -5.361 9.707 1.00 91.69 705 SER A C 1
ATOM 5563 O O . SER A 1 705 ? -25.499 -6.129 10.662 1.00 91.69 705 SER A O 1
ATOM 5565 N N . GLY A 1 706 ? -25.668 -4.031 9.822 1.00 89.12 706 GLY A N 1
ATOM 5566 C CA . GLY A 1 706 ? -25.350 -3.299 11.052 1.00 89.12 706 GLY A CA 1
ATOM 5567 C C . GLY A 1 706 ? -23.871 -2.924 11.187 1.00 89.12 706 GLY A C 1
ATOM 5568 O O . GLY A 1 706 ? -23.492 -2.427 12.244 1.00 89.12 706 GLY A O 1
ATOM 5569 N N . GLY A 1 707 ? -23.062 -3.173 10.151 1.00 85.94 707 GLY A N 1
ATOM 5570 C CA . GLY A 1 707 ? -21.658 -2.781 10.091 1.00 85.94 707 GLY A CA 1
ATOM 5571 C C . GLY A 1 707 ? -21.502 -1.274 9.939 1.00 85.94 707 GLY A C 1
ATOM 5572 O O . GLY A 1 707 ? -22.319 -0.622 9.291 1.00 85.94 707 GLY A O 1
ATOM 5573 N N . ILE A 1 708 ? -20.490 -0.737 10.609 1.00 84.88 708 ILE A N 1
ATOM 5574 C CA . ILE A 1 708 ? -20.017 0.648 10.527 1.00 84.88 708 ILE A CA 1
ATOM 5575 C C . ILE A 1 708 ? -18.507 0.539 10.711 1.00 84.88 708 ILE A C 1
ATOM 5577 O O . ILE A 1 708 ? -18.105 -0.120 11.661 1.00 84.88 708 ILE A O 1
ATOM 5581 N N . THR A 1 709 ? -17.685 1.122 9.857 1.00 87.50 709 THR A N 1
ATOM 5582 C CA . THR A 1 709 ? -16.233 1.187 10.070 1.00 87.50 709 THR A CA 1
ATOM 5583 C C . THR A 1 709 ? -15.896 2.204 11.167 1.00 87.50 709 THR A C 1
ATOM 5585 O O . THR A 1 709 ? -16.652 3.134 11.459 1.00 87.50 709 THR A O 1
ATOM 5588 N N . SER A 1 710 ? -14.836 1.961 11.924 1.00 91.31 710 SER A N 1
ATOM 5589 C CA . SER A 1 710 ? -14.356 2.851 12.983 1.00 91.31 710 SER A CA 1
ATOM 5590 C C . SER A 1 710 ? -12.836 2.816 13.004 1.00 91.31 710 SER A C 1
ATOM 5592 O O . SER A 1 710 ? -12.252 1.800 12.652 1.00 91.31 710 SER A O 1
ATOM 5594 N N . GLU A 1 711 ? -12.220 3.908 13.439 1.00 89.56 711 GLU A N 1
ATOM 5595 C CA . GLU A 1 711 ? -10.765 4.079 13.446 1.00 89.56 711 GLU A CA 1
ATOM 5596 C C . GLU A 1 711 ? -10.306 4.801 14.724 1.00 89.56 711 GLU A C 1
ATOM 5598 O O . GLU A 1 711 ? -11.115 5.402 15.447 1.00 89.56 711 GLU A O 1
ATOM 5603 N N . SER A 1 712 ? -9.008 4.733 15.029 1.00 86.00 712 SER A N 1
ATOM 5604 C CA . SER A 1 712 ? -8.364 5.589 16.031 1.00 86.00 712 SER A CA 1
ATOM 5605 C C . SER A 1 712 ? -6.901 5.853 15.664 1.00 86.00 712 SER A C 1
ATOM 5607 O O . SER A 1 712 ? -6.299 5.131 14.894 1.00 86.00 712 SER A O 1
ATOM 5609 N N . ALA A 1 713 ? -6.240 6.833 16.280 1.00 75.25 713 ALA A N 1
ATOM 5610 C CA . ALA A 1 713 ? -4.824 7.100 15.976 1.00 75.25 713 ALA A CA 1
ATOM 5611 C C . ALA A 1 713 ? -3.854 5.925 16.280 1.00 75.25 713 ALA A C 1
ATOM 5613 O O . ALA A 1 713 ? -2.681 5.987 15.915 1.00 75.25 713 ALA A O 1
ATOM 5614 N N . LEU A 1 714 ? -4.299 4.890 17.006 1.00 77.81 714 LEU A N 1
ATOM 5615 C CA . LEU A 1 714 ? -3.493 3.717 17.381 1.00 77.81 714 LEU A CA 1
ATOM 5616 C C . LEU A 1 714 ? -4.112 2.381 16.932 1.00 77.81 714 LEU A C 1
ATOM 5618 O O . LEU A 1 714 ? -3.515 1.331 17.183 1.00 77.81 714 LEU A O 1
ATOM 5622 N N . MET A 1 715 ? -5.291 2.408 16.313 1.00 78.19 715 MET A N 1
ATOM 5623 C CA . MET A 1 715 ? -5.935 1.269 15.665 1.00 78.19 715 MET A CA 1
ATOM 5624 C C . MET A 1 715 ? -6.160 1.642 14.208 1.00 78.19 715 MET A C 1
ATOM 5626 O O . MET A 1 715 ? -6.633 2.734 13.929 1.00 78.19 715 MET A O 1
ATOM 5630 N N . SER A 1 716 ? -5.854 0.744 13.288 1.00 83.88 716 SER A N 1
ATOM 5631 C CA . SER A 1 716 ? -6.221 0.938 11.891 1.00 83.88 716 SER A CA 1
ATOM 5632 C C . SER A 1 716 ? -7.758 0.856 11.726 1.00 83.88 716 SER A C 1
ATOM 5634 O O . SER A 1 716 ? -8.482 0.872 12.731 1.00 83.88 716 SER A O 1
ATOM 5636 N N . HIS A 1 717 ? -8.298 0.857 10.512 1.00 90.38 717 HIS A N 1
ATOM 5637 C CA . HIS A 1 717 ? -9.741 0.726 10.322 1.00 90.38 717 HIS A CA 1
ATOM 5638 C C . HIS A 1 717 ? -10.246 -0.634 10.821 1.00 90.38 717 HIS A C 1
ATOM 5640 O O . HIS A 1 717 ? -9.604 -1.666 10.711 1.00 90.38 717 HIS A O 1
ATOM 5646 N N . PHE A 1 718 ? -11.436 -0.660 11.417 1.00 94.25 718 PHE A N 1
ATOM 5647 C CA . PHE A 1 718 ? -12.038 -1.915 11.859 1.00 94.25 718 PHE A CA 1
ATOM 5648 C C . PHE A 1 718 ? -13.559 -1.892 11.793 1.00 94.25 718 PHE A C 1
ATOM 5650 O O . PHE A 1 718 ? -14.223 -0.853 11.854 1.00 94.25 718 PHE A O 1
ATOM 5657 N N . LEU A 1 719 ? -14.151 -3.080 11.722 1.00 95.31 719 LEU A N 1
ATOM 5658 C CA . LEU A 1 719 ? -15.589 -3.277 11.732 1.00 95.31 719 LEU A CA 1
ATOM 5659 C C . LEU A 1 719 ? -16.179 -3.022 13.125 1.00 95.31 719 LEU A C 1
ATOM 5661 O O . LEU A 1 719 ? -16.183 -3.882 14.014 1.00 95.31 719 LEU A O 1
ATOM 5665 N N . GLY A 1 720 ? -16.813 -1.862 13.246 1.00 86.50 720 GLY A N 1
ATOM 5666 C CA . GLY A 1 720 ? -17.748 -1.480 14.296 1.00 86.50 720 GLY A CA 1
ATOM 5667 C C . GLY A 1 720 ? -17.089 -0.892 15.530 1.00 86.50 720 GLY A C 1
ATOM 5668 O O . GLY A 1 720 ? -16.012 -1.291 15.919 1.00 86.50 720 GLY A O 1
ATOM 5669 N N . ARG A 1 721 ? -17.836 -0.073 16.272 1.00 92.94 721 ARG A N 1
ATOM 5670 C CA . ARG A 1 721 ? -17.797 -0.089 17.741 1.00 92.94 721 ARG A CA 1
ATOM 5671 C C . ARG A 1 721 ? -19.069 -0.790 18.193 1.00 92.94 721 ARG A C 1
ATOM 5673 O O . ARG A 1 721 ? -20.171 -0.285 17.998 1.00 92.94 721 ARG A O 1
ATOM 5680 N N . LEU A 1 722 ? -18.944 -1.999 18.721 1.00 96.56 722 LEU A N 1
ATOM 5681 C CA . LEU A 1 722 ? -20.066 -2.793 19.205 1.00 96.56 722 LEU A CA 1
ATOM 5682 C C . LEU A 1 722 ? -20.217 -2.589 20.709 1.00 96.56 722 LEU A C 1
ATOM 5684 O O . LEU A 1 722 ? -19.293 -2.843 21.477 1.00 96.56 722 LEU A O 1
ATOM 5688 N N . GLY A 1 723 ? -21.400 -2.166 21.135 1.00 95.12 723 GLY A N 1
ATOM 5689 C CA . GLY A 1 723 ? -21.708 -1.854 22.530 1.00 95.12 723 GLY A CA 1
ATOM 5690 C C . GLY A 1 723 ? -23.198 -1.588 22.721 1.00 95.12 723 GLY A C 1
ATOM 5691 O O . GLY A 1 723 ? -24.008 -1.837 21.824 1.00 95.12 723 GLY A O 1
ATOM 5692 N N . GLN A 1 724 ? -23.596 -1.088 23.888 1.00 94.38 724 GLN A N 1
ATOM 5693 C CA . GLN A 1 724 ? -24.996 -0.763 24.163 1.00 94.38 724 GLN A CA 1
ATOM 5694 C C . GLN A 1 724 ? -25.536 0.237 23.119 1.00 94.38 724 GLN A C 1
ATOM 5696 O O . GLN A 1 724 ? -24.992 1.319 22.943 1.00 94.38 724 GLN A O 1
ATOM 5701 N N . GLY A 1 725 ? -26.626 -0.113 22.426 1.00 91.00 725 GLY A N 1
ATOM 5702 C CA . GLY A 1 725 ? -27.215 0.689 21.343 1.00 91.00 725 GLY A CA 1
ATOM 5703 C C . GLY A 1 725 ? -26.775 0.307 19.923 1.00 91.00 725 GLY A C 1
ATOM 5704 O O . GLY A 1 725 ? -27.511 0.601 18.978 1.00 91.00 725 GLY A O 1
ATOM 5705 N N . LYS A 1 726 ? -25.640 -0.385 19.773 1.00 94.50 726 LYS A N 1
ATOM 5706 C CA . LYS A 1 726 ? -25.155 -1.000 18.525 1.00 94.50 726 LYS A CA 1
ATOM 5707 C C . LYS A 1 726 ? -24.585 -2.380 18.848 1.00 94.50 726 LYS A C 1
ATOM 5709 O O . LYS A 1 726 ? -23.391 -2.632 18.735 1.00 94.50 726 LYS A O 1
ATOM 5714 N N . GLU A 1 727 ? -25.438 -3.261 19.362 1.00 96.06 727 GLU A N 1
ATOM 5715 C CA . GLU A 1 727 ? -24.950 -4.482 19.997 1.00 96.06 727 GLU A CA 1
ATOM 5716 C C . GLU A 1 727 ? -24.471 -5.536 18.999 1.00 96.06 727 GLU A C 1
ATOM 5718 O O . GLU A 1 727 ? -23.704 -6.402 19.402 1.00 96.06 727 GLU A O 1
ATOM 5723 N N . GLU A 1 728 ? -24.954 -5.536 17.753 1.00 96.44 728 GLU A N 1
ATOM 5724 C CA . GLU A 1 728 ? -24.762 -6.651 16.820 1.00 96.44 728 GLU A CA 1
ATOM 5725 C C . GLU A 1 728 ? -24.501 -6.224 15.372 1.00 96.44 728 GLU A C 1
ATOM 5727 O O . GLU A 1 728 ? -25.095 -5.269 14.876 1.00 96.44 728 GLU A O 1
ATOM 5732 N N . VAL A 1 729 ? -23.663 -7.009 14.692 1.00 96.69 729 VAL A N 1
ATOM 5733 C CA . VAL A 1 729 ? -23.368 -6.926 13.257 1.00 96.69 729 VAL A CA 1
ATOM 5734 C C . VAL A 1 729 ? -23.331 -8.339 12.668 1.00 96.69 729 VAL A C 1
ATOM 5736 O O . VAL A 1 729 ? -22.902 -9.282 13.337 1.00 96.69 729 VAL A O 1
ATOM 5739 N N . SER A 1 730 ? -23.834 -8.538 11.446 1.00 96.44 730 SER A N 1
ATOM 5740 C CA . SER A 1 730 ? -23.988 -9.885 10.866 1.00 96.44 730 SER A CA 1
ATOM 5741 C C . SER A 1 730 ? -23.784 -9.954 9.358 1.00 96.44 730 SER A C 1
ATOM 5743 O O . SER A 1 730 ? -24.176 -9.037 8.648 1.00 96.44 730 SER A O 1
ATOM 5745 N N . GLN A 1 731 ? -23.269 -11.083 8.870 1.00 96.00 731 GLN A N 1
ATOM 5746 C CA . GLN A 1 731 ? -23.110 -11.382 7.445 1.00 96.00 731 GLN A CA 1
ATOM 5747 C C . GLN A 1 731 ? -23.448 -12.846 7.147 1.00 96.00 731 GLN A C 1
ATOM 5749 O O . GLN A 1 731 ? -23.280 -13.730 7.991 1.00 96.00 731 GLN A O 1
ATOM 5754 N N . SER A 1 732 ? -23.957 -13.110 5.942 1.00 95.69 732 SER A N 1
ATOM 5755 C CA . SER A 1 732 ? -24.239 -14.462 5.454 1.00 95.69 732 SER A CA 1
ATOM 5756 C C . SER A 1 732 ? -23.314 -14.802 4.294 1.00 95.69 732 SER A C 1
ATOM 5758 O O . SER A 1 732 ? -23.269 -14.074 3.311 1.00 95.69 732 SER A O 1
ATOM 5760 N N . PHE A 1 733 ? -22.651 -15.948 4.387 1.00 95.88 733 PHE A N 1
ATOM 5761 C CA . PHE A 1 733 ? -21.726 -16.474 3.390 1.00 95.88 733 PHE A CA 1
ATOM 5762 C C . PHE A 1 733 ? -22.363 -17.665 2.689 1.00 95.88 733 PHE A C 1
ATOM 5764 O O . PHE A 1 733 ? -22.760 -18.629 3.348 1.00 95.88 733 PHE A O 1
ATOM 5771 N N . ASP A 1 734 ? -22.452 -17.630 1.365 1.00 95.56 734 ASP A N 1
ATOM 5772 C CA . ASP A 1 734 ? -22.781 -18.826 0.596 1.00 95.56 734 ASP A CA 1
ATOM 5773 C C . ASP A 1 734 ? -21.546 -19.731 0.559 1.00 95.56 734 ASP A C 1
ATOM 5775 O O . ASP A 1 734 ? -20.456 -19.292 0.205 1.00 95.56 734 ASP A O 1
ATOM 5779 N N . ILE A 1 735 ? -21.699 -20.998 0.955 1.00 96.12 735 ILE A N 1
ATOM 5780 C CA . ILE A 1 735 ? -20.587 -21.953 0.972 1.00 96.12 735 ILE A CA 1
ATOM 5781 C C . ILE A 1 735 ? -20.592 -22.693 -0.370 1.00 96.12 735 ILE A C 1
ATOM 5783 O O . ILE A 1 735 ? -21.503 -23.506 -0.595 1.00 96.12 735 ILE A O 1
ATOM 5787 N N . PRO A 1 736 ? -19.628 -22.430 -1.274 1.00 93.62 736 PRO A N 1
ATOM 5788 C CA . PRO A 1 736 ? -19.624 -23.046 -2.588 1.00 93.62 736 PRO A CA 1
ATOM 5789 C C . PRO A 1 736 ? -19.419 -24.565 -2.500 1.00 93.62 736 PRO A C 1
ATOM 5791 O O . PRO A 1 736 ? -19.109 -25.149 -1.460 1.00 93.62 736 PRO A O 1
ATOM 5794 N N . LEU A 1 737 ? -19.658 -25.239 -3.620 1.00 90.31 737 LEU A N 1
ATOM 5795 C CA . LEU A 1 737 ? -19.171 -26.600 -3.811 1.00 90.31 737 LEU A CA 1
ATOM 5796 C C . LEU A 1 737 ? -17.822 -26.500 -4.516 1.00 90.31 737 LEU A C 1
ATOM 5798 O O . LEU A 1 737 ? -17.709 -25.780 -5.504 1.00 90.31 737 LEU A O 1
ATOM 5802 N N . SER A 1 738 ? -16.838 -27.259 -4.049 1.00 88.69 738 SER A N 1
ATOM 5803 C CA . SER A 1 738 ? -15.585 -27.451 -4.767 1.00 88.69 738 SER A CA 1
ATOM 5804 C C . SER A 1 738 ? -15.736 -28.692 -5.648 1.00 88.69 738 SER A C 1
ATOM 5806 O O . SER A 1 738 ? -15.818 -29.829 -5.165 1.00 88.69 738 SER A O 1
ATOM 5808 N N . GLY A 1 739 ? -15.956 -28.480 -6.946 1.00 87.12 739 GLY A N 1
ATOM 5809 C CA . GLY A 1 739 ? -16.458 -29.522 -7.845 1.00 87.12 739 GLY A CA 1
ATOM 5810 C C . GLY A 1 739 ? -17.822 -30.077 -7.391 1.00 87.12 739 GLY A C 1
ATOM 5811 O O . GLY A 1 739 ? -18.809 -29.352 -7.306 1.00 87.12 739 GLY A O 1
ATOM 5812 N N . ASP A 1 740 ? -17.885 -31.383 -7.098 1.00 88.19 740 ASP A N 1
ATOM 5813 C CA . ASP A 1 740 ? -19.077 -32.072 -6.558 1.00 88.19 740 ASP A CA 1
ATOM 5814 C C . ASP A 1 740 ? -19.005 -32.286 -5.025 1.00 88.19 740 ASP A C 1
ATOM 5816 O O . ASP A 1 740 ? -19.822 -33.019 -4.449 1.00 88.19 740 ASP A O 1
ATOM 5820 N N . VAL A 1 741 ? -18.004 -31.707 -4.352 1.00 90.44 741 VAL A N 1
ATOM 5821 C CA . VAL A 1 741 ? -17.738 -31.900 -2.921 1.00 90.44 741 VAL A CA 1
ATOM 5822 C C . VAL A 1 741 ? -18.237 -30.687 -2.136 1.00 90.44 741 VAL A C 1
ATOM 5824 O O . VAL A 1 741 ? -17.917 -29.545 -2.444 1.00 90.44 741 VAL A O 1
ATOM 5827 N N . SER A 1 742 ? -19.045 -30.936 -1.104 1.00 93.69 742 SER A N 1
ATOM 5828 C CA . SER A 1 742 ? -19.433 -29.912 -0.129 1.00 93.69 742 SER A CA 1
ATOM 5829 C C . SER A 1 742 ? -18.324 -29.697 0.891 1.00 93.69 742 SER A C 1
ATOM 5831 O O . SER A 1 742 ? -17.726 -30.688 1.309 1.00 93.69 742 SER A O 1
ATOM 5833 N N . ALA A 1 743 ? -18.129 -28.462 1.354 1.00 95.19 743 ALA A N 1
ATOM 5834 C CA . ALA A 1 743 ? -17.173 -28.177 2.418 1.00 95.19 743 ALA A CA 1
ATOM 5835 C C . ALA A 1 743 ? -17.472 -29.020 3.670 1.00 95.19 743 ALA A C 1
ATOM 5837 O O . ALA A 1 743 ? -18.630 -29.179 4.075 1.00 95.19 743 ALA A O 1
ATOM 5838 N N . ASP A 1 744 ? -16.423 -29.568 4.274 1.00 95.38 744 ASP A N 1
ATOM 5839 C CA . ASP A 1 744 ? -16.484 -30.383 5.487 1.00 95.38 744 ASP A CA 1
ATOM 5840 C C . ASP A 1 744 ? -16.400 -29.524 6.757 1.00 95.38 744 ASP A C 1
ATOM 5842 O O . ASP A 1 744 ? -16.997 -29.874 7.784 1.00 95.38 744 ASP A O 1
ATOM 5846 N N . ARG A 1 745 ? -15.712 -28.380 6.673 1.00 95.94 745 ARG A N 1
ATOM 5847 C CA . ARG A 1 745 ? -15.657 -27.342 7.709 1.00 95.94 745 ARG A CA 1
ATOM 5848 C C . ARG A 1 745 ? -15.465 -25.953 7.101 1.00 95.94 745 ARG A C 1
ATOM 5850 O O . ARG A 1 745 ? -15.076 -25.833 5.942 1.00 95.94 745 ARG A O 1
ATOM 5857 N N . VAL A 1 746 ? -15.727 -24.933 7.904 1.00 97.44 746 VAL A N 1
ATOM 5858 C CA . VAL A 1 746 ? -15.375 -23.535 7.641 1.00 97.44 746 VAL A CA 1
ATOM 5859 C C . VAL A 1 746 ? -14.567 -23.031 8.832 1.00 97.44 746 VAL A C 1
ATOM 5861 O O . VAL A 1 746 ? -14.977 -23.257 9.968 1.00 97.44 746 VAL A O 1
ATOM 5864 N N . THR A 1 747 ? -13.441 -22.370 8.591 1.00 96.50 747 THR A N 1
ATOM 5865 C CA . THR A 1 747 ? -12.682 -21.648 9.618 1.00 96.50 747 THR A CA 1
ATOM 5866 C C . THR A 1 747 ? -13.014 -20.161 9.549 1.00 96.50 747 THR A C 1
ATOM 5868 O O . THR A 1 747 ? -13.173 -19.621 8.457 1.00 96.50 747 THR A O 1
AT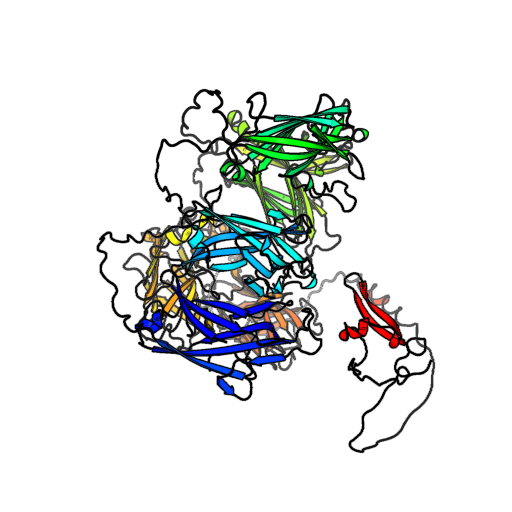OM 5871 N N . LEU A 1 748 ? -13.151 -19.526 10.709 1.00 97.44 748 LEU A N 1
ATOM 5872 C CA . LEU A 1 748 ? -13.306 -18.083 10.882 1.00 97.44 748 LEU A CA 1
ATOM 5873 C C . LEU A 1 748 ? -12.169 -17.597 11.782 1.00 97.44 748 LEU A C 1
ATOM 5875 O O . LEU A 1 748 ? -12.052 -18.061 12.918 1.00 97.44 748 LEU A O 1
ATOM 5879 N N . GLU A 1 749 ? -11.372 -16.668 11.284 1.00 96.56 749 GLU A N 1
ATOM 5880 C CA . GLU A 1 749 ? -10.255 -16.031 11.979 1.00 96.56 749 GLU A CA 1
ATOM 5881 C C . GLU A 1 749 ? -10.501 -14.525 12.000 1.00 96.56 749 GLU A C 1
ATOM 5883 O O . GLU A 1 749 ? -11.049 -14.002 11.036 1.00 96.56 749 GLU A O 1
ATOM 5888 N N . PHE A 1 750 ? -10.206 -13.859 13.115 1.00 97.38 750 PHE A N 1
ATOM 5889 C CA . PHE A 1 750 ? -10.301 -12.401 13.220 1.00 97.38 750 PHE A CA 1
ATOM 5890 C C . PHE A 1 750 ? -9.540 -11.869 14.434 1.00 97.38 750 PHE A C 1
ATOM 5892 O O . PHE A 1 750 ? -9.358 -12.555 15.451 1.00 97.38 750 PHE A O 1
ATOM 5899 N N . THR A 1 751 ? -9.164 -10.606 14.343 1.00 95.56 751 THR A N 1
ATOM 5900 C CA . THR A 1 751 ? -8.740 -9.758 15.443 1.00 95.56 751 THR A CA 1
ATOM 5901 C C . THR A 1 751 ? -9.968 -9.174 16.152 1.00 95.56 751 THR A C 1
ATOM 5903 O O . THR A 1 751 ? -10.898 -8.669 15.536 1.00 95.56 751 THR A O 1
ATOM 5906 N N . LEU A 1 752 ? -9.976 -9.221 17.482 1.00 95.94 752 LEU A N 1
ATOM 5907 C CA . LEU A 1 752 ? -10.973 -8.598 18.346 1.00 95.94 752 LEU A CA 1
ATOM 5908 C C . LEU A 1 752 ? -10.314 -7.504 19.183 1.00 95.94 752 LEU A C 1
ATOM 5910 O O . LEU A 1 752 ? -9.479 -7.792 20.049 1.00 95.94 752 LEU A O 1
ATOM 5914 N N . TYR A 1 753 ? -10.765 -6.272 18.987 1.00 94.94 753 TYR A N 1
ATOM 5915 C CA . TYR A 1 753 ? -10.449 -5.145 19.848 1.00 94.94 753 TYR A CA 1
ATOM 5916 C C . TYR A 1 753 ? -11.414 -5.107 21.025 1.00 94.94 753 TYR A C 1
ATOM 5918 O O . TYR A 1 753 ? -12.632 -5.070 20.864 1.00 94.94 753 TYR A O 1
ATOM 5926 N N . GLN A 1 754 ? -10.861 -5.133 22.229 1.00 94.25 754 GLN A N 1
ATOM 5927 C CA . GLN A 1 754 ? -11.564 -4.835 23.462 1.00 94.25 754 GLN A CA 1
ATOM 5928 C C . GLN A 1 754 ? -11.234 -3.395 23.838 1.00 94.25 754 GLN A C 1
ATOM 5930 O O . GLN A 1 754 ? -10.108 -3.124 24.253 1.00 94.25 754 GLN A O 1
ATOM 5935 N N . ILE A 1 755 ? -12.223 -2.515 23.701 1.00 93.94 755 ILE A N 1
ATOM 5936 C CA . ILE A 1 755 ? -12.063 -1.075 23.873 1.00 93.94 755 ILE A CA 1
ATOM 5937 C C . ILE A 1 755 ? -12.653 -0.667 25.229 1.00 93.94 755 ILE A C 1
ATOM 5939 O O . ILE A 1 755 ? -13.788 -1.032 25.575 1.00 93.94 755 ILE A O 1
ATOM 5943 N N . ASP A 1 756 ? -11.857 0.065 25.995 1.00 92.81 756 ASP A N 1
ATOM 5944 C CA . ASP A 1 756 ? -12.110 0.617 27.315 1.00 92.81 756 ASP A CA 1
ATOM 5945 C C . ASP A 1 756 ? -12.428 -0.438 28.398 1.00 92.81 756 ASP A C 1
ATOM 5947 O O . ASP A 1 756 ? -11.893 -1.556 28.463 1.00 92.81 756 ASP A O 1
ATOM 5951 N N . ARG A 1 757 ? -13.279 -0.069 29.360 1.00 88.56 757 ARG A N 1
ATOM 5952 C CA . ARG A 1 757 ? -13.332 -0.721 30.666 1.00 88.56 757 ARG A CA 1
ATOM 5953 C C . ARG A 1 757 ? -14.406 -1.801 30.761 1.00 88.56 757 ARG A C 1
ATOM 5955 O O . ARG A 1 757 ? -15.509 -1.584 31.261 1.00 88.56 757 ARG A O 1
ATOM 5962 N N . TRP A 1 758 ? -14.031 -3.032 30.426 1.00 91.00 758 TRP A N 1
ATOM 5963 C CA . TRP A 1 758 ? -14.879 -4.210 30.636 1.00 91.00 758 TRP A CA 1
ATOM 5964 C C . TRP A 1 758 ? -14.775 -4.699 32.088 1.00 91.00 758 TRP A C 1
ATOM 5966 O O . TRP A 1 758 ? -13.735 -5.206 32.511 1.00 91.00 758 TRP A O 1
ATOM 5976 N N . THR A 1 759 ? -15.820 -4.489 32.899 1.00 82.50 759 THR A N 1
ATOM 5977 C CA . THR A 1 759 ? -15.743 -4.655 34.371 1.00 82.50 759 THR A CA 1
ATOM 5978 C C . THR A 1 759 ? -16.820 -5.526 34.995 1.00 82.50 759 THR A C 1
ATOM 5980 O O . THR A 1 759 ? -16.699 -5.892 36.170 1.00 82.50 759 THR A O 1
ATOM 5983 N N . SER A 1 760 ? -17.882 -5.845 34.265 1.00 76.25 760 SER A N 1
ATOM 5984 C CA . SER A 1 760 ? -18.976 -6.654 34.782 1.00 76.25 760 SER A CA 1
ATOM 5985 C C . SER A 1 760 ? -18.783 -8.122 34.415 1.00 76.25 760 SER A C 1
ATOM 5987 O O . SER A 1 760 ? -18.432 -8.440 33.286 1.00 76.25 760 SER A O 1
ATOM 5989 N N . GLU A 1 761 ? -19.130 -9.036 35.332 1.00 81.31 761 GLU A N 1
ATOM 5990 C CA . GLU A 1 761 ? -19.304 -10.467 35.004 1.00 81.31 761 GLU A CA 1
ATOM 5991 C C . GLU A 1 761 ? -20.389 -10.686 33.923 1.00 81.31 761 GLU A C 1
ATOM 5993 O O . GLU A 1 761 ? -20.507 -11.782 33.376 1.00 81.31 761 GLU A O 1
ATOM 5998 N N . ASP A 1 762 ? -21.212 -9.665 33.660 1.00 86.50 762 ASP A N 1
ATOM 5999 C CA . ASP A 1 762 ? -22.243 -9.674 32.624 1.00 86.50 762 ASP A CA 1
ATOM 6000 C C . ASP A 1 762 ? -21.732 -9.177 31.253 1.00 86.50 762 ASP A C 1
ATOM 6002 O O . ASP A 1 762 ? -22.469 -9.311 30.272 1.00 86.50 762 ASP A O 1
ATOM 6006 N N . ASP A 1 763 ? -20.513 -8.628 31.166 1.00 92.94 763 ASP A N 1
ATOM 6007 C CA . ASP A 1 763 ? -19.946 -8.153 29.903 1.00 92.94 763 ASP A CA 1
ATOM 6008 C C . ASP A 1 763 ? -19.379 -9.328 29.097 1.00 92.94 763 ASP A C 1
ATOM 6010 O O . ASP A 1 763 ? -18.614 -10.145 29.614 1.00 92.94 763 ASP A O 1
ATOM 6014 N N . ALA A 1 764 ? -19.744 -9.438 27.821 1.00 94.25 764 ALA A N 1
ATOM 6015 C CA . ALA A 1 764 ? -19.313 -10.550 26.980 1.00 94.25 764 ALA A CA 1
ATOM 6016 C C . ALA A 1 764 ? -19.285 -10.185 25.497 1.00 94.25 764 ALA A C 1
ATOM 6018 O O . ALA A 1 764 ? -20.182 -9.510 24.994 1.00 94.25 764 ALA A O 1
ATOM 6019 N N . PHE A 1 765 ? -18.301 -10.730 24.782 1.00 96.44 765 PHE A N 1
ATOM 6020 C CA . PHE A 1 765 ? -18.322 -10.777 23.326 1.00 96.44 765 PHE A CA 1
ATOM 6021 C C . PHE A 1 765 ? -18.818 -12.148 22.862 1.00 96.44 765 PHE A C 1
ATOM 6023 O O . PHE A 1 765 ? -18.343 -13.198 23.316 1.00 96.44 765 PHE A O 1
ATOM 6030 N N . LEU A 1 766 ? -19.823 -12.142 21.993 1.00 97.31 766 LEU A N 1
ATOM 6031 C CA . LEU A 1 766 ? -20.535 -13.322 21.532 1.00 97.31 766 LEU A CA 1
ATOM 6032 C C . LEU A 1 766 ? -20.400 -13.457 20.013 1.00 97.31 766 LEU A C 1
ATOM 6034 O O . LEU A 1 766 ? -20.642 -12.500 19.284 1.00 97.31 766 LEU A O 1
ATOM 6038 N N . VAL A 1 767 ? -20.115 -14.668 19.539 1.00 97.69 767 VAL A N 1
ATOM 6039 C CA . VAL A 1 767 ? -20.173 -15.026 18.115 1.00 97.69 767 VAL A CA 1
ATOM 6040 C C . VAL A 1 767 ? -21.316 -16.016 17.913 1.00 97.69 767 VAL A C 1
ATOM 6042 O O . VAL A 1 767 ? -21.345 -17.080 18.533 1.00 97.69 767 VAL A O 1
ATOM 6045 N N . MET A 1 768 ? -22.302 -15.675 17.088 1.00 97.50 768 MET A N 1
ATOM 6046 C CA . MET A 1 768 ? -23.430 -16.553 16.776 1.00 97.50 768 MET A CA 1
ATOM 6047 C C . MET A 1 768 ? -23.227 -17.185 15.401 1.00 97.50 768 MET A C 1
ATOM 6049 O O . MET A 1 768 ? -23.091 -16.486 14.404 1.00 97.50 768 MET A O 1
ATOM 6053 N N . ILE A 1 769 ? -23.222 -18.519 15.365 1.00 97.44 769 ILE A N 1
ATOM 6054 C CA . ILE A 1 769 ? -22.994 -19.315 14.157 1.00 97.44 769 ILE A CA 1
ATOM 6055 C C . ILE A 1 769 ? -24.304 -19.955 13.682 1.00 97.44 769 ILE A C 1
ATOM 6057 O O . ILE A 1 769 ? -24.858 -20.848 14.339 1.00 97.44 769 ILE A O 1
ATOM 6061 N N . GLY A 1 770 ? -24.772 -19.529 12.512 1.00 92.88 770 GLY A N 1
ATOM 6062 C CA . GLY A 1 770 ? -26.014 -19.931 11.856 1.00 92.88 770 GLY A CA 1
ATOM 6063 C C . GLY A 1 770 ? -27.218 -19.047 12.208 1.00 92.88 770 GLY A C 1
ATOM 6064 O O . GLY A 1 770 ? -27.193 -18.261 13.148 1.00 92.88 770 GLY A O 1
ATOM 6065 N N . THR A 1 771 ? -28.322 -19.230 11.477 1.00 85.88 771 THR A N 1
ATOM 6066 C CA . THR A 1 771 ? -29.551 -18.421 11.628 1.00 85.88 771 THR A CA 1
ATOM 6067 C C . THR A 1 771 ? -30.103 -18.415 13.049 1.00 85.88 771 THR A C 1
ATOM 6069 O O . THR A 1 771 ? -30.056 -19.473 13.662 1.00 85.88 771 THR A O 1
ATOM 6072 N N . SER A 1 772 ? -30.709 -17.300 13.498 1.00 75.88 772 SER A N 1
ATOM 6073 C CA . SER A 1 772 ? -31.479 -16.964 14.740 1.00 75.88 772 SER A CA 1
ATOM 6074 C C . SER A 1 772 ? -31.640 -17.948 15.932 1.00 75.88 772 SER A C 1
ATOM 6076 O O . SER A 1 772 ? -31.873 -17.503 17.051 1.00 75.88 772 SER A O 1
ATOM 6078 N N . ASN A 1 773 ? -31.548 -19.266 15.750 1.00 83.81 773 ASN A N 1
ATOM 6079 C CA . ASN A 1 773 ? -31.287 -20.276 16.783 1.00 83.81 773 ASN A CA 1
ATOM 6080 C C . ASN A 1 773 ? -29.880 -20.904 16.637 1.00 83.81 773 ASN A C 1
ATOM 6082 O O . ASN A 1 773 ? -29.725 -22.106 16.876 1.00 83.81 773 ASN A O 1
ATOM 6086 N N . GLY A 1 774 ? -28.901 -20.125 16.174 1.00 89.50 774 GLY A N 1
ATOM 6087 C CA . GLY A 1 774 ? -27.534 -20.561 15.919 1.00 89.50 774 GLY A CA 1
ATOM 6088 C C . GLY A 1 774 ? -26.793 -21.004 17.180 1.00 89.50 774 GLY A C 1
ATOM 6089 O O . GLY A 1 774 ? -27.296 -20.935 18.304 1.00 89.50 774 GLY A O 1
ATOM 6090 N N . THR A 1 775 ? -25.571 -21.488 16.987 1.00 96.69 775 THR A N 1
ATOM 6091 C CA . THR A 1 775 ? -24.665 -21.799 18.097 1.00 96.69 775 THR A CA 1
ATOM 6092 C C . THR A 1 775 ? -24.097 -20.496 18.625 1.00 96.69 775 THR A C 1
ATOM 6094 O O . THR A 1 775 ? -23.372 -19.821 17.908 1.00 96.69 775 THR A O 1
ATOM 6097 N N . GLN A 1 776 ? -24.442 -20.133 19.857 1.00 97.56 776 GLN A N 1
ATOM 6098 C CA . GLN A 1 776 ? -23.877 -18.962 20.517 1.00 97.56 776 GLN A CA 1
ATOM 6099 C C . GLN A 1 776 ? -22.570 -19.351 21.209 1.00 97.56 776 GLN A C 1
ATOM 6101 O O . GLN A 1 776 ? -22.571 -20.182 22.120 1.00 97.56 776 GLN A O 1
ATOM 6106 N N . ILE A 1 777 ? -21.479 -18.729 20.785 1.00 97.06 777 ILE A N 1
ATOM 6107 C CA . ILE A 1 777 ? -20.139 -18.874 21.339 1.00 97.06 777 ILE A CA 1
ATOM 6108 C C . ILE A 1 777 ? -19.868 -17.637 22.186 1.00 97.06 777 ILE A C 1
ATOM 6110 O O . ILE A 1 777 ? -19.980 -16.521 21.695 1.00 97.06 777 ILE A O 1
ATOM 6114 N N . SER A 1 778 ? -19.556 -17.826 23.465 1.00 96.12 778 SER A N 1
ATOM 6115 C CA . SER A 1 778 ? -19.097 -16.738 24.331 1.00 96.12 778 SER A CA 1
ATOM 6116 C C . SER A 1 778 ? -17.585 -16.789 24.360 1.00 96.12 778 SER A C 1
ATOM 6118 O O . SER A 1 778 ? -17.049 -17.814 24.769 1.00 96.12 778 SER A O 1
ATOM 6120 N N . LEU A 1 779 ? -16.905 -15.700 24.010 1.00 94.56 779 LEU A N 1
ATOM 6121 C CA . LEU A 1 779 ? -15.439 -15.675 23.992 1.00 94.56 779 LEU A CA 1
ATOM 6122 C C . LEU A 1 779 ? -14.801 -15.596 25.392 1.00 94.56 779 LEU A C 1
ATOM 6124 O O . LEU A 1 779 ? -13.609 -15.354 25.514 1.00 94.56 779 LEU A O 1
ATOM 6128 N N . GLY A 1 780 ? -15.577 -15.860 26.446 1.00 88.31 780 GLY A N 1
ATOM 6129 C CA . GLY A 1 780 ? -15.152 -15.816 27.840 1.00 88.31 780 GLY A CA 1
ATOM 6130 C C . GLY A 1 780 ? -15.412 -14.476 28.525 1.00 88.31 780 GLY A C 1
ATOM 6131 O O . GLY A 1 780 ? -16.111 -13.612 28.001 1.00 88.31 780 GLY A O 1
ATOM 6132 N N . ASP A 1 781 ? -14.857 -14.353 29.730 1.00 87.12 781 ASP A N 1
ATOM 6133 C CA . ASP A 1 781 ? -14.785 -13.096 30.473 1.00 87.12 781 ASP A CA 1
ATOM 6134 C C . ASP A 1 781 ? -13.815 -12.156 29.736 1.00 87.12 781 ASP A C 1
ATOM 6136 O O . ASP A 1 781 ? -12.716 -12.567 29.332 1.00 87.12 781 ASP A O 1
ATOM 6140 N N . MET A 1 782 ? -14.262 -10.928 29.489 1.00 86.44 782 MET A N 1
ATOM 6141 C CA . MET A 1 782 ? -13.467 -9.873 28.853 1.00 86.44 782 MET A CA 1
ATOM 6142 C C . MET A 1 782 ? -12.882 -8.916 29.902 1.00 86.44 782 MET A C 1
ATOM 6144 O O . MET A 1 782 ? -12.225 -7.946 29.551 1.00 86.44 782 MET A O 1
ATOM 6148 N N . SER A 1 783 ? -13.095 -9.140 31.201 1.00 86.25 783 SER A N 1
ATOM 6149 C CA . SER A 1 783 ? -12.493 -8.291 32.225 1.00 86.25 783 SER A CA 1
ATOM 6150 C C . SER A 1 783 ? -10.972 -8.445 32.247 1.00 86.25 783 SER A C 1
ATOM 6152 O O . SER A 1 783 ? -10.429 -9.553 32.321 1.00 86.25 783 SER A O 1
ATOM 6154 N N . MET A 1 784 ? -10.271 -7.309 32.239 1.00 74.38 784 MET A N 1
ATOM 6155 C CA . MET A 1 784 ? -8.801 -7.265 32.266 1.00 74.38 784 MET A CA 1
ATOM 6156 C C . MET A 1 784 ? -8.185 -7.885 33.530 1.00 74.38 784 MET A C 1
ATOM 6158 O O . MET A 1 784 ? -6.999 -8.201 33.556 1.00 74.38 784 MET A O 1
ATOM 6162 N N . ASP A 1 785 ? -8.987 -8.106 34.576 1.00 73.88 785 ASP A N 1
ATOM 6163 C CA . ASP A 1 785 ? -8.544 -8.709 35.835 1.00 73.88 785 ASP A CA 1
ATOM 6164 C C . ASP A 1 785 ? -8.355 -10.240 35.748 1.00 73.88 785 ASP A C 1
ATOM 6166 O O . ASP A 1 785 ? -7.829 -10.858 36.684 1.00 73.88 785 ASP A O 1
ATOM 6170 N N . THR A 1 786 ? -8.780 -10.886 34.655 1.00 63.47 786 THR A N 1
ATOM 6171 C CA . THR A 1 786 ? -8.672 -12.342 34.488 1.00 63.47 786 THR A CA 1
ATOM 6172 C C . THR A 1 786 ? -7.441 -12.739 33.660 1.00 63.47 786 THR A C 1
ATOM 6174 O O . THR A 1 786 ? -7.430 -12.689 32.440 1.00 63.47 786 THR A O 1
ATOM 6177 N N . GLU A 1 787 ? -6.384 -13.187 34.354 1.00 51.75 787 GLU A N 1
ATOM 6178 C CA . GLU A 1 787 ? -5.035 -13.544 33.847 1.00 51.75 787 GLU A CA 1
ATOM 6179 C C . GLU A 1 787 ? -4.943 -14.606 32.715 1.00 51.75 787 GLU A C 1
ATOM 6181 O O . GLU A 1 787 ? -3.839 -15.037 32.373 1.00 51.75 787 GLU A O 1
ATOM 6186 N N . SER A 1 788 ? -6.035 -15.108 32.132 1.00 54.56 788 SER A N 1
ATOM 6187 C CA . SER A 1 788 ? -5.922 -16.106 31.058 1.00 54.56 788 SER A CA 1
ATOM 6188 C C . SER A 1 788 ? -5.756 -15.442 29.693 1.00 54.56 788 SER A C 1
ATOM 6190 O O . SER A 1 788 ? -6.742 -15.160 29.017 1.00 54.56 788 SER A O 1
ATOM 6192 N N . GLN A 1 789 ? -4.495 -15.296 29.275 1.00 68.38 789 GLN A N 1
ATOM 6193 C CA . GLN A 1 789 ? -4.097 -14.918 27.912 1.00 68.38 789 GLN A CA 1
ATOM 6194 C C . GLN A 1 789 ? -4.681 -15.853 26.839 1.00 68.38 789 GLN A C 1
ATOM 6196 O O . GLN A 1 789 ? -4.868 -15.423 25.715 1.00 68.38 789 GLN A O 1
ATOM 6201 N N . TYR A 1 790 ? -5.020 -17.105 27.175 1.00 83.31 790 TYR A N 1
ATOM 6202 C CA . TYR A 1 790 ? -5.525 -18.097 26.222 1.00 83.31 790 TYR A CA 1
ATOM 6203 C C . TYR A 1 790 ? -6.763 -18.834 26.750 1.00 83.31 790 TYR A C 1
ATOM 6205 O O . TYR A 1 790 ? -6.737 -19.375 27.863 1.00 83.31 790 TYR A O 1
ATOM 6213 N N . LEU A 1 791 ? -7.819 -18.902 25.936 1.00 86.75 791 LEU A N 1
ATOM 6214 C CA . LEU A 1 791 ? -9.037 -19.683 26.175 1.00 86.75 791 LEU A CA 1
ATOM 6215 C C . LEU A 1 791 ? -9.334 -20.581 24.967 1.00 86.75 791 LEU A C 1
ATOM 6217 O O . LEU A 1 791 ? -9.173 -20.149 23.834 1.00 86.75 791 LEU A O 1
ATOM 6221 N N . GLU A 1 792 ? -9.790 -21.811 25.209 1.00 90.56 792 GLU A N 1
ATOM 6222 C CA . GLU A 1 792 ? -10.191 -22.781 24.177 1.00 90.56 792 GLU A CA 1
ATOM 6223 C C . GLU A 1 792 ? -11.412 -23.561 24.680 1.00 90.56 792 GLU A C 1
ATOM 6225 O O . GLU A 1 792 ? -11.375 -24.131 25.778 1.00 90.56 792 GLU A O 1
ATOM 6230 N N . GLU A 1 793 ? -12.482 -23.625 23.885 1.00 93.81 793 GLU A N 1
ATOM 6231 C CA . GLU A 1 793 ? -13.676 -24.417 24.193 1.00 93.81 793 GLU A CA 1
ATOM 6232 C C . GLU A 1 793 ? -14.299 -25.062 22.938 1.00 93.81 793 GLU A C 1
ATOM 6234 O O . GLU A 1 793 ? -13.961 -24.752 21.799 1.00 93.81 793 GLU A O 1
ATOM 6239 N N . ASP A 1 794 ? -15.236 -25.990 23.162 1.00 94.19 794 ASP A N 1
ATOM 6240 C CA . ASP A 1 794 ? -16.101 -26.578 22.131 1.00 94.19 794 ASP A CA 1
ATOM 6241 C C . ASP A 1 794 ? -17.560 -26.363 22.540 1.00 94.19 794 ASP A C 1
ATOM 6243 O O . ASP A 1 794 ? -17.984 -26.779 23.628 1.00 94.19 794 ASP A O 1
ATOM 6247 N N . VAL A 1 795 ? -18.329 -25.707 21.672 1.00 96.19 795 VAL A N 1
ATOM 6248 C CA . VAL A 1 795 ? -19.744 -25.412 21.892 1.00 96.19 795 VAL A CA 1
ATOM 6249 C C . VAL A 1 795 ? -20.558 -25.994 20.744 1.00 96.19 795 VAL A C 1
ATOM 6251 O O . VAL A 1 795 ? -20.521 -25.525 19.613 1.00 96.19 795 VAL A O 1
ATOM 6254 N N . ASP A 1 796 ? -21.324 -27.046 21.044 1.00 95.06 796 ASP A N 1
ATOM 6255 C CA . ASP A 1 796 ? -22.162 -27.763 20.070 1.00 95.06 796 ASP A CA 1
ATOM 6256 C C . ASP A 1 796 ? -21.374 -28.228 18.824 1.00 95.06 796 ASP A C 1
ATOM 6258 O O . ASP A 1 796 ? -21.889 -28.190 17.705 1.00 95.06 796 ASP A O 1
ATOM 6262 N N . GLY A 1 797 ? -20.122 -28.662 19.019 1.00 92.44 797 GLY A N 1
ATOM 6263 C CA . GLY A 1 797 ? -19.227 -29.124 17.958 1.00 92.44 797 GLY A CA 1
ATOM 6264 C C . GLY A 1 797 ? -18.543 -28.017 17.158 1.00 92.44 797 GLY A C 1
ATOM 6265 O O . GLY A 1 797 ? -17.848 -28.348 16.206 1.00 92.44 797 GLY A O 1
ATOM 6266 N N . VAL A 1 798 ? -18.757 -26.741 17.497 1.00 96.31 798 VAL A N 1
ATOM 6267 C CA . VAL A 1 798 ? -17.930 -25.628 17.010 1.00 96.31 798 VAL A CA 1
ATOM 6268 C C . VAL A 1 798 ? -16.797 -25.437 18.012 1.00 96.31 798 VAL A C 1
ATOM 6270 O O . VAL A 1 798 ? -17.063 -25.102 19.172 1.00 96.31 798 VAL A O 1
ATOM 6273 N N . SER A 1 799 ? -15.559 -25.687 17.598 1.00 91.56 799 SER A N 1
ATOM 6274 C CA . SER A 1 799 ? -14.381 -25.458 18.439 1.00 91.56 799 SER A CA 1
ATOM 6275 C C . SER A 1 799 ? -13.812 -24.077 18.177 1.00 91.56 799 SER A C 1
ATOM 6277 O O . SER A 1 799 ? -13.786 -23.635 17.036 1.00 91.56 799 SER A O 1
ATOM 6279 N N . TRP A 1 800 ? -13.349 -23.395 19.214 1.00 96.56 800 TRP A N 1
ATOM 6280 C CA . TRP A 1 800 ? -12.752 -22.073 19.074 1.00 96.56 800 TRP A CA 1
ATOM 6281 C C . TRP A 1 800 ? -11.660 -21.854 20.112 1.00 96.56 800 TRP A C 1
ATOM 6283 O O . TRP A 1 800 ? -11.661 -22.488 21.174 1.00 96.56 800 TRP A O 1
ATOM 6293 N N . TYR A 1 801 ? -10.756 -20.927 19.818 1.00 90.62 801 TYR A N 1
ATOM 6294 C CA . TYR A 1 801 ? -9.838 -20.375 20.800 1.00 90.62 801 TYR A CA 1
ATOM 6295 C C . TYR A 1 801 ? -9.699 -18.859 20.652 1.00 90.62 801 TYR A C 1
ATOM 6297 O O . TYR A 1 801 ? -9.926 -18.296 19.583 1.00 90.62 801 TYR A O 1
ATOM 6305 N N . ARG A 1 802 ? -9.326 -18.210 21.754 1.00 92.94 802 ARG A N 1
ATOM 6306 C CA . ARG A 1 802 ? -9.006 -16.782 21.854 1.00 92.94 802 ARG A CA 1
ATOM 6307 C C . ARG A 1 802 ? -7.642 -16.638 22.513 1.00 92.94 802 ARG A C 1
ATOM 6309 O O . ARG A 1 802 ? -7.422 -17.233 23.571 1.00 92.94 802 ARG A O 1
ATOM 6316 N N . ASN A 1 803 ? -6.765 -15.834 21.924 1.00 87.19 803 ASN A N 1
ATOM 6317 C CA . ASN A 1 803 ? -5.451 -15.494 22.460 1.00 87.19 803 ASN A CA 1
ATOM 6318 C C . ASN A 1 803 ? -5.309 -13.971 22.575 1.00 87.19 803 ASN A C 1
ATOM 6320 O O . ASN A 1 803 ? -5.468 -13.274 21.585 1.00 87.19 803 ASN A O 1
ATOM 6324 N N . MET A 1 804 ? -5.006 -13.448 23.757 1.00 89.06 804 MET A N 1
ATOM 6325 C CA . MET A 1 804 ? -4.745 -12.023 23.966 1.00 89.06 804 MET A CA 1
ATOM 6326 C C . MET A 1 804 ? -3.341 -11.692 23.451 1.00 89.06 804 MET A C 1
ATOM 6328 O O . MET A 1 804 ? -2.357 -12.189 24.000 1.00 89.06 804 MET A O 1
ATOM 6332 N N . THR A 1 805 ? -3.252 -10.871 22.408 1.00 85.69 805 THR A N 1
ATOM 6333 C CA . THR A 1 805 ? -1.994 -10.478 21.755 1.00 85.69 805 THR A CA 1
ATOM 6334 C C . THR A 1 805 ? -1.435 -9.178 22.332 1.00 85.69 805 THR A C 1
ATOM 6336 O O . THR A 1 805 ? -0.221 -9.043 22.469 1.00 85.69 805 THR A O 1
ATOM 6339 N N . VAL A 1 806 ? -2.303 -8.252 22.758 1.00 83.50 806 VAL A N 1
ATOM 6340 C CA . VAL A 1 806 ? -1.925 -6.977 23.396 1.00 83.50 806 VAL A CA 1
ATOM 6341 C C . VAL A 1 806 ? -2.797 -6.739 24.627 1.00 83.50 806 VAL A C 1
ATOM 6343 O O . VAL A 1 806 ? -3.993 -7.020 24.609 1.00 83.50 806 VAL A O 1
ATOM 6346 N N . SER A 1 807 ? -2.208 -6.227 25.711 1.00 83.25 807 SER A N 1
ATOM 6347 C CA . SER A 1 807 ? -2.913 -5.927 26.961 1.00 83.25 807 SER A CA 1
ATOM 6348 C C . SER A 1 807 ? -2.347 -4.678 27.624 1.00 83.25 807 SER A C 1
ATOM 6350 O O . SER A 1 807 ? -1.126 -4.540 27.725 1.00 83.25 807 SER A O 1
ATOM 6352 N N . GLY A 1 808 ? -3.216 -3.816 28.156 1.00 72.06 808 GLY A N 1
ATOM 6353 C CA . GLY A 1 808 ? -2.793 -2.751 29.067 1.00 72.06 808 GLY A CA 1
ATOM 6354 C C . GLY A 1 808 ? -2.289 -1.483 28.377 1.00 72.06 808 GLY A C 1
ATOM 6355 O O . GLY A 1 808 ? -1.601 -0.686 29.016 1.00 72.06 808 GLY A O 1
ATOM 6356 N N . VAL A 1 809 ? -2.605 -1.287 27.098 1.00 73.31 809 VAL A N 1
ATOM 6357 C CA . VAL A 1 809 ? -2.247 -0.084 26.335 1.00 73.31 809 VAL A CA 1
ATOM 6358 C C . VAL A 1 809 ? -3.534 0.638 25.980 1.00 73.31 809 VAL A C 1
ATOM 6360 O O . VAL A 1 809 ? -4.494 -0.007 25.591 1.00 73.31 809 VAL A O 1
ATOM 6363 N N . ASN A 1 810 ? -3.564 1.951 26.169 1.00 83.38 810 ASN A N 1
ATOM 6364 C CA . ASN A 1 810 ? -4.630 2.786 25.633 1.00 83.38 810 ASN A CA 1
ATOM 6365 C C . ASN A 1 810 ? -4.382 2.935 24.126 1.00 83.38 810 ASN A C 1
ATOM 6367 O O . ASN A 1 810 ? -3.330 3.441 23.735 1.00 83.38 810 ASN A O 1
ATOM 6371 N N . LEU A 1 811 ? -5.312 2.443 23.320 1.00 77.94 811 LEU A N 1
ATOM 6372 C CA . LEU A 1 811 ? -5.301 2.406 21.863 1.00 77.94 811 LEU A CA 1
ATOM 6373 C C . LEU A 1 811 ? -6.192 3.515 21.267 1.00 77.94 811 LEU A C 1
ATOM 6375 O O . LEU A 1 811 ? -6.602 3.428 20.116 1.00 77.94 811 LEU A O 1
ATOM 6379 N N . GLY A 1 812 ? -6.454 4.590 22.015 1.00 77.31 812 GLY A N 1
ATOM 6380 C CA . GLY A 1 812 ? -6.832 5.887 21.448 1.00 77.31 812 GLY A CA 1
ATOM 6381 C C . GLY A 1 812 ? -8.284 6.332 21.625 1.00 77.31 812 GLY A C 1
ATOM 6382 O O . GLY A 1 812 ? -8.635 7.354 21.046 1.00 77.31 812 GLY A O 1
ATOM 6383 N N . PHE A 1 813 ? -9.114 5.639 22.415 1.00 80.38 813 PHE A N 1
ATOM 6384 C CA . PHE A 1 813 ? -10.511 6.052 22.650 1.00 80.38 813 PHE A CA 1
ATOM 6385 C C . PHE A 1 813 ? -10.710 6.800 23.981 1.00 80.38 813 PHE A C 1
ATOM 6387 O O . PHE A 1 813 ? -11.052 7.983 23.962 1.00 80.38 813 PHE A O 1
ATOM 6394 N N . LEU A 1 814 ? -10.464 6.175 25.138 1.00 84.94 814 LEU A N 1
ATOM 6395 C CA . LEU A 1 814 ? -10.466 6.843 26.454 1.00 84.94 814 LEU A CA 1
ATOM 6396 C C . LEU A 1 814 ? -9.188 6.548 27.240 1.00 84.94 814 LEU A C 1
ATOM 6398 O O . LEU A 1 814 ? -8.356 5.769 26.815 1.00 84.94 814 LEU A O 1
ATOM 6402 N N . GLU A 1 815 ? -9.011 7.160 28.418 1.00 84.62 815 GLU A N 1
ATOM 6403 C CA . GLU A 1 815 ? -7.837 6.946 29.291 1.00 84.62 815 GLU A CA 1
ATOM 6404 C C . GLU A 1 815 ? -7.683 5.508 29.831 1.00 84.62 815 GLU A C 1
ATOM 6406 O O . GLU A 1 815 ? -6.645 5.187 30.422 1.00 84.62 815 GLU A O 1
ATOM 6411 N N . ASP A 1 816 ? -8.707 4.663 29.688 1.00 84.00 816 ASP A N 1
ATOM 6412 C CA . ASP A 1 816 ? -8.671 3.278 30.149 1.00 84.00 816 ASP A CA 1
ATOM 6413 C C . ASP A 1 816 ? -7.771 2.406 29.242 1.00 84.00 816 ASP A C 1
ATOM 6415 O O . ASP A 1 816 ? -7.216 2.840 28.235 1.00 84.00 816 ASP A O 1
ATOM 6419 N N . HIS A 1 817 ? -7.505 1.177 29.683 1.00 85.00 817 HIS A N 1
ATOM 6420 C CA . HIS A 1 817 ? -6.639 0.256 28.952 1.00 85.00 817 HIS A CA 1
ATOM 6421 C C . HIS A 1 817 ? -7.449 -0.580 27.957 1.00 85.00 817 HIS A C 1
ATOM 6423 O O . HIS A 1 817 ? -8.480 -1.131 28.322 1.00 85.00 817 HIS A O 1
ATOM 6429 N N . ASP A 1 818 ? -6.924 -0.767 26.754 1.00 91.12 818 ASP A N 1
ATOM 6430 C CA . ASP A 1 818 ? -7.500 -1.631 25.730 1.00 91.12 818 ASP A CA 1
ATOM 6431 C C . ASP A 1 818 ? -6.748 -2.969 25.654 1.00 91.12 818 ASP A C 1
ATOM 6433 O O . ASP A 1 818 ? -5.672 -3.170 26.249 1.00 91.12 818 ASP A O 1
ATOM 6437 N N . ALA A 1 819 ? -7.327 -3.920 24.923 1.00 90.69 819 ALA A N 1
ATOM 6438 C CA . ALA A 1 819 ? -6.687 -5.193 24.611 1.00 90.69 819 ALA A CA 1
ATOM 6439 C C . ALA A 1 819 ? -6.996 -5.659 23.181 1.00 90.69 819 ALA A C 1
ATOM 6441 O O . ALA A 1 819 ? -8.116 -5.511 22.696 1.00 90.69 819 ALA A O 1
ATOM 6442 N N . LYS A 1 820 ? -6.010 -6.291 22.536 1.00 92.25 820 LYS A N 1
ATOM 6443 C CA . LYS A 1 820 ? -6.152 -6.962 21.233 1.00 92.25 820 LYS A CA 1
ATOM 6444 C C . LYS A 1 820 ? -6.183 -8.469 21.468 1.00 92.25 820 LYS A C 1
ATOM 6446 O O . LYS A 1 820 ? -5.377 -8.999 22.241 1.00 92.25 820 LYS A O 1
ATOM 6451 N N . HIS A 1 821 ? -7.112 -9.166 20.826 1.00 93.25 821 HIS A N 1
ATOM 6452 C CA . HIS A 1 821 ? -7.230 -10.621 20.895 1.00 93.25 821 HIS A CA 1
ATOM 6453 C C . HIS A 1 821 ? -7.268 -11.207 19.490 1.00 93.25 821 HIS A C 1
ATOM 6455 O O . HIS A 1 821 ? -8.009 -10.727 18.651 1.00 93.25 821 HIS A O 1
ATOM 6461 N N . PHE A 1 822 ? -6.545 -12.292 19.252 1.00 92.69 822 PHE A N 1
ATOM 6462 C CA . PHE A 1 822 ? -6.725 -13.128 18.073 1.00 92.69 822 PHE A CA 1
ATOM 6463 C C . PHE A 1 822 ? -7.747 -14.232 18.369 1.00 92.69 822 PHE A C 1
ATOM 6465 O O . PHE A 1 822 ? -7.648 -14.920 19.396 1.00 92.69 822 PHE A O 1
ATOM 6472 N N . VAL A 1 823 ? -8.717 -14.427 17.479 1.00 95.31 823 VAL A N 1
ATOM 6473 C CA . VAL A 1 823 ? -9.792 -15.413 17.616 1.00 95.31 823 VAL A CA 1
ATOM 6474 C C . VAL A 1 823 ? -9.802 -16.339 16.405 1.00 95.31 823 VAL A C 1
ATOM 6476 O O . VAL A 1 823 ? -9.766 -15.887 15.269 1.00 95.31 823 VAL A O 1
ATOM 6479 N N . HIS A 1 824 ? -9.908 -17.645 16.651 1.00 94.12 824 HIS A N 1
ATOM 6480 C CA . HIS A 1 824 ? -10.062 -18.664 15.611 1.00 94.12 824 HIS A CA 1
ATOM 6481 C C . HIS A 1 824 ? -11.212 -19.606 15.973 1.00 94.12 824 HIS A C 1
ATOM 6483 O O . HIS A 1 824 ? -11.294 -20.098 17.104 1.00 94.12 824 HIS A O 1
ATOM 6489 N N . ILE A 1 825 ? -12.092 -19.884 15.013 1.00 96.94 825 ILE A N 1
ATOM 6490 C CA . ILE A 1 825 ? -13.296 -20.705 15.164 1.00 96.94 825 ILE A CA 1
ATOM 6491 C C . ILE A 1 825 ? -13.367 -21.727 14.020 1.00 96.94 825 ILE A C 1
ATOM 6493 O O . ILE A 1 825 ? -13.435 -21.354 12.855 1.00 96.94 825 ILE A O 1
ATOM 6497 N N . ASP A 1 826 ? -13.432 -23.017 14.349 1.00 95.88 826 ASP A N 1
ATOM 6498 C CA . ASP A 1 826 ? -13.642 -24.124 13.406 1.00 95.88 826 ASP A CA 1
ATOM 6499 C C . ASP A 1 826 ? -15.106 -24.599 13.471 1.00 95.88 826 ASP A C 1
ATOM 6501 O O . ASP A 1 826 ? -15.598 -25.100 14.493 1.00 95.88 826 ASP A O 1
ATOM 6505 N N . ILE A 1 827 ? -15.822 -24.399 12.364 1.00 97.56 827 ILE A N 1
ATOM 6506 C CA . ILE A 1 827 ? -17.256 -24.618 12.201 1.00 97.56 827 ILE A CA 1
ATOM 6507 C C . ILE A 1 827 ? -17.476 -25.878 11.349 1.00 97.56 827 ILE A C 1
ATOM 6509 O O . ILE A 1 827 ? -17.219 -25.869 10.145 1.00 97.56 827 ILE A O 1
ATOM 6513 N N . PRO A 1 828 ? -18.052 -26.964 11.894 1.00 96.56 828 PRO A N 1
ATOM 6514 C CA . PRO A 1 828 ? -18.266 -28.185 11.125 1.00 96.56 828 PRO A CA 1
ATOM 6515 C C . PRO A 1 828 ? -19.429 -28.044 10.134 1.00 96.56 828 PRO A C 1
ATOM 6517 O O . PRO A 1 828 ? -20.441 -27.399 10.433 1.00 96.56 828 PRO A O 1
ATOM 6520 N N . ALA A 1 829 ? -19.390 -28.807 9.034 1.00 95.56 829 ALA A N 1
ATOM 6521 C CA . ALA A 1 829 ? -20.439 -28.858 8.003 1.00 95.56 829 ALA A CA 1
ATOM 6522 C C . ALA A 1 829 ? -21.865 -29.021 8.537 1.00 95.56 829 ALA A C 1
ATOM 6524 O O . ALA A 1 829 ? -22.822 -28.533 7.942 1.00 95.56 829 ALA A O 1
ATOM 6525 N N . SER A 1 830 ? -22.046 -29.664 9.693 1.00 94.50 830 SER A N 1
ATOM 6526 C CA . SER A 1 830 ? -23.365 -29.793 10.327 1.00 94.50 830 SER A CA 1
ATOM 6527 C C . SER A 1 830 ? -24.078 -28.459 10.611 1.00 94.50 830 SER A C 1
ATOM 6529 O O . SER A 1 830 ? -25.296 -28.473 10.795 1.00 94.50 830 SER A O 1
ATOM 6531 N N . LYS A 1 831 ? -23.351 -27.331 10.630 1.00 95.19 831 LYS A N 1
ATOM 6532 C CA . LYS A 1 831 ? -23.885 -25.987 10.891 1.00 95.19 831 LYS A CA 1
ATOM 6533 C C . LYS A 1 831 ? -24.386 -25.264 9.642 1.00 95.19 831 LYS A C 1
ATOM 6535 O O . LYS A 1 831 ? -25.317 -24.477 9.766 1.00 95.19 831 LYS A O 1
ATOM 6540 N N . PHE A 1 832 ? -23.853 -25.577 8.460 1.00 93.75 832 PHE A N 1
ATOM 6541 C CA . PHE A 1 832 ? -24.185 -24.876 7.209 1.00 93.75 832 PHE A CA 1
ATOM 6542 C C . PHE A 1 832 ? -24.683 -25.797 6.081 1.00 93.75 832 PHE A C 1
ATOM 6544 O O . PHE A 1 832 ? -25.453 -25.362 5.227 1.00 93.75 832 PHE A O 1
ATOM 6551 N N . ALA A 1 833 ? -24.374 -27.099 6.099 1.00 82.69 833 ALA A N 1
ATOM 6552 C CA . ALA A 1 833 ? -24.660 -28.016 4.987 1.00 82.69 833 ALA A CA 1
ATOM 6553 C C . ALA A 1 833 ? -26.150 -28.150 4.628 1.00 82.69 833 ALA A C 1
ATOM 6555 O O . ALA A 1 833 ? -26.491 -28.472 3.492 1.00 82.69 833 ALA A O 1
ATOM 6556 N N . SER A 1 834 ? -27.070 -27.934 5.575 1.00 83.50 834 SER A N 1
ATOM 6557 C CA . SER A 1 834 ? -28.507 -27.982 5.269 1.00 83.50 834 SER A CA 1
ATOM 6558 C C . SER A 1 834 ? -29.036 -26.722 4.589 1.00 83.50 834 SER A C 1
ATOM 6560 O O . SER A 1 834 ? -30.074 -26.794 3.932 1.00 83.50 834 SER A O 1
ATOM 6562 N N . ALA A 1 835 ? -28.371 -25.587 4.804 1.00 81.88 835 ALA A N 1
ATOM 6563 C CA . ALA A 1 835 ? -28.764 -24.293 4.262 1.00 81.88 835 ALA A CA 1
ATOM 6564 C C . ALA A 1 835 ? -27.993 -23.955 2.979 1.00 81.88 835 ALA A C 1
ATOM 6566 O O . ALA A 1 835 ? -28.546 -23.272 2.126 1.00 81.88 835 ALA A O 1
ATOM 6567 N N . GLY A 1 836 ? -26.762 -24.461 2.836 1.00 89.81 836 GLY A N 1
ATOM 6568 C CA . GLY A 1 836 ? -25.826 -24.029 1.794 1.00 89.81 836 GLY A CA 1
ATOM 6569 C C . GLY A 1 836 ? -25.191 -22.666 2.082 1.00 89.81 836 GLY A C 1
ATOM 6570 O O . GLY A 1 836 ? -24.348 -22.228 1.318 1.00 89.81 836 GLY A O 1
ATOM 6571 N N . ALA A 1 837 ? -25.572 -22.033 3.193 1.00 94.38 837 ALA A N 1
ATOM 6572 C CA . ALA A 1 837 ? -25.070 -20.747 3.638 1.00 94.38 837 ALA A CA 1
ATOM 6573 C C . ALA A 1 837 ? -24.755 -20.793 5.139 1.00 94.38 837 ALA A C 1
ATOM 6575 O O . ALA A 1 837 ? -25.379 -21.549 5.899 1.00 94.38 837 ALA A O 1
ATOM 6576 N N . LEU A 1 838 ? -23.792 -19.980 5.552 1.00 96.19 838 LEU A N 1
ATOM 6577 C CA . LEU A 1 838 ? -23.341 -19.783 6.919 1.00 96.19 838 LEU A CA 1
ATOM 6578 C C . LEU A 1 838 ? -23.599 -18.328 7.315 1.00 96.19 838 LEU A C 1
ATOM 6580 O O . LEU A 1 838 ? -23.032 -17.422 6.728 1.00 96.19 838 LEU A O 1
ATOM 6584 N N . GLU A 1 839 ? -24.437 -18.109 8.323 1.00 96.50 839 GLU A N 1
ATOM 6585 C CA . GLU A 1 839 ? -24.642 -16.777 8.904 1.00 96.50 839 GLU A CA 1
ATOM 6586 C C . GLU A 1 839 ? -23.721 -16.618 10.116 1.00 96.50 839 GLU A C 1
ATOM 6588 O O . GLU A 1 839 ? -23.706 -17.493 10.987 1.00 96.50 839 GLU A O 1
ATOM 6593 N N . ILE A 1 840 ? -22.954 -15.534 10.162 1.00 97.50 840 ILE A N 1
ATOM 6594 C CA . ILE A 1 840 ? -22.068 -15.171 11.269 1.00 97.50 840 ILE A CA 1
ATOM 6595 C C . ILE A 1 840 ? -22.588 -13.857 11.845 1.00 97.50 840 ILE A C 1
ATOM 6597 O O . ILE A 1 840 ? -22.859 -12.910 11.110 1.00 97.50 840 ILE A O 1
ATOM 6601 N N . THR A 1 841 ? -22.769 -13.797 13.161 1.00 97.50 841 THR A N 1
ATOM 6602 C CA . THR A 1 841 ? -23.137 -12.560 13.861 1.00 97.50 841 THR A CA 1
ATOM 6603 C C . THR A 1 841 ? -22.171 -12.312 15.002 1.00 97.50 841 THR A C 1
ATOM 6605 O O . THR A 1 841 ? -22.033 -13.162 15.886 1.00 97.50 841 THR A O 1
ATOM 6608 N N . PHE A 1 842 ? -21.563 -11.136 15.018 1.00 97.75 842 PHE A N 1
ATOM 6609 C CA . PHE A 1 842 ? -20.811 -10.634 16.155 1.00 97.75 842 PHE A CA 1
ATOM 6610 C C . PHE A 1 842 ? -21.727 -9.811 17.042 1.00 97.75 842 PHE A C 1
ATOM 6612 O O . PHE A 1 842 ? -22.577 -9.063 16.555 1.00 97.75 842 PHE A O 1
ATOM 6619 N N . ARG A 1 843 ? -21.590 -9.978 18.355 1.00 96.94 843 ARG A N 1
ATOM 6620 C CA . ARG A 1 843 ? -22.400 -9.247 19.318 1.00 96.94 843 ARG A CA 1
ATOM 6621 C C . ARG A 1 843 ? -21.618 -8.897 20.574 1.00 96.94 843 ARG A C 1
ATOM 6623 O O . ARG A 1 843 ? -21.166 -9.794 21.284 1.00 96.94 843 ARG A O 1
ATOM 6630 N N . ALA A 1 844 ? -21.582 -7.615 20.913 1.00 96.81 844 ALA A N 1
ATOM 6631 C CA . ALA A 1 844 ? -21.094 -7.138 22.197 1.00 96.81 844 ALA A CA 1
ATOM 6632 C C . ALA A 1 844 ? -22.259 -6.972 23.183 1.00 96.81 844 ALA A C 1
ATOM 6634 O O . ALA A 1 844 ? -23.304 -6.396 22.878 1.00 96.81 844 ALA A O 1
ATOM 6635 N N . VAL A 1 845 ? -22.092 -7.513 24.385 1.00 96.00 845 VAL A N 1
ATOM 6636 C CA . VAL A 1 845 ? -22.970 -7.264 25.528 1.00 96.00 845 VAL A CA 1
ATOM 6637 C C . VAL A 1 845 ? -22.146 -6.481 26.533 1.00 96.00 845 VAL A C 1
ATOM 6639 O O . VAL A 1 845 ? -21.282 -7.060 27.182 1.00 96.00 845 VAL A O 1
ATOM 6642 N N . THR A 1 846 ? -22.400 -5.181 26.631 1.00 95.00 846 THR A N 1
ATOM 6643 C CA . THR A 1 846 ? -21.697 -4.265 27.535 1.00 95.00 846 THR A CA 1
ATOM 6644 C C . THR A 1 846 ? -22.652 -3.765 28.617 1.00 95.00 846 THR A C 1
ATOM 6646 O O . THR A 1 846 ? -23.871 -3.697 28.420 1.00 95.00 846 THR A O 1
ATOM 6649 N N . SER A 1 847 ? -22.117 -3.471 29.798 1.00 94.00 847 SER A N 1
ATOM 6650 C CA . SER A 1 847 ? -22.874 -2.925 30.930 1.00 94.00 847 SER A CA 1
ATOM 6651 C C . SER A 1 847 ? -22.873 -1.400 30.963 1.00 94.00 847 SER A C 1
ATOM 6653 O O . SER A 1 847 ? -23.723 -0.812 31.645 1.00 94.00 847 SER A O 1
ATOM 6655 N N . LEU A 1 848 ? -21.945 -0.788 30.228 1.00 93.00 848 LEU A N 1
ATOM 6656 C CA . LEU A 1 848 ? -21.841 0.645 29.994 1.00 93.00 848 LEU A CA 1
ATOM 6657 C C . LEU A 1 848 ? -22.184 0.995 28.540 1.00 93.00 848 LEU A C 1
ATOM 6659 O O . LEU A 1 848 ? -22.388 0.116 27.692 1.00 93.00 848 LEU A O 1
ATOM 6663 N N . ASP A 1 849 ? -22.311 2.298 28.298 1.00 93.50 849 ASP A N 1
ATOM 6664 C CA . ASP A 1 849 ? -22.594 2.844 26.974 1.00 93.50 849 ASP A CA 1
ATOM 6665 C C . ASP A 1 849 ? -21.418 2.606 26.013 1.00 93.50 849 ASP A C 1
ATOM 6667 O O . ASP A 1 849 ? -20.293 2.384 26.460 1.00 93.50 849 ASP A O 1
ATOM 6671 N N . ILE A 1 850 ? -21.683 2.634 24.705 1.00 93.75 850 ILE A N 1
ATOM 6672 C CA . ILE A 1 850 ? -20.690 2.332 23.663 1.00 93.75 850 ILE A CA 1
ATOM 6673 C C . ILE A 1 850 ? -19.442 3.217 23.765 1.00 93.75 850 ILE A C 1
ATOM 6675 O O . ILE A 1 850 ? -18.341 2.753 23.476 1.00 93.75 850 ILE A O 1
ATOM 6679 N N . ASP A 1 851 ? -19.613 4.456 24.230 1.00 90.25 851 ASP A N 1
ATOM 6680 C CA . ASP A 1 851 ? -18.526 5.418 24.393 1.00 90.25 851 ASP A CA 1
ATOM 6681 C C . ASP A 1 851 ? -17.594 5.089 25.562 1.00 90.25 851 ASP A C 1
ATOM 6683 O O . ASP A 1 851 ? -16.452 5.519 25.536 1.00 90.25 851 ASP A O 1
ATOM 6687 N N . GLU A 1 852 ? -18.063 4.338 26.566 1.00 92.75 852 GLU A N 1
ATOM 6688 C CA . GLU A 1 852 ? -17.280 3.935 27.748 1.00 92.75 852 GLU A CA 1
ATOM 6689 C C . GLU A 1 852 ? -16.805 2.474 27.681 1.00 92.75 852 GLU A C 1
ATOM 6691 O O . GLU A 1 852 ? -15.981 2.040 28.492 1.00 92.75 852 GLU A O 1
ATOM 6696 N N . GLN A 1 853 ? -17.417 1.677 26.802 1.00 92.94 853 GLN A N 1
ATOM 6697 C CA . GLN A 1 853 ? -17.163 0.252 26.672 1.00 92.94 853 GLN A CA 1
ATOM 6698 C C . GLN A 1 853 ? -17.645 -0.258 25.312 1.00 92.94 853 GLN A C 1
ATOM 6700 O O . GLN A 1 853 ? -18.850 -0.329 25.050 1.00 92.94 853 GLN A O 1
ATOM 6705 N N . SER A 1 854 ? -16.716 -0.712 24.474 1.00 95.62 854 SER A N 1
ATOM 6706 C CA . SER A 1 854 ? -17.057 -1.267 23.162 1.00 95.62 854 SER A CA 1
ATOM 6707 C C . SER A 1 854 ? -16.084 -2.352 22.697 1.00 95.62 854 SER A C 1
ATOM 6709 O O . SER A 1 854 ? -15.116 -2.689 23.383 1.00 95.62 854 SER A O 1
ATOM 6711 N N . ALA A 1 855 ? -16.389 -2.972 21.560 1.00 96.44 855 ALA A N 1
ATOM 6712 C CA . ALA A 1 855 ? -15.507 -3.904 20.869 1.00 96.44 855 ALA A CA 1
ATOM 6713 C C . ALA A 1 855 ? -15.481 -3.638 19.361 1.00 96.44 855 ALA A C 1
ATOM 6715 O O . ALA A 1 855 ? -16.512 -3.279 18.797 1.00 96.44 855 ALA A O 1
ATOM 6716 N N . GLY A 1 856 ? -14.339 -3.879 18.727 1.00 96.50 856 GLY A N 1
ATOM 6717 C CA . GLY A 1 856 ? -14.145 -3.815 17.275 1.00 96.50 856 GLY A CA 1
ATOM 6718 C C . GLY A 1 856 ? -13.680 -5.156 16.710 1.00 96.50 856 GLY A C 1
ATOM 6719 O O . GLY A 1 856 ? -13.130 -5.972 17.455 1.00 96.50 856 GLY A O 1
ATOM 6720 N N . ILE A 1 857 ? -13.925 -5.413 15.427 1.00 97.38 857 ILE A N 1
ATOM 6721 C CA . ILE A 1 857 ? -13.467 -6.624 14.724 1.00 97.38 857 ILE A CA 1
ATOM 6722 C C . ILE A 1 857 ? -12.616 -6.222 13.530 1.00 97.38 857 ILE A C 1
ATOM 6724 O O . ILE A 1 857 ? -13.004 -5.329 12.795 1.00 97.38 857 ILE A O 1
ATOM 6728 N N . ASP A 1 858 ? -11.516 -6.921 13.318 1.00 95.44 858 ASP A N 1
ATOM 6729 C CA . ASP A 1 858 ? -10.527 -6.605 12.293 1.00 95.44 858 ASP A CA 1
ATOM 6730 C C . ASP A 1 858 ? -9.875 -7.902 11.771 1.00 95.44 858 ASP A C 1
ATOM 6732 O O . ASP A 1 858 ? -10.133 -8.973 12.337 1.00 95.44 858 ASP A O 1
ATOM 6736 N N . ASP A 1 859 ? -9.060 -7.839 10.720 1.00 93.62 859 ASP A N 1
ATOM 6737 C CA . ASP A 1 859 ? -8.310 -8.957 10.127 1.00 93.62 859 ASP A CA 1
ATOM 6738 C C . ASP A 1 859 ? -9.183 -10.218 9.901 1.00 93.62 859 ASP A C 1
ATOM 6740 O O . ASP A 1 859 ? -8.817 -11.336 10.293 1.00 93.62 859 ASP A O 1
ATOM 6744 N N . ILE A 1 860 ? -10.404 -10.060 9.378 1.00 95.81 860 ILE A N 1
ATOM 6745 C CA . ILE A 1 860 ? -11.375 -11.149 9.263 1.00 95.81 860 ILE A CA 1
ATOM 6746 C C . ILE A 1 860 ? -11.114 -12.039 8.047 1.00 95.81 860 ILE A C 1
ATOM 6748 O O . ILE A 1 860 ? -11.203 -11.629 6.896 1.00 95.81 860 ILE A O 1
ATOM 6752 N N . LYS A 1 861 ? -10.932 -13.335 8.303 1.00 95.00 861 LYS A N 1
ATOM 6753 C CA . LYS A 1 861 ? -10.738 -14.353 7.270 1.00 95.00 861 LYS A CA 1
ATOM 6754 C C . LYS A 1 861 ? -11.704 -15.516 7.445 1.00 95.00 861 LYS A C 1
ATOM 6756 O O . LYS A 1 861 ? -11.807 -16.122 8.515 1.00 95.00 861 LYS A O 1
ATOM 6761 N N . VAL A 1 862 ? -12.420 -15.864 6.378 1.00 96.94 862 VAL A N 1
ATOM 6762 C CA . VAL A 1 862 ? -13.377 -16.977 6.342 1.00 96.94 862 VAL A CA 1
ATOM 6763 C C . VAL A 1 862 ? -12.971 -17.958 5.250 1.00 96.94 862 VAL A C 1
ATOM 6765 O O . VAL A 1 862 ? -13.027 -17.626 4.072 1.00 96.94 862 VAL A O 1
ATOM 6768 N N . THR A 1 863 ? -12.650 -19.202 5.611 1.00 95.56 863 THR A N 1
ATOM 6769 C CA . THR A 1 863 ? -12.159 -20.213 4.653 1.00 95.56 863 THR A CA 1
ATOM 6770 C C . THR A 1 863 ? -12.985 -21.493 4.723 1.00 95.56 863 THR A C 1
ATOM 6772 O O . THR A 1 863 ? -13.161 -22.075 5.793 1.00 95.56 863 THR A O 1
ATOM 6775 N N . ALA A 1 864 ? -13.485 -21.974 3.584 1.00 96.81 864 ALA A N 1
ATOM 6776 C CA . ALA A 1 864 ? -14.161 -23.263 3.457 1.00 96.81 864 ALA A CA 1
ATOM 6777 C C . ALA A 1 864 ? -13.178 -24.373 3.061 1.00 96.81 864 ALA A C 1
ATOM 6779 O O . ALA A 1 864 ? -12.408 -24.210 2.122 1.00 96.81 864 ALA A O 1
ATOM 6780 N N . HIS A 1 865 ? -13.253 -25.527 3.729 1.00 94.69 865 HIS A N 1
ATOM 6781 C CA . HIS A 1 865 ? -12.320 -26.650 3.554 1.00 94.69 865 HIS A CA 1
ATOM 6782 C C . HIS A 1 865 ? -13.024 -27.900 3.006 1.00 94.69 865 HIS A C 1
ATOM 6784 O O . HIS A 1 865 ? -14.077 -28.293 3.517 1.00 94.69 865 HIS A O 1
ATOM 6790 N N . TYR A 1 866 ? -12.421 -28.580 2.028 1.00 94.19 866 TYR A N 1
ATOM 6791 C CA . TYR A 1 866 ? -12.987 -29.706 1.270 1.00 94.19 866 TYR A CA 1
ATOM 6792 C C . TYR A 1 866 ? -12.053 -30.928 1.290 1.00 94.19 866 TYR A C 1
ATOM 6794 O O . TYR A 1 866 ? -11.245 -31.158 0.390 1.00 94.19 866 TYR A O 1
ATOM 6802 N N . SER A 1 867 ? -12.216 -31.812 2.275 1.00 88.00 867 SER A N 1
ATOM 6803 C CA . SER A 1 867 ? -11.375 -33.014 2.428 1.00 88.00 867 SER A CA 1
ATOM 6804 C C . SER A 1 867 ? -11.567 -34.062 1.318 1.00 88.00 867 SER A C 1
ATOM 6806 O O . SER A 1 867 ? -10.778 -35.000 1.176 1.00 88.00 867 SER A O 1
ATOM 6808 N N . GLY A 1 868 ? -12.628 -33.938 0.513 1.00 82.31 868 GLY A N 1
ATOM 6809 C CA . GLY A 1 868 ? -12.892 -34.815 -0.631 1.00 82.31 868 GLY A CA 1
ATOM 6810 C C . GLY A 1 868 ? -12.014 -34.545 -1.857 1.00 82.31 868 GLY A C 1
ATOM 6811 O O . GLY A 1 868 ? -11.954 -35.404 -2.742 1.00 82.31 868 GLY A O 1
ATOM 6812 N N . CYS A 1 869 ? -11.330 -33.401 -1.900 1.00 80.25 869 CYS A N 1
ATOM 6813 C CA . CYS A 1 869 ? -10.618 -32.914 -3.077 1.00 80.25 869 CYS A CA 1
ATOM 6814 C C . CYS A 1 869 ? -9.221 -33.509 -3.288 1.00 80.25 869 CYS A C 1
ATOM 6816 O O . CYS A 1 869 ? -8.793 -33.689 -4.427 1.00 80.25 869 CYS A O 1
ATOM 6818 N N . ASP A 1 870 ? -8.578 -34.010 -2.234 1.00 69.00 870 ASP A N 1
ATOM 6819 C CA . ASP A 1 870 ? -7.240 -34.623 -2.308 1.00 69.00 870 ASP A CA 1
ATOM 6820 C C . ASP A 1 870 ? -7.186 -35.974 -3.057 1.00 69.00 870 ASP A C 1
ATOM 6822 O O . ASP A 1 870 ? -6.141 -36.632 -3.142 1.00 69.00 870 ASP A O 1
ATOM 6826 N N . GLN A 1 871 ? -8.316 -36.467 -3.577 1.00 59.22 871 GLN A N 1
ATOM 6827 C CA . GLN A 1 871 ? -8.406 -37.824 -4.120 1.00 59.22 871 GLN A CA 1
ATOM 6828 C C . GLN A 1 871 ? -7.970 -37.970 -5.582 1.00 59.22 871 GLN A C 1
ATOM 6830 O O . GLN A 1 871 ? -7.744 -39.106 -6.016 1.00 59.22 871 GLN A O 1
ATOM 6835 N N . GLU A 1 872 ? -7.773 -36.888 -6.341 1.00 50.97 872 GLU A N 1
ATOM 6836 C CA . GLU A 1 872 ? -7.225 -37.008 -7.703 1.00 50.97 872 GLU A CA 1
ATOM 6837 C C . GLU A 1 872 ? -5.699 -37.194 -7.717 1.00 50.97 872 GLU A C 1
ATOM 6839 O O . GLU A 1 872 ? -5.195 -38.006 -8.502 1.00 50.97 872 GLU A O 1
ATOM 6844 N N . GLY A 1 873 ? -4.978 -36.650 -6.728 1.00 48.84 873 GLY A N 1
ATOM 6845 C CA . GLY A 1 873 ? -3.577 -37.008 -6.460 1.00 48.84 873 GLY A CA 1
ATOM 6846 C C . GLY A 1 873 ? -3.390 -38.487 -6.080 1.00 48.84 873 GLY A C 1
ATOM 6847 O O . GLY A 1 873 ? -2.350 -39.091 -6.351 1.00 48.84 873 GLY A O 1
ATOM 6848 N N . ALA A 1 874 ? -4.429 -39.142 -5.547 1.00 46.03 874 ALA A N 1
ATOM 6849 C CA . ALA A 1 874 ? -4.377 -40.552 -5.159 1.00 46.03 874 ALA A CA 1
ATOM 6850 C C . ALA A 1 874 ? -4.466 -41.543 -6.341 1.00 46.03 874 ALA A C 1
ATOM 6852 O O . ALA A 1 874 ? -4.229 -42.738 -6.145 1.00 46.03 874 ALA A O 1
ATOM 6853 N N . ARG A 1 875 ? -4.773 -41.099 -7.573 1.00 44.22 875 ARG A N 1
ATOM 6854 C CA . ARG A 1 875 ? -4.795 -41.978 -8.764 1.00 44.22 875 ARG A CA 1
ATOM 6855 C C . ARG A 1 875 ? -3.526 -41.957 -9.617 1.00 44.22 875 ARG A C 1
ATOM 6857 O O . ARG A 1 875 ? -3.374 -42.863 -10.435 1.00 44.22 875 ARG A O 1
ATOM 6864 N N . GLN A 1 876 ? -2.599 -41.023 -9.399 1.00 42.91 876 GLN A N 1
ATOM 6865 C CA . GLN A 1 876 ? -1.266 -41.050 -10.030 1.00 42.91 876 GLN A CA 1
ATOM 6866 C C . GLN A 1 876 ? -0.164 -41.673 -9.147 1.00 42.91 876 GLN A C 1
ATOM 6868 O O . GLN A 1 876 ? 0.973 -41.825 -9.587 1.00 42.91 876 GLN A O 1
ATOM 6873 N N . LEU A 1 877 ? -0.497 -42.124 -7.934 1.00 44.56 877 LEU A N 1
ATOM 6874 C CA . LEU A 1 877 ? 0.454 -42.611 -6.926 1.00 44.56 877 LEU A CA 1
ATOM 6875 C C . LEU A 1 877 ? 0.451 -44.145 -6.757 1.00 44.56 877 LEU A C 1
ATOM 6877 O O . LEU A 1 877 ? 0.461 -44.661 -5.644 1.00 44.56 877 LEU A O 1
ATOM 6881 N N . GLU A 1 878 ? 0.481 -44.904 -7.860 1.00 45.78 878 GLU A N 1
ATOM 6882 C CA . GLU A 1 878 ? 0.812 -46.344 -7.791 1.00 45.78 878 GLU A CA 1
ATOM 6883 C C . GLU A 1 878 ? 2.332 -46.626 -7.749 1.00 45.78 878 GLU A C 1
ATOM 6885 O O . GLU A 1 878 ? 2.704 -47.783 -7.569 1.00 45.78 878 GLU A O 1
ATOM 6890 N N . ASP A 1 879 ? 3.212 -45.611 -7.826 1.00 49.06 879 ASP A N 1
ATOM 6891 C CA . ASP A 1 879 ? 4.674 -45.833 -7.896 1.00 49.06 879 ASP A CA 1
ATOM 6892 C C . ASP A 1 879 ? 5.552 -45.110 -6.843 1.00 49.06 879 ASP A C 1
ATOM 6894 O O . ASP A 1 879 ? 6.757 -45.359 -6.810 1.00 49.06 879 ASP A O 1
ATOM 6898 N N . ASN A 1 880 ? 5.005 -44.302 -5.919 1.00 49.88 880 ASN A N 1
ATOM 6899 C CA . ASN A 1 880 ? 5.800 -43.676 -4.842 1.00 49.88 880 ASN A CA 1
ATOM 6900 C C . ASN A 1 880 ? 5.374 -44.165 -3.444 1.00 49.88 880 ASN A C 1
ATOM 6902 O O . ASN A 1 880 ? 4.432 -43.669 -2.838 1.00 49.88 880 ASN A O 1
ATOM 6906 N N . CYS A 1 881 ? 6.126 -45.142 -2.923 1.00 60.34 881 CYS A N 1
ATOM 6907 C CA . CYS A 1 881 ? 5.973 -45.805 -1.614 1.00 60.34 881 CYS A CA 1
ATOM 6908 C C . CYS A 1 881 ? 6.129 -44.903 -0.366 1.00 60.34 881 CYS A C 1
ATOM 6910 O O . CYS A 1 881 ? 6.108 -45.427 0.744 1.00 60.34 881 CYS A O 1
ATOM 6912 N N . HIS A 1 882 ? 6.315 -43.591 -0.513 1.00 69.94 882 HIS A N 1
ATOM 6913 C CA . HIS A 1 882 ? 6.522 -42.672 0.607 1.00 69.94 882 HIS A CA 1
ATOM 6914 C C . HIS A 1 882 ? 5.490 -41.554 0.531 1.00 69.94 882 HIS A C 1
ATOM 6916 O O . HIS A 1 882 ? 5.669 -40.583 -0.201 1.00 69.94 882 HIS A O 1
ATOM 6922 N N . ARG A 1 883 ? 4.386 -41.719 1.266 1.00 80.38 883 ARG A N 1
ATOM 6923 C CA . ARG A 1 883 ? 3.407 -40.647 1.438 1.00 80.38 883 ARG A CA 1
ATOM 6924 C C . ARG A 1 883 ? 3.902 -39.752 2.570 1.00 80.38 883 ARG A C 1
ATOM 6926 O O . ARG A 1 883 ? 4.079 -40.232 3.688 1.00 80.38 883 ARG A O 1
ATOM 6933 N N . VAL A 1 884 ? 4.129 -38.482 2.259 1.00 86.94 884 VAL A N 1
ATOM 6934 C CA . VAL A 1 884 ? 4.394 -37.421 3.234 1.00 86.94 884 VAL A CA 1
ATOM 6935 C C . VAL A 1 884 ? 3.160 -36.525 3.252 1.00 86.94 884 VAL A C 1
ATOM 6937 O O . VAL A 1 884 ? 2.659 -36.168 2.190 1.00 86.94 884 VAL A O 1
ATOM 6940 N N . SER A 1 885 ? 2.634 -36.229 4.436 1.00 89.25 885 SER A N 1
ATOM 6941 C CA . SER A 1 885 ? 1.498 -35.329 4.645 1.00 89.25 885 SER A CA 1
ATOM 6942 C C . SER A 1 885 ? 1.985 -34.145 5.475 1.00 89.25 885 SER A C 1
ATOM 6944 O O . SER A 1 885 ? 2.346 -34.373 6.634 1.00 89.25 885 SER A O 1
ATOM 6946 N N . PRO A 1 886 ? 2.043 -32.919 4.928 1.00 91.44 886 PRO A N 1
ATOM 6947 C CA . PRO A 1 886 ? 2.320 -31.740 5.741 1.00 91.44 886 PRO A CA 1
ATOM 6948 C C . PRO A 1 886 ? 1.220 -31.582 6.804 1.00 91.44 886 PRO A C 1
ATOM 6950 O O . PRO A 1 886 ? 0.072 -31.957 6.569 1.00 91.44 886 PRO A O 1
ATOM 6953 N N . LEU A 1 887 ? 1.602 -31.128 7.997 1.00 90.62 887 LEU A N 1
ATOM 6954 C CA . LEU A 1 887 ? 0.719 -30.909 9.150 1.00 90.62 887 LEU A CA 1
ATOM 6955 C C . LEU A 1 887 ? 0.736 -29.455 9.629 1.00 90.62 887 LEU A C 1
ATOM 6957 O O . LEU A 1 887 ? -0.258 -29.002 10.180 1.00 90.62 887 LEU A O 1
ATOM 6961 N N . ALA A 1 888 ? 1.866 -28.764 9.479 1.00 93.00 888 ALA A N 1
ATOM 6962 C CA . ALA A 1 888 ? 2.012 -27.339 9.758 1.00 93.00 888 ALA A CA 1
ATOM 6963 C C . ALA A 1 888 ? 3.230 -26.796 9.003 1.00 93.00 888 ALA A C 1
ATOM 6965 O O . ALA A 1 888 ? 4.228 -27.514 8.873 1.00 93.00 888 ALA A O 1
ATOM 6966 N N . GLN A 1 889 ? 3.143 -25.552 8.544 1.00 93.31 889 GLN A N 1
ATOM 6967 C CA . GLN A 1 889 ? 4.255 -24.773 8.014 1.00 93.31 889 GLN A CA 1
ATOM 6968 C C . GLN A 1 889 ? 4.095 -23.337 8.520 1.00 93.31 889 GLN A C 1
ATOM 6970 O O . GLN A 1 889 ? 3.048 -22.737 8.308 1.00 93.31 889 GLN A O 1
ATOM 6975 N N . GLU A 1 890 ? 5.091 -22.839 9.245 1.00 94.12 890 GLU A N 1
ATOM 6976 C CA . GLU A 1 890 ? 5.075 -21.531 9.901 1.00 94.12 890 GLU A CA 1
ATOM 6977 C C . GLU A 1 890 ? 6.444 -20.874 9.705 1.00 94.12 890 GLU A C 1
ATOM 6979 O O . GLU A 1 890 ? 7.425 -21.277 10.334 1.00 94.12 890 GLU A O 1
ATOM 6984 N N . ASP A 1 891 ? 6.499 -19.913 8.791 1.00 91.06 891 ASP A N 1
ATOM 6985 C CA . ASP A 1 891 ? 7.656 -19.060 8.484 1.00 91.06 891 ASP A CA 1
ATOM 6986 C C . ASP A 1 891 ? 7.584 -17.698 9.194 1.00 91.06 891 ASP A C 1
ATOM 6988 O O . ASP A 1 891 ? 8.545 -16.955 9.189 1.00 91.06 891 ASP A O 1
ATOM 6992 N N . TYR A 1 892 ? 6.459 -17.377 9.840 1.00 94.25 892 TYR A N 1
ATOM 6993 C CA . TYR A 1 892 ? 6.246 -16.172 10.657 1.00 94.25 892 TYR A CA 1
ATOM 6994 C C . TYR A 1 892 ? 6.389 -14.826 9.933 1.00 94.25 892 TYR A C 1
ATOM 6996 O O . TYR A 1 892 ? 6.160 -13.797 10.566 1.00 94.25 892 TYR A O 1
ATOM 7004 N N . GLU A 1 893 ? 6.670 -14.811 8.630 1.00 89.38 893 GLU A N 1
ATOM 7005 C CA . GLU A 1 893 ? 6.893 -13.587 7.845 1.00 89.38 893 GLU A CA 1
ATOM 7006 C C . GLU A 1 893 ? 5.667 -12.673 7.756 1.00 89.38 893 GLU A C 1
ATOM 7008 O O . GLU A 1 893 ? 5.803 -11.480 7.509 1.00 89.38 893 GLU A O 1
ATOM 7013 N N . SER A 1 894 ? 4.476 -13.203 8.043 1.00 75.31 894 SER A N 1
ATOM 7014 C CA . SER A 1 894 ? 3.242 -12.420 8.191 1.00 75.31 894 SER A CA 1
ATOM 7015 C C . SER A 1 894 ? 3.189 -11.561 9.459 1.00 75.31 894 SER A C 1
ATOM 7017 O O . SER A 1 894 ? 2.240 -10.807 9.641 1.00 75.31 894 SER A O 1
ATOM 7019 N N . GLY A 1 895 ? 4.146 -11.700 10.381 1.00 79.38 895 GLY A N 1
ATOM 7020 C CA . GLY A 1 895 ? 4.117 -10.995 11.663 1.00 79.38 895 GLY A CA 1
ATOM 7021 C C . GLY A 1 895 ? 3.200 -11.632 12.718 1.00 79.38 895 GLY A C 1
ATOM 7022 O O . GLY A 1 895 ? 3.070 -11.088 13.816 1.00 79.38 895 GLY A O 1
ATOM 7023 N N . VAL A 1 896 ? 2.589 -12.794 12.437 1.00 73.94 896 VAL A N 1
ATOM 7024 C CA . VAL A 1 896 ? 1.593 -13.438 13.317 1.00 73.94 896 VAL A CA 1
ATOM 7025 C C . VAL A 1 896 ? 2.101 -14.769 13.898 1.00 73.94 896 VAL A C 1
ATOM 7027 O O . VAL A 1 896 ? 2.626 -15.624 13.189 1.00 73.94 896 VAL A O 1
ATOM 7030 N N . ASP A 1 897 ? 1.902 -15.006 15.202 1.00 79.56 897 ASP A N 1
ATOM 7031 C CA . ASP A 1 897 ? 2.296 -16.233 15.924 1.00 79.56 897 ASP A CA 1
ATOM 7032 C C . ASP A 1 897 ? 1.156 -17.262 16.066 1.00 79.56 897 ASP A C 1
ATOM 7034 O O . ASP A 1 897 ? 1.035 -17.941 17.095 1.00 79.56 897 ASP A O 1
ATOM 7038 N N . LEU A 1 898 ? 0.308 -17.381 15.038 1.00 77.94 898 LEU A N 1
ATOM 7039 C CA . LEU A 1 898 ? -0.975 -18.097 15.049 1.00 77.94 898 LEU A CA 1
ATOM 7040 C C . LEU A 1 898 ? -0.976 -19.367 15.925 1.00 77.94 898 LEU A C 1
ATOM 7042 O O . LEU A 1 898 ? -0.456 -20.421 15.555 1.00 77.94 898 LEU A O 1
ATOM 7046 N N . GLY A 1 899 ? -1.607 -19.291 17.102 1.00 83.06 899 GLY A N 1
ATOM 7047 C CA . GLY A 1 899 ? -1.858 -20.437 17.986 1.00 83.06 899 GLY A CA 1
ATOM 7048 C C . GLY A 1 899 ? -0.727 -20.829 18.951 1.00 83.06 899 GLY A C 1
ATOM 7049 O O . GLY A 1 899 ? -0.844 -21.862 19.623 1.00 83.06 899 GLY A O 1
ATOM 7050 N N . TRP A 1 900 ? 0.349 -20.046 19.067 1.00 93.25 900 TRP A N 1
ATOM 7051 C CA . TRP A 1 900 ? 1.367 -20.236 20.105 1.00 93.25 900 TRP A CA 1
ATOM 7052 C C . TRP A 1 900 ? 0.941 -19.616 21.440 1.00 93.25 900 TRP A C 1
ATOM 7054 O O . TRP A 1 900 ? 0.754 -18.416 21.583 1.00 93.25 900 TRP A O 1
ATOM 7064 N N . THR A 1 901 ? 0.853 -20.431 22.491 1.00 85.75 901 THR A N 1
ATOM 7065 C CA . THR A 1 901 ? 0.761 -19.916 23.863 1.00 85.75 901 THR A CA 1
ATOM 7066 C C . THR A 1 901 ? 2.100 -19.304 24.255 1.00 85.75 901 THR A C 1
ATOM 7068 O O . THR A 1 901 ? 3.106 -20.023 24.249 1.00 85.75 901 THR A O 1
ATOM 7071 N N . ASN A 1 902 ? 2.093 -18.029 24.656 1.00 87.88 902 ASN A N 1
ATOM 7072 C CA . ASN A 1 902 ? 3.287 -17.219 24.928 1.00 87.88 902 ASN A CA 1
ATOM 7073 C C . ASN A 1 902 ? 4.229 -17.108 23.715 1.00 87.88 902 ASN A C 1
ATOM 7075 O O . ASN A 1 902 ? 5.448 -17.002 23.886 1.00 87.88 902 ASN A O 1
ATOM 7079 N N . GLY A 1 903 ? 3.683 -17.208 22.500 1.00 87.25 903 GLY A N 1
ATOM 7080 C CA . GLY A 1 903 ? 4.410 -16.761 21.327 1.00 87.25 903 GLY A CA 1
ATOM 7081 C C . GLY A 1 903 ? 4.635 -15.251 21.404 1.00 87.25 903 GLY A C 1
ATOM 7082 O O . GLY A 1 903 ? 3.926 -14.520 22.094 1.00 87.25 903 GLY A O 1
ATOM 7083 N N . LEU A 1 904 ? 5.724 -14.817 20.797 1.00 88.12 904 LEU A N 1
ATOM 7084 C CA . LEU A 1 904 ? 6.027 -13.422 20.530 1.00 88.12 904 LEU A CA 1
ATOM 7085 C C . LEU A 1 904 ? 6.610 -13.446 19.124 1.00 88.12 904 LEU A C 1
ATOM 7087 O O . LEU A 1 904 ? 7.458 -14.302 18.868 1.00 88.12 904 LEU A O 1
ATOM 7091 N N . ILE A 1 905 ? 6.163 -12.576 18.227 1.00 93.50 905 ILE A N 1
ATOM 7092 C CA . ILE A 1 905 ? 6.885 -12.359 16.976 1.00 93.50 905 ILE A CA 1
ATOM 7093 C C . ILE A 1 905 ? 7.889 -11.239 17.207 1.00 93.50 905 ILE A C 1
ATOM 7095 O O . ILE A 1 905 ? 7.564 -10.187 17.756 1.00 93.50 905 ILE A O 1
ATOM 7099 N N . SER A 1 906 ? 9.137 -11.494 16.838 1.00 94.38 906 SER A N 1
ATOM 7100 C CA . SER A 1 906 ? 10.174 -10.474 16.756 1.00 94.38 906 SER A CA 1
ATOM 7101 C C . SER A 1 906 ? 10.624 -10.336 15.319 1.00 94.38 906 SER A C 1
ATOM 7103 O O . SER A 1 906 ? 10.617 -11.305 14.569 1.00 94.38 906 SER A O 1
ATOM 7105 N N . HIS A 1 907 ? 11.070 -9.133 14.988 1.00 92.88 907 HIS A N 1
ATOM 7106 C CA . HIS A 1 907 ? 11.677 -8.817 13.711 1.00 92.88 907 HIS A CA 1
ATOM 7107 C C . HIS A 1 907 ? 13.172 -8.535 13.910 1.00 92.88 907 HIS A C 1
ATOM 7109 O O . HIS A 1 907 ? 13.584 -7.904 14.894 1.00 92.88 907 HIS A O 1
ATOM 7115 N N . ASP A 1 908 ? 13.997 -9.033 12.999 1.00 93.38 908 ASP A N 1
ATOM 7116 C CA . ASP A 1 908 ? 15.404 -8.670 12.865 1.00 93.38 908 ASP A CA 1
ATOM 7117 C C . ASP A 1 908 ? 15.667 -8.387 11.389 1.00 93.38 908 ASP A C 1
ATOM 7119 O O . ASP A 1 908 ? 15.290 -9.180 10.532 1.00 93.38 908 ASP A O 1
ATOM 7123 N N . SER A 1 909 ? 16.304 -7.257 11.090 1.00 86.25 909 SER A N 1
ATOM 7124 C CA . SER A 1 909 ? 16.457 -6.775 9.714 1.00 86.25 909 SER A CA 1
ATOM 7125 C C . SER A 1 909 ? 17.179 -7.756 8.787 1.00 86.25 909 SER A C 1
ATOM 7127 O O . SER A 1 909 ? 17.001 -7.673 7.579 1.00 86.25 909 SER A O 1
ATOM 7129 N N . GLU A 1 910 ? 18.013 -8.655 9.324 1.00 90.06 910 GLU A N 1
ATOM 7130 C CA . GLU A 1 910 ? 18.687 -9.687 8.525 1.00 90.06 910 GLU A CA 1
ATOM 7131 C C . GLU A 1 910 ? 17.928 -11.019 8.481 1.00 90.06 910 GLU A C 1
ATOM 7133 O O . GLU A 1 910 ? 18.201 -11.846 7.612 1.00 90.06 910 GLU A O 1
ATOM 7138 N N . LEU A 1 911 ? 17.048 -11.282 9.452 1.00 89.06 911 LEU A N 1
ATOM 7139 C CA . LEU A 1 911 ? 16.446 -12.604 9.665 1.00 89.06 911 LEU A CA 1
ATOM 7140 C C . LEU A 1 911 ? 14.941 -12.649 9.402 1.00 89.06 911 LEU A C 1
ATOM 7142 O O . LEU A 1 911 ? 14.379 -13.728 9.540 1.00 89.06 911 LEU A O 1
ATOM 7146 N N . GLY A 1 912 ? 14.314 -11.519 9.067 1.00 93.88 912 GLY A N 1
ATOM 7147 C CA . GLY A 1 912 ? 12.866 -11.426 8.902 1.00 93.88 912 GLY A CA 1
ATOM 7148 C C . GLY A 1 912 ? 12.123 -11.522 10.234 1.00 93.88 912 GLY A C 1
ATOM 7149 O O . GLY A 1 912 ? 12.652 -11.164 11.301 1.00 93.88 912 GLY A O 1
ATOM 7150 N N . HIS A 1 913 ? 10.878 -11.986 10.176 1.00 94.44 913 HIS A N 1
ATOM 7151 C CA . HIS A 1 913 ? 10.076 -12.256 11.365 1.00 94.44 913 HIS A CA 1
ATOM 7152 C C . HIS A 1 913 ? 10.310 -13.676 11.879 1.00 94.44 913 HIS A C 1
ATOM 7154 O O . HIS A 1 913 ? 10.484 -14.624 11.127 1.00 94.44 913 HIS A O 1
ATOM 7160 N N . PHE A 1 914 ? 10.296 -13.852 13.197 1.00 97.44 914 PHE A N 1
ATOM 7161 C CA . PHE A 1 914 ? 10.455 -15.169 13.807 1.00 97.44 914 PHE A CA 1
ATOM 7162 C C . PHE A 1 914 ? 9.761 -15.252 15.164 1.00 97.44 914 PHE A C 1
ATOM 7164 O O . PHE A 1 914 ? 9.581 -14.258 15.874 1.00 97.44 914 PHE A O 1
ATOM 7171 N N . LEU A 1 915 ? 9.445 -16.475 15.584 1.00 97.06 915 LEU A N 1
ATOM 7172 C CA . LEU A 1 915 ? 8.894 -16.766 16.901 1.00 97.06 915 LEU A CA 1
ATOM 7173 C C . LEU A 1 915 ? 9.985 -16.604 17.981 1.00 97.06 915 LEU A C 1
ATOM 7175 O O . LEU A 1 915 ? 10.921 -17.399 18.078 1.00 97.06 915 LEU A O 1
ATOM 7179 N N . GLY A 1 916 ? 9.876 -15.575 18.813 1.00 94.44 916 GLY A N 1
ATOM 7180 C CA . GLY A 1 916 ? 10.850 -15.147 19.820 1.00 94.44 916 GLY A CA 1
ATOM 7181 C C . GLY A 1 916 ? 10.831 -13.623 19.965 1.00 94.44 916 GLY A C 1
ATOM 7182 O O . GLY A 1 916 ? 9.891 -12.970 19.540 1.00 94.44 916 GLY A O 1
ATOM 7183 N N . ARG A 1 917 ? 11.824 -12.959 20.561 1.00 94.06 917 ARG A N 1
ATOM 7184 C CA . ARG A 1 917 ? 13.068 -13.422 21.193 1.00 94.06 917 ARG A CA 1
ATOM 7185 C C . ARG A 1 917 ? 12.796 -14.077 22.556 1.00 94.06 917 ARG A C 1
ATOM 7187 O O . ARG A 1 917 ? 12.162 -13.496 23.429 1.00 94.06 917 ARG A O 1
ATOM 7194 N N . PHE A 1 918 ? 13.314 -15.282 22.772 1.00 96.25 918 PHE A N 1
ATOM 7195 C CA . PHE A 1 918 ? 13.179 -16.011 24.034 1.00 96.25 918 PHE A CA 1
ATOM 7196 C C . PHE A 1 918 ? 14.433 -15.873 24.898 1.00 96.25 918 PHE A C 1
ATOM 7198 O O . PHE A 1 918 ? 15.544 -16.089 24.419 1.00 96.25 918 PHE A O 1
ATOM 7205 N N . GLY A 1 919 ? 14.258 -15.540 26.176 1.00 93.12 919 GLY A N 1
ATOM 7206 C CA . GLY A 1 919 ? 15.337 -15.287 27.142 1.00 93.12 919 GLY A CA 1
ATOM 7207 C C . GLY A 1 919 ? 14.926 -15.620 28.577 1.00 93.12 919 GLY A C 1
ATOM 7208 O O . GLY A 1 919 ? 13.970 -16.365 28.785 1.00 93.12 919 GLY A O 1
ATOM 7209 N N . GLU A 1 920 ? 15.622 -15.077 29.582 1.00 90.81 920 GLU A N 1
ATOM 7210 C CA . GLU A 1 920 ? 15.270 -15.288 31.000 1.00 90.81 920 GLU A CA 1
ATOM 7211 C C . GLU A 1 920 ? 13.842 -14.797 31.322 1.00 90.81 920 GLU A C 1
ATOM 7213 O O . GLU A 1 920 ? 13.113 -15.437 32.084 1.00 90.81 920 GLU A O 1
ATOM 7218 N N . GLU A 1 921 ? 13.425 -13.684 30.715 1.00 89.50 921 GLU A N 1
ATOM 7219 C CA . GLU A 1 921 ? 12.143 -13.016 30.959 1.00 89.50 921 GLU A CA 1
ATOM 7220 C C . GLU A 1 921 ? 10.968 -13.669 30.225 1.00 89.50 921 GLU A C 1
ATOM 7222 O O . GLU A 1 921 ? 9.874 -13.757 30.782 1.00 89.50 921 GLU A O 1
ATOM 7227 N N . ASN A 1 922 ? 11.199 -14.164 29.006 1.00 90.00 922 ASN A N 1
ATOM 7228 C CA . ASN A 1 922 ? 10.210 -14.903 28.225 1.00 90.00 922 ASN A CA 1
ATOM 7229 C C . ASN A 1 922 ? 10.801 -16.247 27.775 1.00 90.00 922 ASN A C 1
ATOM 7231 O O . ASN A 1 922 ? 11.294 -16.371 26.656 1.00 90.00 922 ASN A O 1
ATOM 7235 N N . PRO A 1 923 ? 10.829 -17.260 28.656 1.00 93.62 923 PRO A N 1
ATOM 7236 C CA . PRO A 1 923 ? 11.593 -18.464 28.377 1.00 93.62 923 PRO A CA 1
ATOM 7237 C C . PRO A 1 923 ? 10.838 -19.483 27.523 1.00 93.62 923 PRO A C 1
ATOM 7239 O O . PRO A 1 923 ? 11.430 -20.501 27.177 1.00 93.62 923 PRO A O 1
ATOM 7242 N N . ARG A 1 924 ? 9.529 -19.337 27.265 1.00 95.00 924 ARG A N 1
ATOM 7243 C CA . ARG A 1 924 ? 8.717 -20.459 26.761 1.00 95.00 924 ARG A CA 1
ATOM 7244 C C . ARG A 1 924 ? 7.608 -20.050 25.812 1.00 95.00 924 ARG A C 1
ATOM 7246 O O . ARG A 1 924 ? 6.784 -19.244 26.212 1.00 95.00 924 ARG A O 1
ATOM 7253 N N . ALA A 1 925 ? 7.479 -20.791 24.712 1.00 96.12 925 ALA A N 1
ATOM 7254 C CA . ALA A 1 925 ? 6.284 -20.831 23.869 1.00 96.12 925 ALA A CA 1
ATOM 7255 C C . ALA A 1 925 ? 5.802 -22.279 23.673 1.00 96.12 925 ALA A C 1
ATOM 7257 O O . ALA A 1 925 ? 6.599 -23.227 23.722 1.00 96.12 925 ALA A O 1
ATOM 7258 N N . SER A 1 926 ? 4.498 -22.500 23.490 1.00 96.25 926 SER A N 1
ATOM 7259 C CA . SER A 1 926 ? 3.964 -23.838 23.192 1.00 96.25 926 SER A CA 1
ATOM 7260 C C . SER A 1 926 ? 2.721 -23.840 22.314 1.00 96.25 926 SER A C 1
ATOM 7262 O O . SER A 1 926 ? 1.842 -23.022 22.531 1.00 96.25 926 SER A O 1
ATOM 7264 N N . LYS A 1 927 ? 2.591 -24.841 21.439 1.00 95.38 927 LYS A N 1
ATOM 7265 C CA . LYS A 1 927 ? 1.421 -25.074 20.580 1.00 95.38 927 LYS A CA 1
ATOM 7266 C C . LYS A 1 927 ? 0.987 -26.543 20.633 1.00 95.38 927 LYS A C 1
ATOM 7268 O O . LYS A 1 927 ? 1.798 -27.449 20.873 1.00 95.38 927 LYS A O 1
ATOM 7273 N N . VAL A 1 928 ? -0.311 -26.801 20.474 1.00 94.44 928 VAL A N 1
ATOM 7274 C CA . VAL A 1 928 ? -0.878 -28.158 20.409 1.00 94.44 928 VAL A CA 1
ATOM 7275 C C . VAL A 1 928 ? -1.475 -28.383 19.027 1.00 94.44 928 VAL A C 1
ATOM 7277 O O . VAL A 1 928 ? -2.532 -27.859 18.715 1.00 94.44 928 VAL A O 1
ATOM 7280 N N . PHE A 1 929 ? -0.837 -29.235 18.232 1.00 94.25 929 PHE A N 1
ATOM 7281 C CA . PHE A 1 929 ? -1.343 -29.664 16.930 1.00 94.25 929 PHE A CA 1
ATOM 7282 C C . PHE A 1 929 ? -2.353 -30.791 17.141 1.00 94.25 929 PHE A C 1
ATOM 7284 O O . PHE A 1 929 ? -2.007 -31.825 17.716 1.00 94.25 929 PHE A O 1
ATOM 7291 N N . THR A 1 930 ? -3.608 -30.596 16.745 1.00 91.06 930 THR A N 1
ATOM 7292 C CA . THR A 1 930 ? -4.730 -31.495 17.071 1.00 91.06 930 THR A CA 1
ATOM 7293 C C . THR A 1 930 ? -5.069 -32.516 15.984 1.00 91.06 930 THR A C 1
ATOM 7295 O O . THR A 1 930 ? -5.808 -33.458 16.274 1.00 91.06 930 THR A O 1
ATOM 7298 N N . GLU A 1 931 ? -4.504 -32.371 14.784 1.00 90.62 931 GLU A N 1
ATOM 7299 C CA . GLU A 1 931 ? -4.832 -33.171 13.592 1.00 90.62 931 GLU A CA 1
ATOM 7300 C C . GLU A 1 931 ? -3.694 -34.104 13.157 1.00 90.62 931 GLU A C 1
ATOM 7302 O O . GLU A 1 931 ? -3.524 -34.409 11.980 1.00 90.62 931 GLU A O 1
ATOM 7307 N N . VAL A 1 932 ? -2.891 -34.596 14.102 1.00 94.25 932 VAL A N 1
ATOM 7308 C CA . VAL A 1 932 ? -1.769 -35.483 13.774 1.00 94.25 932 VAL A CA 1
ATOM 7309 C C . VAL A 1 932 ? -2.287 -36.890 13.444 1.00 94.25 932 VAL A C 1
ATOM 7311 O O . VAL A 1 932 ? -2.881 -37.540 14.311 1.00 94.25 932 VAL A O 1
ATOM 7314 N N . PRO A 1 933 ? -2.043 -37.425 12.234 1.00 91.88 933 PRO A N 1
ATOM 7315 C CA . PRO A 1 933 ? -2.537 -38.738 11.842 1.00 91.88 933 PRO A CA 1
ATOM 7316 C C . PRO A 1 933 ? -1.990 -39.841 12.749 1.00 91.88 933 PRO A C 1
ATOM 7318 O O . PRO A 1 933 ? -0.787 -40.090 12.831 1.00 91.88 933 PRO A O 1
ATOM 7321 N N . THR A 1 934 ? -2.889 -40.526 13.458 1.00 93.50 934 THR A N 1
ATOM 7322 C CA . THR A 1 934 ? -2.502 -41.569 14.428 1.00 93.50 934 THR A CA 1
ATOM 7323 C C . THR A 1 934 ? -1.917 -42.832 13.790 1.00 93.50 934 THR A C 1
ATOM 7325 O O . THR A 1 934 ? -1.357 -43.671 14.497 1.00 93.50 934 THR A O 1
ATOM 7328 N N . ASP A 1 935 ? -2.083 -42.991 12.478 1.00 92.12 935 ASP A N 1
ATOM 7329 C CA . ASP A 1 935 ? -1.566 -44.085 11.660 1.00 92.12 935 ASP A CA 1
ATOM 7330 C C . ASP A 1 935 ? -0.283 -43.727 10.895 1.00 92.12 935 ASP A C 1
ATOM 7332 O O . ASP A 1 935 ? 0.245 -44.592 10.198 1.00 92.12 935 ASP A O 1
ATOM 7336 N N . ALA A 1 936 ? 0.249 -42.510 11.056 1.00 93.75 936 ALA A N 1
ATOM 7337 C CA . ALA A 1 936 ? 1.591 -42.177 10.590 1.00 93.75 936 ALA A CA 1
ATOM 7338 C C . ALA A 1 936 ? 2.646 -43.032 11.316 1.00 93.75 936 ALA A C 1
ATOM 7340 O O . ALA A 1 936 ? 2.551 -43.288 12.523 1.00 93.75 936 ALA A O 1
ATOM 7341 N N . ASP A 1 937 ? 3.672 -43.471 10.588 1.00 93.25 937 ASP A N 1
ATOM 7342 C CA . ASP A 1 937 ? 4.772 -44.259 11.150 1.00 93.25 937 ASP A CA 1
ATOM 7343 C C . ASP A 1 937 ? 5.735 -43.377 11.952 1.00 93.25 937 ASP A C 1
ATOM 7345 O O . ASP A 1 937 ? 6.203 -43.756 13.036 1.00 93.25 937 ASP A O 1
ATOM 7349 N N . LEU A 1 938 ? 6.001 -42.175 11.438 1.00 95.75 938 LEU A N 1
ATOM 7350 C CA . LEU A 1 938 ? 6.761 -41.128 12.110 1.00 95.75 938 LEU A CA 1
ATOM 7351 C C . LEU A 1 938 ? 6.236 -39.738 11.727 1.00 95.75 938 LEU A C 1
ATOM 7353 O O . LEU A 1 938 ? 5.615 -39.561 10.683 1.00 95.75 938 LEU A O 1
ATOM 7357 N N . VAL A 1 939 ? 6.520 -38.753 12.574 1.00 96.94 939 VAL A N 1
ATOM 7358 C CA . VAL A 1 939 ? 6.327 -37.327 12.276 1.00 96.94 939 VAL A CA 1
ATOM 7359 C C . VAL A 1 939 ? 7.694 -36.653 12.296 1.00 96.94 939 VAL A C 1
ATOM 7361 O O . VAL A 1 939 ? 8.476 -36.917 13.210 1.00 96.94 939 VAL A O 1
ATOM 7364 N N . THR A 1 940 ? 8.007 -35.816 11.312 1.00 97.25 940 THR A N 1
ATOM 7365 C CA . THR A 1 940 ? 9.184 -34.941 11.339 1.00 97.25 940 THR A CA 1
ATOM 7366 C C . THR A 1 940 ? 8.795 -33.544 11.804 1.00 97.25 940 THR A C 1
ATOM 7368 O O . THR A 1 940 ? 7.691 -33.090 11.517 1.00 97.25 940 THR A O 1
ATOM 7371 N N . VAL A 1 941 ? 9.683 -32.907 12.565 1.00 97.81 941 VAL A N 1
ATOM 7372 C CA . VAL A 1 941 ? 9.583 -31.500 12.975 1.00 97.81 941 VAL A CA 1
ATOM 7373 C C . VAL A 1 941 ? 10.911 -30.847 12.626 1.00 97.81 941 VAL A C 1
ATOM 7375 O O . VAL A 1 941 ? 11.943 -31.256 13.160 1.00 97.81 941 VAL A O 1
ATOM 7378 N N . ASP A 1 942 ? 10.887 -29.868 11.740 1.00 97.56 942 ASP A N 1
ATOM 7379 C CA . ASP A 1 942 ? 12.056 -29.175 11.208 1.00 97.56 942 ASP A CA 1
ATOM 7380 C C . ASP A 1 942 ? 11.891 -27.673 11.463 1.00 97.56 942 ASP A C 1
ATOM 7382 O O . ASP A 1 942 ? 10.780 -27.179 11.337 1.00 97.56 942 ASP A O 1
ATOM 7386 N N . PHE A 1 943 ? 12.943 -26.968 11.883 1.00 98.19 943 PHE A N 1
ATOM 7387 C CA . PHE A 1 943 ? 12.922 -25.511 12.088 1.00 98.19 943 PHE A CA 1
ATOM 7388 C C . PHE A 1 943 ? 14.340 -24.921 12.103 1.00 98.19 943 PHE A C 1
ATOM 7390 O O . PHE A 1 943 ? 15.329 -25.635 12.325 1.00 98.19 943 PHE A O 1
ATOM 7397 N N . LYS A 1 944 ? 14.451 -23.610 11.898 1.00 97.94 944 LYS A N 1
ATOM 7398 C CA . LYS A 1 944 ? 15.654 -22.809 12.133 1.00 97.94 944 LYS A CA 1
ATOM 7399 C C . LYS A 1 944 ? 15.661 -22.257 13.560 1.00 97.94 944 LYS A C 1
ATOM 7401 O O . LYS A 1 944 ? 14.642 -21.842 14.096 1.00 97.94 944 LYS A O 1
ATOM 7406 N N . LEU A 1 945 ? 16.833 -22.284 14.186 1.00 97.50 945 LEU A N 1
ATOM 7407 C CA . LEU A 1 945 ? 17.124 -21.662 15.473 1.00 97.50 945 LEU A CA 1
ATOM 7408 C C . LEU A 1 945 ? 18.097 -20.507 15.248 1.00 97.50 945 LEU A C 1
ATOM 7410 O O . LEU A 1 945 ? 19.198 -20.729 14.731 1.00 97.50 945 LEU A O 1
ATOM 7414 N N . TYR A 1 946 ? 17.715 -19.328 15.720 1.00 96.81 946 TYR A N 1
ATOM 7415 C CA . TYR A 1 946 ? 18.563 -18.145 15.808 1.00 96.81 946 TYR A CA 1
ATOM 7416 C C . TYR A 1 946 ? 19.063 -17.990 17.245 1.00 96.81 946 TYR A C 1
ATOM 7418 O O . TYR A 1 946 ? 18.265 -17.971 18.180 1.00 96.81 946 TYR A O 1
ATOM 7426 N N . GLU A 1 947 ? 20.379 -17.926 17.442 1.00 96.00 947 GLU A N 1
ATOM 7427 C CA . GLU A 1 947 ? 21.019 -17.632 18.726 1.00 96.00 947 GLU A CA 1
ATOM 7428 C C . GLU A 1 947 ? 21.554 -16.198 18.689 1.00 96.00 947 GLU A C 1
ATOM 7430 O O . GLU A 1 947 ? 22.447 -15.894 17.901 1.00 96.00 947 GLU A O 1
ATOM 7435 N N . PHE A 1 948 ? 21.037 -15.328 19.556 1.00 94.88 948 PHE A N 1
ATOM 7436 C CA . PHE A 1 948 ? 21.520 -13.962 19.734 1.00 94.88 948 PHE A CA 1
ATOM 7437 C C . PHE A 1 948 ? 22.433 -13.889 20.960 1.00 94.88 948 PHE A C 1
ATOM 7439 O O . PHE A 1 948 ? 22.051 -14.312 22.060 1.00 94.88 948 PHE A O 1
ATOM 7446 N N . GLY A 1 949 ? 23.633 -13.334 20.776 1.00 93.31 949 GLY A N 1
ATOM 7447 C CA . GLY A 1 949 ? 24.666 -13.264 21.808 1.00 93.31 949 GLY A CA 1
ATOM 7448 C C . GLY A 1 949 ? 25.414 -14.587 22.022 1.00 93.31 949 GLY A C 1
ATOM 7449 O O . GLY A 1 949 ? 25.173 -15.594 21.364 1.00 93.31 949 GLY A O 1
ATOM 7450 N N . ILE A 1 950 ? 26.361 -14.598 22.966 1.00 92.69 950 ILE A N 1
ATOM 7451 C CA . ILE A 1 950 ? 27.245 -15.755 23.195 1.00 92.69 950 ILE A CA 1
ATOM 7452 C C . ILE A 1 950 ? 26.622 -16.720 24.207 1.00 92.69 950 ILE A C 1
ATOM 7454 O O . ILE A 1 950 ? 26.623 -16.448 25.413 1.00 92.69 950 ILE A O 1
ATOM 7458 N N . TRP A 1 951 ? 26.149 -17.875 23.743 1.00 92.81 951 TRP A N 1
ATOM 7459 C CA . TRP A 1 951 ? 25.575 -18.909 24.604 1.00 92.81 951 TRP A CA 1
ATOM 7460 C C . TRP A 1 951 ? 26.674 -19.766 25.254 1.00 92.81 951 TRP A C 1
ATOM 7462 O O . TRP A 1 951 ? 27.599 -20.245 24.599 1.00 92.81 951 TRP A O 1
ATOM 7472 N N . ASP A 1 952 ? 26.600 -19.965 26.572 1.00 91.56 952 ASP A N 1
ATOM 7473 C CA . ASP A 1 952 ? 27.469 -20.882 27.305 1.00 91.56 952 ASP A CA 1
ATOM 7474 C C . ASP A 1 952 ? 26.858 -22.289 27.253 1.00 91.56 952 ASP A C 1
ATOM 7476 O O . ASP A 1 952 ? 25.891 -22.552 27.963 1.00 91.56 952 ASP A O 1
ATOM 7480 N N . PRO A 1 953 ? 27.433 -23.248 26.509 1.00 88.06 953 PRO A N 1
ATOM 7481 C CA . PRO A 1 953 ? 26.848 -24.581 26.348 1.00 88.06 953 PRO A CA 1
ATOM 7482 C C . PRO A 1 953 ? 26.792 -25.404 27.649 1.00 88.06 953 PRO A C 1
ATOM 7484 O O . PRO A 1 953 ? 26.291 -26.533 27.647 1.00 88.06 953 PRO A O 1
ATOM 7487 N N . SER A 1 954 ? 27.377 -24.917 28.751 1.00 89.25 954 SER A N 1
ATOM 7488 C CA . SER A 1 954 ? 27.265 -25.545 30.068 1.00 89.25 954 SER A CA 1
ATOM 7489 C C . SER A 1 954 ? 26.073 -25.053 30.893 1.00 89.25 954 SER A C 1
ATOM 7491 O O . SER A 1 954 ? 25.531 -25.853 31.670 1.00 89.25 954 SER A O 1
ATOM 7493 N N . ASP A 1 955 ? 25.636 -23.813 30.669 1.00 93.56 955 ASP A N 1
ATOM 7494 C CA . ASP A 1 955 ? 24.586 -23.140 31.440 1.00 93.56 955 ASP A CA 1
ATOM 7495 C C . ASP A 1 955 ? 23.333 -22.829 30.595 1.00 93.56 955 ASP A C 1
ATOM 7497 O O . ASP A 1 955 ? 22.230 -22.983 31.111 1.00 93.56 955 ASP A O 1
ATOM 7501 N N . ASP A 1 956 ? 23.488 -22.515 29.305 1.00 95.62 956 ASP A N 1
ATOM 7502 C CA . ASP A 1 956 ? 22.424 -22.130 28.368 1.00 95.62 956 ASP A CA 1
ATOM 7503 C C . ASP A 1 956 ? 21.880 -23.343 27.593 1.00 95.62 956 ASP A C 1
ATOM 7505 O O . ASP A 1 956 ? 22.646 -24.185 27.103 1.00 95.62 956 ASP A O 1
ATOM 7509 N N . ARG A 1 957 ? 20.548 -23.476 27.499 1.00 95.44 957 ARG A N 1
ATOM 7510 C CA . ARG A 1 957 ? 19.893 -24.651 26.890 1.00 95.44 957 ARG A CA 1
ATOM 7511 C C . ARG A 1 957 ? 18.615 -24.302 26.139 1.00 95.44 957 ARG A C 1
ATOM 7513 O O . ARG A 1 957 ? 17.834 -23.471 26.587 1.00 95.44 957 ARG A O 1
ATOM 7520 N N . LEU A 1 958 ? 18.349 -25.068 25.080 1.00 96.69 958 LEU A N 1
ATOM 7521 C CA . LEU A 1 958 ? 17.039 -25.158 24.436 1.00 96.69 958 LEU A CA 1
ATOM 7522 C C . LEU A 1 958 ? 16.442 -26.541 24.708 1.00 96.69 958 LEU A C 1
ATOM 7524 O O . LEU A 1 958 ? 16.944 -27.565 24.233 1.00 96.69 958 LEU A O 1
ATOM 7528 N N . LEU A 1 959 ? 15.364 -26.559 25.484 1.00 96.94 959 LEU A N 1
ATOM 7529 C CA . LEU A 1 959 ? 14.590 -27.739 25.834 1.00 96.94 959 LEU A CA 1
ATOM 7530 C C . LEU A 1 959 ? 13.313 -27.775 24.988 1.00 96.94 959 LEU A C 1
ATOM 7532 O O . LEU A 1 959 ? 12.430 -26.935 25.134 1.00 96.94 959 LEU A O 1
ATOM 7536 N N . LEU A 1 960 ? 13.187 -28.785 24.131 1.00 97.31 960 LEU A N 1
ATOM 7537 C CA . LEU A 1 960 ? 11.974 -29.043 23.360 1.00 97.31 960 LEU A CA 1
ATOM 7538 C C . LEU A 1 960 ? 11.072 -30.004 24.127 1.00 97.31 960 LEU A C 1
ATOM 7540 O O . LEU A 1 960 ? 11.416 -31.175 24.297 1.00 97.31 960 LEU A O 1
ATOM 7544 N N . THR A 1 961 ? 9.909 -29.543 24.576 1.00 97.12 961 THR A N 1
ATOM 7545 C CA . THR A 1 961 ? 8.918 -30.435 25.194 1.00 97.12 961 THR A CA 1
ATOM 7546 C C . THR A 1 961 ? 8.019 -31.012 24.110 1.00 97.12 961 THR A C 1
ATOM 7548 O O . THR A 1 961 ? 7.205 -30.300 23.528 1.00 97.12 961 THR A O 1
ATOM 7551 N N . ILE A 1 962 ? 8.139 -32.315 23.859 1.00 96.75 962 ILE A N 1
ATOM 7552 C CA . ILE A 1 962 ? 7.348 -33.041 22.862 1.00 96.75 962 ILE A CA 1
ATOM 7553 C C . ILE A 1 962 ? 6.441 -34.038 23.579 1.00 96.75 962 ILE A C 1
ATOM 7555 O O . ILE A 1 962 ? 6.890 -35.044 24.147 1.00 96.75 962 ILE A O 1
ATOM 7559 N N . GLY A 1 963 ? 5.145 -33.735 23.599 1.00 92.31 963 GLY A N 1
ATOM 7560 C CA . GLY A 1 963 ? 4.161 -34.436 24.418 1.00 92.31 963 GLY A CA 1
ATOM 7561 C C . GLY A 1 963 ? 4.468 -34.283 25.911 1.00 92.31 963 GLY A C 1
ATOM 7562 O O . GLY A 1 963 ? 4.062 -33.312 26.542 1.00 92.31 963 GLY A O 1
ATOM 7563 N N . SER A 1 964 ? 5.173 -35.260 26.485 1.00 90.50 964 SER A N 1
ATOM 7564 C CA . SER A 1 964 ? 5.618 -35.255 27.889 1.00 90.50 964 SER A CA 1
ATOM 7565 C C . SER A 1 964 ? 7.123 -35.507 28.054 1.00 90.50 964 SER A C 1
ATOM 7567 O O . SER A 1 964 ? 7.553 -35.921 29.133 1.00 90.50 964 SER A O 1
ATOM 7569 N N . THR A 1 965 ? 7.900 -35.408 26.973 1.00 95.69 965 THR A N 1
ATOM 7570 C CA . THR A 1 965 ? 9.351 -35.634 26.983 1.00 95.69 965 THR A CA 1
ATOM 7571 C C . THR A 1 965 ? 10.071 -34.336 26.660 1.00 95.69 965 THR A C 1
ATOM 7573 O O . THR A 1 965 ? 9.826 -33.772 25.601 1.00 95.69 965 THR A O 1
ATOM 7576 N N . ASP A 1 966 ? 11.005 -33.938 27.519 1.00 96.44 966 ASP A N 1
ATOM 7577 C CA . ASP A 1 966 ? 11.868 -32.780 27.286 1.00 96.44 966 ASP A CA 1
ATOM 7578 C C . ASP A 1 966 ? 13.155 -33.248 26.592 1.00 96.44 966 ASP A C 1
ATOM 7580 O O . ASP A 1 966 ? 13.839 -34.158 27.078 1.00 96.44 966 ASP A O 1
ATOM 7584 N N . VAL A 1 967 ? 13.476 -32.656 25.445 1.00 96.12 967 VAL A N 1
ATOM 7585 C CA . VAL A 1 967 ? 14.647 -32.968 24.624 1.00 96.12 967 VAL A CA 1
ATOM 7586 C C . VAL A 1 967 ? 15.566 -31.753 24.603 1.00 96.12 967 VAL A C 1
ATOM 7588 O O . VAL A 1 967 ? 15.221 -30.723 24.040 1.00 96.12 967 VAL A O 1
ATOM 7591 N N . ASP A 1 968 ? 16.745 -31.883 25.204 1.00 96.00 968 ASP A N 1
ATOM 7592 C CA . ASP A 1 968 ? 17.796 -30.864 25.132 1.00 96.00 968 ASP A CA 1
ATOM 7593 C C . ASP A 1 968 ? 18.533 -30.991 23.789 1.00 96.00 968 ASP A C 1
ATOM 7595 O O . ASP A 1 968 ? 19.215 -31.996 23.554 1.00 96.00 968 ASP A O 1
ATOM 7599 N N . VAL A 1 969 ? 18.340 -30.020 22.892 1.00 94.62 969 VAL A N 1
ATOM 7600 C CA . VAL A 1 969 ? 18.901 -30.039 21.524 1.00 94.62 969 VAL A CA 1
ATOM 7601 C C . VAL A 1 969 ? 20.232 -29.295 21.399 1.00 94.62 969 VAL A C 1
ATOM 7603 O O . VAL A 1 969 ? 20.927 -29.450 20.392 1.00 94.62 969 VAL A O 1
ATOM 7606 N N . LEU A 1 970 ? 20.634 -28.551 22.435 1.00 89.94 970 LEU A N 1
ATOM 7607 C CA . LEU A 1 970 ? 21.930 -27.857 22.501 1.00 89.94 970 LEU A CA 1
ATOM 7608 C C . LEU A 1 970 ? 22.878 -28.493 23.530 1.00 89.94 970 LEU A C 1
ATOM 7610 O O . LEU A 1 970 ? 24.098 -28.340 23.444 1.00 89.94 970 LEU A O 1
ATOM 7614 N N . GLY A 1 971 ? 22.338 -29.273 24.469 1.00 80.00 971 GLY A N 1
ATOM 7615 C CA . GLY A 1 971 ? 23.066 -29.939 25.540 1.00 80.00 971 GLY A CA 1
ATOM 7616 C C . GLY A 1 971 ? 24.023 -31.030 25.058 1.00 80.00 971 GLY A C 1
ATOM 7617 O O . GLY A 1 971 ? 23.668 -32.204 24.923 1.00 80.00 971 GLY A O 1
ATOM 7618 N N . GLY A 1 972 ? 25.296 -30.663 24.907 1.00 68.75 972 GLY A N 1
ATOM 7619 C CA . GLY A 1 972 ? 26.420 -31.574 24.684 1.00 68.75 972 GLY A CA 1
ATOM 7620 C C . GLY A 1 972 ? 27.149 -31.350 23.358 1.00 68.75 972 GLY A C 1
ATOM 7621 O O . GLY A 1 972 ? 26.619 -30.806 22.402 1.00 68.75 972 GLY A O 1
ATOM 7622 N N . ALA A 1 973 ? 28.395 -31.825 23.267 1.00 69.31 973 ALA A N 1
ATOM 7623 C CA . ALA A 1 973 ? 29.266 -31.626 22.098 1.00 69.31 973 ALA A CA 1
ATOM 7624 C C . ALA A 1 973 ? 28.845 -32.408 20.828 1.00 69.31 973 ALA A C 1
ATOM 7626 O O . ALA A 1 973 ? 29.673 -32.647 19.945 1.00 69.31 973 ALA A O 1
ATOM 7627 N N . HIS A 1 974 ? 27.605 -32.893 20.749 1.00 83.00 974 HIS A N 1
ATOM 7628 C CA . HIS A 1 974 ? 27.136 -33.743 19.662 1.00 83.00 974 HIS A CA 1
ATOM 7629 C C . HIS A 1 974 ? 26.011 -33.051 18.882 1.00 83.00 974 HIS A C 1
ATOM 7631 O O . HIS A 1 974 ? 24.994 -32.720 19.477 1.00 83.00 974 HIS A O 1
ATOM 7637 N N . PRO A 1 975 ? 26.139 -32.895 17.551 1.00 90.25 975 PRO A N 1
ATOM 7638 C CA . PRO A 1 975 ? 25.119 -32.277 16.695 1.00 90.25 975 PRO A CA 1
ATOM 7639 C C . PRO A 1 975 ? 23.888 -33.176 16.472 1.00 90.25 975 PRO A C 1
ATOM 7641 O O . PRO A 1 975 ? 23.136 -32.978 15.531 1.00 90.25 975 PRO A O 1
ATOM 7644 N N . SER A 1 976 ? 23.704 -34.232 17.264 1.00 94.94 976 SER A N 1
ATOM 7645 C CA . SER A 1 976 ? 22.589 -35.168 17.120 1.00 94.94 976 SER A CA 1
ATOM 7646 C C . SER A 1 976 ? 22.431 -36.016 18.373 1.00 94.94 976 SER A C 1
ATOM 7648 O O . SER A 1 976 ? 23.435 -36.397 18.988 1.00 94.94 976 SER A O 1
ATOM 7650 N N . GLY A 1 977 ? 21.203 -36.421 18.677 1.00 94.56 977 GLY A N 1
ATOM 7651 C CA . GLY A 1 977 ? 20.889 -37.255 19.829 1.00 94.56 977 GLY A CA 1
ATOM 7652 C C . GLY A 1 977 ? 19.638 -38.103 19.633 1.00 94.56 977 GLY A C 1
ATOM 7653 O O . GLY A 1 977 ? 18.948 -38.032 18.619 1.00 94.56 977 GLY A O 1
ATOM 7654 N N . SER A 1 978 ? 19.358 -38.960 20.615 1.00 94.81 978 SER A N 1
ATOM 7655 C CA . SER A 1 978 ? 18.074 -39.650 20.698 1.00 94.81 978 SER A CA 1
ATOM 7656 C C . SER A 1 978 ? 17.655 -39.855 22.148 1.00 94.81 978 SER A C 1
ATOM 7658 O O . SER A 1 978 ? 18.455 -40.300 22.977 1.00 94.81 978 SER A O 1
ATOM 7660 N N . LEU A 1 979 ? 16.392 -39.556 22.443 1.00 95.88 979 LEU A N 1
ATOM 7661 C CA . LEU A 1 979 ? 15.781 -39.695 23.759 1.00 95.88 979 LEU A CA 1
ATOM 7662 C C . LEU A 1 979 ? 14.350 -40.225 23.608 1.00 95.88 979 LEU A C 1
ATOM 7664 O O . LEU A 1 979 ? 13.552 -39.672 22.866 1.00 95.88 979 LEU A O 1
ATOM 7668 N N . ASN A 1 980 ? 14.014 -41.324 24.292 1.00 94.25 980 ASN A N 1
ATOM 7669 C CA . ASN A 1 980 ? 12.687 -41.965 24.219 1.00 94.25 980 ASN A CA 1
ATOM 7670 C C . ASN A 1 980 ? 12.186 -42.276 22.791 1.00 94.25 980 ASN A C 1
ATOM 7672 O O . ASN A 1 980 ? 10.982 -42.318 22.541 1.00 94.25 980 ASN A O 1
ATOM 7676 N N . GLY A 1 981 ? 13.111 -42.531 21.862 1.00 94.12 981 GLY A N 1
ATOM 7677 C CA . GLY A 1 981 ? 12.801 -42.793 20.456 1.00 94.12 981 GLY A CA 1
ATOM 7678 C C . GLY A 1 981 ? 12.636 -41.536 19.603 1.00 94.12 981 GLY A C 1
ATOM 7679 O O . GLY A 1 981 ? 12.646 -41.668 18.388 1.00 94.12 981 GLY A O 1
ATOM 7680 N N . ILE A 1 982 ? 12.567 -40.346 20.208 1.00 97.25 982 ILE A N 1
ATOM 7681 C CA . ILE A 1 982 ? 12.724 -39.079 19.493 1.00 97.25 982 ILE A CA 1
ATOM 7682 C C . ILE A 1 982 ? 14.188 -38.996 19.070 1.00 97.25 982 ILE A C 1
ATOM 7684 O O . ILE A 1 982 ? 15.083 -39.144 19.908 1.00 97.25 982 ILE A O 1
ATOM 7688 N N . VAL A 1 983 ? 14.444 -38.843 17.778 1.00 96.50 983 VAL A N 1
ATOM 7689 C CA . VAL A 1 983 ? 15.788 -38.638 17.221 1.00 96.50 983 VAL A CA 1
ATOM 7690 C C . VAL A 1 983 ? 15.873 -37.192 16.779 1.00 96.50 983 VAL A C 1
ATOM 7692 O O . VAL A 1 983 ? 14.912 -36.692 16.214 1.00 96.50 983 VAL A O 1
ATOM 7695 N N . TRP A 1 984 ? 16.987 -36.520 17.036 1.00 97.19 984 TRP A N 1
ATOM 7696 C CA . TRP A 1 984 ? 17.178 -35.144 16.597 1.00 97.19 984 TRP A CA 1
ATOM 7697 C C . TRP A 1 984 ? 18.572 -34.937 16.016 1.00 97.19 984 TRP A C 1
ATOM 7699 O O . TRP A 1 984 ? 19.527 -35.639 16.373 1.00 97.19 984 TRP A O 1
ATOM 7709 N N . SER A 1 985 ? 18.688 -33.959 15.127 1.00 95.75 985 SER A N 1
ATOM 7710 C CA . SER A 1 985 ? 19.950 -33.466 14.588 1.00 95.75 985 SER A CA 1
ATOM 7711 C C . SER A 1 985 ? 19.936 -31.947 14.480 1.00 95.75 985 SER A C 1
ATOM 7713 O O . SER A 1 985 ? 18.886 -31.353 14.269 1.00 95.75 985 SER A O 1
ATOM 7715 N N . ARG A 1 986 ? 21.111 -31.346 14.636 1.00 95.12 986 ARG A N 1
ATOM 7716 C CA . ARG A 1 986 ? 21.379 -29.914 14.559 1.00 95.12 986 ARG A CA 1
ATOM 7717 C C . ARG A 1 986 ? 22.522 -29.689 13.577 1.00 95.12 986 ARG A C 1
ATOM 7719 O O . ARG A 1 986 ? 23.580 -30.310 13.707 1.00 95.12 986 ARG A O 1
ATOM 7726 N N . ARG A 1 987 ? 22.341 -28.791 12.617 1.00 94.75 987 ARG A N 1
ATOM 7727 C CA . ARG A 1 987 ? 23.357 -28.412 11.629 1.00 94.75 987 ARG A CA 1
ATOM 7728 C C . ARG A 1 987 ? 23.518 -26.897 11.634 1.00 94.75 987 ARG A C 1
ATOM 7730 O O . ARG A 1 987 ? 22.541 -26.208 11.387 1.00 94.75 987 ARG A O 1
ATOM 7737 N N . ALA A 1 988 ? 24.728 -26.401 11.883 1.00 93.25 988 ALA A N 1
ATOM 7738 C CA . ALA A 1 988 ? 25.019 -24.973 11.746 1.00 93.25 988 ALA A CA 1
ATOM 7739 C C . ALA A 1 988 ? 24.812 -24.527 10.287 1.00 93.25 988 ALA A C 1
ATOM 7741 O O . ALA A 1 988 ? 25.242 -25.233 9.367 1.00 93.25 988 ALA A O 1
ATOM 7742 N N . LEU A 1 989 ? 24.125 -23.403 10.102 1.00 91.94 989 LEU A N 1
ATOM 7743 C CA . LEU A 1 989 ? 23.881 -22.750 8.814 1.00 91.94 989 LEU A CA 1
ATOM 7744 C C . LEU A 1 989 ? 24.902 -21.632 8.572 1.00 91.94 989 LEU A C 1
ATOM 7746 O O . LEU A 1 989 ? 25.487 -21.579 7.494 1.00 91.94 989 LEU A O 1
ATOM 7750 N N . LYS A 1 990 ? 25.193 -20.840 9.609 1.00 87.75 990 LYS A N 1
ATOM 7751 C CA . LYS A 1 990 ? 26.256 -19.823 9.662 1.00 87.75 990 LYS A CA 1
ATOM 7752 C C . LYS A 1 990 ? 27.272 -20.248 10.735 1.00 87.75 990 LYS A C 1
ATOM 7754 O O . LYS A 1 990 ? 26.868 -20.768 11.778 1.00 87.75 990 LYS A O 1
ATOM 7759 N N . GLU A 1 991 ? 28.579 -20.154 10.457 1.00 77.44 991 GLU A N 1
ATOM 7760 C CA . GLU A 1 991 ? 29.607 -20.437 11.481 1.00 77.44 991 GLU A CA 1
ATOM 7761 C C . GLU A 1 991 ? 29.527 -19.368 12.588 1.00 77.44 991 GLU A C 1
ATOM 7763 O O . GLU A 1 991 ? 29.256 -18.214 12.283 1.00 77.44 991 GLU A O 1
ATOM 7768 N N . GLU A 1 992 ? 29.724 -19.761 13.856 1.00 71.31 992 GLU A N 1
ATOM 7769 C CA . GLU A 1 992 ? 29.687 -18.857 15.022 1.00 71.31 992 GLU A CA 1
ATOM 7770 C C . GLU A 1 992 ? 30.725 -17.728 14.862 1.00 71.31 992 GLU A C 1
ATOM 7772 O O . GLU A 1 992 ? 31.923 -17.927 15.099 1.00 71.31 992 GLU A O 1
ATOM 7777 N N . GLU A 1 993 ? 30.263 -16.548 14.452 1.00 71.06 993 GLU A N 1
ATOM 7778 C CA . GLU A 1 993 ? 30.988 -15.285 14.600 1.00 71.06 993 GLU A CA 1
ATOM 7779 C C . GLU A 1 993 ? 30.651 -14.665 15.971 1.00 71.06 993 GLU A C 1
ATOM 7781 O O . GLU A 1 993 ? 29.857 -15.221 16.730 1.00 71.06 993 GLU A O 1
ATOM 7786 N N . GLU A 1 994 ? 31.293 -13.557 16.361 1.00 74.81 994 GLU A N 1
ATOM 7787 C CA . GLU A 1 994 ? 31.185 -13.005 17.729 1.00 74.81 994 GLU A CA 1
ATOM 7788 C C . GLU A 1 994 ? 29.754 -12.565 18.140 1.00 74.81 994 GLU A C 1
ATOM 7790 O O . GLU A 1 994 ? 29.542 -12.239 19.309 1.00 74.81 994 GLU A O 1
ATOM 7795 N N . GLU A 1 995 ? 28.772 -12.611 17.231 1.00 77.00 995 GLU A N 1
ATOM 7796 C CA . GLU A 1 995 ? 27.433 -12.022 17.396 1.00 77.00 995 GLU A CA 1
ATOM 7797 C C . GLU A 1 995 ? 26.268 -13.029 17.499 1.00 77.00 995 GLU A C 1
ATOM 7799 O O . GLU A 1 995 ? 25.167 -12.642 17.890 1.00 77.00 995 GLU A O 1
ATOM 7804 N N . GLY A 1 996 ? 26.489 -14.326 17.253 1.00 83.31 996 GLY A N 1
ATOM 7805 C CA . GLY A 1 996 ? 25.417 -15.328 17.320 1.00 83.31 996 GLY A CA 1
ATOM 7806 C C . GLY A 1 996 ? 25.568 -16.472 16.318 1.00 83.31 996 GLY A C 1
ATOM 7807 O O . GLY A 1 996 ? 26.443 -16.453 15.452 1.00 83.31 996 GLY A O 1
ATOM 7808 N N . GLY A 1 997 ? 24.721 -17.495 16.444 1.00 91.25 997 GLY A N 1
ATOM 7809 C CA . GLY A 1 997 ? 24.733 -18.690 15.596 1.00 91.25 997 GLY A CA 1
ATOM 7810 C C . GLY A 1 997 ? 23.370 -18.971 14.963 1.00 91.25 997 GLY A C 1
ATOM 7811 O O . GLY A 1 997 ? 22.332 -18.692 15.554 1.00 91.25 997 GLY A O 1
ATOM 7812 N N . GLN A 1 998 ? 23.361 -19.569 13.769 1.00 95.25 998 GLN A N 1
ATOM 7813 C CA . GLN A 1 998 ? 22.136 -20.061 13.127 1.00 95.25 998 GLN A CA 1
ATOM 7814 C C . GLN A 1 998 ? 22.214 -21.572 12.927 1.00 95.25 998 GLN A C 1
ATOM 7816 O O . GLN A 1 998 ? 23.212 -22.088 12.408 1.00 95.25 998 GLN A O 1
ATOM 7821 N N . TYR A 1 999 ? 21.157 -22.300 13.283 1.00 95.81 999 TYR A N 1
ATOM 7822 C CA . TYR A 1 999 ? 21.135 -23.760 13.195 1.00 95.81 999 TYR A CA 1
ATOM 7823 C C . TYR A 1 999 ? 19.833 -24.275 12.588 1.00 95.81 999 TYR A C 1
ATOM 7825 O O . TYR A 1 999 ? 18.754 -23.897 13.011 1.00 95.81 999 TYR A O 1
ATOM 7833 N N . ALA A 1 1000 ? 19.926 -25.238 11.674 1.00 96.56 1000 ALA A N 1
ATOM 7834 C CA . ALA A 1 1000 ? 18.791 -26.063 11.278 1.00 96.56 1000 ALA A CA 1
ATOM 7835 C C . ALA A 1 1000 ? 18.649 -27.238 12.252 1.00 96.56 1000 ALA A C 1
ATOM 7837 O O . ALA A 1 1000 ? 19.589 -28.033 12.414 1.00 96.56 1000 ALA A O 1
ATOM 7838 N N . ILE A 1 1001 ? 17.485 -27.361 12.881 1.00 97.44 1001 ILE A N 1
ATOM 7839 C CA . ILE A 1 1001 ? 17.124 -28.443 13.794 1.00 97.44 1001 ILE A CA 1
ATOM 7840 C C . ILE A 1 1001 ? 16.077 -29.328 13.121 1.00 97.44 1001 ILE A C 1
ATOM 7842 O O . ILE A 1 1001 ? 15.109 -28.847 12.553 1.00 97.44 1001 ILE A O 1
ATOM 7846 N N . SER A 1 1002 ? 16.285 -30.641 13.191 1.00 97.50 1002 SER A N 1
ATOM 7847 C CA . SER A 1 1002 ? 15.377 -31.650 12.643 1.00 97.50 1002 SER A CA 1
ATOM 7848 C C . SER A 1 1002 ? 15.132 -32.736 13.677 1.00 97.50 1002 SER A C 1
ATOM 7850 O O . SER A 1 1002 ? 16.088 -33.264 14.260 1.00 97.50 1002 SER A O 1
ATOM 7852 N N . LEU A 1 1003 ? 13.868 -33.080 13.912 1.00 97.88 1003 LEU A N 1
ATOM 7853 C CA . LEU A 1 1003 ? 13.422 -34.121 14.828 1.00 97.88 1003 LEU A CA 1
ATOM 7854 C C . LEU A 1 1003 ? 12.593 -35.173 14.099 1.00 97.88 1003 LEU A C 1
ATOM 7856 O O . LEU A 1 1003 ? 11.790 -34.874 13.228 1.00 97.88 1003 LEU A O 1
ATOM 7860 N N . THR A 1 1004 ? 12.738 -36.425 14.519 1.00 97.56 1004 THR A N 1
ATOM 7861 C CA . THR A 1 1004 ? 11.918 -37.559 14.093 1.00 97.56 1004 THR A CA 1
ATOM 7862 C C . THR A 1 1004 ? 11.191 -38.125 15.304 1.00 97.56 1004 THR A C 1
ATOM 7864 O O . THR A 1 1004 ? 11.817 -38.637 16.240 1.00 97.56 1004 THR A O 1
ATOM 7867 N N . LEU A 1 1005 ? 9.866 -38.029 15.285 1.00 97.38 1005 LEU A N 1
ATOM 7868 C CA . LEU A 1 1005 ? 8.964 -38.410 16.360 1.00 97.38 1005 LEU A CA 1
ATOM 7869 C C . LEU A 1 1005 ? 8.316 -39.767 16.053 1.00 97.38 1005 LEU A C 1
ATOM 7871 O O . LEU A 1 1005 ? 7.662 -39.920 15.020 1.00 97.38 1005 LEU A O 1
ATOM 7875 N N . PRO A 1 1006 ? 8.439 -40.762 16.943 1.00 96.62 1006 PRO A N 1
ATOM 7876 C CA . PRO A 1 1006 ? 7.747 -42.037 16.788 1.00 96.62 1006 PRO A CA 1
ATOM 7877 C C . PRO A 1 1006 ? 6.258 -41.922 17.149 1.00 96.62 1006 PRO A C 1
ATOM 7879 O O . PRO A 1 1006 ? 5.882 -41.136 18.022 1.00 96.62 1006 PRO A O 1
ATOM 7882 N N . SER A 1 1007 ? 5.422 -42.782 16.563 1.00 94.75 1007 SER A N 1
ATOM 7883 C CA . SER A 1 1007 ? 3.956 -42.768 16.730 1.00 94.75 1007 SER A CA 1
ATOM 7884 C C . SER A 1 1007 ? 3.432 -42.810 18.160 1.00 94.75 1007 SER A C 1
ATOM 7886 O O . SER A 1 1007 ? 2.367 -42.264 18.449 1.00 94.75 1007 SER A O 1
ATOM 7888 N N . HIS A 1 1008 ? 4.193 -43.360 19.113 1.00 94.25 1008 HIS A N 1
ATOM 7889 C CA . HIS A 1 1008 ? 3.788 -43.347 20.521 1.00 94.25 1008 HIS A CA 1
ATOM 7890 C C . HIS A 1 1008 ? 3.739 -41.945 21.154 1.00 94.25 1008 HIS A C 1
ATOM 7892 O O . HIS A 1 1008 ? 3.200 -41.812 22.253 1.00 94.25 1008 HIS A O 1
ATOM 7898 N N . VAL A 1 1009 ? 4.304 -40.923 20.507 1.00 95.00 1009 VAL A N 1
ATOM 7899 C CA . VAL A 1 1009 ? 4.313 -39.531 20.988 1.00 95.00 1009 VAL A CA 1
ATOM 7900 C C . VAL A 1 1009 ? 3.001 -38.803 20.662 1.00 95.00 1009 VAL A C 1
ATOM 7902 O O . VAL A 1 1009 ? 2.608 -37.925 21.423 1.00 95.00 1009 VAL A O 1
ATOM 7905 N N . TYR A 1 1010 ? 2.290 -39.213 19.606 1.00 94.19 1010 TYR A N 1
ATOM 7906 C CA . TYR A 1 1010 ? 1.079 -38.551 19.093 1.00 94.19 1010 TYR A CA 1
ATOM 7907 C C . TYR A 1 1010 ? -0.126 -39.503 18.943 1.00 94.19 1010 TYR A C 1
ATOM 7909 O O . TYR A 1 1010 ? -1.049 -39.254 18.175 1.00 94.19 1010 TYR A O 1
ATOM 7917 N N . VAL A 1 1011 ? -0.178 -40.591 19.724 1.00 87.69 1011 VAL A N 1
ATOM 7918 C CA . VAL A 1 1011 ? -1.257 -41.612 19.663 1.00 87.69 1011 VAL A CA 1
ATOM 7919 C C . VAL A 1 1011 ? -2.660 -41.035 19.893 1.00 87.69 1011 VAL A C 1
ATOM 7921 O O . VAL A 1 1011 ? -3.653 -41.634 19.491 1.00 87.69 1011 VAL A O 1
ATOM 7924 N N . SER A 1 1012 ? -2.772 -39.896 20.579 1.00 90.25 1012 SER A N 1
ATOM 7925 C CA . SER A 1 1012 ? -4.050 -39.212 20.807 1.00 90.25 1012 SER A CA 1
ATOM 7926 C C . SER A 1 1012 ? -4.568 -38.443 19.592 1.00 90.25 1012 SER A C 1
ATOM 7928 O O . SER A 1 1012 ? -5.632 -37.843 19.698 1.00 90.25 1012 SER A O 1
ATOM 7930 N N . GLY A 1 1013 ? -3.808 -38.400 18.497 1.00 91.75 1013 GLY A N 1
ATOM 7931 C CA . GLY A 1 1013 ? -4.016 -37.472 17.386 1.00 91.75 1013 GLY A CA 1
ATOM 7932 C C . GLY A 1 1013 ? -3.541 -36.052 17.694 1.00 91.75 1013 GLY A C 1
ATOM 7933 O O . GLY A 1 1013 ? -3.596 -35.182 16.844 1.00 91.75 1013 GLY A O 1
ATOM 7934 N N . LYS A 1 1014 ? -3.038 -35.819 18.914 1.00 93.69 1014 LYS A N 1
ATOM 7935 C CA . LYS A 1 1014 ? -2.542 -34.518 19.364 1.00 93.69 1014 LYS A CA 1
ATOM 7936 C C . LYS A 1 1014 ? -1.032 -34.567 19.578 1.00 93.69 1014 LYS A C 1
ATOM 7938 O O . LYS A 1 1014 ? -0.554 -35.482 20.253 1.00 93.69 1014 LYS A O 1
ATOM 7943 N N . LEU A 1 1015 ? -0.309 -33.569 19.085 1.00 96.31 1015 LEU A N 1
ATOM 7944 C CA . LEU A 1 1015 ? 1.112 -33.343 19.331 1.00 96.31 1015 LEU A CA 1
ATOM 7945 C C . LEU A 1 1015 ? 1.287 -31.997 20.032 1.00 96.31 1015 LEU A C 1
ATOM 7947 O O . LEU A 1 1015 ? 1.041 -30.948 19.454 1.00 96.31 1015 LEU A O 1
ATOM 7951 N N . ARG A 1 1016 ? 1.734 -32.026 21.288 1.00 95.62 1016 ARG A N 1
ATOM 7952 C CA . ARG A 1 1016 ? 2.152 -30.812 21.996 1.00 95.62 1016 ARG A CA 1
ATOM 7953 C C . ARG A 1 1016 ? 3.628 -30.559 21.721 1.00 95.62 1016 ARG A C 1
ATOM 7955 O O . ARG A 1 1016 ? 4.436 -31.436 22.036 1.00 95.62 1016 ARG A O 1
ATOM 7962 N N . LEU A 1 1017 ? 3.952 -29.381 21.205 1.00 97.56 1017 LEU A N 1
ATOM 7963 C CA . LEU A 1 1017 ? 5.310 -28.892 21.004 1.00 97.56 1017 LEU A CA 1
ATOM 7964 C C . LEU A 1 1017 ? 5.515 -27.643 21.865 1.00 97.56 1017 LEU A C 1
ATOM 7966 O O . LEU A 1 1017 ? 4.644 -26.782 21.937 1.00 97.56 1017 LEU A O 1
ATOM 7970 N N . SER A 1 1018 ? 6.643 -27.550 22.560 1.00 97.75 1018 SER A N 1
ATOM 7971 C CA . SER A 1 1018 ? 7.021 -26.340 23.288 1.00 97.75 1018 SER A CA 1
ATOM 7972 C C . SER A 1 1018 ? 8.510 -26.101 23.180 1.00 97.75 1018 SER A C 1
ATOM 7974 O O . SER A 1 1018 ? 9.295 -27.035 23.358 1.00 97.75 1018 SER A O 1
ATOM 7976 N N . PHE A 1 1019 ? 8.869 -24.846 22.948 1.00 98.00 1019 PHE A N 1
ATOM 7977 C CA . PHE A 1 1019 ? 10.227 -24.343 23.026 1.00 98.00 1019 PHE A CA 1
ATOM 7978 C C . PHE A 1 1019 ? 10.446 -23.768 24.422 1.00 98.00 1019 PHE A C 1
ATOM 7980 O O . PHE A 1 1019 ? 9.653 -22.946 24.876 1.00 98.00 1019 PHE A O 1
ATOM 7987 N N . TRP A 1 1020 ? 11.485 -24.218 25.123 1.00 97.50 1020 TRP A N 1
ATOM 7988 C CA . TRP A 1 1020 ? 11.891 -23.652 26.406 1.00 97.50 1020 TRP A CA 1
ATOM 7989 C C . TRP A 1 1020 ? 13.376 -23.287 26.384 1.00 97.50 1020 TRP A C 1
ATOM 7991 O O . TRP A 1 1020 ? 14.243 -24.159 26.355 1.00 97.50 1020 TRP A O 1
ATOM 8001 N N . PHE A 1 1021 ? 13.646 -21.991 26.439 1.00 97.00 1021 PHE A N 1
ATOM 8002 C CA . PHE A 1 1021 ? 14.961 -21.385 26.542 1.00 97.00 1021 PHE A CA 1
ATOM 8003 C C . PHE A 1 1021 ? 15.303 -21.186 28.025 1.00 97.00 1021 PHE A C 1
ATOM 8005 O O . PHE A 1 1021 ? 14.612 -20.478 28.755 1.00 97.00 1021 PHE A O 1
ATOM 8012 N N . ASP A 1 1022 ? 16.338 -21.877 28.494 1.00 96.50 1022 ASP A N 1
ATOM 8013 C CA . ASP A 1 1022 ? 16.901 -21.744 29.842 1.00 96.50 1022 ASP A CA 1
ATOM 8014 C C . ASP A 1 1022 ? 18.257 -21.051 29.686 1.00 96.50 1022 ASP A C 1
ATOM 8016 O O . ASP A 1 1022 ? 19.280 -21.719 29.531 1.00 96.50 1022 ASP A O 1
ATOM 8020 N N . LEU A 1 1023 ? 18.233 -19.717 29.582 1.00 95.94 1023 LEU A N 1
ATOM 8021 C CA . LEU A 1 1023 ? 19.415 -18.882 29.342 1.00 95.94 1023 LEU A CA 1
ATOM 8022 C C . LEU A 1 1023 ? 19.868 -18.189 30.634 1.00 95.94 1023 LEU A C 1
ATOM 8024 O O . LEU A 1 1023 ? 19.068 -17.795 31.476 1.00 95.94 1023 LEU A O 1
ATOM 8028 N N . SER A 1 1024 ? 21.178 -18.024 30.774 1.00 94.56 1024 SER A N 1
ATOM 8029 C CA . SER A 1 1024 ? 21.874 -17.461 31.938 1.00 94.56 1024 SER A CA 1
ATOM 8030 C C . SER A 1 1024 ? 21.889 -15.928 32.003 1.00 94.56 1024 SER A C 1
ATOM 8032 O O . SER A 1 1024 ? 22.471 -15.369 32.938 1.00 94.56 1024 SER A O 1
ATOM 8034 N N . GLY A 1 1025 ? 21.309 -15.247 31.013 1.00 92.06 1025 GLY A N 1
ATOM 8035 C CA . GLY A 1 1025 ? 21.251 -13.790 30.932 1.00 92.06 1025 GLY A CA 1
ATOM 8036 C C . GLY A 1 1025 ? 19.903 -13.288 30.422 1.00 92.06 1025 GLY A C 1
ATOM 8037 O O . GLY A 1 1025 ? 19.123 -14.054 29.858 1.00 92.06 1025 GLY A O 1
ATOM 8038 N N . SER A 1 1026 ? 19.670 -11.987 30.607 1.00 93.69 1026 SER A N 1
ATOM 8039 C CA . SER A 1 1026 ? 18.476 -11.302 30.116 1.00 93.69 1026 SER A CA 1
ATOM 8040 C C . SER A 1 1026 ? 18.381 -11.342 28.593 1.00 93.69 1026 SER A C 1
ATOM 8042 O O . SER A 1 1026 ? 19.401 -11.377 27.897 1.00 93.69 1026 SER A O 1
ATOM 8044 N N . ILE A 1 1027 ? 17.156 -11.245 28.080 1.00 92.00 1027 ILE A N 1
ATOM 8045 C CA . ILE A 1 1027 ? 16.803 -11.249 26.653 1.00 92.00 1027 ILE A CA 1
ATOM 8046 C C . ILE A 1 1027 ? 17.632 -10.265 25.805 1.00 92.00 1027 ILE A C 1
ATOM 8048 O O . ILE A 1 1027 ? 18.006 -10.587 24.678 1.00 92.00 1027 ILE A O 1
ATOM 8052 N N . GLY A 1 1028 ? 17.979 -9.096 26.363 1.00 90.00 1028 GLY A N 1
ATOM 8053 C CA . GLY A 1 1028 ? 18.802 -8.074 25.699 1.00 90.00 1028 GLY A CA 1
ATOM 8054 C C . GLY A 1 1028 ? 20.306 -8.382 25.649 1.00 90.00 1028 GLY A C 1
ATOM 8055 O O . GLY A 1 1028 ? 21.054 -7.662 24.998 1.00 90.00 1028 GLY A O 1
ATOM 8056 N N . VAL A 1 1029 ? 20.766 -9.423 26.350 1.00 93.62 1029 VAL A N 1
ATOM 8057 C CA . VAL A 1 1029 ? 22.161 -9.899 26.321 1.00 93.62 1029 VAL A CA 1
ATOM 8058 C C . VAL A 1 1029 ? 22.262 -11.232 25.588 1.00 93.62 1029 VAL A C 1
ATOM 8060 O O . VAL A 1 1029 ? 23.214 -11.447 24.840 1.00 93.62 1029 VAL A O 1
ATOM 8063 N N . LYS A 1 1030 ? 21.310 -12.138 25.837 1.00 95.25 1030 LYS A N 1
ATOM 8064 C CA . LYS A 1 1030 ? 21.209 -13.437 25.179 1.00 95.25 1030 LYS A CA 1
ATOM 8065 C C . LYS A 1 1030 ? 19.751 -13.782 24.952 1.00 95.25 1030 LYS A C 1
ATOM 8067 O O . LYS A 1 1030 ? 18.951 -13.752 25.884 1.00 95.25 1030 LYS A O 1
ATOM 8072 N N . SER A 1 1031 ? 19.426 -14.176 23.736 1.00 96.75 1031 SER A N 1
ATOM 8073 C CA . SER A 1 1031 ? 18.097 -14.676 23.410 1.00 96.75 1031 SER A CA 1
ATOM 8074 C C . SER A 1 1031 ? 18.151 -15.645 22.243 1.00 96.75 1031 SER A C 1
ATOM 8076 O O . SER A 1 1031 ? 19.205 -15.811 21.629 1.00 96.75 1031 SER A O 1
ATOM 8078 N N . GLY A 1 1032 ? 17.038 -16.310 21.943 1.00 97.00 1032 GLY A N 1
ATOM 8079 C CA . GLY A 1 1032 ? 16.910 -17.086 20.716 1.00 97.00 1032 GLY A CA 1
ATOM 8080 C C . GLY A 1 1032 ? 15.555 -16.959 20.035 1.00 97.00 1032 GLY A C 1
ATOM 8081 O O . GLY A 1 1032 ? 14.568 -16.597 20.669 1.00 97.00 1032 GLY A O 1
ATOM 8082 N N . GLY A 1 1033 ? 15.534 -17.244 18.739 1.00 97.44 1033 GLY A N 1
ATOM 8083 C CA . GLY A 1 1033 ? 14.354 -17.223 17.876 1.00 97.44 1033 GLY A CA 1
ATOM 8084 C C . GLY A 1 1033 ? 14.154 -18.559 17.165 1.00 97.44 1033 GLY A C 1
ATOM 8085 O O . GLY A 1 1033 ? 15.114 -19.307 16.969 1.00 97.44 1033 GLY A O 1
ATOM 8086 N N . ILE A 1 1034 ? 12.912 -18.873 16.814 1.00 98.12 1034 ILE A N 1
ATOM 8087 C CA . ILE A 1 1034 ? 12.515 -20.054 16.048 1.00 98.12 1034 ILE A CA 1
ATOM 8088 C C . ILE A 1 1034 ? 11.852 -19.588 14.760 1.00 98.12 1034 ILE A C 1
ATOM 8090 O O . ILE A 1 1034 ? 10.963 -18.749 14.808 1.00 98.12 1034 ILE A O 1
ATOM 8094 N N . ASP A 1 1035 ? 12.249 -20.179 13.645 1.00 97.56 1035 ASP A N 1
ATOM 8095 C CA . ASP A 1 1035 ? 11.767 -19.805 12.321 1.00 97.56 1035 ASP A CA 1
ATOM 8096 C C . ASP A 1 1035 ? 11.641 -21.042 11.408 1.00 97.56 1035 ASP A C 1
ATOM 8098 O O . ASP A 1 1035 ? 12.149 -22.115 11.758 1.00 97.56 1035 ASP A O 1
ATOM 8102 N N . ASP A 1 1036 ? 10.962 -20.936 10.267 1.00 95.56 1036 ASP A N 1
ATOM 8103 C CA . ASP A 1 1036 ? 10.770 -21.993 9.265 1.00 95.56 1036 ASP A CA 1
ATOM 8104 C C . ASP A 1 1036 ? 10.287 -23.328 9.865 1.00 95.56 1036 ASP A C 1
ATOM 8106 O O . ASP A 1 1036 ? 10.806 -24.413 9.561 1.00 95.56 1036 ASP A O 1
ATOM 8110 N N . LEU A 1 1037 ? 9.317 -23.278 10.777 1.00 97.50 1037 LEU A N 1
ATOM 8111 C CA . LEU A 1 1037 ? 8.795 -24.473 11.425 1.00 97.50 1037 LEU A CA 1
ATOM 8112 C C . LEU A 1 1037 ? 7.935 -25.282 10.449 1.00 97.50 1037 LEU A C 1
ATOM 8114 O O . LEU A 1 1037 ? 6.854 -24.873 10.051 1.00 97.50 1037 LEU A O 1
ATOM 8118 N N . SER A 1 1038 ? 8.365 -26.503 10.148 1.00 95.94 1038 SER A N 1
ATOM 8119 C CA . SER A 1 1038 ? 7.639 -27.468 9.324 1.00 95.94 1038 SER A CA 1
ATOM 8120 C C . SER A 1 1038 ? 7.393 -28.763 10.094 1.00 95.94 1038 SER A C 1
ATOM 8122 O O . SER A 1 1038 ? 8.310 -29.367 10.658 1.00 95.94 1038 SER A O 1
ATOM 8124 N N . ILE A 1 1039 ? 6.151 -29.244 10.077 1.00 97.25 1039 ILE A N 1
ATOM 8125 C CA . ILE A 1 1039 ? 5.743 -30.518 10.674 1.00 97.25 1039 ILE A CA 1
ATOM 8126 C C . ILE A 1 1039 ? 5.121 -31.394 9.590 1.00 97.25 1039 ILE A C 1
ATOM 8128 O O . ILE A 1 1039 ? 4.188 -30.972 8.916 1.00 97.25 1039 ILE A O 1
ATOM 8132 N N . ALA A 1 1040 ? 5.586 -32.638 9.444 1.00 95.19 1040 ALA A N 1
ATOM 8133 C CA . ALA A 1 1040 ? 5.061 -33.563 8.437 1.00 95.19 1040 ALA A CA 1
ATOM 8134 C C . ALA A 1 1040 ? 4.918 -34.999 8.961 1.00 95.19 1040 ALA A C 1
ATOM 8136 O O . ALA A 1 1040 ? 5.804 -35.525 9.632 1.00 95.19 1040 ALA A O 1
ATOM 8137 N N . ALA A 1 1041 ? 3.813 -35.667 8.630 1.00 95.75 1041 ALA A N 1
ATOM 8138 C CA . ALA A 1 1041 ? 3.572 -37.084 8.896 1.00 95.75 1041 ALA A CA 1
ATOM 8139 C C . ALA A 1 1041 ? 4.039 -37.963 7.727 1.00 95.75 1041 ALA A C 1
ATOM 8141 O O . ALA A 1 1041 ? 3.771 -37.666 6.565 1.00 95.75 1041 ALA A O 1
ATOM 8142 N N . HIS A 1 1042 ? 4.691 -39.085 8.034 1.00 93.56 1042 HIS A N 1
ATOM 8143 C CA . HIS A 1 1042 ? 5.230 -40.026 7.048 1.00 93.56 1042 HIS A CA 1
ATOM 8144 C C . HIS A 1 1042 ? 4.604 -41.411 7.227 1.00 93.56 1042 HIS A C 1
ATOM 8146 O O . HIS A 1 1042 ? 4.494 -41.902 8.353 1.00 93.56 1042 HIS A O 1
ATOM 8152 N N . TYR A 1 1043 ? 4.243 -42.055 6.114 1.00 92.06 1043 TYR A N 1
ATOM 8153 C CA . TYR A 1 1043 ? 3.637 -43.392 6.083 1.00 92.06 1043 TYR A CA 1
ATOM 8154 C C . TYR A 1 1043 ? 4.497 -44.364 5.252 1.00 92.06 1043 TYR A C 1
ATOM 8156 O O . TYR A 1 1043 ? 4.693 -44.169 4.051 1.00 92.06 1043 TYR A O 1
ATOM 8164 N N . ASP A 1 1044 ? 4.960 -45.446 5.871 1.00 81.00 1044 ASP A N 1
ATOM 8165 C CA . ASP A 1 1044 ? 5.679 -46.582 5.290 1.00 81.00 1044 ASP A CA 1
ATOM 8166 C C . ASP A 1 1044 ? 4.676 -47.671 4.852 1.00 81.00 1044 ASP A C 1
ATOM 8168 O O . ASP A 1 1044 ? 4.562 -48.762 5.417 1.00 81.00 1044 ASP A O 1
ATOM 8172 N N . LEU A 1 1045 ? 3.930 -47.411 3.780 1.00 61.97 1045 LEU A N 1
ATOM 8173 C CA . LEU A 1 1045 ? 2.965 -48.370 3.225 1.00 61.97 1045 LEU A CA 1
ATOM 8174 C C . LEU A 1 1045 ? 3.593 -49.354 2.222 1.00 61.97 1045 LEU A C 1
ATOM 8176 O O . LEU A 1 1045 ? 3.000 -49.630 1.185 1.00 61.97 1045 LEU A O 1
ATOM 8180 N N . CYS A 1 1046 ? 4.763 -49.936 2.515 1.00 56.94 1046 CYS A N 1
ATOM 8181 C CA . CYS A 1 1046 ? 5.393 -50.925 1.624 1.00 56.94 1046 CYS A CA 1
ATOM 8182 C C . CYS A 1 1046 ? 5.955 -52.168 2.338 1.00 56.94 1046 CYS A C 1
ATOM 8184 O O . CYS A 1 1046 ? 7.085 -52.575 2.096 1.00 56.94 1046 CYS A O 1
ATOM 8186 N N . ASP A 1 1047 ? 5.117 -52.859 3.121 1.00 50.84 1047 ASP A N 1
ATOM 8187 C CA . ASP A 1 1047 ? 5.329 -54.273 3.495 1.00 50.84 1047 ASP A CA 1
ATOM 8188 C C . ASP A 1 1047 ? 4.343 -55.193 2.746 1.00 50.84 1047 ASP A C 1
ATOM 8190 O O . ASP A 1 1047 ? 3.579 -55.997 3.288 1.00 50.84 1047 ASP A O 1
ATOM 8194 N N . GLY A 1 1048 ? 4.358 -55.054 1.422 1.00 51.91 1048 GLY A N 1
ATOM 8195 C CA . GLY A 1 1048 ? 3.673 -55.933 0.485 1.00 51.91 1048 GLY A CA 1
ATOM 8196 C C . GLY A 1 1048 ? 4.458 -57.210 0.193 1.00 51.91 1048 GLY A C 1
ATOM 8197 O O . GLY A 1 1048 ? 4.739 -57.481 -0.967 1.00 51.91 1048 GLY A O 1
ATOM 8198 N N . ASP A 1 1049 ? 4.772 -58.025 1.205 1.00 43.91 1049 ASP A N 1
ATOM 8199 C CA . ASP A 1 1049 ? 5.224 -59.407 0.986 1.00 43.91 1049 ASP A CA 1
ATOM 8200 C C . ASP A 1 1049 ? 4.331 -60.395 1.748 1.00 43.91 1049 ASP A C 1
ATOM 8202 O O . ASP A 1 1049 ? 4.579 -60.861 2.864 1.00 43.91 1049 ASP A O 1
ATOM 8206 N N . GLY A 1 1050 ? 3.212 -60.728 1.106 1.00 53.12 1050 GLY A N 1
ATOM 8207 C CA . GLY A 1 1050 ? 2.288 -61.737 1.587 1.00 53.12 1050 GLY A CA 1
ATOM 8208 C C . GLY A 1 1050 ? 2.909 -63.133 1.596 1.00 53.12 1050 GLY A C 1
ATOM 8209 O O . GLY A 1 1050 ? 2.905 -63.811 0.573 1.00 53.12 1050 GLY A O 1
ATOM 8210 N N . VAL A 1 1051 ? 3.295 -63.644 2.773 1.00 41.66 1051 VAL A N 1
ATOM 8211 C CA . VAL A 1 1051 ? 3.368 -65.096 3.034 1.00 41.66 1051 VAL A CA 1
ATOM 8212 C C . VAL A 1 1051 ? 2.935 -65.451 4.469 1.00 41.66 1051 VAL A C 1
ATOM 8214 O O . VAL A 1 1051 ? 3.724 -65.508 5.400 1.00 41.66 1051 VAL A O 1
ATOM 8217 N N . GLY A 1 1052 ? 1.648 -65.776 4.608 1.00 42.62 1052 GLY A N 1
ATOM 8218 C CA . GLY A 1 1052 ? 1.084 -66.896 5.381 1.00 42.62 1052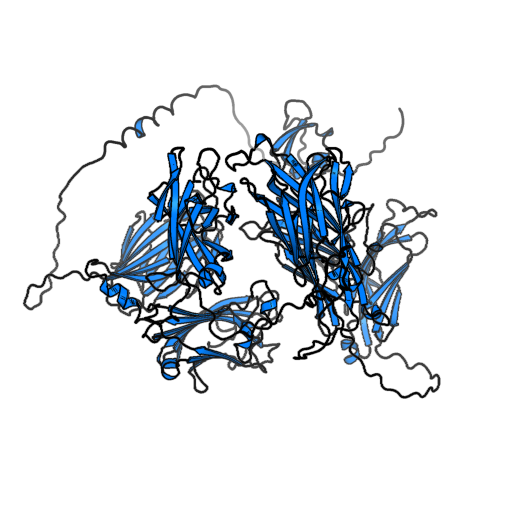 GLY A CA 1
ATOM 8219 C C . GLY A 1 1052 ? 1.611 -67.307 6.777 1.00 42.62 1052 GLY A C 1
ATOM 8220 O O . GLY A 1 1052 ? 2.655 -67.933 6.908 1.00 42.62 1052 GLY A O 1
ATOM 8221 N N . SER A 1 1053 ? 0.661 -67.290 7.729 1.00 40.12 1053 SER A N 1
ATOM 8222 C CA . SER A 1 1053 ? 0.382 -68.336 8.745 1.00 40.12 1053 SER A CA 1
ATOM 8223 C C . SER A 1 1053 ? 1.209 -68.409 10.050 1.00 40.12 1053 SER A C 1
ATOM 8225 O O . SER A 1 1053 ? 2.257 -69.045 10.090 1.00 40.12 1053 SER A O 1
ATOM 8227 N N . GLY A 1 1054 ? 0.545 -68.081 11.175 1.00 33.97 1054 GLY A N 1
ATOM 8228 C CA . GLY A 1 1054 ? 0.516 -68.952 12.371 1.00 33.97 1054 GLY A CA 1
ATOM 8229 C C . GLY A 1 1054 ? 0.984 -68.362 13.718 1.00 33.97 1054 GLY A C 1
ATOM 8230 O O . GLY A 1 1054 ? 2.161 -68.104 13.908 1.00 33.97 1054 GLY A O 1
ATOM 8231 N N . MET A 1 1055 ? 0.048 -68.265 14.679 1.00 34.03 1055 MET A N 1
ATOM 8232 C CA . MET A 1 1055 ? 0.199 -68.099 16.153 1.00 34.03 1055 MET A CA 1
ATOM 8233 C C . MET A 1 1055 ? 1.377 -68.871 16.825 1.00 34.03 1055 MET A C 1
ATOM 8235 O O . MET A 1 1055 ? 1.805 -69.874 16.253 1.00 34.03 1055 MET A O 1
ATOM 8239 N N . PRO A 1 1056 ? 1.684 -68.693 18.145 1.00 51.06 1056 PRO A N 1
ATOM 8240 C CA . PRO A 1 1056 ? 1.624 -67.518 19.047 1.00 51.06 1056 PRO A CA 1
ATOM 8241 C C . PRO A 1 1056 ? 2.891 -67.337 19.955 1.00 51.06 1056 PRO A C 1
ATOM 8243 O O . PRO A 1 1056 ? 3.701 -68.246 20.082 1.00 51.06 1056 PRO A O 1
ATOM 8246 N N . LEU A 1 1057 ? 2.969 -66.201 20.678 1.00 40.03 1057 LEU A N 1
ATOM 8247 C CA . LEU A 1 1057 ? 3.646 -65.953 21.983 1.00 40.03 1057 LEU A CA 1
ATOM 8248 C C . LEU A 1 1057 ? 5.042 -66.574 22.263 1.00 40.03 1057 LEU A C 1
ATOM 8250 O O . LEU A 1 1057 ? 5.119 -67.749 22.612 1.00 40.03 1057 LEU A O 1
ATOM 8254 N N . HIS A 1 1058 ? 6.093 -65.743 22.371 1.00 28.98 1058 HIS A N 1
ATOM 8255 C CA . HIS A 1 1058 ? 6.918 -65.625 23.596 1.00 28.98 1058 HIS A CA 1
ATOM 8256 C C . HIS A 1 1058 ? 7.991 -64.523 23.494 1.00 28.98 1058 HIS A C 1
ATOM 8258 O O . HIS A 1 1058 ? 8.719 -64.431 22.513 1.00 28.98 1058 HIS A O 1
ATOM 8264 N N . VAL A 1 1059 ? 8.107 -63.742 24.570 1.00 41.97 1059 VAL A N 1
ATOM 8265 C CA . VAL A 1 1059 ? 9.212 -62.823 24.890 1.00 41.97 1059 VAL A CA 1
ATOM 8266 C C . VAL A 1 1059 ? 10.523 -63.593 25.083 1.00 41.97 1059 VAL A C 1
ATOM 8268 O O . VAL A 1 1059 ? 10.517 -64.551 25.854 1.00 41.97 1059 VAL A O 1
ATOM 8271 N N . GLU A 1 1060 ? 11.632 -63.120 24.500 1.00 27.92 1060 GLU A N 1
ATOM 8272 C CA . GLU A 1 1060 ? 12.966 -63.125 25.131 1.00 27.92 1060 GLU A CA 1
ATOM 8273 C C . GLU A 1 1060 ? 13.949 -62.190 24.397 1.00 27.92 1060 GLU A C 1
ATOM 8275 O O . GLU A 1 1060 ? 14.044 -62.191 23.172 1.00 27.92 1060 GLU A O 1
ATOM 8280 N N . SER A 1 1061 ? 14.677 -61.380 25.171 1.00 41.09 1061 SER A N 1
ATOM 8281 C CA . SER A 1 1061 ? 15.760 -60.514 24.702 1.00 41.09 1061 SER A CA 1
ATOM 8282 C C . SER A 1 1061 ? 17.046 -61.303 24.444 1.00 41.09 1061 SER A C 1
ATOM 8284 O O . SER A 1 1061 ? 17.329 -62.276 25.136 1.00 41.09 1061 SER A O 1
ATOM 8286 N N . THR A 1 1062 ? 17.850 -60.862 23.472 1.00 29.06 1062 THR A N 1
ATOM 8287 C CA . THR A 1 1062 ? 19.322 -61.025 23.387 1.00 29.06 1062 THR A CA 1
ATOM 8288 C C . THR A 1 1062 ? 19.810 -60.210 22.177 1.00 29.06 1062 THR A C 1
ATOM 8290 O O . THR A 1 1062 ? 19.266 -60.334 21.093 1.00 29.06 1062 THR A O 1
ATOM 8293 N N . HIS A 1 1063 ? 20.606 -59.154 22.353 1.00 31.73 1063 HIS A N 1
ATOM 8294 C CA . HIS A 1 1063 ? 22.077 -59.127 22.386 1.00 31.73 1063 HIS A CA 1
ATOM 8295 C C . HIS A 1 1063 ? 22.798 -59.535 21.077 1.00 31.73 1063 HIS A C 1
ATOM 8297 O O . HIS A 1 1063 ? 22.702 -60.678 20.646 1.00 31.73 1063 HIS A O 1
ATOM 8303 N N . PHE A 1 1064 ? 23.655 -58.603 20.617 1.00 27.45 1064 PHE A N 1
ATOM 8304 C CA . PHE A 1 1064 ? 24.785 -58.685 19.667 1.00 27.45 1064 PHE A CA 1
ATOM 8305 C C . PHE A 1 1064 ? 24.559 -58.518 18.153 1.00 27.45 1064 PHE A C 1
ATOM 8307 O O . PHE A 1 1064 ? 23.899 -59.329 17.518 1.00 27.45 1064 PHE A O 1
ATOM 8314 N N . GLY A 1 1065 ? 25.368 -57.621 17.560 1.00 27.00 1065 GLY A N 1
ATOM 8315 C CA . GLY A 1 1065 ? 26.166 -58.016 16.391 1.00 27.00 1065 GLY A CA 1
ATOM 8316 C C . GLY A 1 1065 ? 26.476 -56.951 15.340 1.00 27.00 1065 GLY A C 1
ATOM 8317 O O . GLY A 1 1065 ? 26.013 -57.075 14.215 1.00 27.00 1065 GLY A O 1
ATOM 8318 N N . MET A 1 1066 ? 27.347 -55.980 15.643 1.00 31.42 1066 MET A N 1
ATOM 8319 C CA . MET A 1 1066 ? 28.065 -55.241 14.593 1.00 31.42 1066 MET A CA 1
ATOM 8320 C C . MET A 1 1066 ? 28.987 -56.190 13.808 1.00 31.42 1066 MET A C 1
ATOM 8322 O O . MET A 1 1066 ? 29.858 -56.828 14.406 1.00 31.42 1066 MET A O 1
ATOM 8326 N N . ALA A 1 1067 ? 28.863 -56.218 12.478 1.00 29.41 1067 ALA A N 1
ATOM 8327 C CA . ALA A 1 1067 ? 29.943 -56.604 11.569 1.00 29.41 1067 ALA A CA 1
ATOM 8328 C C . ALA A 1 1067 ? 29.727 -56.063 10.140 1.00 29.41 1067 ALA A C 1
ATOM 8330 O O . ALA A 1 1067 ? 28.865 -56.545 9.418 1.00 29.41 1067 ALA A O 1
ATOM 8331 N N . ASN A 1 1068 ? 30.594 -55.116 9.758 1.00 29.86 1068 ASN A N 1
ATOM 8332 C CA . ASN A 1 1068 ? 31.320 -54.993 8.483 1.00 29.86 1068 ASN A CA 1
ATOM 8333 C C . ASN A 1 1068 ? 30.640 -55.432 7.170 1.00 29.86 1068 ASN A C 1
ATOM 8335 O O . ASN A 1 1068 ? 30.489 -56.628 6.955 1.00 29.86 1068 ASN A O 1
ATOM 8339 N N . PHE A 1 1069 ? 30.589 -54.524 6.183 1.00 29.28 1069 PHE A N 1
ATOM 8340 C CA . PHE A 1 1069 ? 31.358 -54.692 4.935 1.00 29.28 1069 PHE A CA 1
ATOM 8341 C C . PHE A 1 1069 ? 31.630 -53.354 4.212 1.00 29.28 1069 PHE A C 1
ATOM 8343 O O . PHE A 1 1069 ? 30.762 -52.506 4.067 1.00 29.28 1069 PHE A O 1
ATOM 8350 N N . ASN A 1 1070 ? 32.885 -53.209 3.775 1.00 32.69 1070 ASN A N 1
ATOM 8351 C CA . ASN A 1 1070 ? 33.502 -52.089 3.054 1.00 32.69 1070 ASN A CA 1
ATOM 8352 C C . ASN A 1 1070 ? 33.167 -52.057 1.549 1.00 32.69 1070 ASN A C 1
ATOM 8354 O O . ASN A 1 1070 ? 33.220 -53.111 0.916 1.00 32.69 1070 ASN A O 1
ATOM 8358 N N . HIS A 1 1071 ? 33.104 -50.853 0.956 1.00 31.42 1071 HIS A N 1
ATOM 8359 C CA . HIS A 1 1071 ? 33.748 -50.484 -0.330 1.00 31.42 1071 HIS A CA 1
ATOM 8360 C C . HIS A 1 1071 ? 33.639 -48.950 -0.533 1.00 31.42 1071 HIS A C 1
ATOM 8362 O O . HIS A 1 1071 ? 32.552 -48.447 -0.739 1.00 31.42 1071 HIS A O 1
ATOM 8368 N N . LYS A 1 1072 ? 34.653 -48.101 -0.299 1.00 32.50 1072 LYS A N 1
ATOM 8369 C CA . LYS A 1 1072 ? 35.908 -47.830 -1.039 1.00 32.50 1072 LYS A CA 1
ATOM 8370 C C . LYS A 1 1072 ? 35.712 -47.332 -2.487 1.00 32.50 1072 LYS A C 1
ATOM 8372 O O . LYS A 1 1072 ? 35.746 -48.171 -3.387 1.00 32.50 1072 LYS A O 1
ATOM 8377 N N . LYS A 1 1073 ? 35.670 -45.998 -2.693 1.00 32.47 1073 LYS A N 1
ATOM 8378 C CA . LYS A 1 1073 ? 36.483 -45.210 -3.669 1.00 32.47 1073 LYS A CA 1
ATOM 8379 C C . LYS A 1 1073 ? 36.003 -43.746 -3.824 1.00 32.47 1073 LYS A C 1
ATOM 8381 O O . LYS A 1 1073 ? 34.990 -43.532 -4.472 1.00 32.47 1073 LYS A O 1
ATOM 8386 N N . LYS A 1 1074 ? 36.813 -42.777 -3.369 1.00 32.03 1074 LYS A N 1
ATOM 8387 C CA . LYS A 1 1074 ? 37.363 -41.615 -4.120 1.00 32.03 1074 LYS A CA 1
ATOM 8388 C C . LYS A 1 1074 ? 37.822 -40.532 -3.127 1.00 32.03 1074 LYS A C 1
ATOM 8390 O O . LYS A 1 1074 ? 37.034 -39.721 -2.671 1.00 32.03 1074 LYS A O 1
ATOM 8395 N N . THR A 1 1075 ? 39.116 -40.524 -2.817 1.00 33.72 1075 THR A N 1
ATOM 8396 C CA . THR A 1 1075 ? 39.786 -39.430 -2.097 1.00 33.72 1075 THR A CA 1
ATOM 8397 C C . THR A 1 1075 ? 41.174 -39.301 -2.708 1.00 33.72 1075 THR A C 1
ATOM 8399 O O . THR A 1 1075 ? 42.084 -40.033 -2.334 1.00 33.72 1075 THR A O 1
ATOM 8402 N N . GLU A 1 1076 ? 41.310 -38.462 -3.734 1.00 39.19 1076 GLU A N 1
ATOM 8403 C CA . GLU A 1 1076 ? 42.612 -38.167 -4.359 1.00 39.19 1076 GLU A CA 1
ATOM 8404 C C . GLU A 1 1076 ? 42.710 -36.726 -4.909 1.00 39.19 1076 GLU A C 1
ATOM 8406 O O . GLU A 1 1076 ? 43.660 -36.413 -5.613 1.00 39.19 1076 GLU A O 1
ATOM 8411 N N . GLN A 1 1077 ? 41.787 -35.820 -4.543 1.00 44.28 1077 GLN A N 1
ATOM 8412 C CA . GLN A 1 1077 ? 41.849 -34.396 -4.937 1.00 44.28 1077 GLN A CA 1
ATOM 8413 C C . GLN A 1 1077 ? 41.979 -33.394 -3.772 1.00 44.28 1077 GLN A C 1
ATOM 8415 O O . GLN A 1 1077 ? 42.392 -32.269 -4.007 1.00 44.28 1077 GLN A O 1
ATOM 8420 N N . GLN A 1 1078 ? 41.777 -33.792 -2.510 1.00 49.50 1078 GLN A N 1
ATOM 8421 C CA . GLN A 1 1078 ? 41.900 -32.875 -1.356 1.00 49.50 1078 GLN A CA 1
ATOM 8422 C C . GLN A 1 1078 ? 43.306 -32.788 -0.725 1.00 49.50 1078 GLN A C 1
ATOM 8424 O O . GLN A 1 1078 ? 43.520 -32.008 0.196 1.00 49.50 1078 GLN A O 1
ATOM 8429 N N . GLN A 1 1079 ? 44.298 -33.545 -1.212 1.00 48.22 1079 GLN A N 1
ATOM 8430 C CA . GLN A 1 1079 ? 45.670 -33.505 -0.668 1.00 48.22 1079 GLN A CA 1
ATOM 8431 C C . GLN A 1 1079 ? 46.641 -32.582 -1.423 1.00 48.22 1079 GLN A C 1
ATOM 8433 O O . GLN A 1 1079 ? 47.788 -32.465 -1.000 1.00 48.22 1079 GLN A O 1
ATOM 8438 N N . GLN A 1 1080 ? 46.215 -31.908 -2.499 1.00 47.44 1080 GLN A N 1
ATOM 8439 C CA . GLN A 1 1080 ? 47.072 -30.945 -3.214 1.00 47.44 1080 GLN A CA 1
ATOM 8440 C C . GLN A 1 1080 ? 46.849 -29.482 -2.796 1.00 47.44 1080 GLN A C 1
ATOM 8442 O O . GLN A 1 1080 ? 47.798 -28.711 -2.873 1.00 47.44 1080 GLN A O 1
ATOM 8447 N N . GLN A 1 1081 ? 45.686 -29.122 -2.237 1.00 48.81 1081 GLN A N 1
ATOM 8448 C CA . GLN A 1 1081 ? 45.430 -27.752 -1.762 1.00 48.81 1081 GLN A CA 1
ATOM 8449 C C . GLN A 1 1081 ? 46.104 -27.462 -0.400 1.00 48.81 1081 GLN A C 1
ATOM 8451 O O . GLN A 1 1081 ? 46.716 -26.419 -0.209 1.00 48.81 1081 GLN A O 1
ATOM 8456 N N . GLN A 1 1082 ? 46.132 -28.433 0.525 1.00 51.31 1082 GLN A N 1
ATOM 8457 C CA . GLN A 1 1082 ? 46.692 -28.248 1.882 1.00 51.31 1082 GLN A CA 1
ATOM 8458 C C . GLN A 1 1082 ? 48.231 -28.188 1.965 1.00 51.31 1082 GLN A C 1
ATOM 8460 O O . GLN A 1 1082 ? 48.792 -28.066 3.058 1.00 51.31 1082 GLN A O 1
ATOM 8465 N N . GLN A 1 1083 ? 48.939 -28.288 0.837 1.00 46.31 1083 GLN A N 1
ATOM 8466 C CA . GLN A 1 1083 ? 50.402 -28.209 0.804 1.00 46.31 1083 GLN A CA 1
ATOM 8467 C C . GLN A 1 1083 ? 50.924 -26.871 0.258 1.00 46.31 1083 GLN A C 1
ATOM 8469 O O . GLN A 1 1083 ? 52.111 -26.594 0.418 1.00 46.31 1083 GLN A O 1
ATOM 8474 N N . GLN A 1 1084 ? 50.052 -26.021 -0.299 1.00 48.66 1084 GLN A N 1
ATOM 8475 C CA . GLN A 1 1084 ? 50.427 -24.725 -0.875 1.00 48.66 1084 GLN A CA 1
ATOM 8476 C C . GLN A 1 1084 ? 50.276 -23.567 0.134 1.00 48.66 1084 GLN A C 1
ATOM 8478 O O . GLN A 1 1084 ? 51.126 -22.679 0.173 1.00 48.66 1084 GLN A O 1
ATOM 8483 N N . ASP A 1 1085 ? 49.343 -23.670 1.086 1.00 50.62 1085 ASP A N 1
ATOM 8484 C CA . ASP A 1 1085 ? 49.134 -22.646 2.132 1.00 50.62 1085 ASP A CA 1
ATOM 8485 C C . ASP A 1 1085 ? 50.101 -22.749 3.323 1.00 50.62 1085 ASP A C 1
ATOM 8487 O O . ASP A 1 1085 ? 50.103 -21.921 4.235 1.00 50.62 1085 ASP A O 1
ATOM 8491 N N . LYS A 1 1086 ? 50.994 -23.746 3.310 1.00 43.19 1086 LYS A N 1
ATOM 8492 C CA . LYS A 1 1086 ? 52.012 -23.941 4.354 1.00 43.19 1086 LYS A CA 1
ATOM 8493 C C . LYS A 1 1086 ? 53.400 -23.399 3.996 1.00 43.19 1086 LYS A C 1
ATOM 8495 O O . LYS A 1 1086 ? 54.280 -23.431 4.855 1.00 43.19 1086 LYS A O 1
ATOM 8500 N N . GLU A 1 1087 ? 53.598 -22.872 2.783 1.00 39.56 1087 GLU A N 1
ATOM 8501 C CA . GLU A 1 1087 ? 54.878 -22.283 2.344 1.00 39.56 1087 GLU A CA 1
ATOM 8502 C C . GLU A 1 1087 ? 54.896 -20.743 2.276 1.00 39.56 1087 GLU A C 1
ATOM 8504 O O . GLU A 1 1087 ? 55.983 -20.172 2.230 1.00 39.56 1087 GLU A O 1
ATOM 8509 N N . ASN A 1 1088 ? 53.757 -20.047 2.410 1.00 42.25 1088 ASN A N 1
ATOM 8510 C CA . ASN A 1 1088 ? 53.719 -18.570 2.405 1.00 42.25 1088 ASN A CA 1
ATOM 8511 C C . ASN A 1 1088 ? 53.801 -17.898 3.791 1.00 42.25 1088 ASN A C 1
ATOM 8513 O O . ASN A 1 1088 ? 53.832 -16.675 3.882 1.00 42.25 1088 ASN A O 1
ATOM 8517 N N . LYS A 1 1089 ? 53.939 -18.666 4.880 1.00 40.22 1089 LYS A N 1
ATOM 8518 C CA . LYS A 1 1089 ? 54.089 -18.135 6.251 1.00 40.22 1089 LYS A CA 1
ATOM 8519 C C . LYS A 1 1089 ? 55.515 -18.300 6.785 1.00 40.22 1089 LYS A C 1
ATOM 8521 O O . LYS A 1 1089 ? 55.720 -18.886 7.847 1.00 40.22 1089 LYS A O 1
ATOM 8526 N N . LEU A 1 1090 ? 56.523 -17.857 6.022 1.00 37.31 1090 LEU A N 1
ATOM 8527 C CA . LEU A 1 1090 ? 57.923 -17.944 6.466 1.00 37.31 1090 LEU A CA 1
ATOM 8528 C C . LEU A 1 1090 ? 58.913 -16.983 5.781 1.00 37.31 1090 LEU A C 1
ATOM 8530 O O . LEU A 1 1090 ? 60.051 -17.367 5.546 1.00 37.31 1090 LEU A O 1
ATOM 8534 N N . VAL A 1 1091 ? 58.548 -15.722 5.526 1.00 37.09 1091 VAL A N 1
ATOM 8535 C CA . VAL A 1 1091 ? 59.527 -14.627 5.351 1.00 37.09 1091 VAL A CA 1
ATOM 8536 C C . VAL A 1 1091 ? 58.896 -13.305 5.797 1.00 37.09 1091 VAL A C 1
ATOM 8538 O O . VAL A 1 1091 ? 58.116 -12.740 5.048 1.00 37.09 1091 VAL A O 1
ATOM 8541 N N . SER A 1 1092 ? 59.239 -12.812 6.993 1.00 32.06 1092 SER A N 1
ATOM 8542 C CA . SER A 1 1092 ? 59.554 -11.391 7.259 1.00 32.06 1092 SER A CA 1
ATOM 8543 C C . SER A 1 1092 ? 59.501 -11.084 8.763 1.00 32.06 1092 SER A C 1
ATOM 8545 O O . SER A 1 1092 ? 58.559 -10.480 9.256 1.00 32.06 1092 SER A O 1
ATOM 8547 N N . GLU A 1 1093 ? 60.556 -11.461 9.487 1.00 38.25 1093 GLU A N 1
ATOM 8548 C CA . GLU A 1 1093 ? 60.934 -10.794 10.740 1.00 38.25 1093 GLU A CA 1
ATOM 8549 C C . GLU A 1 1093 ? 62.465 -10.690 10.837 1.00 38.25 1093 GLU A C 1
ATOM 8551 O O . GLU A 1 1093 ? 63.174 -11.698 10.727 1.00 38.25 1093 GLU A O 1
ATOM 8556 N N . ARG A 1 1094 ? 62.948 -9.451 11.025 1.00 32.72 1094 ARG A N 1
ATOM 8557 C CA . ARG A 1 1094 ? 64.201 -8.962 11.662 1.00 32.72 1094 ARG A CA 1
ATOM 8558 C C . ARG A 1 1094 ? 64.435 -7.534 11.156 1.00 32.72 1094 ARG A C 1
ATOM 8560 O O . ARG A 1 1094 ? 64.460 -7.348 9.947 1.00 32.72 1094 ARG A O 1
ATOM 8567 N N . GLY A 1 1095 ? 64.701 -6.493 11.938 1.00 31.27 1095 GLY A N 1
ATOM 8568 C CA . GLY A 1 1095 ? 64.933 -6.216 13.368 1.00 31.27 1095 GLY A CA 1
ATOM 8569 C C . GLY A 1 1095 ? 64.972 -4.668 13.482 1.00 31.27 1095 GLY A C 1
ATOM 8570 O O . GLY A 1 1095 ? 64.977 -4.002 12.448 1.00 31.27 1095 GLY A O 1
ATOM 8571 N N . ALA A 1 1096 ? 64.941 -4.003 14.634 1.00 31.58 1096 ALA A N 1
ATOM 8572 C CA . ALA A 1 1096 ? 65.906 -3.996 15.742 1.00 31.58 1096 ALA A CA 1
ATOM 8573 C C . ALA A 1 1096 ? 65.324 -3.077 16.859 1.00 31.58 1096 ALA A C 1
ATOM 8575 O O . ALA A 1 1096 ? 64.584 -2.159 16.520 1.00 31.58 1096 ALA A O 1
ATOM 8576 N N . GLU A 1 1097 ? 65.406 -3.443 18.151 1.00 33.97 1097 GLU A N 1
ATOM 8577 C CA . GLU A 1 1097 ? 66.303 -2.870 19.204 1.00 33.97 1097 GLU A CA 1
ATOM 8578 C C . GLU A 1 1097 ? 66.073 -1.353 19.456 1.00 33.97 1097 GLU A C 1
ATOM 8580 O O . GLU A 1 1097 ? 66.037 -0.586 18.508 1.00 33.97 1097 GLU A O 1
ATOM 8585 N N . GLU A 1 1098 ? 65.916 -0.804 20.672 1.00 33.56 1098 GLU A N 1
ATOM 8586 C CA . GLU A 1 1098 ? 66.604 -1.060 21.951 1.00 33.56 1098 GLU A CA 1
ATOM 8587 C C . GLU A 1 1098 ? 65.981 -0.208 23.110 1.00 33.56 1098 GLU A C 1
ATOM 8589 O O . GLU A 1 1098 ? 65.447 0.862 22.842 1.00 33.56 1098 GLU A O 1
ATOM 8594 N N . GLU A 1 1099 ? 66.148 -0.677 24.366 1.00 33.84 1099 GLU A N 1
ATOM 8595 C CA . GLU A 1 1099 ? 66.170 0.012 25.700 1.00 33.84 1099 GLU A CA 1
ATOM 8596 C C . GLU A 1 1099 ? 64.956 0.849 26.201 1.00 33.84 1099 GLU A C 1
ATOM 8598 O O . GLU A 1 1099 ? 64.368 1.621 25.466 1.00 33.84 1099 GLU A O 1
ATOM 8603 N N . GLY A 1 1100 ? 64.512 0.848 27.471 1.00 30.05 1100 GLY A N 1
ATOM 8604 C CA . GLY A 1 1100 ? 64.960 0.293 28.758 1.00 30.05 1100 GLY A CA 1
ATOM 8605 C C . GLY A 1 1100 ? 63.956 0.696 29.878 1.00 30.05 1100 GLY A C 1
ATOM 8606 O O . GLY A 1 1100 ? 63.263 1.699 29.745 1.00 30.05 1100 GLY A O 1
ATOM 8607 N N . GLY A 1 1101 ? 63.820 -0.104 30.950 1.00 30.27 1101 GLY A N 1
ATOM 8608 C CA . GLY A 1 1101 ? 62.867 0.129 32.070 1.00 30.27 1101 GLY A CA 1
ATOM 8609 C C . GLY A 1 1101 ? 63.383 1.074 33.178 1.00 30.27 1101 GLY A C 1
ATOM 8610 O O . GLY A 1 1101 ? 64.331 1.815 32.936 1.00 30.27 1101 GLY A O 1
ATOM 8611 N N . PRO A 1 1102 ? 63.004 0.869 34.460 1.00 61.22 1102 PRO A N 1
ATOM 8612 C CA . PRO A 1 1102 ? 61.677 0.918 35.110 1.00 61.22 1102 PRO A CA 1
ATOM 8613 C C . PRO A 1 1102 ? 61.657 1.957 36.283 1.00 61.22 1102 PRO A C 1
ATOM 8615 O O . PRO A 1 1102 ? 62.627 2.700 36.415 1.00 61.22 1102 PRO A O 1
ATOM 8618 N N . LEU A 1 1103 ? 60.636 1.907 37.175 1.00 30.98 1103 LEU A N 1
ATOM 8619 C CA . LEU A 1 1103 ? 60.392 2.661 38.453 1.00 30.98 1103 LEU A CA 1
ATOM 8620 C C . LEU A 1 1103 ? 59.321 3.771 38.297 1.00 30.98 1103 LEU A C 1
ATOM 8622 O O . LEU A 1 1103 ? 59.276 4.400 37.252 1.00 30.98 1103 LEU A O 1
ATOM 8626 N N . GLU A 1 1104 ? 58.429 4.104 39.236 1.00 32.94 1104 GLU A N 1
ATOM 8627 C CA . GLU A 1 1104 ? 58.197 3.764 40.651 1.00 32.94 1104 GLU A CA 1
ATOM 8628 C C . GLU A 1 1104 ? 56.765 4.228 41.036 1.00 32.94 1104 GLU A C 1
ATOM 8630 O O . GLU A 1 1104 ? 56.158 5.024 40.323 1.00 32.94 1104 GLU A O 1
ATOM 8635 N N . GLU A 1 1105 ? 56.238 3.733 42.159 1.00 46.47 1105 GLU A N 1
ATOM 8636 C CA . GLU A 1 1105 ? 54.957 4.126 42.774 1.00 46.47 1105 GLU A CA 1
ATOM 8637 C C . GLU A 1 1105 ? 54.951 5.588 43.275 1.00 46.47 1105 GLU A C 1
ATOM 8639 O O . GLU A 1 1105 ? 55.982 6.098 43.718 1.00 46.47 1105 GLU A O 1
ATOM 8644 N N . GLY A 1 1106 ? 53.773 6.226 43.319 1.00 29.30 1106 GLY A N 1
ATOM 8645 C CA . GLY A 1 1106 ? 53.559 7.482 44.046 1.00 29.30 1106 GLY A CA 1
ATOM 8646 C C . GLY A 1 1106 ? 52.080 7.828 44.255 1.00 29.30 1106 GLY A C 1
ATOM 8647 O O . GLY A 1 1106 ? 51.399 8.225 43.316 1.00 29.30 1106 GLY A O 1
ATOM 8648 N N . GLU A 1 1107 ? 51.606 7.681 45.496 1.00 43.53 1107 GLU A N 1
ATOM 8649 C CA . GLU A 1 1107 ? 50.432 8.374 46.051 1.00 43.53 1107 GLU A CA 1
ATOM 8650 C C . GLU A 1 1107 ? 50.716 9.885 46.165 1.00 43.53 1107 GLU A C 1
ATOM 8652 O O . GLU A 1 1107 ? 51.810 10.244 46.592 1.00 43.53 1107 GLU A O 1
ATOM 8657 N N . ASP A 1 1108 ? 49.740 10.751 45.858 1.00 31.53 1108 ASP A N 1
ATOM 8658 C CA . ASP A 1 1108 ? 49.369 11.937 46.659 1.00 31.53 1108 ASP A CA 1
ATOM 8659 C C . ASP A 1 1108 ? 48.149 12.666 46.044 1.00 31.53 1108 ASP A C 1
ATOM 8661 O O . ASP A 1 1108 ? 47.933 12.660 44.835 1.00 31.53 1108 ASP A O 1
ATOM 8665 N N . GLY A 1 1109 ? 47.311 13.238 46.916 1.00 31.80 1109 GLY A N 1
ATOM 8666 C CA . GLY A 1 1109 ? 45.989 13.813 46.629 1.00 31.80 1109 GLY A CA 1
ATOM 8667 C C . GLY A 1 1109 ? 45.949 15.243 46.036 1.00 31.80 1109 GLY A C 1
ATOM 8668 O O . GLY A 1 1109 ? 46.923 15.716 45.462 1.00 31.80 1109 GLY A O 1
ATOM 8669 N N . PRO A 1 1110 ? 44.800 15.944 46.157 1.00 53.62 1110 PRO A N 1
ATOM 8670 C CA . PRO A 1 1110 ? 44.154 16.681 45.066 1.00 53.62 1110 PRO A CA 1
ATOM 8671 C C . PRO A 1 1110 ? 44.510 18.174 45.007 1.00 53.62 1110 PRO A C 1
ATOM 8673 O O . PRO A 1 1110 ? 44.532 18.830 46.047 1.00 53.62 1110 PRO A O 1
ATOM 8676 N N . ALA A 1 1111 ? 44.705 18.702 43.792 1.00 37.41 1111 ALA A N 1
ATOM 8677 C CA . ALA A 1 1111 ? 44.385 20.062 43.317 1.00 37.41 1111 ALA A CA 1
ATOM 8678 C C . ALA A 1 1111 ? 45.276 20.447 42.116 1.00 37.41 1111 ALA A C 1
ATOM 8680 O O . ALA A 1 1111 ? 46.470 20.173 42.133 1.00 37.41 1111 ALA A O 1
ATOM 8681 N N . GLU A 1 1112 ? 44.673 21.170 41.163 1.00 33.97 1112 GLU A N 1
ATOM 8682 C CA . GLU A 1 1112 ? 45.272 21.856 39.997 1.00 33.97 1112 GLU A CA 1
ATOM 8683 C C . GLU A 1 1112 ? 45.560 20.958 38.772 1.00 33.97 1112 GLU A C 1
ATOM 8685 O O . GLU A 1 1112 ? 46.424 20.087 38.783 1.00 33.97 1112 GLU A O 1
ATOM 8690 N N . GLY A 1 1113 ? 44.748 21.154 37.722 1.00 34.72 1113 GLY A N 1
ATOM 8691 C CA . GLY A 1 1113 ? 44.649 20.290 36.541 1.00 34.72 1113 GLY A CA 1
ATOM 8692 C C . GLY A 1 1113 ? 45.801 20.410 35.526 1.00 34.72 1113 GLY A C 1
ATOM 8693 O O . GLY A 1 1113 ? 46.578 21.367 35.575 1.00 34.72 1113 GLY A O 1
ATOM 8694 N N . PRO A 1 1114 ? 45.918 19.437 34.601 1.00 32.50 1114 PRO A N 1
ATOM 8695 C CA . PRO A 1 1114 ? 46.967 19.398 33.588 1.00 32.50 1114 PRO A CA 1
ATOM 8696 C C . PRO A 1 1114 ? 46.648 20.324 32.399 1.00 32.50 1114 PRO A C 1
ATOM 8698 O O . PRO A 1 1114 ? 45.513 20.398 31.940 1.00 32.50 1114 PRO A O 1
ATOM 8701 N N . LEU A 1 1115 ? 47.673 21.022 31.905 1.00 41.16 1115 LEU A N 1
ATOM 8702 C CA . LEU A 1 1115 ? 47.672 21.842 30.685 1.00 41.16 1115 LEU A CA 1
ATOM 8703 C C . LEU A 1 1115 ? 48.457 21.101 29.586 1.00 41.16 1115 LEU A C 1
ATOM 8705 O O . LEU A 1 1115 ? 49.531 20.577 29.892 1.00 41.16 1115 LEU A O 1
ATOM 8709 N N . CYS A 1 1116 ? 47.984 21.128 28.334 1.00 41.06 1116 CYS A N 1
ATOM 8710 C CA . CYS A 1 1116 ? 48.648 20.544 27.152 1.00 41.06 1116 CYS A CA 1
ATOM 8711 C C . CYS A 1 1116 ? 48.767 21.553 25.991 1.00 41.06 1116 CYS A C 1
ATOM 8713 O O . CYS A 1 1116 ? 48.052 22.554 25.966 1.00 41.06 1116 CYS A O 1
ATOM 8715 N N . SER A 1 1117 ? 49.709 21.315 25.065 1.00 43.78 1117 SER A N 1
ATOM 8716 C CA . SER A 1 1117 ? 50.077 22.211 23.948 1.00 43.78 1117 SER A CA 1
ATOM 8717 C C . SER A 1 1117 ? 50.201 21.446 22.620 1.00 43.78 1117 SER A C 1
ATOM 8719 O O . SER A 1 1117 ? 50.360 20.229 22.632 1.00 43.78 1117 SER A O 1
ATOM 8721 N N . ALA A 1 1118 ? 50.232 22.142 21.474 1.00 43.56 1118 ALA A N 1
ATOM 8722 C CA . ALA A 1 1118 ? 50.462 21.562 20.135 1.00 43.56 1118 ALA A CA 1
ATOM 8723 C C . ALA A 1 1118 ? 51.748 20.700 20.000 1.00 43.56 1118 ALA A C 1
ATOM 8725 O O . ALA A 1 1118 ? 51.945 20.012 19.000 1.00 43.56 1118 ALA A O 1
ATOM 8726 N N . SER A 1 1119 ? 52.628 20.706 21.010 1.00 52.00 1119 SER A N 1
ATOM 8727 C CA . SER A 1 1119 ? 53.740 19.757 21.156 1.00 52.00 1119 SER A CA 1
ATOM 8728 C C . SER A 1 1119 ? 53.315 18.295 21.280 1.00 52.00 1119 SER A C 1
ATOM 8730 O O . SER A 1 1119 ? 54.133 17.412 21.022 1.00 52.00 1119 SER A O 1
ATOM 8732 N N . ASP A 1 1120 ? 52.078 18.045 21.706 1.00 51.03 1120 ASP A N 1
ATOM 8733 C CA . ASP A 1 1120 ? 51.665 16.733 22.195 1.00 51.03 1120 ASP A CA 1
ATOM 8734 C C . ASP A 1 1120 ? 51.102 15.841 21.065 1.00 51.03 1120 ASP A C 1
ATOM 8736 O O . ASP A 1 1120 ? 51.179 14.619 21.173 1.00 51.03 1120 ASP A O 1
ATOM 8740 N N . PHE A 1 1121 ? 50.666 16.427 19.933 1.00 56.22 1121 PHE A N 1
ATOM 8741 C CA . PHE A 1 1121 ? 50.192 15.712 18.728 1.00 56.22 1121 PHE A CA 1
ATOM 8742 C C . PHE A 1 1121 ? 50.608 16.395 17.399 1.00 56.22 1121 PHE A C 1
ATOM 8744 O O . PHE A 1 1121 ? 49.757 16.856 16.638 1.00 56.22 1121 PHE A O 1
ATOM 8751 N N . PRO A 1 1122 ? 51.915 16.492 17.080 1.00 63.59 1122 PRO A N 1
ATOM 8752 C CA . PRO A 1 1122 ? 52.384 17.267 15.934 1.00 63.59 1122 PRO A CA 1
ATOM 8753 C C . PRO A 1 1122 ? 52.155 16.552 14.594 1.00 63.59 1122 PRO A C 1
ATOM 8755 O O . PRO A 1 1122 ? 52.707 15.481 14.327 1.00 63.59 1122 PRO A O 1
ATOM 8758 N N . CYS A 1 1123 ? 51.423 17.206 13.696 1.00 66.25 1123 CYS A N 1
ATOM 8759 C CA . CYS A 1 1123 ? 51.305 16.808 12.300 1.00 66.25 1123 CYS A CA 1
ATOM 8760 C C . CYS A 1 1123 ? 52.390 17.488 11.438 1.00 66.25 1123 CYS A C 1
ATOM 8762 O O . CYS A 1 1123 ? 52.162 18.514 10.805 1.00 66.25 1123 CYS A O 1
ATOM 8764 N N . GLY A 1 1124 ? 53.606 16.930 11.435 1.00 66.94 1124 GLY A N 1
ATOM 8765 C CA . GLY A 1 1124 ? 54.696 17.251 10.491 1.00 66.94 1124 GLY A CA 1
ATOM 8766 C C . GLY A 1 1124 ? 55.357 18.644 10.585 1.00 66.94 1124 GLY A C 1
ATOM 8767 O O . GLY A 1 1124 ? 56.579 18.732 10.460 1.00 66.94 1124 GLY A O 1
ATOM 8768 N N . GLU A 1 1125 ? 54.598 19.715 10.829 1.00 61.94 1125 GLU A N 1
ATOM 8769 C CA . GLU A 1 1125 ? 55.037 21.113 10.943 1.00 61.94 1125 GLU A CA 1
ATOM 8770 C C . GLU A 1 1125 ? 54.542 21.734 12.269 1.00 61.94 1125 GLU A C 1
ATOM 8772 O O . GLU A 1 1125 ? 53.460 21.405 12.752 1.00 61.94 1125 GLU A O 1
ATOM 8777 N N . GLU A 1 1126 ? 55.343 22.616 12.887 1.00 67.69 1126 GLU A N 1
ATOM 8778 C CA . GLU A 1 1126 ? 55.013 23.236 14.186 1.00 67.69 1126 GLU A CA 1
ATOM 8779 C C . GLU A 1 1126 ? 53.696 24.035 14.121 1.00 67.69 1126 GLU A C 1
ATOM 8781 O O . GLU A 1 1126 ? 53.544 24.920 13.278 1.00 67.69 1126 GLU A O 1
ATOM 8786 N N . GLY A 1 1127 ? 52.773 23.748 15.049 1.00 66.56 1127 GLY A N 1
ATOM 8787 C CA . GLY A 1 1127 ? 51.507 24.476 15.209 1.00 66.56 1127 GLY A CA 1
ATOM 8788 C C . GLY A 1 1127 ? 50.326 23.946 14.387 1.00 66.56 1127 GLY A C 1
ATOM 8789 O O . GLY A 1 1127 ? 49.364 24.684 14.193 1.00 66.56 1127 GLY A O 1
ATOM 8790 N N . LYS A 1 1128 ? 50.395 22.705 13.883 1.00 70.75 1128 LYS A N 1
ATOM 8791 C CA . LYS A 1 1128 ? 49.299 22.050 13.152 1.00 70.75 1128 LYS A CA 1
ATOM 8792 C C . LYS A 1 1128 ? 48.717 20.855 13.903 1.00 70.75 1128 LYS A C 1
ATOM 8794 O O . LYS A 1 1128 ? 49.470 20.078 14.494 1.00 70.75 1128 LYS A O 1
ATOM 8799 N N . VAL A 1 1129 ? 47.400 20.700 13.804 1.00 72.44 1129 VAL A N 1
ATOM 8800 C CA . VAL A 1 1129 ? 46.599 19.614 14.386 1.00 72.44 1129 VAL A CA 1
ATOM 8801 C C . VAL A 1 1129 ? 45.929 18.786 13.284 1.00 72.44 1129 VAL A C 1
ATOM 8803 O O . VAL A 1 1129 ? 45.797 19.244 12.145 1.00 72.44 1129 VAL A O 1
ATOM 8806 N N . TYR A 1 1130 ? 45.546 17.551 13.614 1.00 72.94 1130 TYR A N 1
ATOM 8807 C CA . TYR A 1 1130 ? 44.755 16.695 12.729 1.00 72.94 1130 TYR A CA 1
ATOM 8808 C C . TYR A 1 1130 ? 43.259 17.005 12.887 1.00 72.94 1130 TYR A C 1
ATOM 8810 O O . TYR A 1 1130 ? 42.773 17.096 14.010 1.00 72.94 1130 TYR A O 1
ATOM 8818 N N . VAL A 1 1131 ? 42.536 17.135 11.774 1.00 69.56 1131 VAL A N 1
ATOM 8819 C CA . VAL A 1 1131 ? 41.071 17.308 11.716 1.00 69.56 1131 VAL A CA 1
ATOM 8820 C C . VAL A 1 1131 ? 40.503 16.208 10.825 1.00 69.56 1131 VAL A C 1
ATOM 8822 O O . VAL A 1 1131 ? 41.013 16.025 9.724 1.00 69.56 1131 VAL A O 1
ATOM 8825 N N . CYS A 1 1132 ? 39.496 15.464 11.276 1.00 60.59 1132 CYS A N 1
ATOM 8826 C CA . CYS A 1 1132 ? 38.840 14.418 10.489 1.00 60.59 1132 CYS A CA 1
ATOM 8827 C C . CYS A 1 1132 ? 37.462 14.908 10.073 1.00 60.59 1132 CYS A C 1
ATOM 8829 O O . CYS A 1 1132 ? 36.540 14.900 10.874 1.00 60.59 1132 CYS A O 1
ATOM 8831 N N . HIS A 1 1133 ? 37.331 15.304 8.817 1.00 70.62 1133 HIS A N 1
ATOM 8832 C CA . HIS A 1 1133 ? 36.076 15.803 8.284 1.00 70.62 1133 HIS A CA 1
ATOM 8833 C C . HIS A 1 1133 ? 35.446 14.750 7.376 1.00 70.62 1133 HIS A C 1
ATOM 8835 O O . HIS A 1 1133 ? 36.135 14.134 6.552 1.00 70.62 1133 HIS A O 1
ATOM 8841 N N . TYR A 1 1134 ? 34.150 14.531 7.558 1.00 56.19 1134 TYR A N 1
ATOM 8842 C CA . TYR A 1 1134 ? 33.363 13.625 6.739 1.00 56.19 1134 TYR A CA 1
ATOM 8843 C C . TYR A 1 1134 ? 32.735 14.390 5.571 1.00 56.19 1134 TYR A C 1
ATOM 8845 O O . TYR A 1 1134 ? 32.154 15.452 5.759 1.00 56.19 1134 TYR A O 1
ATOM 8853 N N . SER A 1 1135 ? 32.883 13.865 4.355 1.00 60.44 1135 SER A N 1
ATOM 8854 C CA . SER A 1 1135 ? 32.287 14.426 3.141 1.00 60.44 1135 SER A CA 1
ATOM 8855 C C . SER A 1 1135 ? 31.409 13.374 2.482 1.00 60.44 1135 SER A C 1
ATOM 8857 O O . SER A 1 1135 ? 31.891 12.275 2.210 1.00 60.44 1135 SER A O 1
ATOM 8859 N N . VAL A 1 1136 ? 30.171 13.747 2.154 1.00 38.97 1136 VAL A N 1
ATOM 8860 C CA . VAL A 1 1136 ? 29.145 12.858 1.578 1.00 38.97 1136 VAL A CA 1
ATOM 8861 C C . VAL A 1 1136 ? 29.639 12.143 0.309 1.00 38.97 1136 VAL A C 1
ATOM 8863 O O . VAL A 1 1136 ? 29.439 10.949 0.138 1.00 38.97 1136 VAL A O 1
ATOM 8866 N N . PHE A 1 1137 ? 30.436 12.816 -0.528 1.00 42.97 1137 PHE A N 1
ATOM 8867 C CA . PHE A 1 1137 ? 30.972 12.223 -1.763 1.00 42.97 1137 PHE A CA 1
ATOM 8868 C C . PHE A 1 1137 ? 32.284 11.435 -1.600 1.00 42.97 1137 PHE A C 1
ATOM 8870 O O . PHE A 1 1137 ? 32.763 10.833 -2.563 1.00 42.97 1137 PHE A O 1
ATOM 8877 N N . LYS A 1 1138 ? 32.969 11.519 -0.449 1.00 48.47 1138 LYS A N 1
ATOM 8878 C CA . LYS A 1 1138 ? 34.367 11.043 -0.309 1.00 48.47 1138 LYS A CA 1
ATOM 8879 C C . LYS A 1 1138 ? 34.674 10.274 0.976 1.00 48.47 1138 LYS A C 1
ATOM 8881 O O . LYS A 1 1138 ? 35.800 9.791 1.117 1.00 48.47 1138 LYS A O 1
ATOM 8886 N N . GLY A 1 1139 ? 33.722 10.156 1.896 1.00 58.69 1139 GLY A N 1
ATOM 8887 C CA . GLY A 1 1139 ? 33.921 9.558 3.213 1.00 58.69 1139 GLY A CA 1
ATOM 8888 C C . GLY A 1 1139 ? 34.860 10.371 4.119 1.00 58.69 1139 GLY A C 1
ATOM 8889 O O . GLY A 1 1139 ? 35.157 11.543 3.866 1.00 58.69 1139 GLY A O 1
ATOM 8890 N N . TYR A 1 1140 ? 35.349 9.745 5.197 1.00 57.41 1140 TYR A N 1
ATOM 8891 C CA . TYR A 1 1140 ? 36.236 10.391 6.174 1.00 57.41 1140 TYR A CA 1
ATOM 8892 C C . TYR A 1 1140 ? 37.589 10.790 5.571 1.00 57.41 1140 TYR A C 1
ATOM 8894 O O . TYR A 1 1140 ? 38.347 9.957 5.071 1.00 57.41 1140 TYR A O 1
ATOM 8902 N N . SER A 1 1141 ? 37.939 12.070 5.699 1.00 61.94 1141 SER A N 1
ATOM 8903 C CA . SER A 1 1141 ? 39.210 12.634 5.243 1.00 61.94 1141 SER A CA 1
ATOM 8904 C C . SER A 1 1141 ? 39.933 13.365 6.378 1.00 61.94 1141 SER A C 1
ATOM 8906 O O . SER A 1 1141 ? 39.362 14.226 7.043 1.00 61.94 1141 SER A O 1
ATOM 8908 N N . THR A 1 1142 ? 41.217 13.053 6.598 1.00 69.88 1142 THR A N 1
ATOM 8909 C CA . THR A 1 1142 ? 42.031 13.700 7.643 1.00 69.88 1142 THR A CA 1
ATOM 8910 C C . THR A 1 1142 ? 42.904 14.822 7.075 1.00 69.88 1142 THR A C 1
ATOM 8912 O O . THR A 1 1142 ? 43.748 14.599 6.203 1.00 69.88 1142 THR A O 1
ATOM 8915 N N . PHE A 1 1143 ? 42.767 16.025 7.624 1.00 75.44 1143 PHE A N 1
ATOM 8916 C CA . PHE A 1 1143 ? 43.492 17.233 7.246 1.00 75.44 1143 PHE A CA 1
ATOM 8917 C C . PHE A 1 1143 ? 44.494 17.656 8.320 1.00 75.44 1143 PHE A C 1
ATOM 8919 O O . PHE A 1 1143 ? 44.304 17.420 9.508 1.00 75.44 1143 PHE A O 1
ATOM 8926 N N . CYS A 1 1144 ? 45.575 18.302 7.885 1.00 79.25 1144 CYS A N 1
ATOM 8927 C CA . CYS A 1 1144 ? 46.634 18.816 8.746 1.00 79.25 1144 CYS A CA 1
ATOM 8928 C C . CYS A 1 1144 ? 46.667 20.340 8.664 1.00 79.25 1144 CYS A C 1
ATOM 8930 O O . CYS A 1 1144 ? 47.239 20.916 7.730 1.00 79.25 1144 CYS A O 1
ATOM 8932 N N . VAL A 1 1145 ? 46.024 20.993 9.620 1.00 74.88 1145 VAL A N 1
ATOM 8933 C CA . VAL A 1 1145 ? 45.703 22.421 9.555 1.00 74.88 1145 VAL A CA 1
ATOM 8934 C C . VAL A 1 1145 ? 46.234 23.142 10.781 1.00 74.88 1145 VAL A C 1
ATOM 8936 O O . VAL A 1 1145 ? 46.424 22.547 11.840 1.00 74.88 1145 VAL A O 1
ATOM 8939 N N . LYS A 1 1146 ? 46.558 24.425 10.622 1.00 72.62 1146 LYS A N 1
ATOM 8940 C CA . LYS A 1 1146 ? 46.965 25.250 11.754 1.00 72.62 1146 LYS A CA 1
ATOM 8941 C C . LYS A 1 1146 ? 45.737 25.600 12.575 1.00 72.62 1146 LYS A C 1
ATOM 8943 O O . LYS A 1 1146 ? 44.764 26.084 12.018 1.00 72.62 1146 LYS A O 1
ATOM 8948 N N . GLU A 1 1147 ? 45.830 25.424 13.882 1.00 59.38 1147 GLU A N 1
ATOM 8949 C CA . GLU A 1 1147 ? 44.726 25.678 14.816 1.00 59.38 1147 GLU A CA 1
ATOM 8950 C C . GLU A 1 1147 ? 44.207 27.130 14.751 1.00 59.38 1147 GLU A C 1
ATOM 8952 O O . GLU A 1 1147 ? 43.027 27.383 14.947 1.00 59.38 1147 GLU A O 1
ATOM 8957 N N . GLU A 1 1148 ? 45.074 28.089 14.407 1.00 63.97 1148 GLU A N 1
ATOM 8958 C CA . GLU A 1 1148 ? 44.723 29.510 14.246 1.00 63.97 1148 GLU A CA 1
ATOM 8959 C C . GLU A 1 1148 ? 43.917 29.835 12.972 1.00 63.97 1148 GLU A C 1
ATOM 8961 O O . GLU A 1 1148 ? 43.332 30.913 12.898 1.00 63.97 1148 GLU A O 1
ATOM 8966 N N . ASP A 1 1149 ? 43.876 28.929 11.990 1.00 60.09 1149 ASP A N 1
ATOM 8967 C CA . ASP A 1 1149 ? 43.345 29.186 10.642 1.00 60.09 1149 ASP A CA 1
ATOM 8968 C C . ASP A 1 1149 ? 42.021 28.442 10.353 1.00 60.09 1149 ASP A C 1
ATOM 8970 O O . ASP A 1 1149 ? 41.541 28.456 9.220 1.00 60.09 1149 ASP A O 1
ATOM 8974 N N . THR A 1 1150 ? 41.436 27.744 11.333 1.00 61.44 1150 THR A N 1
ATOM 8975 C CA . THR A 1 1150 ? 40.294 26.846 11.095 1.00 61.44 1150 THR A CA 1
ATOM 8976 C C . THR A 1 1150 ? 38.997 27.378 11.694 1.00 61.44 1150 THR A C 1
ATOM 8978 O O . THR A 1 1150 ? 38.681 27.092 12.848 1.00 61.44 1150 THR A O 1
ATOM 8981 N N . ASP A 1 1151 ? 38.188 28.065 10.887 1.00 58.00 1151 ASP A N 1
ATOM 8982 C CA . ASP A 1 1151 ? 36.803 28.391 11.259 1.00 58.00 1151 ASP A CA 1
ATOM 8983 C C . ASP A 1 1151 ? 35.935 27.124 11.389 1.00 58.00 1151 ASP A C 1
ATOM 8985 O O . ASP A 1 1151 ? 34.972 27.104 12.144 1.00 58.00 1151 ASP A O 1
ATOM 8989 N N . ILE A 1 1152 ? 36.322 26.023 10.732 1.00 56.06 1152 ILE A N 1
ATOM 8990 C CA . ILE A 1 1152 ? 35.566 24.760 10.715 1.00 56.06 1152 ILE A CA 1
ATOM 8991 C C . ILE A 1 1152 ? 35.431 24.106 12.102 1.00 56.06 1152 ILE A C 1
ATOM 8993 O O . ILE A 1 1152 ? 34.390 23.536 12.403 1.00 56.06 1152 ILE A O 1
ATOM 8997 N N . ILE A 1 1153 ? 36.426 24.264 12.989 1.00 55.00 1153 ILE A N 1
ATOM 8998 C CA . ILE A 1 1153 ? 36.371 23.730 14.368 1.00 55.00 1153 ILE A CA 1
ATOM 8999 C C . ILE A 1 1153 ? 35.362 24.523 15.224 1.00 55.00 1153 ILE A C 1
ATOM 9001 O O . ILE A 1 1153 ? 34.863 24.020 16.229 1.00 55.00 1153 ILE A O 1
ATOM 9005 N N . ARG A 1 1154 ? 35.018 25.755 14.820 1.00 53.97 1154 ARG A N 1
ATOM 9006 C CA . ARG A 1 1154 ? 34.011 26.582 15.495 1.00 53.97 1154 ARG A CA 1
ATOM 9007 C C . ARG A 1 1154 ? 32.587 26.087 15.255 1.00 53.97 1154 ARG A C 1
ATOM 9009 O O . ARG A 1 1154 ? 31.766 26.220 16.155 1.00 53.97 1154 ARG A O 1
ATOM 9016 N N . PHE A 1 1155 ? 32.316 25.561 14.062 1.00 51.12 1155 PHE A N 1
ATOM 9017 C CA . PHE A 1 1155 ? 30.982 25.129 13.639 1.00 51.12 1155 PHE A CA 1
ATOM 9018 C C . PHE A 1 1155 ? 30.782 23.613 13.778 1.00 51.12 1155 PHE A C 1
ATOM 9020 O O . PHE A 1 1155 ? 29.682 23.181 14.095 1.00 51.12 1155 PHE A O 1
ATOM 9027 N N . TYR A 1 1156 ? 31.849 22.814 13.645 1.00 62.50 1156 TYR A N 1
ATOM 9028 C CA . TYR A 1 1156 ? 31.786 21.347 13.669 1.00 62.50 1156 TYR A CA 1
ATOM 9029 C C . TYR A 1 1156 ? 32.790 20.757 14.676 1.00 62.50 1156 TYR A C 1
ATOM 9031 O O . TYR A 1 1156 ? 33.811 20.179 14.297 1.00 62.50 1156 TYR A O 1
ATOM 9039 N N . PRO A 1 1157 ? 32.547 20.908 15.992 1.00 55.56 1157 PRO A N 1
ATOM 9040 C CA . PRO A 1 1157 ? 33.482 20.475 17.035 1.00 55.56 1157 PRO A CA 1
ATOM 9041 C C . PRO A 1 1157 ? 33.667 18.948 17.113 1.00 55.56 1157 PRO A C 1
ATOM 9043 O O . PRO A 1 1157 ? 34.660 18.489 17.680 1.00 55.56 1157 PRO A O 1
ATOM 9046 N N . ASN A 1 1158 ? 32.744 18.170 16.536 1.00 53.38 1158 ASN A N 1
ATOM 9047 C CA . ASN A 1 1158 ? 32.771 16.703 16.522 1.00 53.38 1158 ASN A CA 1
ATOM 9048 C C . ASN A 1 1158 ? 33.703 16.119 15.441 1.00 53.38 1158 ASN A C 1
ATOM 9050 O O . ASN A 1 1158 ? 34.159 14.986 15.579 1.00 53.38 1158 ASN A O 1
ATOM 9054 N N . ASP A 1 1159 ? 34.083 16.916 14.438 1.00 59.47 1159 ASP A N 1
ATOM 9055 C CA . ASP A 1 1159 ? 35.024 16.538 13.367 1.00 59.47 1159 ASP A CA 1
ATOM 9056 C C . ASP A 1 1159 ? 36.499 16.623 13.825 1.00 59.47 1159 ASP A C 1
ATOM 9058 O O . ASP A 1 1159 ? 37.463 16.391 13.082 1.00 59.47 1159 ASP A O 1
ATOM 9062 N N . TYR A 1 1160 ? 36.723 16.955 15.096 1.00 58.25 1160 TYR A N 1
ATOM 9063 C CA . TYR A 1 1160 ? 38.044 16.963 15.700 1.00 58.25 1160 TYR A CA 1
ATOM 9064 C C . TYR A 1 1160 ? 38.373 15.593 16.309 1.00 58.25 1160 TYR A C 1
ATOM 9066 O O . TYR A 1 1160 ? 37.898 15.218 17.378 1.00 58.25 1160 TYR A O 1
ATOM 9074 N N . CYS A 1 1161 ? 39.259 14.842 15.652 1.00 52.53 1161 CYS A N 1
ATOM 9075 C CA . CYS A 1 1161 ? 39.752 13.561 16.161 1.00 52.53 1161 CYS A CA 1
ATOM 9076 C C . CYS A 1 1161 ? 40.890 13.758 17.183 1.00 52.53 1161 CYS A C 1
ATOM 9078 O O . CYS A 1 1161 ? 42.062 13.483 16.923 1.00 52.53 1161 CYS A O 1
ATOM 9080 N N . GLY A 1 1162 ? 40.517 14.238 18.370 1.00 52.53 1162 GLY A N 1
ATOM 9081 C CA . GLY A 1 1162 ? 41.326 14.337 19.588 1.00 52.53 1162 GLY A CA 1
ATOM 9082 C C . GLY A 1 1162 ? 40.439 14.783 20.764 1.00 52.53 1162 GLY A C 1
ATOM 9083 O O . GLY A 1 1162 ? 39.404 15.392 20.529 1.00 52.53 1162 GLY A O 1
ATOM 9084 N N . PRO A 1 1163 ? 40.760 14.500 22.040 1.00 41.88 1163 PRO A N 1
ATOM 9085 C CA . PRO A 1 1163 ? 39.881 14.906 23.142 1.00 41.88 1163 PRO A CA 1
ATOM 9086 C C . PRO A 1 1163 ? 39.799 16.444 23.270 1.00 41.88 1163 PRO A C 1
ATOM 9088 O O . PRO A 1 1163 ? 40.799 17.100 23.571 1.00 41.88 1163 PRO A O 1
ATOM 9091 N N . CYS A 1 1164 ? 38.605 17.009 23.043 1.00 38.81 1164 CYS A N 1
ATOM 9092 C CA . CYS A 1 1164 ? 38.283 18.442 23.124 1.00 38.81 1164 CYS A CA 1
ATOM 9093 C C . CYS A 1 1164 ? 38.204 18.955 24.575 1.00 38.81 1164 CYS A C 1
ATOM 9095 O O . CYS A 1 1164 ? 37.443 18.394 25.351 1.00 38.81 1164 CYS A O 1
ATOM 9097 N N . THR A 1 1165 ? 38.867 20.078 24.909 1.00 51.03 1165 THR A N 1
ATOM 9098 C CA . THR A 1 1165 ? 38.337 21.102 25.851 1.00 51.03 1165 THR A CA 1
ATOM 9099 C C . THR A 1 1165 ? 39.096 22.439 25.733 1.00 51.03 1165 THR A C 1
ATOM 9101 O O . THR A 1 1165 ? 40.224 22.549 26.219 1.00 51.03 1165 THR A O 1
ATOM 9104 N N . GLY A 1 1166 ? 38.465 23.473 25.154 1.00 43.88 1166 GLY A N 1
ATOM 9105 C CA . GLY A 1 1166 ? 39.027 24.830 25.025 1.00 43.88 1166 GLY A CA 1
ATOM 9106 C C . GLY A 1 1166 ? 38.143 25.808 24.237 1.00 43.88 1166 GLY A C 1
ATOM 9107 O O . GLY A 1 1166 ? 38.404 26.049 23.071 1.00 43.88 1166 GLY A O 1
ATOM 9108 N N . GLY A 1 1167 ? 37.095 26.342 24.873 1.00 40.09 1167 GLY A N 1
ATOM 9109 C CA . GLY A 1 1167 ? 35.984 27.076 24.253 1.00 40.09 1167 GLY A CA 1
ATOM 9110 C C . GLY A 1 1167 ? 36.286 28.356 23.456 1.00 40.09 1167 GLY A C 1
ATOM 9111 O O . GLY A 1 1167 ? 37.119 29.185 23.827 1.00 40.09 1167 GLY A O 1
ATOM 9112 N N . TYR A 1 1168 ? 35.449 28.575 22.439 1.00 39.69 1168 TYR A N 1
ATOM 9113 C CA . TYR A 1 1168 ? 35.034 29.905 22.003 1.00 39.69 1168 TYR A CA 1
ATOM 9114 C C . TYR A 1 1168 ? 34.197 30.542 23.122 1.00 39.69 1168 TYR A C 1
ATOM 9116 O O . TYR A 1 1168 ? 33.020 30.248 23.294 1.00 39.69 1168 TYR A O 1
ATOM 9124 N N . GLY A 1 1169 ? 34.826 31.395 23.927 1.00 33.69 1169 GLY A N 1
ATOM 9125 C CA . GLY A 1 1169 ? 34.165 32.125 25.003 1.00 33.69 1169 GLY A CA 1
ATOM 9126 C C . GLY A 1 1169 ? 34.868 33.449 25.262 1.00 33.69 1169 GLY A C 1
ATOM 9127 O O . GLY A 1 1169 ? 35.967 33.492 25.812 1.00 33.69 1169 GLY A O 1
ATOM 9128 N N . ASN A 1 1170 ? 34.221 34.527 24.827 1.00 33.66 1170 ASN A N 1
ATOM 9129 C CA . ASN A 1 1170 ? 34.575 35.931 25.008 1.00 33.66 1170 ASN A CA 1
ATOM 9130 C C . ASN A 1 1170 ? 35.441 36.244 26.245 1.00 33.66 1170 ASN A C 1
ATOM 9132 O O . ASN A 1 1170 ? 34.972 36.257 27.380 1.00 33.66 1170 ASN A O 1
ATOM 9136 N N . THR A 1 1171 ? 36.682 36.678 26.014 1.00 31.53 1171 THR A N 1
ATOM 9137 C CA . THR A 1 1171 ? 37.307 37.690 26.876 1.00 31.53 1171 THR A CA 1
ATOM 9138 C C . THR A 1 1171 ? 37.839 38.832 26.025 1.00 31.53 1171 THR A C 1
ATOM 9140 O O . THR A 1 1171 ? 38.951 38.799 25.502 1.00 31.53 1171 THR A O 1
ATOM 9143 N N . LEU A 1 1172 ? 37.040 39.898 25.946 1.00 34.44 1172 LEU A N 1
ATOM 9144 C CA . LEU A 1 1172 ? 37.496 41.229 25.567 1.00 34.44 1172 LEU A CA 1
ATOM 9145 C C . LEU A 1 1172 ? 38.639 41.654 26.500 1.00 34.44 1172 LEU A C 1
ATOM 9147 O O . LEU A 1 1172 ? 38.428 42.168 27.601 1.00 34.44 1172 LEU A O 1
ATOM 9151 N N . LYS A 1 1173 ? 39.882 41.471 26.050 1.00 29.53 1173 LYS A N 1
ATOM 9152 C CA . LYS A 1 1173 ? 41.020 42.230 26.567 1.00 29.53 1173 LYS A CA 1
ATOM 9153 C C . LYS A 1 1173 ? 41.132 43.525 25.780 1.00 29.53 1173 LYS A C 1
ATOM 9155 O O . LYS A 1 1173 ? 41.560 43.544 24.633 1.00 29.53 1173 LYS A O 1
ATOM 9160 N N . GLN A 1 1174 ? 40.773 44.608 26.465 1.00 37.09 1174 GLN A N 1
ATOM 9161 C CA . GLN A 1 1174 ? 41.110 45.987 26.128 1.00 37.09 1174 GLN A CA 1
ATOM 9162 C C . GLN A 1 1174 ? 42.532 46.109 25.559 1.00 37.09 1174 GLN A C 1
ATOM 9164 O O . GLN A 1 1174 ? 43.510 45.849 26.267 1.00 37.09 1174 GLN A O 1
ATOM 9169 N N . ALA A 1 1175 ? 42.645 46.608 24.329 1.00 29.86 1175 ALA A N 1
ATOM 9170 C CA . ALA A 1 1175 ? 43.867 47.217 23.827 1.00 29.86 1175 ALA A CA 1
ATOM 9171 C C . ALA A 1 1175 ? 43.714 48.745 23.863 1.00 29.86 1175 ALA A C 1
ATOM 9173 O O . ALA A 1 1175 ? 42.882 49.338 23.182 1.00 29.86 1175 ALA A O 1
ATOM 9174 N N . ASN A 1 1176 ? 44.523 49.366 24.719 1.00 31.45 1176 ASN A N 1
ATOM 9175 C CA . ASN A 1 1176 ? 44.823 50.795 24.704 1.00 31.45 1176 ASN A CA 1
ATOM 9176 C C . ASN A 1 1176 ? 45.742 51.093 23.486 1.00 31.45 1176 ASN A C 1
ATOM 9178 O O . ASN A 1 1176 ? 46.453 50.190 23.042 1.00 31.45 1176 ASN A O 1
ATOM 9182 N N . PRO A 1 1177 ? 45.758 52.330 22.964 1.00 51.47 1177 PRO A N 1
ATOM 9183 C CA . PRO A 1 1177 ? 46.194 52.665 21.612 1.00 51.47 1177 PRO A CA 1
ATOM 9184 C C . PRO A 1 1177 ? 47.697 52.949 21.528 1.00 51.47 1177 PRO A C 1
ATOM 9186 O O . PRO A 1 1177 ? 48.234 53.591 22.427 1.00 51.47 1177 PRO A O 1
ATOM 9189 N N . GLU A 1 1178 ? 48.329 52.523 20.431 1.00 37.97 1178 GLU A N 1
ATOM 9190 C CA . GLU A 1 1178 ? 49.457 53.160 19.715 1.00 37.97 1178 GLU A CA 1
ATOM 9191 C C . GLU A 1 1178 ? 50.094 52.136 18.752 1.00 37.97 1178 GLU A C 1
ATOM 9193 O O . GLU A 1 1178 ? 50.946 51.358 19.169 1.00 37.97 1178 GLU A O 1
ATOM 9198 N N . GLU A 1 1179 ? 49.659 52.120 17.486 1.00 33.72 1179 GLU A N 1
ATOM 9199 C CA . GLU A 1 1179 ? 50.481 52.244 16.255 1.00 33.72 1179 GLU A CA 1
ATOM 9200 C C . GLU A 1 1179 ? 49.617 52.143 14.992 1.00 33.72 1179 GLU A C 1
ATOM 9202 O O . GLU A 1 1179 ? 48.747 51.246 14.934 1.00 33.72 1179 GLU A O 1
#

Nearest PDB structures (foldseek):
  2df7-assembly1_K  TM=1.605E-01  e=1.770E-01  Infectious bursal disease virus
  2df7-assembly1_F  TM=1.522E-01  e=2.500E-01  Infectious bursal disease virus
  7vrn-assembly1_K  TM=1.087E-01  e=1.193E-01  Infectious bursal disease virus
  4uzg-assembly1_A  TM=2.239E-01  e=7.898E+00  Streptococcus agalactiae A909

Secondary structure (DSSP, 8-state):
-EEEEEEETTEEEEEEEEE--TTEEEEEEEEEEES-GGGS-B-TTSSB-GGG-SEEEEEEEEESEEEEEEE---HHHHHH-SEEEEEEEEEEEEEEB-TTS-B-TT--EEEE--SEE-SS-EEEEEEEESS---PPP-----------------EE--TTS-SEEEEEEEEGGGEEEEEEEEEEEEETTEEEEEEEEEE-TTEEEEEEEEEEES-GGGS-EETTEE-GGG-SEEEEEEEEESEEEEEEE-TTGGGGSS-SEEEEEEEEEEEEEEBPTTS-B-GGG-EEEEE-SEE-TTSS-EEEEEEEESSPPP---S----S---PPPEE--TTSSSEEEEEEEETTTEEEEEEEEEE-SSSEEEEEEEE-TTEEEEEEEEEEES-GGGS-B-TTSSB-GGG-SEEEEEEEEESEEEEEEE-GGGGHHHH-SEEEEEEEEEEEEEEEPTTS-EEEEEEEEEEE-SEEEE-SS-EEEEEEEEEESS-------PPPPPP--S-----EE--TTS-SEEEEEEEETTTEEEEEEEEEEETTTEEEEEEEE-TTEEEEEEEEEEES-GGGS-B-TTSSB-GGG-SEEEE--S--SEEEEEEE-TTTTHHHH-SEEEEEEEEEEEEEEBPTTSSBPTT--EEEEE-SEEEE-TTS-EEEEEEEEEESSPPP---------SEEEEEEE-S---S-GGGTTTSSGGGSBT--EEEETTEEEEEEEEBBTB-EEEEEEE--EETTEEPSEEEEEEEEEEEE----TT-EEEEEESTTT-EEEE-----TT---SEEEEEETTEEEEEEEEEEEE--SSSSSPEEEEEEEEEEEGGGTTTTTEEEEEEEEE-SSBTTTEEEEEEEEEEEEE-TTGGGTGGGS-SS---EEEEEEEE--TTS--TT-BT--EEEETTTEEEEEEESSSS-EEEEEE----TT-SEEEEEEEEEEES---TTT-EEEEEETTEEEESSSSS-SEEEETTEEEEEEEEEEEETTEEEEEEEEEEEGGGSTTS-EEEEEEEE-SS-TTTSEEEEEEEEEEEEE---------------------------------STTTGGGTTTSSS----------------------------TTSS--SSTTEEEEEEEETTTEEEEEEEEGGG-THHHH-GGG--S-----------------